Protein AF-0000000081128861 (afdb_homodimer)

Structure (mmCIF, N/CA/C/O backbone):
data_AF-0000000081128861-model_v1
#
loop_
_entity.id
_entity.type
_entity.pdbx_description
1 polymer 'RUS1 family protein'
#
loop_
_atom_site.group_PDB
_atom_site.id
_atom_site.type_symbol
_atom_site.label_atom_id
_atom_site.label_alt_id
_atom_site.label_comp_id
_atom_site.label_asym_id
_atom_site.label_entity_id
_atom_site.label_seq_id
_atom_site.pdbx_PDB_ins_code
_atom_site.Cartn_x
_atom_site.Cartn_y
_atom_site.Cartn_z
_atom_site.occupancy
_atom_site.B_iso_or_equiv
_atom_site.auth_seq_id
_atom_site.auth_comp_id
_atom_site.auth_asym_id
_atom_site.auth_atom_id
_atom_site.pdbx_PDB_model_num
ATOM 1 N N . MET A 1 1 ? -26.031 14.789 37.438 1 41.41 1 MET A N 1
ATOM 2 C CA . MET A 1 1 ? -25.828 14.461 36.031 1 41.41 1 MET A CA 1
ATOM 3 C C . MET A 1 1 ? -24.5 13.742 35.844 1 41.41 1 MET A C 1
ATOM 5 O O . MET A 1 1 ? -23.484 14.133 36.406 1 41.41 1 MET A O 1
ATOM 9 N N . LYS A 1 2 ? -24.594 12.539 35.469 1 48.59 2 LYS A N 1
ATOM 10 C CA . LYS A 1 2 ? -23.438 11.688 35.188 1 48.59 2 LYS A CA 1
ATOM 11 C C . LYS A 1 2 ? -22.938 11.867 33.75 1 48.59 2 LYS A C 1
ATOM 13 O O . LYS A 1 2 ? -23.734 11.93 32.812 1 48.59 2 LYS A O 1
ATOM 18 N N . PHE A 1 3 ? -21.562 12.312 33.688 1 57.75 3 PHE A N 1
ATOM 19 C CA . PHE A 1 3 ? -20.953 12.477 32.375 1 57.75 3 PHE A CA 1
ATOM 20 C C . PHE A 1 3 ? -20.031 11.32 32.062 1 57.75 3 PHE A C 1
ATOM 22 O O . PHE A 1 3 ? -19.344 10.805 32.938 1 57.75 3 PHE A O 1
ATOM 29 N N . ARG A 1 4 ? -20.172 10.609 30.922 1 57.88 4 ARG A N 1
ATOM 30 C CA . ARG A 1 4 ? -19.266 9.594 30.406 1 57.88 4 ARG A CA 1
ATOM 31 C C . ARG A 1 4 ? -18.625 10.039 29.094 1 57.88 4 ARG A C 1
ATOM 33 O O . ARG A 1 4 ? -19.281 10.656 28.25 1 57.88 4 ARG A O 1
ATOM 40 N N . GLU A 1 5 ? -17.234 10.047 29.031 1 60.97 5 GLU A N 1
ATOM 41 C CA . GLU A 1 5 ? -16.484 10.461 27.844 1 60.97 5 GLU A CA 1
ATOM 42 C C . GLU A 1 5 ? -16 9.258 27.047 1 60.97 5 GLU A C 1
ATOM 44 O O . GLU A 1 5 ? -15.609 8.234 27.625 1 60.97 5 GLU A O 1
ATOM 49 N N . TYR A 1 6 ? -16.281 9.344 25.688 1 55.31 6 TYR A N 1
ATOM 50 C CA . TYR A 1 6 ? -15.867 8.281 24.781 1 55.31 6 TYR A CA 1
ATOM 51 C C . TYR A 1 6 ? -14.898 8.805 23.734 1 55.31 6 TYR A C 1
ATOM 53 O O . TYR A 1 6 ? -14.953 9.984 23.359 1 55.31 6 TYR A O 1
ATOM 61 N N . ASN A 1 7 ? -13.797 8.117 23.484 1 49.34 7 ASN A N 1
ATOM 62 C CA . ASN A 1 7 ? -12.93 8.375 22.344 1 49.34 7 ASN A CA 1
ATOM 63 C C . ASN A 1 7 ? -13.398 7.609 21.109 1 49.34 7 ASN A C 1
ATOM 65 O O . ASN A 1 7 ? -13.32 6.379 21.062 1 49.34 7 ASN A O 1
ATOM 69 N N . ILE A 1 8 ? -14.203 8.352 20.172 1 46.44 8 ILE A N 1
ATOM 70 C CA . ILE A 1 8 ? -14.766 7.668 19.016 1 46.44 8 ILE A CA 1
ATOM 71 C C . ILE A 1 8 ? -13.719 7.594 17.906 1 46.44 8 ILE A C 1
ATOM 73 O O . ILE A 1 8 ? -14.062 7.414 16.734 1 46.44 8 ILE A O 1
ATOM 77 N N . THR A 1 9 ? -12.578 7.531 18.062 1 46.5 9 THR A N 1
ATOM 78 C CA . THR A 1 9 ? -11.68 7.418 16.922 1 46.5 9 THR A CA 1
ATOM 79 C C . THR A 1 9 ? -12.32 6.59 15.805 1 46.5 9 THR A C 1
ATOM 81 O O . THR A 1 9 ? -12.805 5.484 16.047 1 46.5 9 THR A O 1
ATOM 84 N N . VAL A 1 10 ? -12.938 7.355 14.859 1 39.41 10 VAL A N 1
ATOM 85 C CA . VAL A 1 10 ? -13.688 6.941 13.672 1 39.41 10 VAL A CA 1
ATOM 86 C C . VAL A 1 10 ? -13.047 5.691 13.07 1 39.41 10 VAL A C 1
ATOM 88 O O . VAL A 1 10 ? -11.984 5.762 12.461 1 39.41 10 VAL A O 1
ATOM 91 N N . SER A 1 11 ? -12.883 4.59 13.648 1 34.28 11 SER A N 1
ATOM 92 C CA . SER A 1 11 ? -12.781 3.512 12.664 1 34.28 11 SER A CA 1
ATOM 93 C C . SER A 1 11 ? -14.023 3.453 11.781 1 34.28 11 SER A C 1
ATOM 95 O O . SER A 1 11 ? -15.141 3.631 12.266 1 34.28 11 SER A O 1
ATOM 97 N N . SER A 1 12 ? -14.109 3.768 10.484 1 32.41 12 SER A N 1
ATOM 98 C CA . SER A 1 12 ? -15.25 3.709 9.578 1 32.41 12 SER A CA 1
ATOM 99 C C . SER A 1 12 ? -16.281 2.682 10.047 1 32.41 12 SER A C 1
ATOM 101 O O . SER A 1 12 ? -17.469 2.83 9.789 1 32.41 12 SER A O 1
ATOM 103 N N . SER A 1 13 ? -16.141 1.311 9.609 1 28.58 13 SER A N 1
ATOM 104 C CA . SER A 1 13 ? -17.312 0.485 9.391 1 28.58 13 SER A CA 1
ATOM 105 C C . SER A 1 13 ? -18.188 0.428 10.641 1 28.58 13 SER A C 1
ATOM 107 O O . SER A 1 13 ? -17.75 0.805 11.727 1 28.58 13 SER A O 1
ATOM 109 N N . SER A 1 14 ? -19.141 -0.728 10.695 1 28.06 14 SER A N 1
ATOM 110 C CA . SER A 1 14 ? -20.422 -1.14 11.273 1 28.06 14 SER A CA 1
ATOM 111 C C . SER A 1 14 ? -20.359 -1.114 12.797 1 28.06 14 SER A C 1
ATOM 113 O O . SER A 1 14 ? -21.234 -0.527 13.445 1 28.06 14 SER A O 1
ATOM 115 N N . SER A 1 15 ? -20.125 -2.402 13.352 1 26.11 15 SER A N 1
ATOM 116 C CA . SER A 1 15 ? -20.828 -3.031 14.469 1 26.11 15 SER A CA 1
ATOM 117 C C . SER A 1 15 ? -20.5 -2.332 15.781 1 26.11 15 SER A C 1
ATOM 119 O O . SER A 1 15 ? -19.562 -1.53 15.852 1 26.11 15 SER A O 1
ATOM 121 N N . ASN A 1 16 ? -20.938 -3.059 16.891 1 26.78 16 ASN A N 1
ATOM 122 C CA . ASN A 1 16 ? -21.141 -3.111 18.344 1 26.78 16 ASN A CA 1
ATOM 123 C C . ASN A 1 16 ? -19.812 -2.955 19.094 1 26.78 16 ASN A C 1
ATOM 125 O O . ASN A 1 16 ? -19.672 -3.459 20.203 1 26.78 16 ASN A O 1
ATOM 129 N N . SER A 1 17 ? -18.688 -2.688 18.422 1 26.78 17 SER A N 1
ATOM 130 C CA . SER A 1 17 ? -17.562 -3.076 19.281 1 26.78 17 SER A CA 1
ATOM 131 C C . SER A 1 17 ? -17.516 -2.225 20.547 1 26.78 17 SER A C 1
ATOM 133 O O . SER A 1 17 ? -17.625 -0.999 20.484 1 26.78 17 SER A O 1
ATOM 135 N N . SER A 1 18 ? -17.766 -2.887 21.672 1 28.39 18 SER A N 1
ATOM 136 C CA . SER A 1 18 ? -17.469 -2.623 23.078 1 28.39 18 SER A CA 1
ATOM 137 C C . SER A 1 18 ? -16.031 -2.139 23.25 1 28.39 18 SER A C 1
ATOM 139 O O . SER A 1 18 ? -15.188 -2.861 23.781 1 28.39 18 SER A O 1
ATOM 141 N N . ALA A 1 19 ? -15.305 -1.671 22.328 1 30.09 19 ALA A N 1
ATOM 142 C CA . ALA A 1 19 ? -13.984 -1.222 22.75 1 30.09 19 ALA A CA 1
ATOM 143 C C . ALA A 1 19 ? -14.07 -0.459 24.078 1 30.09 19 ALA A C 1
ATOM 145 O O . ALA A 1 19 ? -15.078 0.205 24.344 1 30.09 19 ALA A O 1
ATOM 146 N N . GLY A 1 20 ? -13.148 -0.918 25.047 1 30.45 20 GLY A N 1
ATOM 147 C CA . GLY A 1 20 ? -12.961 -0.372 26.375 1 30.45 20 GLY A CA 1
ATOM 148 C C . GLY A 1 20 ? -13.055 1.142 26.422 1 30.45 20 GLY A C 1
ATOM 149 O O . GLY A 1 20 ? -12.164 1.839 25.938 1 30.45 20 GLY A O 1
ATOM 150 N N . LYS A 1 21 ? -14.266 1.654 26.297 1 35.28 21 LYS A N 1
ATOM 151 C CA . LYS A 1 21 ? -14.727 2.988 26.672 1 35.28 21 LYS A CA 1
ATOM 152 C C . LYS A 1 21 ? -14.031 3.473 27.938 1 35.28 21 LYS A C 1
ATOM 154 O O . LYS A 1 21 ? -14.219 2.893 29.016 1 35.28 21 LYS A O 1
ATOM 159 N N . GLU A 1 22 ? -12.789 3.75 27.859 1 34.66 22 GLU A N 1
ATOM 160 C CA . GLU A 1 22 ? -12.453 4.496 29.062 1 34.66 22 GLU A CA 1
ATOM 161 C C . GLU A 1 22 ? -13.57 5.465 29.438 1 34.66 22 GLU A C 1
ATOM 163 O O . GLU A 1 22 ? -13.844 6.426 28.719 1 34.66 22 GLU A O 1
ATOM 168 N N . SER A 1 23 ? -14.648 4.809 29.797 1 37.84 23 SER A N 1
ATOM 169 C CA . SER A 1 23 ? -15.766 5.59 30.312 1 37.84 23 SER A CA 1
ATOM 170 C C . SER A 1 23 ? -15.391 6.277 31.625 1 37.84 23 SER A C 1
ATOM 172 O O . SER A 1 23 ? -15.047 5.613 32.594 1 37.84 23 SER A O 1
ATOM 174 N N . ASP A 1 24 ? -14.695 7.285 31.562 1 38.84 24 ASP A N 1
ATOM 175 C CA . ASP A 1 24 ? -14.672 8.023 32.812 1 38.84 24 ASP A CA 1
ATOM 176 C C . ASP A 1 24 ? -16.047 8.609 33.125 1 38.84 24 ASP A C 1
ATOM 178 O O . ASP A 1 24 ? -16.672 9.227 32.281 1 38.84 24 ASP A O 1
ATOM 182 N N . SER A 1 25 ? -16.75 7.762 33.969 1 39.69 25 SER A N 1
ATOM 183 C CA . SER A 1 25 ? -18.031 8.266 34.438 1 39.69 25 SER A CA 1
ATOM 184 C C . SER A 1 25 ? -17.844 9.414 35.438 1 39.69 25 SER A C 1
ATOM 186 O O . SER A 1 25 ? -16.906 9.406 36.219 1 39.69 25 SER A O 1
ATOM 188 N N . PHE A 1 26 ? -18.266 10.461 35.031 1 38.09 26 PHE A N 1
ATOM 189 C CA . PHE A 1 26 ? -18.266 11.625 35.906 1 38.09 26 PHE A CA 1
ATOM 190 C C . PHE A 1 26 ? -19.625 11.812 36.562 1 38.09 26 PHE A C 1
ATOM 192 O O . PHE A 1 26 ? -20.656 11.672 35.875 1 38.09 26 PHE A O 1
ATOM 199 N N . VAL A 1 27 ? -19.734 11.398 37.938 1 36.12 27 VAL A N 1
ATOM 200 C CA . VAL A 1 27 ? -20.984 11.664 38.625 1 36.12 27 VAL A CA 1
ATOM 201 C C . VAL A 1 27 ? -21 13.086 39.188 1 36.12 27 VAL A C 1
ATOM 203 O O . VAL A 1 27 ? -20.047 13.508 39.844 1 36.12 27 VAL A O 1
ATOM 206 N N . LEU A 1 28 ? -21.844 13.844 38.656 1 35.19 28 LEU A N 1
ATOM 207 C CA . LEU A 1 28 ? -22.125 15.141 39.281 1 35.19 28 LEU A CA 1
ATOM 208 C C . LEU A 1 28 ? -23.047 14.984 40.5 1 35.19 28 LEU A C 1
ATOM 210 O O . LEU A 1 28 ? -24.188 14.547 40.344 1 35.19 28 LEU A O 1
ATOM 214 N N . GLY A 1 29 ? -22.562 14.422 41.688 1 30.89 29 GLY A N 1
ATOM 215 C CA . GLY A 1 29 ? -23.391 14.219 42.875 1 30.89 29 GLY A CA 1
ATOM 216 C C . GLY A 1 29 ? -23.719 15.516 43.594 1 30.89 29 GLY A C 1
ATOM 217 O O . GLY A 1 29 ? -22.891 16.422 43.656 1 30.89 29 GLY A O 1
ATOM 218 N N . ALA A 1 30 ? -25.031 15.922 43.656 1 31.95 30 ALA A N 1
ATOM 219 C CA . ALA A 1 30 ? -25.562 16.906 44.594 1 31.95 30 ALA A CA 1
ATOM 220 C C . ALA A 1 30 ? -25.266 16.484 46.031 1 31.95 30 ALA A C 1
ATOM 222 O O . ALA A 1 30 ? -25.625 15.375 46.438 1 31.95 30 ALA A O 1
ATOM 223 N N . SER A 1 31 ? -24.156 16.828 46.75 1 29.86 31 SER A N 1
ATOM 224 C CA . SER A 1 31 ? -24.281 16.625 48.188 1 29.86 31 SER A CA 1
ATOM 225 C C . SER A 1 31 ? -25.5 17.359 48.75 1 29.86 31 SER A C 1
ATOM 227 O O . SER A 1 31 ? -25.922 18.359 48.188 1 29.86 31 SER A O 1
ATOM 229 N N . ALA A 1 32 ? -26.234 16.891 49.844 1 30.19 32 ALA A N 1
ATOM 230 C CA . ALA A 1 32 ? -27.312 17.453 50.656 1 30.19 32 ALA A CA 1
ATOM 231 C C . ALA A 1 32 ? -27.078 18.938 50.938 1 30.19 32 ALA A C 1
ATOM 233 O O . ALA A 1 32 ? -28.031 19.703 51.094 1 30.19 32 ALA A O 1
ATOM 234 N N . GLY A 1 33 ? -26.031 19.297 51.812 1 29.05 33 GLY A N 1
ATOM 235 C CA . GLY A 1 33 ? -26.047 20.688 52.281 1 29.05 33 GLY A CA 1
ATOM 236 C C . GLY A 1 33 ? -25.969 21.688 51.156 1 29.05 33 GLY A C 1
ATOM 237 O O . GLY A 1 33 ? -25.828 21.312 50 1 29.05 33 GLY A O 1
ATOM 238 N N . ALA A 1 34 ? -25.906 23.109 51.531 1 30.38 34 ALA A N 1
ATOM 239 C CA . ALA A 1 34 ? -26.078 24.312 50.719 1 30.38 34 ALA A CA 1
ATOM 240 C C . ALA A 1 34 ? -25.266 24.234 49.438 1 30.38 34 ALA A C 1
ATOM 242 O O . ALA A 1 34 ? -25.703 24.75 48.375 1 30.38 34 ALA A O 1
ATOM 243 N N . ASP A 1 35 ? -23.938 23.969 49.594 1 29.34 35 ASP A N 1
ATOM 244 C CA . ASP A 1 35 ? -22.922 24.328 48.594 1 29.34 35 ASP A CA 1
ATOM 245 C C . ASP A 1 35 ? -22.797 23.25 47.531 1 29.34 35 ASP A C 1
ATOM 247 O O . ASP A 1 35 ? -22.344 22.141 47.812 1 29.34 35 ASP A O 1
ATOM 251 N N . LYS A 1 36 ? -23.797 23.078 46.719 1 31.23 36 LYS A N 1
ATOM 252 C CA . LYS A 1 36 ? -23.922 22.125 45.625 1 31.23 36 LYS A CA 1
ATOM 253 C C . LYS A 1 36 ? -22.688 22.125 44.75 1 31.23 36 LYS A C 1
ATOM 255 O O . LYS A 1 36 ? -22.531 23 43.875 1 31.23 36 LYS A O 1
ATOM 260 N N . THR A 1 37 ? -21.438 21.922 45.406 1 28.97 37 THR A N 1
ATOM 261 C CA . THR A 1 37 ? -20.141 21.906 44.75 1 28.97 37 THR A CA 1
ATOM 262 C C . THR A 1 37 ? -20.078 20.797 43.719 1 28.97 37 THR A C 1
ATOM 264 O O . THR A 1 37 ? -20.594 19.703 43.938 1 28.97 37 THR A O 1
ATOM 267 N N . LEU A 1 38 ? -20.156 21.188 42.562 1 30.75 38 LEU A N 1
ATOM 268 C CA . LEU A 1 38 ? -19.812 20.266 41.469 1 30.75 38 LEU A CA 1
ATOM 269 C C . LEU A 1 38 ? -18.594 19.422 41.844 1 30.75 38 LEU A C 1
ATOM 271 O O . LEU A 1 38 ? -17.516 19.953 42.094 1 30.75 38 LEU A O 1
ATOM 275 N N . VAL A 1 39 ? -18.734 18.547 42.844 1 29.02 39 VAL A N 1
ATOM 276 C CA . VAL A 1 39 ? -17.594 17.703 43.219 1 29.02 39 VAL A CA 1
ATOM 277 C C . VAL A 1 39 ? -17.281 16.75 42.062 1 29.02 39 VAL A C 1
ATOM 279 O O . VAL A 1 39 ? -18.156 16.031 41.562 1 29.02 39 VAL A O 1
ATOM 282 N N . TRP A 1 40 ? -16.391 17.188 41.312 1 30.34 40 TRP A N 1
ATOM 283 C CA . TRP A 1 40 ? -15.719 16.344 40.312 1 30.34 40 TRP A CA 1
ATOM 284 C C . TRP A 1 40 ? -15.273 15.023 40.938 1 30.34 40 TRP A C 1
ATOM 286 O O . TRP A 1 40 ? -14.523 15.016 41.906 1 30.34 40 TRP A O 1
ATOM 296 N N . ARG A 1 41 ? -16.172 14.195 41.312 1 27.61 41 ARG A N 1
ATOM 297 C CA . ARG A 1 41 ? -15.602 12.969 41.844 1 27.61 41 ARG A CA 1
ATOM 298 C C . ARG A 1 41 ? -15.078 12.07 40.75 1 27.61 41 ARG A C 1
ATOM 300 O O . ARG A 1 41 ? -15.781 11.797 39.75 1 27.61 41 ARG A O 1
ATOM 307 N N . ARG A 1 42 ? -13.875 12.195 40.375 1 28.17 42 ARG A N 1
ATOM 308 C CA . ARG A 1 42 ? -13.211 11.125 39.656 1 28.17 42 ARG A CA 1
ATOM 309 C C . ARG A 1 42 ? -13.75 9.758 40.062 1 28.17 42 ARG A C 1
ATOM 311 O O . ARG A 1 42 ? -13.734 9.414 41.25 1 28.17 42 ARG A O 1
ATOM 318 N N . CYS A 1 43 ? -14.93 9.422 39.625 1 26.39 43 CYS A N 1
ATOM 319 C CA . CYS A 1 43 ? -15.109 8.023 40 1 26.39 43 CYS A CA 1
ATOM 320 C C . CYS A 1 43 ? -13.781 7.277 39.969 1 26.39 43 CYS A C 1
ATOM 322 O O . CYS A 1 43 ? -13 7.422 39.031 1 26.39 43 CYS A O 1
ATOM 324 N N . ASN A 1 44 ? -13.266 7.051 41.094 1 25.67 44 ASN A N 1
ATOM 325 C CA . ASN A 1 44 ? -12.18 6.098 41.312 1 25.67 44 ASN A CA 1
ATOM 326 C C . ASN A 1 44 ? -12.258 4.922 40.344 1 25.67 44 ASN A C 1
ATOM 328 O O . ASN A 1 44 ? -13.234 4.172 40.344 1 25.67 44 ASN A O 1
ATOM 332 N N . ALA A 1 45 ? -12.109 5.094 38.969 1 27.08 45 ALA A N 1
ATOM 333 C CA . ALA A 1 45 ? -11.742 3.779 38.438 1 27.08 45 ALA A CA 1
ATOM 334 C C . ALA A 1 45 ? -11.352 2.826 39.562 1 27.08 45 ALA A C 1
ATOM 336 O O . ALA A 1 45 ? -10.672 3.227 40.5 1 27.08 45 ALA A O 1
ATOM 337 N N . VAL A 1 46 ? -12.312 2.07 39.969 1 27.95 46 VAL A N 1
ATOM 338 C CA . VAL A 1 46 ? -11.773 0.948 40.719 1 27.95 46 VAL A CA 1
ATOM 339 C C . VAL A 1 46 ? -10.289 0.775 40.406 1 27.95 46 VAL A C 1
ATOM 341 O O . VAL A 1 46 ? -9.922 0.534 39.25 1 27.95 46 VAL A O 1
ATOM 344 N N . THR A 1 47 ? -9.516 1.698 40.938 1 28.45 47 THR A N 1
ATOM 345 C CA . THR A 1 47 ? -8.141 1.249 41.125 1 28.45 47 THR A CA 1
ATOM 346 C C . THR A 1 47 ? -8.078 -0.27 41.281 1 28.45 47 THR A C 1
ATOM 348 O O . THR A 1 47 ? -8.359 -0.807 42.344 1 28.45 47 THR A O 1
ATOM 351 N N . VAL A 1 48 ? -8.859 -0.966 40.438 1 29.72 48 VAL A N 1
ATOM 352 C CA . VAL A 1 48 ? -8.25 -2.281 40.625 1 29.72 48 VAL A CA 1
ATOM 353 C C . VAL A 1 48 ? -6.82 -2.125 41.156 1 29.72 48 VAL A C 1
ATOM 355 O O . VAL A 1 48 ? -6.148 -1.139 40.844 1 29.72 48 VAL A O 1
ATOM 358 N N . ASP A 1 49 ? -6.66 -2.533 42.312 1 32.5 49 ASP A N 1
ATOM 359 C CA . ASP A 1 49 ? -5.324 -2.748 42.844 1 32.5 49 ASP A CA 1
ATOM 360 C C . ASP A 1 49 ? -4.277 -2.768 41.719 1 32.5 49 ASP A C 1
ATOM 362 O O . ASP A 1 49 ? -4.16 -3.752 41 1 32.5 49 ASP A O 1
ATOM 366 N N . ALA A 1 50 ? -4.254 -1.753 40.969 1 38.22 50 ALA A N 1
ATOM 367 C CA . ALA A 1 50 ? -2.938 -1.533 40.375 1 38.22 50 ALA A CA 1
ATOM 368 C C . ALA A 1 50 ? -1.828 -2.016 41.312 1 38.22 50 ALA A C 1
ATOM 370 O O . ALA A 1 50 ? -0.94 -1.245 41.688 1 38.22 50 ALA A O 1
ATOM 371 N N . LYS A 1 51 ? -2.291 -2.445 42.469 1 33.94 51 LYS A N 1
ATOM 372 C CA . LYS A 1 51 ? -1.181 -3.074 43.188 1 33.94 51 LYS A CA 1
ATOM 373 C C . LYS A 1 51 ? -0.137 -3.609 42.219 1 33.94 51 LYS A C 1
ATOM 375 O O . LYS A 1 51 ? -0.437 -3.836 41.031 1 33.94 51 LYS A O 1
ATOM 380 N N . ALA A 1 52 ? 0.694 -4.488 42.719 1 39.03 52 ALA A N 1
ATOM 381 C CA . ALA A 1 52 ? 1.985 -5.004 42.281 1 39.03 52 ALA A CA 1
ATOM 382 C C . ALA A 1 52 ? 1.863 -5.688 40.938 1 39.03 52 ALA A C 1
ATOM 384 O O . ALA A 1 52 ? 1.765 -6.914 40.844 1 39.03 52 ALA A O 1
ATOM 385 N N . ARG A 1 53 ? 0.716 -5.414 40.219 1 47.5 53 ARG A N 1
ATOM 386 C CA . ARG A 1 53 ? 0.996 -6.168 39 1 47.5 53 ARG A CA 1
ATOM 387 C C . ARG A 1 53 ? 2.432 -5.945 38.531 1 47.5 53 ARG A C 1
ATOM 389 O O . ARG A 1 53 ? 2.93 -4.82 38.562 1 47.5 53 ARG A O 1
ATOM 396 N N . SER A 1 54 ? 3.154 -6.855 38.656 1 62.62 54 SER A N 1
ATOM 397 C CA . SER A 1 54 ? 4.57 -6.906 38.281 1 62.62 54 SER A CA 1
ATOM 398 C C . SER A 1 54 ? 4.836 -6.172 36.969 1 62.62 54 SER A C 1
ATOM 400 O O . SER A 1 54 ? 3.945 -6.047 36.125 1 62.62 54 SER A O 1
ATOM 402 N N . LEU A 1 55 ? 5.633 -5.102 37.094 1 69.25 55 LEU A N 1
ATOM 403 C CA . LEU A 1 55 ? 6.207 -4.492 35.906 1 69.25 55 LEU A CA 1
ATOM 404 C C . LEU A 1 55 ? 6.078 -5.422 34.688 1 69.25 55 LEU A C 1
ATOM 406 O O . LEU A 1 55 ? 5.82 -4.969 33.562 1 69.25 55 LEU A O 1
ATOM 410 N N . LEU A 1 56 ? 5.941 -6.605 35.031 1 78.25 56 LEU A N 1
ATOM 411 C CA . LEU A 1 56 ? 5.883 -7.609 34 1 78.25 56 LEU A CA 1
ATOM 412 C C . LEU A 1 56 ? 4.48 -7.691 33.406 1 78.25 56 LEU A C 1
ATOM 414 O O . LEU A 1 56 ? 4.324 -7.848 32.188 1 78.25 56 LEU A O 1
ATOM 418 N N . ASN A 1 57 ? 3.479 -7.547 34.188 1 79.56 57 ASN A N 1
ATOM 419 C CA . ASN A 1 57 ? 2.109 -7.633 33.688 1 79.56 57 ASN A CA 1
ATOM 420 C C . ASN A 1 57 ? 1.728 -6.402 32.875 1 79.56 57 ASN A C 1
ATOM 422 O O . ASN A 1 57 ? 1.011 -6.508 31.891 1 79.56 57 ASN A O 1
ATOM 426 N N . ARG A 1 58 ? 2.252 -5.348 33.344 1 74.62 58 ARG A N 1
ATOM 427 C CA . ARG A 1 58 ? 2.012 -4.121 32.562 1 74.62 58 ARG A CA 1
ATOM 428 C C . ARG A 1 58 ? 2.664 -4.195 31.203 1 74.62 58 ARG A C 1
ATOM 430 O O . ARG A 1 58 ? 2.062 -3.797 30.203 1 74.62 58 ARG A O 1
ATOM 437 N N . LEU A 1 59 ? 3.812 -4.742 31.203 1 80.94 59 LEU A N 1
ATOM 438 C CA . LEU A 1 59 ? 4.535 -4.879 29.953 1 80.94 59 LEU A CA 1
ATOM 439 C C . LEU A 1 59 ? 3.842 -5.879 29.031 1 80.94 59 LEU A C 1
ATOM 441 O O . LEU A 1 59 ? 3.777 -5.672 27.812 1 80.94 59 LEU A O 1
ATOM 445 N N . ARG A 1 60 ? 3.328 -6.793 29.656 1 81.75 60 ARG A N 1
ATOM 446 C CA . ARG A 1 60 ? 2.604 -7.789 28.875 1 81.75 60 ARG A CA 1
ATOM 447 C C . ARG A 1 60 ? 1.337 -7.195 28.266 1 81.75 60 ARG A C 1
ATOM 449 O O . ARG A 1 60 ? 0.999 -7.484 27.125 1 81.75 60 ARG A O 1
ATOM 456 N N . GLN A 1 61 ? 0.721 -6.402 28.984 1 80.88 61 GLN A N 1
ATOM 457 C CA . GLN A 1 61 ? -0.507 -5.789 28.484 1 80.88 61 GLN A CA 1
ATOM 458 C C . GLN A 1 61 ? -0.213 -4.797 27.375 1 80.88 61 GLN A C 1
ATOM 460 O O . GLN A 1 61 ? -0.919 -4.762 26.359 1 80.88 61 GLN A O 1
ATOM 465 N N . VAL A 1 62 ? 0.781 -4.117 27.609 1 77.31 62 VAL A N 1
ATOM 466 C CA . VAL A 1 62 ? 1.19 -3.17 26.578 1 77.31 62 VAL A CA 1
ATOM 467 C C . VAL A 1 62 ? 1.592 -3.926 25.312 1 77.31 62 VAL A C 1
ATOM 469 O O . VAL A 1 62 ? 1.225 -3.531 24.203 1 77.31 62 VAL A O 1
ATOM 472 N N . GLY A 1 63 ? 2.252 -4.977 25.469 1 83.62 63 GLY A N 1
ATOM 473 C CA . GLY A 1 63 ? 2.627 -5.812 24.344 1 83.62 63 GLY A CA 1
ATOM 474 C C . GLY A 1 63 ? 1.433 -6.387 23.594 1 83.62 63 GLY A C 1
ATOM 475 O O . GLY A 1 63 ? 1.398 -6.379 22.359 1 83.62 63 GLY A O 1
ATOM 476 N N . ARG A 1 64 ? 0.539 -6.738 24.359 1 84.75 64 ARG A N 1
ATOM 477 C CA . ARG A 1 64 ? -0.664 -7.297 23.75 1 84.75 64 ARG A CA 1
ATOM 478 C C . ARG A 1 64 ? -1.444 -6.223 23 1 84.75 64 ARG A C 1
ATOM 480 O O . ARG A 1 64 ? -1.934 -6.461 21.891 1 84.75 64 ARG A O 1
ATOM 487 N N . ASP A 1 65 ? -1.444 -5.137 23.547 1 79.69 65 ASP A N 1
ATOM 488 C CA . ASP A 1 65 ? -2.189 -4.039 22.938 1 79.69 65 ASP A CA 1
ATOM 489 C C . ASP A 1 65 ? -1.493 -3.533 21.688 1 79.69 65 ASP A C 1
ATOM 491 O O . ASP A 1 65 ? -2.152 -3.102 20.734 1 79.69 65 ASP A O 1
ATOM 495 N N . LEU A 1 66 ? -0.298 -3.74 21.719 1 79.25 66 LEU A N 1
ATOM 496 C CA . LEU A 1 66 ? 0.479 -3.191 20.609 1 79.25 66 LEU A CA 1
ATOM 497 C C . LEU A 1 66 ? 0.573 -4.191 19.453 1 79.25 66 LEU A C 1
ATOM 499 O O . LEU A 1 66 ? 0.577 -3.805 18.281 1 79.25 66 LEU A O 1
ATOM 503 N N . PHE A 1 67 ? 0.514 -5.457 19.859 1 87.81 67 PHE A N 1
ATOM 504 C CA . PHE A 1 67 ? 0.929 -6.398 18.828 1 87.81 67 PHE A CA 1
ATOM 505 C C . PHE A 1 67 ? -0.214 -7.332 18.453 1 87.81 67 PHE A C 1
ATOM 507 O O . PHE A 1 67 ? -0.146 -8.031 17.438 1 87.81 67 PHE A O 1
ATOM 514 N N . LEU A 1 68 ? -1.257 -7.312 19.266 1 90.12 68 LEU A N 1
ATOM 515 C CA . LEU A 1 68 ? -2.361 -8.219 18.969 1 90.12 68 LEU A CA 1
ATOM 516 C C . LEU A 1 68 ? -3.635 -7.438 18.656 1 90.12 68 LEU A C 1
ATOM 518 O O . LEU A 1 68 ? -3.865 -6.367 19.219 1 90.12 68 LEU A O 1
ATOM 522 N N . PRO A 1 69 ? -4.402 -7.992 17.766 1 89.31 69 PRO A N 1
ATOM 523 C CA . PRO A 1 69 ? -5.656 -7.316 17.422 1 89.31 69 PRO A CA 1
ATOM 524 C C . PRO A 1 69 ? -6.617 -7.234 18.609 1 89.31 69 PRO A C 1
ATOM 526 O O . PRO A 1 69 ? -6.574 -8.078 19.5 1 89.31 69 PRO A O 1
ATOM 529 N N . VAL A 1 70 ? -7.449 -6.258 18.531 1 82.81 70 VAL A N 1
ATOM 530 C CA . VAL A 1 70 ? -8.453 -6.062 19.578 1 82.81 70 VAL A CA 1
ATOM 531 C C . VAL A 1 70 ? -9.398 -7.262 19.609 1 82.81 70 VAL A C 1
ATOM 533 O O . VAL A 1 70 ? -9.875 -7.715 18.578 1 82.81 70 VAL A O 1
ATOM 536 N N . GLY A 1 71 ? -9.531 -7.785 20.828 1 86.44 71 GLY A N 1
ATOM 537 C CA . GLY A 1 71 ? -10.438 -8.914 20.969 1 86.44 71 GLY A CA 1
ATOM 538 C C . GLY A 1 71 ? -9.75 -10.25 20.766 1 86.44 71 GLY A C 1
ATOM 539 O O . GLY A 1 71 ? -10.398 -11.297 20.797 1 86.44 71 GLY A O 1
ATOM 540 N N . TYR A 1 72 ? -8.508 -10.258 20.484 1 89.38 72 TYR A N 1
ATOM 541 C CA . TYR A 1 72 ? -7.781 -11.516 20.375 1 89.38 72 TYR A CA 1
ATOM 542 C C . TYR A 1 72 ? -8.031 -12.398 21.578 1 89.38 72 TYR A C 1
ATOM 544 O O . TYR A 1 72 ? -8.07 -11.914 22.719 1 89.38 72 TYR A O 1
ATOM 552 N N . PRO A 1 73 ? -8.227 -13.648 21.297 1 90.44 73 PRO A N 1
ATOM 553 C CA . PRO A 1 73 ? -8 -14.445 20.094 1 90.44 73 PRO A CA 1
ATOM 554 C C . PRO A 1 73 ? -9.273 -14.648 19.266 1 90.44 73 PRO A C 1
ATOM 556 O O . PRO A 1 73 ? -9.203 -15.102 18.125 1 90.44 73 PRO A O 1
ATOM 559 N N . ASP A 1 74 ? -10.391 -14.133 19.75 1 90.81 74 ASP A N 1
ATOM 560 C CA . ASP A 1 74 ? -11.664 -14.453 19.109 1 90.81 74 ASP A CA 1
ATOM 561 C C . ASP A 1 74 ? -11.898 -13.57 17.891 1 90.81 74 ASP A C 1
ATOM 563 O O . ASP A 1 74 ? -12.742 -13.883 17.047 1 90.81 74 ASP A O 1
ATOM 567 N N . SER A 1 75 ? -11.141 -12.547 17.875 1 90.94 75 SER A N 1
ATOM 568 C CA . SER A 1 75 ? -11.344 -11.578 16.797 1 90.94 75 SER A CA 1
ATOM 569 C C . SER A 1 75 ? -10.617 -11.992 15.531 1 90.94 75 SER A C 1
ATOM 571 O O . SER A 1 75 ? -10.797 -11.375 14.477 1 90.94 75 SER A O 1
ATOM 573 N N . VAL A 1 76 ? -9.773 -13.094 15.625 1 94.12 76 VAL A N 1
ATOM 574 C CA . VAL A 1 76 ? -9 -13.516 14.461 1 94.12 76 VAL A CA 1
ATOM 575 C C . VAL A 1 76 ? -9.156 -15.016 14.25 1 94.12 76 VAL A C 1
ATOM 577 O O . VAL A 1 76 ? -9.578 -15.734 15.156 1 94.12 76 VAL A O 1
ATOM 580 N N . ALA A 1 77 ? -8.891 -15.391 13.031 1 92.5 77 ALA A N 1
ATOM 581 C CA . ALA A 1 77 ? -8.953 -16.812 12.703 1 92.5 77 ALA A CA 1
ATOM 582 C C . ALA A 1 77 ? -7.895 -17.594 13.477 1 92.5 77 ALA A C 1
ATOM 584 O O . ALA A 1 77 ? -6.895 -17.031 13.922 1 92.5 77 ALA A O 1
ATOM 585 N N . GLU A 1 78 ? -8.18 -18.859 13.602 1 90.62 78 GLU A N 1
ATOM 586 C CA . GLU A 1 78 ? -7.238 -19.734 14.297 1 90.62 78 GLU A CA 1
ATOM 587 C C . GLU A 1 78 ? -5.898 -19.781 13.57 1 90.62 78 GLU A C 1
ATOM 589 O O . GLU A 1 78 ? -5.848 -19.719 12.344 1 90.62 78 GLU A O 1
ATOM 594 N N . GLY A 1 79 ? -4.809 -19.828 14.359 1 92.12 79 GLY A N 1
ATOM 595 C CA . GLY A 1 79 ? -3.475 -19.938 13.789 1 92.12 79 GLY A CA 1
ATOM 596 C C . GLY A 1 79 ? -2.789 -18.594 13.594 1 92.12 79 GLY A C 1
ATOM 597 O O . GLY A 1 79 ? -1.651 -18.531 13.133 1 92.12 79 GLY A O 1
ATOM 598 N N . TYR A 1 80 ? -3.426 -17.594 14.008 1 94.75 80 TYR A N 1
ATOM 599 C CA . TYR A 1 80 ? -2.91 -16.234 13.812 1 94.75 80 TYR A CA 1
ATOM 600 C C . TYR A 1 80 ? -1.542 -16.078 14.461 1 94.75 80 TYR A C 1
ATOM 602 O O . TYR A 1 80 ? -0.578 -15.68 13.805 1 94.75 80 TYR A O 1
ATOM 610 N N . LEU A 1 81 ? -1.457 -16.438 15.688 1 94.38 81 LEU A N 1
ATOM 611 C CA . LEU A 1 81 ? -0.214 -16.219 16.422 1 94.38 81 LEU A CA 1
ATOM 612 C C . LEU A 1 81 ? 0.893 -17.125 15.883 1 94.38 81 LEU A C 1
ATOM 614 O O . LEU A 1 81 ? 2.055 -16.719 15.812 1 94.38 81 LEU A O 1
ATOM 618 N N . GLU A 1 82 ? 0.584 -18.297 15.594 1 94.69 82 GLU A N 1
ATOM 619 C CA . GLU A 1 82 ? 1.569 -19.219 15.031 1 94.69 82 GLU A CA 1
ATOM 620 C C . GLU A 1 82 ? 2.125 -18.688 13.711 1 94.69 82 GLU A C 1
ATOM 622 O O . GLU A 1 82 ? 3.34 -18.688 13.5 1 94.69 82 GLU A O 1
ATOM 627 N N . TYR A 1 83 ? 1.19 -18.297 12.906 1 94.94 83 TYR A N 1
ATOM 628 C CA . TYR A 1 83 ? 1.632 -17.766 11.625 1 94.94 83 TYR A CA 1
ATOM 629 C C . TYR A 1 83 ? 2.529 -16.547 11.828 1 94.94 83 TYR A C 1
ATOM 631 O O . TYR A 1 83 ? 3.584 -16.438 11.195 1 94.94 83 TYR A O 1
ATOM 639 N N . GLN A 1 84 ? 2.115 -15.656 12.711 1 94.94 84 GLN A N 1
ATOM 640 C CA . GLN A 1 84 ? 2.877 -14.438 12.961 1 94.94 84 GLN A CA 1
ATOM 641 C C . GLN A 1 84 ? 4.254 -14.758 13.539 1 94.94 84 GLN A C 1
ATOM 643 O O . GLN A 1 84 ? 5.227 -14.055 13.258 1 94.94 84 GLN A O 1
ATOM 648 N N . PHE A 1 85 ? 4.316 -15.781 14.328 1 96.06 85 PHE A N 1
ATOM 649 C CA . PHE A 1 85 ? 5.594 -16.172 14.906 1 96.06 85 PHE A CA 1
ATOM 650 C C . PHE A 1 85 ? 6.578 -16.594 13.82 1 96.06 85 PHE A C 1
ATOM 652 O O . PHE A 1 85 ? 7.711 -16.109 13.781 1 96.06 85 PHE A O 1
ATOM 659 N N . TYR A 1 86 ? 6.172 -17.438 12.977 1 96.5 86 TYR A N 1
ATOM 660 C CA . TYR A 1 86 ? 7.055 -17.922 11.922 1 96.5 86 TYR A CA 1
ATOM 661 C C . TYR A 1 86 ? 7.352 -16.812 10.914 1 96.5 86 TYR A C 1
ATOM 663 O O . TYR A 1 86 ? 8.453 -16.75 10.359 1 96.5 86 TYR A O 1
ATOM 671 N N . ASP A 1 87 ? 6.34 -16 10.672 1 95.31 87 ASP A N 1
ATOM 672 C CA . ASP A 1 87 ? 6.555 -14.844 9.805 1 95.31 87 ASP A CA 1
ATOM 673 C C . ASP A 1 87 ? 7.613 -13.914 10.398 1 95.31 87 ASP A C 1
ATOM 675 O O . ASP A 1 87 ? 8.477 -13.414 9.672 1 95.31 87 ASP A O 1
ATOM 679 N N . SER A 1 88 ? 7.586 -13.734 11.688 1 95.88 88 SER A N 1
ATOM 680 C CA . SER A 1 88 ? 8.57 -12.898 12.367 1 95.88 88 SER A CA 1
ATOM 681 C C . SER A 1 88 ? 9.961 -13.523 12.312 1 95.88 88 SER A C 1
ATOM 683 O O . SER A 1 88 ? 10.953 -12.82 12.094 1 95.88 88 SER A O 1
ATOM 685 N N . LEU A 1 89 ? 9.977 -14.766 12.492 1 96.62 89 LEU A N 1
ATOM 686 C CA . LEU A 1 89 ? 11.25 -15.477 12.461 1 96.62 89 LEU A CA 1
ATOM 687 C C . LEU A 1 89 ? 11.898 -15.367 11.086 1 96.62 89 LEU A C 1
ATOM 689 O O . LEU A 1 89 ? 13.102 -15.102 10.984 1 96.62 89 LEU A O 1
ATOM 693 N N . GLN A 1 90 ? 11.125 -15.633 10.117 1 95.81 90 GLN A N 1
ATOM 694 C CA . GLN A 1 90 ? 11.688 -15.523 8.773 1 95.81 90 GLN A CA 1
ATOM 695 C C . GLN A 1 90 ? 12.102 -14.086 8.461 1 95.81 90 GLN A C 1
ATOM 697 O O . GLN A 1 90 ? 13.117 -13.852 7.805 1 95.81 90 GLN A O 1
ATOM 702 N N . GLY A 1 91 ? 11.32 -13.109 8.922 1 94.75 91 GLY A N 1
ATOM 703 C CA . GLY A 1 91 ? 11.688 -11.719 8.758 1 94.75 91 GLY A CA 1
ATOM 704 C C . GLY A 1 91 ? 13.016 -11.367 9.398 1 94.75 91 GLY A C 1
ATOM 705 O O . GLY A 1 91 ? 13.836 -10.672 8.805 1 94.75 91 GLY A O 1
ATOM 706 N N . LEU A 1 92 ? 13.227 -11.859 10.562 1 95.88 92 LEU A N 1
ATOM 707 C CA . LEU A 1 92 ? 14.484 -11.641 11.273 1 95.88 92 LEU A CA 1
ATOM 708 C C . LEU A 1 92 ? 15.664 -12.195 10.484 1 95.88 92 LEU A C 1
ATOM 710 O O . LEU A 1 92 ? 16.688 -11.531 10.352 1 95.88 92 LEU A O 1
ATOM 714 N N . CYS A 1 93 ? 15.461 -13.328 9.953 1 96.62 93 CYS A N 1
ATOM 715 C CA . CYS A 1 93 ? 16.5 -13.953 9.148 1 96.62 93 CYS A CA 1
ATOM 716 C C . CYS A 1 93 ? 16.812 -13.125 7.914 1 96.62 93 CYS A C 1
ATOM 718 O O . CYS A 1 93 ? 17.984 -13 7.52 1 96.62 93 CYS A O 1
ATOM 720 N N . THR A 1 94 ? 15.781 -12.562 7.309 1 95.12 94 THR A N 1
ATOM 721 C CA . THR A 1 94 ? 15.969 -11.742 6.117 1 95.12 94 THR A CA 1
ATOM 722 C C . THR A 1 94 ? 16.797 -10.5 6.438 1 95.12 94 THR A C 1
ATOM 724 O O . THR A 1 94 ? 17.719 -10.164 5.703 1 95.12 94 THR A O 1
ATOM 727 N N . TYR A 1 95 ? 16.562 -9.906 7.52 1 90.94 95 TYR A N 1
ATOM 728 C CA . TYR A 1 95 ? 17.266 -8.672 7.863 1 90.94 95 TYR A CA 1
ATOM 729 C C . TYR A 1 95 ? 18.719 -8.945 8.211 1 90.94 95 TYR A C 1
ATOM 731 O O . TYR A 1 95 ? 19.609 -8.195 7.793 1 90.94 95 TYR A O 1
ATOM 739 N N . LEU A 1 96 ? 18.969 -9.984 8.953 1 93.19 96 LEU A N 1
ATOM 740 C CA . LEU A 1 96 ? 20.328 -10.352 9.289 1 93.19 96 LEU A CA 1
ATOM 741 C C . LEU A 1 96 ? 21.141 -10.672 8.039 1 93.19 96 LEU A C 1
ATOM 743 O O . LEU A 1 96 ? 22.25 -10.172 7.863 1 93.19 96 LEU A O 1
ATOM 747 N N . ARG A 1 97 ? 20.531 -11.469 7.227 1 95.38 97 ARG A N 1
ATOM 748 C CA . ARG A 1 97 ? 21.188 -11.797 5.961 1 95.38 97 ARG A CA 1
ATOM 749 C C . ARG A 1 97 ? 21.375 -10.555 5.102 1 95.38 97 ARG A C 1
ATOM 751 O O . ARG A 1 97 ? 22.375 -10.422 4.395 1 95.38 97 ARG A O 1
ATOM 758 N N . GLY A 1 98 ? 20.391 -9.641 5.184 1 93.56 98 GLY A N 1
ATOM 759 C CA . GLY A 1 98 ? 20.453 -8.406 4.422 1 93.56 98 GLY A CA 1
ATOM 760 C C . GLY A 1 98 ? 21.641 -7.535 4.773 1 93.56 98 GLY A C 1
ATOM 761 O O . GLY A 1 98 ? 22.281 -6.961 3.889 1 93.56 98 GLY A O 1
ATOM 762 N N . VAL A 1 99 ? 21.984 -7.469 5.98 1 89.38 99 VAL A N 1
ATOM 763 C CA . VAL A 1 99 ? 23.094 -6.641 6.414 1 89.38 99 VAL A CA 1
ATOM 764 C C . VAL A 1 99 ? 24.406 -7.227 5.898 1 89.38 99 VAL A C 1
ATOM 766 O O . VAL A 1 99 ? 25.266 -6.5 5.383 1 89.38 99 VAL A O 1
ATOM 769 N N . VAL A 1 100 ? 24.578 -8.492 5.984 1 89.19 100 VAL A N 1
ATOM 770 C CA . VAL A 1 100 ? 25.781 -9.164 5.523 1 89.19 100 VAL A CA 1
ATOM 771 C C . VAL A 1 100 ? 25.891 -9.039 4.004 1 89.19 100 VAL A C 1
ATOM 773 O O . VAL A 1 100 ? 26.984 -8.797 3.477 1 89.19 100 VAL A O 1
ATOM 776 N N . SER A 1 101 ? 24.812 -9.164 3.367 1 94.12 101 SER A N 1
ATOM 777 C CA . SER A 1 101 ? 24.797 -9.07 1.91 1 94.12 101 SER A CA 1
ATOM 778 C C . SER A 1 101 ? 25.062 -7.645 1.443 1 94.12 101 SER A C 1
ATOM 780 O O . SER A 1 101 ? 25.688 -7.434 0.398 1 94.12 101 SER A O 1
ATOM 782 N N . THR A 1 102 ? 24.562 -6.699 2.203 1 90.88 102 THR A N 1
ATOM 783 C CA . THR A 1 102 ? 24.781 -5.297 1.86 1 90.88 102 THR A CA 1
ATOM 784 C C . THR A 1 102 ? 26.281 -4.973 1.84 1 90.88 102 THR A C 1
ATOM 786 O O . THR A 1 102 ? 26.75 -4.223 0.98 1 90.88 102 THR A O 1
ATOM 789 N N . SER A 1 103 ? 27.094 -5.492 2.73 1 89.5 103 SER A N 1
ATOM 790 C CA . SER A 1 103 ? 28.531 -5.293 2.744 1 89.5 103 SER A CA 1
ATOM 791 C C . SER A 1 103 ? 29.172 -5.777 1.447 1 89.5 103 SER A C 1
ATOM 793 O O . SER A 1 103 ? 30.031 -5.102 0.884 1 89.5 103 SER A O 1
ATOM 795 N N . ALA A 1 104 ? 28.688 -6.891 1.005 1 90.06 104 ALA A N 1
ATOM 796 C CA . ALA A 1 104 ? 29.203 -7.449 -0.237 1 90.06 104 ALA A CA 1
ATOM 797 C C . ALA A 1 104 ? 28.844 -6.574 -1.433 1 90.06 104 ALA A C 1
ATOM 799 O O . ALA A 1 104 ? 29.641 -6.391 -2.35 1 90.06 104 ALA A O 1
ATOM 800 N N . VAL A 1 105 ? 27.656 -6.039 -1.415 1 90.81 105 VAL A N 1
ATOM 801 C CA . VAL A 1 105 ? 27.188 -5.176 -2.49 1 90.81 105 VAL A CA 1
ATOM 802 C C . VAL A 1 105 ? 28.016 -3.893 -2.527 1 90.81 105 VAL A C 1
ATOM 804 O O . VAL A 1 105 ? 28.359 -3.4 -3.604 1 90.81 105 VAL A O 1
ATOM 807 N N . LEU A 1 106 ? 28.391 -3.359 -1.382 1 88.06 106 LEU A N 1
ATOM 808 C CA . LEU A 1 106 ? 29.172 -2.131 -1.294 1 88.06 106 LEU A CA 1
ATOM 809 C C . LEU A 1 106 ? 30.594 -2.365 -1.754 1 88.06 106 LEU A C 1
ATOM 811 O O . LEU A 1 106 ? 31.203 -1.503 -2.402 1 88.06 106 LEU A O 1
ATOM 815 N N . VAL A 1 107 ? 31.125 -3.549 -1.438 1 86.31 107 VAL A N 1
ATOM 816 C CA . VAL A 1 107 ? 32.438 -3.92 -1.947 1 86.31 107 VAL A CA 1
ATOM 817 C C . VAL A 1 107 ? 32.406 -3.955 -3.475 1 86.31 107 VAL A C 1
ATOM 819 O O . VAL A 1 107 ? 33.312 -3.391 -4.129 1 86.31 107 VAL A O 1
ATOM 822 N N . ALA A 1 108 ? 31.375 -4.531 -3.936 1 85.94 108 ALA A N 1
ATOM 823 C CA . ALA A 1 108 ? 31.25 -4.672 -5.383 1 85.94 108 ALA A CA 1
ATOM 824 C C . ALA A 1 108 ? 31.031 -3.312 -6.047 1 85.94 108 ALA A C 1
ATOM 826 O O . ALA A 1 108 ? 31.422 -3.115 -7.207 1 85.94 108 ALA A O 1
ATOM 827 N N . ALA A 1 109 ? 30.5 -2.389 -5.352 1 85.94 109 ALA A N 1
ATOM 828 C CA . ALA A 1 109 ? 30.234 -1.053 -5.879 1 85.94 109 ALA A CA 1
ATOM 829 C C . ALA A 1 109 ? 31.5 -0.193 -5.855 1 85.94 109 ALA A C 1
ATOM 831 O O . ALA A 1 109 ? 31.531 0.891 -6.445 1 85.94 109 ALA A O 1
ATOM 832 N N . GLY A 1 110 ? 32.531 -0.633 -5.105 1 86.06 110 GLY A N 1
ATOM 833 C CA . GLY A 1 110 ? 33.812 0.057 -5.164 1 86.06 110 GLY A CA 1
ATOM 834 C C . GLY A 1 110 ? 34.219 0.652 -3.836 1 86.06 110 GLY A C 1
ATOM 835 O O . GLY A 1 110 ? 35.188 1.434 -3.773 1 86.06 110 GLY A O 1
ATOM 836 N N . VAL A 1 111 ? 33.469 0.316 -2.818 1 85.38 111 VAL A N 1
ATOM 837 C CA . VAL A 1 111 ? 33.906 0.774 -1.504 1 85.38 111 VAL A CA 1
ATOM 838 C C . VAL A 1 111 ? 35.281 0.164 -1.171 1 85.38 111 VAL A C 1
ATOM 840 O O . VAL A 1 111 ? 35.469 -1.051 -1.273 1 85.38 111 VAL A O 1
ATOM 843 N N . GLY A 1 112 ? 36.188 0.953 -0.81 1 83.5 112 GLY A N 1
ATOM 844 C CA . GLY A 1 112 ? 37.531 0.491 -0.507 1 83.5 112 GLY A CA 1
ATOM 845 C C . GLY A 1 112 ? 38.406 0.354 -1.739 1 83.5 112 GLY A C 1
ATOM 846 O O . GLY A 1 112 ? 39.562 -0.063 -1.643 1 83.5 112 GLY A O 1
ATOM 847 N N . ASP A 1 113 ? 37.781 0.604 -2.906 1 85.5 113 ASP A N 1
ATOM 848 C CA . ASP A 1 113 ? 38.5 0.532 -4.176 1 85.5 113 ASP A CA 1
ATOM 849 C C . ASP A 1 113 ? 38.844 1.927 -4.691 1 85.5 113 ASP A C 1
ATOM 851 O O . ASP A 1 113 ? 37.969 2.648 -5.172 1 85.5 113 ASP A O 1
ATOM 855 N N . ALA A 1 114 ? 40.094 2.264 -4.758 1 85.62 114 ALA A N 1
ATOM 856 C CA . ALA A 1 114 ? 40.531 3.6 -5.137 1 85.62 114 ALA A CA 1
ATOM 857 C C . ALA A 1 114 ? 40.25 3.875 -6.613 1 85.62 114 ALA A C 1
ATOM 859 O O . ALA A 1 114 ? 40.156 5.031 -7.027 1 85.62 114 ALA A O 1
ATOM 860 N N . GLU A 1 115 ? 40.094 2.855 -7.406 1 83.56 115 GLU A N 1
ATOM 861 C CA . GLU A 1 115 ? 39.875 3.023 -8.844 1 83.56 115 GLU A CA 1
ATOM 862 C C . GLU A 1 115 ? 38.406 3.203 -9.18 1 83.56 115 GLU A C 1
ATOM 864 O O . GLU A 1 115 ? 38.062 3.611 -10.289 1 83.56 115 GLU A O 1
ATOM 869 N N . ALA A 1 116 ? 37.625 2.91 -8.188 1 83.62 116 ALA A N 1
ATOM 870 C CA . ALA A 1 116 ? 36.188 3.006 -8.43 1 83.62 116 ALA A CA 1
ATOM 871 C C . ALA A 1 116 ? 35.719 4.461 -8.414 1 83.62 116 ALA A C 1
ATOM 873 O O . ALA A 1 116 ? 36.281 5.281 -7.668 1 83.62 116 ALA A O 1
ATOM 874 N N . THR A 1 117 ? 34.75 4.828 -9.281 1 83.12 117 THR A N 1
ATOM 875 C CA . THR A 1 117 ? 34.188 6.168 -9.305 1 83.12 117 THR A CA 1
ATOM 876 C C . THR A 1 117 ? 32.719 6.141 -8.828 1 83.12 117 THR A C 1
ATOM 878 O O . THR A 1 117 ? 31.969 5.223 -9.172 1 83.12 117 THR A O 1
ATOM 881 N N . ALA A 1 118 ? 32.375 7.074 -8.062 1 83.38 118 ALA A N 1
ATOM 882 C CA . ALA A 1 118 ? 31.031 7.172 -7.496 1 83.38 118 ALA A CA 1
ATOM 883 C C . ALA A 1 118 ? 29.984 7.367 -8.594 1 83.38 118 ALA A C 1
ATOM 885 O O . ALA A 1 118 ? 28.875 6.836 -8.5 1 83.38 118 ALA A O 1
ATOM 886 N N . MET A 1 119 ? 30.312 8.047 -9.594 1 82.19 119 MET A N 1
ATOM 887 C CA . MET A 1 119 ? 29.375 8.312 -10.68 1 82.19 119 MET A CA 1
ATOM 888 C C . MET A 1 119 ? 29.047 7.039 -11.453 1 82.19 119 MET A C 1
ATOM 890 O O . MET A 1 119 ? 27.891 6.793 -11.797 1 82.19 119 MET A O 1
ATOM 894 N N . SER A 1 120 ? 30.062 6.266 -11.711 1 81.81 120 SER A N 1
ATOM 895 C CA . SER A 1 120 ? 29.828 4.992 -12.383 1 81.81 120 SER A CA 1
ATOM 896 C C . SER A 1 120 ? 28.953 4.074 -11.539 1 81.81 120 SER A C 1
ATOM 898 O O . SER A 1 120 ? 28.062 3.402 -12.07 1 81.81 120 SER A O 1
ATOM 900 N N . ALA A 1 121 ? 29.219 4.09 -10.273 1 84 121 ALA A N 1
ATOM 901 C CA . ALA A 1 121 ? 28.406 3.289 -9.367 1 84 121 ALA A CA 1
ATOM 902 C C . ALA A 1 121 ? 26.953 3.777 -9.367 1 84 121 ALA A C 1
ATOM 904 O O . ALA A 1 121 ? 26.016 2.973 -9.383 1 84 121 ALA A O 1
ATOM 905 N N . ALA A 1 122 ? 26.766 5.031 -9.367 1 85.06 122 ALA A N 1
ATOM 906 C CA . ALA A 1 122 ? 25.422 5.621 -9.367 1 85.06 122 ALA A CA 1
ATOM 907 C C . ALA A 1 122 ? 24.672 5.258 -10.648 1 85.06 122 ALA A C 1
ATOM 909 O O . ALA A 1 122 ? 23.484 4.969 -10.609 1 85.06 122 ALA A O 1
ATOM 910 N N . MET A 1 123 ? 25.375 5.312 -11.727 1 84.94 123 MET A N 1
ATOM 911 C CA . MET A 1 123 ? 24.766 4.953 -13 1 84.94 123 MET A CA 1
ATOM 912 C C . MET A 1 123 ? 24.312 3.494 -13 1 84.94 123 MET A C 1
ATOM 914 O O . MET A 1 123 ? 23.203 3.182 -13.438 1 84.94 123 MET A O 1
ATOM 918 N N . THR A 1 124 ? 25.172 2.662 -12.516 1 83.75 124 THR A N 1
ATOM 919 C CA . THR A 1 124 ? 24.828 1.244 -12.445 1 83.75 124 THR A CA 1
ATOM 920 C C . THR A 1 124 ? 23.625 1.018 -11.539 1 83.75 124 THR A C 1
ATOM 922 O O . THR A 1 124 ? 22.766 0.194 -11.844 1 83.75 124 THR A O 1
ATOM 925 N N . TRP A 1 125 ? 23.594 1.723 -10.461 1 86.25 125 TRP A N 1
ATOM 926 C CA . TRP A 1 125 ? 22.469 1.637 -9.539 1 86.25 125 TRP A CA 1
ATOM 927 C C . TRP A 1 125 ? 21.172 2.062 -10.219 1 86.25 125 TRP A C 1
ATOM 929 O O . TRP A 1 125 ? 20.141 1.411 -10.055 1 86.25 125 TRP A O 1
ATOM 939 N N . ALA A 1 126 ? 21.281 3.068 -10.977 1 86.44 126 ALA A N 1
ATOM 940 C CA . ALA A 1 126 ? 20.094 3.568 -11.664 1 86.44 126 ALA A CA 1
ATOM 941 C C . ALA A 1 126 ? 19.594 2.572 -12.711 1 86.44 126 ALA A C 1
ATOM 943 O O . ALA A 1 126 ? 18.391 2.326 -12.828 1 86.44 126 ALA A O 1
ATOM 944 N N . ILE A 1 127 ? 20.5 2.041 -13.414 1 86.94 127 ILE A N 1
ATOM 945 C CA . ILE A 1 127 ? 20.141 1.099 -14.477 1 86.94 127 ILE A CA 1
ATOM 946 C C . ILE A 1 127 ? 19.531 -0.156 -13.859 1 86.94 127 ILE A C 1
ATOM 948 O O . ILE A 1 127 ? 18.5 -0.652 -14.344 1 86.94 127 ILE A O 1
ATOM 952 N N . ARG A 1 128 ? 20.156 -0.631 -12.867 1 89.81 128 ARG A N 1
ATOM 953 C CA . ARG A 1 128 ? 19.609 -1.828 -12.242 1 89.81 128 ARG A CA 1
ATOM 954 C C . ARG A 1 128 ? 18.219 -1.562 -11.672 1 89.81 128 ARG A C 1
ATOM 956 O O . ARG A 1 128 ? 17.344 -2.428 -11.734 1 89.81 128 ARG A O 1
ATOM 963 N N . ASP A 1 129 ? 18.016 -0.401 -11.102 1 87.94 129 ASP A N 1
ATOM 964 C CA . ASP A 1 129 ? 16.688 -0.029 -10.625 1 87.94 129 ASP A CA 1
ATOM 965 C C . ASP A 1 129 ? 15.688 0.01 -11.766 1 87.94 129 ASP A C 1
ATOM 967 O O . ASP A 1 129 ? 14.531 -0.393 -11.602 1 87.94 129 ASP A O 1
ATOM 971 N N . GLY A 1 130 ? 16.109 0.534 -12.844 1 86.81 130 GLY A N 1
ATOM 972 C CA . GLY A 1 130 ? 15.258 0.534 -14.023 1 86.81 130 GLY A CA 1
ATOM 973 C C . GLY A 1 130 ? 14.836 -0.858 -14.453 1 86.81 130 GLY A C 1
ATOM 974 O O . GLY A 1 130 ? 13.664 -1.098 -14.742 1 86.81 130 GLY A O 1
ATOM 975 N N . PHE A 1 131 ? 15.812 -1.74 -14.43 1 88.44 131 PHE A N 1
ATOM 976 C CA . PHE A 1 131 ? 15.508 -3.129 -14.758 1 88.44 131 PHE A CA 1
ATOM 977 C C . PHE A 1 131 ? 14.516 -3.713 -13.75 1 88.44 131 PHE A C 1
ATOM 979 O O . PHE A 1 131 ? 13.625 -4.48 -14.125 1 88.44 131 PHE A O 1
ATOM 986 N N . GLY A 1 132 ? 14.734 -3.4 -12.562 1 91.25 132 GLY A N 1
ATOM 987 C CA . GLY A 1 132 ? 13.789 -3.84 -11.547 1 91.25 132 GLY A CA 1
ATOM 988 C C . GLY A 1 132 ? 12.375 -3.34 -11.789 1 91.25 132 GLY A C 1
ATOM 989 O O . GLY A 1 132 ? 11.414 -4.098 -11.656 1 91.25 132 GLY A O 1
ATOM 990 N N . MET A 1 133 ? 12.305 -2.141 -12.188 1 87.75 133 MET A N 1
ATOM 991 C CA . MET A 1 133 ? 10.992 -1.537 -12.43 1 87.75 133 MET A CA 1
ATOM 992 C C . MET A 1 133 ? 10.312 -2.176 -13.633 1 87.75 133 MET A C 1
ATOM 994 O O . MET A 1 133 ? 9.141 -2.557 -13.555 1 87.75 133 MET A O 1
ATOM 998 N N . ILE A 1 134 ? 11.008 -2.271 -14.68 1 88.69 134 ILE A N 1
ATOM 999 C CA . ILE A 1 134 ? 10.453 -2.857 -15.898 1 88.69 134 ILE A CA 1
ATOM 1000 C C . ILE A 1 134 ? 10.102 -4.32 -15.648 1 88.69 134 ILE A C 1
ATOM 1002 O O . ILE A 1 134 ? 9 -4.762 -15.992 1 88.69 134 ILE A O 1
ATOM 1006 N N . GLY A 1 135 ? 11.031 -5 -15.086 1 91.31 135 GLY A N 1
ATOM 1007 C CA . GLY A 1 135 ? 10.766 -6.395 -14.766 1 91.31 135 GLY A CA 1
ATOM 1008 C C . GLY A 1 135 ? 9.602 -6.578 -13.82 1 91.31 135 GLY A C 1
ATOM 1009 O O . GLY A 1 135 ? 8.812 -7.516 -13.969 1 91.31 135 GLY A O 1
ATOM 1010 N N . GLY A 1 136 ? 9.523 -5.734 -12.836 1 91.56 136 GLY A N 1
ATOM 1011 C CA . GLY A 1 136 ? 8.406 -5.797 -11.914 1 91.56 136 GLY A CA 1
ATOM 1012 C C . GLY A 1 136 ? 7.062 -5.59 -12.586 1 91.56 136 GLY A C 1
ATOM 1013 O O . GLY A 1 136 ? 6.098 -6.297 -12.289 1 91.56 136 GLY A O 1
ATOM 1014 N N . LEU A 1 137 ? 7.004 -4.633 -13.508 1 84.88 137 LEU A N 1
ATOM 1015 C CA . LEU A 1 137 ? 5.773 -4.371 -14.25 1 84.88 137 LEU A CA 1
ATOM 1016 C C . LEU A 1 137 ? 5.371 -5.586 -15.078 1 84.88 137 LEU A C 1
ATOM 1018 O O . LEU A 1 137 ? 4.203 -5.984 -15.078 1 84.88 137 LEU A O 1
ATOM 1022 N N . PHE A 1 138 ? 6.289 -6.09 -15.727 1 89.38 138 PHE A N 1
ATOM 1023 C CA . PHE A 1 138 ? 6.027 -7.262 -16.547 1 89.38 138 PHE A CA 1
ATOM 1024 C C . PHE A 1 138 ? 5.57 -8.438 -15.695 1 89.38 138 PHE A C 1
ATOM 1026 O O . PHE A 1 138 ? 4.602 -9.125 -16.031 1 89.38 138 PHE A O 1
ATOM 1033 N N . PHE A 1 139 ? 6.207 -8.625 -14.625 1 92.06 139 PHE A N 1
ATOM 1034 C CA . PHE A 1 139 ? 5.859 -9.719 -13.727 1 92.06 139 PHE A CA 1
ATOM 1035 C C . PHE A 1 139 ? 4.461 -9.531 -13.156 1 92.06 139 PHE A C 1
ATOM 1037 O O . PHE A 1 139 ? 3.668 -10.477 -13.102 1 92.06 139 PHE A O 1
ATOM 1044 N N . SER A 1 140 ? 4.27 -8.391 -12.695 1 87.31 140 SER A N 1
ATOM 1045 C CA . SER A 1 140 ? 2.947 -8.094 -12.148 1 87.31 140 SER A CA 1
ATOM 1046 C C . SER A 1 140 ? 1.855 -8.32 -13.195 1 87.31 140 SER A C 1
ATOM 1048 O O . SER A 1 140 ? 0.798 -8.875 -12.883 1 87.31 140 SER A O 1
ATOM 1050 N N . TYR A 1 141 ? 2.078 -7.879 -14.352 1 81.81 141 TYR A N 1
ATOM 1051 C CA . TYR A 1 141 ? 1.111 -8.031 -15.438 1 81.81 141 TYR A CA 1
ATOM 1052 C C . TYR A 1 141 ? 0.778 -9.5 -15.664 1 81.81 141 TYR A C 1
ATOM 1054 O O . TYR A 1 141 ? -0.391 -9.867 -15.812 1 81.81 141 TYR A O 1
ATOM 1062 N N . LYS A 1 142 ? 1.692 -10.344 -15.602 1 84.62 142 LYS A N 1
ATOM 1063 C CA . LYS A 1 142 ? 1.501 -11.766 -15.875 1 84.62 142 LYS A CA 1
ATOM 1064 C C . LYS A 1 142 ? 0.956 -12.492 -14.648 1 84.62 142 LYS A C 1
ATOM 1066 O O . LYS A 1 142 ? 0.136 -13.406 -14.773 1 84.62 142 LYS A O 1
ATOM 1071 N N . ALA A 1 143 ? 1.399 -12.062 -13.5 1 88.06 143 ALA A N 1
ATOM 1072 C CA . ALA A 1 143 ? 1.118 -12.836 -12.289 1 88.06 143 ALA A CA 1
ATOM 1073 C C . ALA A 1 143 ? -0.147 -12.336 -11.602 1 88.06 143 ALA A C 1
ATOM 1075 O O . ALA A 1 143 ? -0.763 -13.062 -10.812 1 88.06 143 ALA A O 1
ATOM 1076 N N . SER A 1 144 ? -0.555 -11.156 -11.852 1 85.81 144 SER A N 1
ATOM 1077 C CA . SER A 1 144 ? -1.61 -10.5 -11.094 1 85.81 144 SER A CA 1
ATOM 1078 C C . SER A 1 144 ? -2.906 -11.305 -11.133 1 85.81 144 SER A C 1
ATOM 1080 O O . SER A 1 144 ? -3.594 -11.438 -10.117 1 85.81 144 SER A O 1
ATOM 1082 N N . PRO A 1 145 ? -3.281 -11.93 -12.25 1 77.12 145 PRO A N 1
ATOM 1083 C CA . PRO A 1 145 ? -4.535 -12.688 -12.273 1 77.12 145 PRO A CA 1
ATOM 1084 C C . PRO A 1 145 ? -4.496 -13.922 -11.375 1 77.12 145 PRO A C 1
ATOM 1086 O O . PRO A 1 145 ? -5.539 -14.5 -11.062 1 77.12 145 PRO A O 1
ATOM 1089 N N . HIS A 1 146 ? -3.379 -14.25 -10.93 1 85.94 146 HIS A N 1
ATOM 1090 C CA . HIS A 1 146 ? -3.232 -15.5 -10.195 1 85.94 146 HIS A CA 1
ATOM 1091 C C . HIS A 1 146 ? -3.02 -15.242 -8.703 1 85.94 146 HIS A C 1
ATOM 1093 O O . HIS A 1 146 ? -3.064 -16.172 -7.898 1 85.94 146 HIS A O 1
ATOM 1099 N N . PHE A 1 147 ? -2.883 -14.07 -8.25 1 87.56 147 PHE A N 1
ATOM 1100 C CA . PHE A 1 147 ? -2.5 -13.742 -6.879 1 87.56 147 PHE A CA 1
ATOM 1101 C C . PHE A 1 147 ? -3.574 -14.195 -5.898 1 87.56 147 PHE A C 1
ATOM 1103 O O . PHE A 1 147 ? -3.262 -14.734 -4.832 1 87.56 147 PHE A O 1
ATOM 1110 N N . ASP A 1 148 ? -4.805 -14.039 -6.27 1 86.25 148 ASP A N 1
ATOM 1111 C CA . ASP A 1 148 ? -5.895 -14.344 -5.352 1 86.25 148 ASP A CA 1
ATOM 1112 C C . ASP A 1 148 ? -6.113 -15.852 -5.238 1 86.25 148 ASP A C 1
ATOM 1114 O O . ASP A 1 148 ? -6.5 -16.359 -4.18 1 86.25 148 ASP A O 1
ATOM 1118 N N . ALA A 1 149 ? -5.836 -16.484 -6.352 1 87.25 149 ALA A N 1
ATOM 1119 C CA . ALA A 1 149 ? -6.117 -17.922 -6.398 1 87.25 149 ALA A CA 1
ATOM 1120 C C . ALA A 1 149 ? -4.977 -18.719 -5.781 1 87.25 149 ALA A C 1
ATOM 1122 O O . ALA A 1 149 ? -5.195 -19.812 -5.25 1 87.25 149 ALA A O 1
ATOM 1123 N N . HIS A 1 150 ? -3.811 -18.188 -5.863 1 91.12 150 HIS A N 1
ATOM 1124 C CA . HIS A 1 150 ? -2.641 -18.938 -5.418 1 91.12 150 HIS A CA 1
ATOM 1125 C C . HIS A 1 150 ? -1.869 -18.172 -4.352 1 91.12 150 HIS A C 1
ATOM 1127 O O . HIS A 1 150 ? -0.664 -17.953 -4.488 1 91.12 150 HIS A O 1
ATOM 1133 N N . VAL A 1 151 ? -2.471 -17.922 -3.252 1 92.19 151 VAL A N 1
ATOM 1134 C CA . VAL A 1 151 ? -1.93 -17.094 -2.186 1 92.19 151 VAL A CA 1
ATOM 1135 C C . VAL A 1 151 ? -0.733 -17.797 -1.541 1 92.19 151 VAL A C 1
ATOM 1137 O O . VAL A 1 151 ? 0.336 -17.188 -1.396 1 92.19 151 VAL A O 1
ATOM 1140 N N . LYS A 1 152 ? -0.842 -19.062 -1.187 1 92.38 152 LYS A N 1
ATOM 1141 C CA . LYS A 1 152 ? 0.233 -19.797 -0.531 1 92.38 152 LYS A CA 1
ATOM 1142 C C . LYS A 1 152 ? 1.45 -19.922 -1.443 1 92.38 152 LYS A C 1
ATOM 1144 O O . LYS A 1 152 ? 2.586 -19.75 -1 1 92.38 152 LYS A O 1
ATOM 1149 N N . GLU A 1 153 ? 1.176 -20.188 -2.666 1 91.69 153 GLU A N 1
ATOM 1150 C CA . GLU A 1 153 ? 2.248 -20.359 -3.641 1 91.69 153 GLU A CA 1
ATOM 1151 C C . GLU A 1 153 ? 3.045 -19.078 -3.83 1 91.69 153 GLU A C 1
ATOM 1153 O O . GLU A 1 153 ? 4.277 -19.094 -3.82 1 91.69 153 GLU A O 1
ATOM 1158 N N . PHE A 1 154 ? 2.359 -18.047 -3.98 1 92.44 154 PHE A N 1
ATOM 1159 C CA . PHE A 1 154 ? 3.047 -16.781 -4.238 1 92.44 154 PHE A CA 1
ATOM 1160 C C . PHE A 1 154 ? 3.738 -16.281 -2.98 1 92.44 154 PHE A C 1
ATOM 1162 O O . PHE A 1 154 ? 4.77 -15.602 -3.061 1 92.44 154 PHE A O 1
ATOM 1169 N N . ARG A 1 155 ? 3.195 -16.609 -1.854 1 93.75 155 ARG A N 1
ATOM 1170 C CA . ARG A 1 155 ? 3.889 -16.25 -0.619 1 93.75 155 ARG A CA 1
ATOM 1171 C C . ARG A 1 155 ? 5.203 -17.016 -0.494 1 93.75 155 ARG A C 1
ATOM 1173 O O . ARG A 1 155 ? 6.215 -16.453 -0.073 1 93.75 155 ARG A O 1
ATOM 1180 N N . LEU A 1 156 ? 5.156 -18.203 -0.833 1 91.5 156 LEU A N 1
ATOM 1181 C CA . LEU A 1 156 ? 6.375 -19 -0.827 1 91.5 156 LEU A CA 1
ATOM 1182 C C . LEU A 1 156 ? 7.355 -18.516 -1.886 1 91.5 156 LEU A C 1
ATOM 1184 O O . LEU A 1 156 ? 8.562 -18.438 -1.636 1 91.5 156 LEU A O 1
ATOM 1188 N N . LEU A 1 157 ? 6.805 -18.219 -3.031 1 91.81 157 LEU A N 1
ATOM 1189 C CA . LEU A 1 157 ? 7.645 -17.719 -4.109 1 91.81 157 LEU A CA 1
ATOM 1190 C C . LEU A 1 157 ? 8.312 -16.406 -3.705 1 91.81 157 LEU A C 1
ATOM 1192 O O . LEU A 1 157 ? 9.453 -16.141 -4.09 1 91.81 157 LEU A O 1
ATOM 1196 N N . ALA A 1 158 ? 7.598 -15.516 -2.996 1 95.31 158 ALA A N 1
ATOM 1197 C CA . ALA A 1 158 ? 8.195 -14.289 -2.484 1 95.31 158 ALA A CA 1
ATOM 1198 C C . ALA A 1 158 ? 9.477 -14.578 -1.711 1 95.31 158 ALA A C 1
ATOM 1200 O O . ALA A 1 158 ? 10.508 -13.953 -1.955 1 95.31 158 ALA A O 1
ATOM 1201 N N . ASP A 1 159 ? 9.438 -15.562 -0.895 1 94.38 159 ASP A N 1
ATOM 1202 C CA . ASP A 1 159 ? 10.578 -15.922 -0.06 1 94.38 159 ASP A CA 1
ATOM 1203 C C . ASP A 1 159 ? 11.703 -16.531 -0.896 1 94.38 159 ASP A C 1
ATOM 1205 O O . ASP A 1 159 ? 12.883 -16.312 -0.623 1 94.38 159 ASP A O 1
ATOM 1209 N N . VAL A 1 160 ? 11.344 -17.297 -1.843 1 93.38 160 VAL A N 1
ATOM 1210 C CA . VAL A 1 160 ? 12.344 -17.891 -2.725 1 93.38 160 VAL A CA 1
ATOM 1211 C C . VAL A 1 160 ? 13.078 -16.781 -3.488 1 93.38 160 VAL A C 1
ATOM 1213 O O . VAL A 1 160 ? 14.312 -16.797 -3.572 1 93.38 160 VAL A O 1
ATOM 1216 N N . PHE A 1 161 ? 12.32 -15.867 -4.027 1 96.62 161 PHE A N 1
ATOM 1217 C CA . PHE A 1 161 ? 12.922 -14.734 -4.727 1 96.62 161 PHE A CA 1
ATOM 1218 C C . PHE A 1 161 ? 13.844 -13.953 -3.795 1 96.62 161 PHE A C 1
ATOM 1220 O O . PHE A 1 161 ? 14.938 -13.547 -4.191 1 96.62 161 PHE A O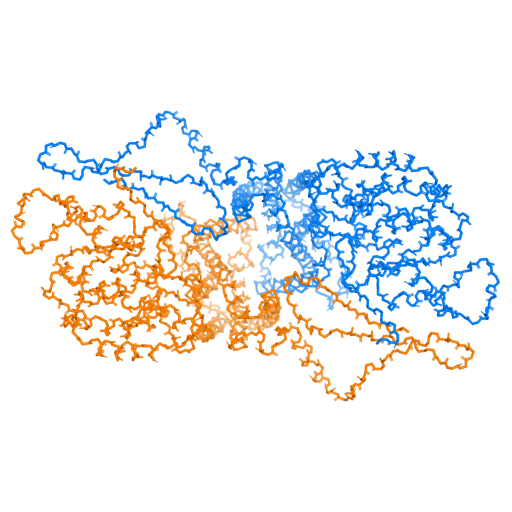 1
ATOM 1227 N N . ASN A 1 162 ? 13.391 -13.703 -2.602 1 96.88 162 ASN A N 1
ATOM 1228 C CA . ASN A 1 162 ? 14.203 -13.016 -1.606 1 96.88 162 ASN A CA 1
ATOM 1229 C C . ASN A 1 162 ? 15.523 -13.742 -1.357 1 96.88 162 ASN A C 1
ATOM 1231 O O . ASN A 1 162 ? 16.578 -13.117 -1.318 1 96.88 162 ASN A O 1
ATOM 1235 N N . ASP A 1 163 ? 15.469 -15.039 -1.196 1 97.44 163 ASP A N 1
ATOM 1236 C CA . ASP A 1 163 ? 16.641 -15.852 -0.919 1 97.44 163 ASP A CA 1
ATOM 1237 C C . ASP A 1 163 ? 17.625 -15.82 -2.092 1 97.44 163 ASP A C 1
ATOM 1239 O O . ASP A 1 163 ? 18.828 -15.703 -1.895 1 97.44 163 ASP A O 1
ATOM 1243 N N . ILE A 1 164 ? 17.094 -15.891 -3.275 1 97.25 164 ILE A N 1
ATOM 1244 C CA . ILE A 1 164 ? 17.953 -15.844 -4.453 1 97.25 164 ILE A CA 1
ATOM 1245 C C . ILE A 1 164 ? 18.609 -14.469 -4.555 1 97.25 164 ILE A C 1
ATOM 1247 O O . ILE A 1 164 ? 19.812 -14.359 -4.789 1 97.25 164 ILE A O 1
ATOM 1251 N N . GLY A 1 165 ? 17.797 -13.438 -4.359 1 97.75 165 GLY A N 1
ATOM 1252 C CA . GLY A 1 165 ? 18.328 -12.078 -4.426 1 97.75 165 GLY A CA 1
ATOM 1253 C C . GLY A 1 165 ? 19.438 -11.82 -3.426 1 97.75 165 GLY A C 1
ATOM 1254 O O . GLY A 1 165 ? 20.5 -11.32 -3.789 1 97.75 165 GLY A O 1
ATOM 1255 N N . LEU A 1 166 ? 19.25 -12.188 -2.188 1 97.44 166 LEU A N 1
ATOM 1256 C CA . LEU A 1 166 ? 20.234 -11.969 -1.138 1 97.44 166 LEU A CA 1
ATOM 1257 C C . LEU A 1 166 ? 21.484 -12.812 -1.373 1 97.44 166 LEU A C 1
ATOM 1259 O O . LEU A 1 166 ? 22.594 -12.383 -1.081 1 97.44 166 LEU A O 1
ATOM 1263 N N . THR A 1 167 ? 21.297 -14.023 -1.847 1 97.5 167 THR A N 1
ATOM 1264 C CA . THR A 1 167 ? 22.422 -14.891 -2.148 1 97.5 167 THR A CA 1
ATOM 1265 C C . THR A 1 167 ? 23.281 -14.297 -3.264 1 97.5 167 THR A C 1
ATOM 1267 O O . THR A 1 167 ? 24.516 -14.297 -3.178 1 97.5 167 THR A O 1
ATOM 1270 N N . LEU A 1 168 ? 22.625 -13.789 -4.254 1 96.5 168 LEU A N 1
ATOM 1271 C CA . LEU A 1 168 ? 23.359 -13.141 -5.344 1 96.5 168 LEU A CA 1
ATOM 1272 C C . LEU A 1 168 ? 24.141 -11.93 -4.832 1 96.5 168 LEU A C 1
ATOM 1274 O O . LEU A 1 168 ? 25.297 -11.727 -5.219 1 96.5 168 LEU A O 1
ATOM 1278 N N . ASP A 1 169 ? 23.547 -11.172 -3.998 1 95.81 169 ASP A N 1
ATOM 1279 C CA . ASP A 1 169 ? 24.219 -10.016 -3.406 1 95.81 169 ASP A CA 1
ATOM 1280 C C . ASP A 1 169 ? 25.484 -10.438 -2.658 1 95.81 169 ASP A C 1
ATOM 1282 O O . ASP A 1 169 ? 26.547 -9.828 -2.824 1 95.81 169 ASP A O 1
ATOM 1286 N N . LEU A 1 170 ? 25.344 -11.461 -1.862 1 95.25 170 LEU A N 1
ATOM 1287 C CA . LEU A 1 170 ? 26.484 -11.914 -1.073 1 95.25 170 LEU A CA 1
ATOM 1288 C C . LEU A 1 170 ? 27.578 -12.492 -1.972 1 95.25 170 LEU A C 1
ATOM 1290 O O . LEU A 1 170 ? 28.766 -12.344 -1.687 1 95.25 170 LEU A O 1
ATOM 1294 N N . ALA A 1 171 ? 27.188 -13.094 -3.035 1 94.19 171 ALA A N 1
ATOM 1295 C CA . ALA A 1 171 ? 28.125 -13.789 -3.92 1 94.19 171 ALA A CA 1
ATOM 1296 C C . ALA A 1 171 ? 28.75 -12.82 -4.926 1 94.19 171 ALA A C 1
ATOM 1298 O O . ALA A 1 171 ? 29.641 -13.203 -5.688 1 94.19 171 ALA A O 1
ATOM 1299 N N . LEU A 1 172 ? 28.328 -11.641 -4.961 1 91.56 172 LEU A N 1
ATOM 1300 C CA . LEU A 1 172 ? 28.703 -10.68 -5.992 1 91.56 172 LEU A CA 1
ATOM 1301 C C . LEU A 1 172 ? 30.219 -10.562 -6.109 1 91.56 172 LEU A C 1
ATOM 1303 O O . LEU A 1 172 ? 30.781 -10.727 -7.199 1 91.56 172 LEU A O 1
ATOM 1307 N N . PRO A 1 173 ? 31.016 -10.312 -4.992 1 85.62 173 PRO A N 1
ATOM 1308 C CA . PRO A 1 173 ? 32.469 -10.18 -5.121 1 85.62 173 PRO A CA 1
ATOM 1309 C C . PRO A 1 173 ? 33.125 -11.445 -5.664 1 85.62 173 PRO A C 1
ATOM 1311 O O . PRO A 1 173 ? 34.062 -11.359 -6.469 1 85.62 173 PRO A O 1
ATOM 1314 N N . ILE A 1 174 ? 32.625 -12.547 -5.273 1 85.5 174 ILE A N 1
ATOM 1315 C CA . ILE A 1 174 ? 33.156 -13.82 -5.699 1 85.5 174 ILE A CA 1
ATOM 1316 C C . ILE A 1 174 ? 32.844 -14.07 -7.172 1 85.5 174 ILE A C 1
ATOM 1318 O O . ILE A 1 174 ? 33.719 -14.453 -7.953 1 85.5 174 ILE A O 1
ATOM 1322 N N . LEU A 1 175 ? 31.641 -13.812 -7.539 1 87.12 175 LEU A N 1
ATOM 1323 C CA . LEU A 1 175 ? 31.188 -14.062 -8.906 1 87.12 175 LEU A CA 1
ATOM 1324 C C . LEU A 1 175 ? 31.891 -13.133 -9.883 1 87.12 175 LEU A C 1
ATOM 1326 O O . LEU A 1 175 ? 32.156 -13.516 -11.023 1 87.12 175 LEU A O 1
ATOM 1330 N N . LEU A 1 176 ? 32.156 -11.961 -9.438 1 84.81 176 LEU A N 1
ATOM 1331 C CA . LEU A 1 176 ? 32.812 -11 -10.297 1 84.81 176 LEU A CA 1
ATOM 1332 C C . LEU A 1 176 ? 34.281 -11.398 -10.516 1 84.81 176 LEU A C 1
ATOM 1334 O O . LEU A 1 176 ? 34.844 -11.141 -11.578 1 84.81 176 LEU A O 1
ATOM 1338 N N . THR A 1 177 ? 34.969 -11.977 -9.547 1 77.56 177 THR A N 1
ATOM 1339 C CA . THR A 1 177 ? 36.312 -12.461 -9.68 1 77.56 177 THR A CA 1
ATOM 1340 C C . THR A 1 177 ? 36.375 -13.672 -10.609 1 77.56 177 THR A C 1
ATOM 1342 O O . THR A 1 177 ? 37.344 -13.836 -11.359 1 77.56 177 THR A O 1
ATOM 1345 N N . LEU A 1 178 ? 35.312 -14.406 -10.516 1 74.62 178 LEU A N 1
ATOM 1346 C CA . LEU A 1 178 ? 35.25 -15.617 -11.328 1 74.62 178 LEU A CA 1
ATOM 1347 C C . LEU A 1 178 ? 34.938 -15.273 -12.789 1 74.62 178 LEU A C 1
ATOM 1349 O O . LEU A 1 178 ? 35.312 -16.016 -13.695 1 74.62 178 LEU A O 1
ATOM 1353 N N . THR A 1 179 ? 34.062 -14.32 -13.055 1 62.97 179 THR A N 1
ATOM 1354 C CA . THR A 1 179 ? 33.656 -13.969 -14.414 1 62.97 179 THR A CA 1
ATOM 1355 C C . THR A 1 179 ? 34.75 -13.156 -15.117 1 62.97 179 THR A C 1
ATOM 1357 O O . THR A 1 179 ? 34.562 -12.727 -16.25 1 62.97 179 THR A O 1
ATOM 1360 N N . ALA A 1 180 ? 35.906 -12.766 -14.414 1 54.59 180 ALA A N 1
ATOM 1361 C CA . ALA A 1 180 ? 37.031 -12.078 -15.039 1 54.59 180 ALA A CA 1
ATOM 1362 C C . ALA A 1 180 ? 37.562 -12.867 -16.234 1 54.59 180 ALA A C 1
ATOM 1364 O O . ALA A 1 180 ? 38.281 -12.32 -17.078 1 54.59 180 ALA A O 1
ATOM 1365 N N . PRO A 1 181 ? 37.375 -14.086 -16.328 1 45.69 181 PRO A N 1
ATOM 1366 C CA . PRO A 1 181 ? 38 -14.711 -17.5 1 45.69 181 PRO A CA 1
ATOM 1367 C C . PRO A 1 181 ? 37.375 -14.266 -18.812 1 45.69 181 PRO A C 1
ATOM 1369 O O . PRO A 1 181 ? 36.25 -13.758 -18.812 1 45.69 181 PRO A O 1
ATOM 1372 N N . SER A 1 182 ? 37.938 -14.57 -20.094 1 46.09 182 SER A N 1
ATOM 1373 C CA . SER A 1 182 ? 37.938 -14.234 -21.516 1 46.09 182 SER A CA 1
ATOM 1374 C C . SER A 1 182 ? 36.531 -14.359 -22.109 1 46.09 182 SER A C 1
ATOM 1376 O O . SER A 1 182 ? 36.188 -13.617 -23.031 1 46.09 182 SER A O 1
ATOM 1378 N N . TRP A 1 183 ? 35.875 -15.289 -21.766 1 39 183 TRP A N 1
ATOM 1379 C CA . TRP A 1 183 ? 34.719 -15.609 -22.625 1 39 183 TRP A CA 1
ATOM 1380 C C . TRP A 1 183 ? 33.562 -14.664 -22.375 1 39 183 TRP A C 1
ATOM 1382 O O . TRP A 1 183 ? 32.688 -14.531 -23.219 1 39 183 TRP A O 1
ATOM 1392 N N . ILE A 1 184 ? 33.281 -14.195 -21.188 1 44.81 184 ILE A N 1
ATOM 1393 C CA . ILE A 1 184 ? 32.25 -13.18 -21.031 1 44.81 184 ILE A CA 1
ATOM 1394 C C . ILE A 1 184 ? 32.719 -11.859 -21.625 1 44.81 184 ILE A C 1
ATOM 1396 O O . ILE A 1 184 ? 31.922 -10.938 -21.828 1 44.81 184 ILE A O 1
ATOM 1400 N N . SER A 1 185 ? 33.969 -11.664 -21.766 1 41.81 185 SER A N 1
ATOM 1401 C CA . SER A 1 185 ? 34.562 -10.547 -22.5 1 41.81 185 SER A CA 1
ATOM 1402 C C . SER A 1 185 ? 33.969 -10.445 -23.906 1 41.81 185 SER A C 1
ATOM 1404 O O . SER A 1 185 ? 33.875 -9.352 -24.469 1 41.81 185 SER A O 1
ATOM 1406 N N . VAL A 1 186 ? 33.906 -11.602 -24.5 1 36 186 VAL A N 1
ATOM 1407 C CA . VAL A 1 186 ? 33.438 -11.562 -25.891 1 36 186 VAL A CA 1
ATOM 1408 C C . VAL A 1 186 ? 32 -11.039 -25.938 1 36 186 VAL A C 1
ATOM 1410 O O . VAL A 1 186 ? 31.641 -10.258 -26.828 1 36 186 VAL A O 1
ATOM 1413 N N . LEU A 1 187 ? 31.156 -11.547 -25.156 1 39.53 187 LEU A N 1
ATOM 1414 C CA . LEU A 1 187 ? 29.781 -11.07 -25.203 1 39.53 187 LEU A CA 1
ATOM 1415 C C . LEU A 1 187 ? 29.672 -9.664 -24.625 1 39.53 187 LEU A C 1
ATOM 1417 O O . LEU A 1 187 ? 28.594 -9.055 -24.672 1 39.53 187 LEU A O 1
ATOM 1421 N N . SER A 1 188 ? 30.75 -9.117 -24.062 1 44.09 188 SER A N 1
ATOM 1422 C CA . SER A 1 188 ? 30.922 -7.902 -23.266 1 44.09 188 SER A CA 1
ATOM 1423 C C . SER A 1 188 ? 30.781 -6.656 -24.141 1 44.09 188 SER A C 1
ATOM 1425 O O . SER A 1 188 ? 30.656 -5.543 -23.625 1 44.09 188 SER A O 1
ATOM 1427 N N . THR A 1 189 ? 31.141 -6.797 -25.406 1 44.5 189 THR A N 1
ATOM 1428 C CA . THR A 1 189 ? 31.109 -5.535 -26.125 1 44.5 189 THR A CA 1
ATOM 1429 C C . THR A 1 189 ? 29.719 -4.895 -26.047 1 44.5 189 THR A C 1
ATOM 1431 O O . THR A 1 189 ? 29.594 -3.672 -25.984 1 44.5 189 THR A O 1
ATOM 1434 N N . TYR A 1 190 ? 28.703 -5.742 -26.156 1 44.16 190 TYR A N 1
ATOM 1435 C CA . TYR A 1 190 ? 27.359 -5.172 -26.219 1 44.16 190 TYR A CA 1
ATOM 1436 C C . TYR A 1 190 ? 26.578 -5.48 -24.953 1 44.16 190 TYR A C 1
ATOM 1438 O O . TYR A 1 190 ? 25.453 -4.988 -24.781 1 44.16 190 TYR A O 1
ATOM 1446 N N . LEU A 1 191 ? 27.234 -6.34 -24.141 1 51.06 191 LEU A N 1
ATOM 1447 C CA . LEU A 1 191 ? 26.484 -6.773 -22.953 1 51.06 191 LEU A CA 1
ATOM 1448 C C . LEU A 1 191 ? 26.906 -5.988 -21.719 1 51.06 191 LEU A C 1
ATOM 1450 O O . LEU A 1 191 ? 28.062 -5.578 -21.609 1 51.06 191 LEU A O 1
ATOM 1454 N N . PRO A 1 192 ? 25.938 -5.645 -20.922 1 62 192 PRO A N 1
ATOM 1455 C CA . PRO A 1 192 ? 26.25 -4.969 -19.656 1 62 192 PRO A CA 1
ATOM 1456 C C . PRO A 1 192 ? 27.297 -5.703 -18.844 1 62 192 PRO A C 1
ATOM 1458 O O . PRO A 1 192 ? 27.484 -6.91 -19 1 62 192 PRO A O 1
ATOM 1461 N N . SER A 1 193 ? 28.172 -5.016 -18.172 1 78 193 SER A N 1
ATOM 1462 C CA . SER A 1 193 ? 29.188 -5.562 -17.266 1 78 193 SER A CA 1
ATOM 1463 C C . SER A 1 193 ? 28.578 -6.633 -16.359 1 78 193 SER A C 1
ATOM 1465 O O . SER A 1 193 ? 27.391 -6.598 -16.047 1 78 193 SER A O 1
ATOM 1467 N N . PRO A 1 194 ? 29.312 -7.781 -16.188 1 83.88 194 PRO A N 1
ATOM 1468 C CA . PRO A 1 194 ? 28.828 -8.805 -15.258 1 83.88 194 PRO A CA 1
ATOM 1469 C C . PRO A 1 194 ? 28.297 -8.219 -13.953 1 83.88 194 PRO A C 1
ATOM 1471 O O . PRO A 1 194 ? 27.344 -8.742 -13.383 1 83.88 194 PRO A O 1
ATOM 1474 N N . TYR A 1 195 ? 28.922 -7.168 -13.555 1 87.31 195 TYR A N 1
ATOM 1475 C CA . TYR A 1 195 ? 28.438 -6.496 -12.352 1 87.31 195 TYR A CA 1
ATOM 1476 C C . TYR A 1 195 ? 27 -6.023 -12.523 1 87.31 195 TYR A C 1
ATOM 1478 O O . TYR A 1 195 ? 26.156 -6.258 -11.656 1 87.31 195 TYR A O 1
ATOM 1486 N N . LEU A 1 196 ? 26.75 -5.402 -13.609 1 88.06 196 LEU A N 1
ATOM 1487 C CA . LEU A 1 196 ? 25.422 -4.883 -13.875 1 88.06 196 LEU A CA 1
ATOM 1488 C C . LEU A 1 196 ? 24.406 -6.02 -14.008 1 88.06 196 LEU A C 1
ATOM 1490 O O . LEU A 1 196 ? 23.297 -5.926 -13.492 1 88.06 196 LEU A O 1
ATOM 1494 N N . LEU A 1 197 ? 24.781 -7.051 -14.688 1 89.38 197 LEU A N 1
ATOM 1495 C CA . LEU A 1 197 ? 23.875 -8.172 -14.898 1 89.38 197 LEU A CA 1
ATOM 1496 C C . LEU A 1 197 ? 23.516 -8.844 -13.57 1 89.38 197 LEU A C 1
ATOM 1498 O O . LEU A 1 197 ? 22.328 -9.078 -13.297 1 89.38 197 LEU A O 1
ATOM 1502 N N . LEU A 1 198 ? 24.516 -9.117 -12.773 1 91.75 198 LEU A N 1
ATOM 1503 C CA . LEU A 1 198 ? 24.297 -9.812 -11.516 1 91.75 198 LEU A CA 1
ATOM 1504 C C . LEU A 1 198 ? 23.5 -8.945 -10.547 1 91.75 198 LEU A C 1
ATOM 1506 O O . LEU A 1 198 ? 22.594 -9.43 -9.867 1 91.75 198 LEU A O 1
ATOM 1510 N N . THR A 1 199 ? 23.828 -7.707 -10.508 1 92 199 THR A N 1
ATOM 1511 C CA . THR A 1 199 ? 23.109 -6.809 -9.609 1 92 199 THR A CA 1
ATOM 1512 C C . THR A 1 199 ? 21.672 -6.594 -10.102 1 92 199 THR A C 1
ATOM 1514 O O . THR A 1 199 ? 20.75 -6.453 -9.289 1 92 199 THR A O 1
ATOM 1517 N N . SER A 1 200 ? 21.5 -6.5 -11.391 1 93.56 200 SER A N 1
ATOM 1518 C CA . SER A 1 200 ? 20.141 -6.363 -11.938 1 93.56 200 SER A CA 1
ATOM 1519 C C . SER A 1 200 ? 19.297 -7.59 -11.617 1 93.56 200 SER A C 1
ATOM 1521 O O . SER A 1 200 ? 18.125 -7.461 -11.273 1 93.56 200 SER A O 1
ATOM 1523 N N . LEU A 1 201 ? 19.906 -8.727 -11.734 1 95.06 201 LEU A N 1
ATOM 1524 C CA . LEU A 1 201 ? 19.188 -9.953 -11.406 1 95.06 201 LEU A CA 1
ATOM 1525 C C . LEU A 1 201 ? 18.781 -9.984 -9.938 1 95.06 201 LEU A C 1
ATOM 1527 O O . LEU A 1 201 ? 17.672 -10.375 -9.602 1 95.06 201 LEU A O 1
ATOM 1531 N N . SER A 1 202 ? 19.688 -9.609 -9.102 1 96.38 202 SER A N 1
ATOM 1532 C CA . SER A 1 202 ? 19.391 -9.523 -7.672 1 96.38 202 SER A CA 1
ATOM 1533 C C . SER A 1 202 ? 18.234 -8.562 -7.406 1 96.38 202 SER A C 1
ATOM 1535 O O . SER A 1 202 ? 17.312 -8.891 -6.66 1 96.38 202 SER A O 1
ATOM 1537 N N . THR A 1 203 ? 18.297 -7.461 -8.047 1 95.06 203 THR A N 1
ATOM 1538 C CA . THR A 1 203 ? 17.25 -6.453 -7.883 1 95.06 203 THR A CA 1
ATOM 1539 C C . THR A 1 203 ? 15.914 -6.977 -8.391 1 95.06 203 THR A C 1
ATOM 1541 O O . THR A 1 203 ? 14.875 -6.754 -7.758 1 95.06 203 THR A O 1
ATOM 1544 N N . LEU A 1 204 ? 15.953 -7.621 -9.477 1 95.88 204 LEU A N 1
ATOM 1545 C CA . LEU A 1 204 ? 14.734 -8.211 -10.023 1 95.88 204 LEU A CA 1
ATOM 1546 C C . LEU A 1 204 ? 14.109 -9.18 -9.031 1 95.88 204 LEU A C 1
ATOM 1548 O O . LEU A 1 204 ? 12.898 -9.148 -8.805 1 95.88 204 LEU A O 1
ATOM 1552 N N . CYS A 1 205 ? 14.906 -9.977 -8.477 1 97.19 205 CYS A N 1
ATOM 1553 C CA . CYS A 1 205 ? 14.414 -10.945 -7.5 1 97.19 205 CYS A CA 1
ATOM 1554 C C . CYS A 1 205 ? 13.781 -10.242 -6.305 1 97.19 205 CYS A C 1
ATOM 1556 O O . CYS A 1 205 ? 12.711 -10.641 -5.836 1 97.19 205 CYS A O 1
ATOM 1558 N N . LYS A 1 206 ? 14.391 -9.227 -5.891 1 96.19 206 LYS A N 1
ATOM 1559 C CA . LYS A 1 206 ? 13.867 -8.492 -4.746 1 96.19 206 LYS A CA 1
ATOM 1560 C C . LYS A 1 206 ? 12.555 -7.797 -5.098 1 96.19 206 LYS A C 1
ATOM 1562 O O . LYS A 1 206 ? 11.633 -7.738 -4.273 1 96.19 206 LYS A O 1
ATOM 1567 N N . VAL A 1 207 ? 12.5 -7.285 -6.266 1 95.19 207 VAL A N 1
ATOM 1568 C CA . VAL A 1 207 ? 11.266 -6.656 -6.734 1 95.19 207 VAL A CA 1
ATOM 1569 C C . VAL A 1 207 ? 10.156 -7.699 -6.832 1 95.19 207 VAL A C 1
ATOM 1571 O O . VAL A 1 207 ? 9.031 -7.453 -6.402 1 95.19 207 VAL A O 1
ATOM 1574 N N . PHE A 1 208 ? 10.492 -8.828 -7.359 1 96.38 208 PHE A N 1
ATOM 1575 C CA . PHE A 1 208 ? 9.516 -9.906 -7.457 1 96.38 208 PHE A CA 1
ATOM 1576 C C . PHE A 1 208 ? 9.039 -10.32 -6.074 1 96.38 208 PHE A C 1
ATOM 1578 O O . PHE A 1 208 ? 7.848 -10.578 -5.871 1 96.38 208 PHE A O 1
ATOM 1585 N N . CYS A 1 209 ? 9.953 -10.391 -5.199 1 96.44 209 CYS A N 1
ATOM 1586 C CA . CYS A 1 209 ? 9.602 -10.719 -3.822 1 96.44 209 CYS A CA 1
ATOM 1587 C C . CYS A 1 209 ? 8.602 -9.719 -3.26 1 96.44 209 CYS A C 1
ATOM 1589 O O . CYS A 1 209 ? 7.566 -10.109 -2.717 1 96.44 209 CYS A O 1
ATOM 1591 N N . GLY A 1 210 ? 8.891 -8.508 -3.461 1 94 210 GLY A N 1
ATOM 1592 C CA . GLY A 1 210 ? 7.992 -7.469 -2.973 1 94 210 GLY A CA 1
ATOM 1593 C C . GLY A 1 210 ? 6.598 -7.555 -3.564 1 94 210 GLY A C 1
ATOM 1594 O O . GLY A 1 210 ? 5.605 -7.387 -2.854 1 94 210 GLY A O 1
ATOM 1595 N N . ILE A 1 211 ? 6.535 -7.805 -4.805 1 92 211 ILE A N 1
ATOM 1596 C CA . ILE A 1 211 ? 5.258 -7.895 -5.508 1 92 211 ILE A CA 1
ATOM 1597 C C . ILE A 1 211 ? 4.461 -9.086 -4.984 1 92 211 ILE A C 1
ATOM 1599 O O . ILE A 1 211 ? 3.287 -8.945 -4.633 1 92 211 ILE A O 1
ATOM 1603 N N . CYS A 1 212 ? 5.098 -10.195 -4.91 1 94.69 212 CYS A N 1
ATOM 1604 C CA . CYS A 1 212 ? 4.426 -11.398 -4.43 1 94.69 212 CYS A CA 1
ATOM 1605 C C . CYS A 1 212 ? 3.965 -11.227 -2.986 1 94.69 212 CYS A C 1
ATOM 1607 O O . CYS A 1 212 ? 2.82 -11.539 -2.654 1 94.69 212 CYS A O 1
ATOM 1609 N N . ALA A 1 213 ? 4.832 -10.734 -2.219 1 94.31 213 ALA A N 1
ATOM 1610 C CA . ALA A 1 213 ? 4.52 -10.539 -0.805 1 94.31 213 ALA A CA 1
ATOM 1611 C C . ALA A 1 213 ? 3.391 -9.531 -0.628 1 94.31 213 ALA A C 1
ATOM 1613 O O . ALA A 1 213 ? 2.477 -9.742 0.171 1 94.31 213 ALA A O 1
ATOM 1614 N N . GLY A 1 214 ? 3.467 -8.5 -1.326 1 89.75 214 GLY A N 1
ATOM 1615 C CA . GLY A 1 214 ? 2.434 -7.477 -1.249 1 89.75 214 GLY A CA 1
ATOM 1616 C C . GLY A 1 214 ? 1.074 -7.969 -1.708 1 89.75 214 GLY A C 1
ATOM 1617 O O . GLY A 1 214 ? 0.056 -7.664 -1.084 1 89.75 214 GLY A O 1
ATOM 1618 N N . ALA A 1 215 ? 1.063 -8.672 -2.756 1 88.06 215 ALA A N 1
ATOM 1619 C CA . ALA A 1 215 ? -0.185 -9.172 -3.326 1 88.06 215 ALA A CA 1
ATOM 1620 C C . ALA A 1 215 ? -0.856 -10.172 -2.389 1 88.06 215 ALA A C 1
ATOM 1622 O O . ALA A 1 215 ? -2.086 -10.227 -2.307 1 88.06 215 ALA A O 1
ATOM 1623 N N . THR A 1 216 ? -0.081 -10.938 -1.696 1 92.31 216 THR A N 1
ATOM 1624 C CA . THR A 1 216 ? -0.641 -12 -0.872 1 92.31 216 THR A CA 1
ATOM 1625 C C . THR A 1 216 ? -0.96 -11.492 0.529 1 92.31 216 THR A C 1
ATOM 1627 O O . THR A 1 216 ? -1.757 -12.094 1.25 1 92.31 216 THR A O 1
ATOM 1630 N N . LYS A 1 217 ? -0.26 -10.445 0.918 1 92.25 217 LYS A N 1
ATOM 1631 C CA . LYS A 1 217 ? -0.484 -9.906 2.258 1 92.25 217 LYS A CA 1
ATOM 1632 C C . LYS A 1 217 ? -1.955 -9.562 2.473 1 92.25 217 LYS A C 1
ATOM 1634 O O . LYS A 1 217 ? -2.52 -9.852 3.529 1 92.25 217 LYS A O 1
ATOM 1639 N N . GLY A 1 218 ? -2.623 -8.938 1.573 1 88 218 GLY A N 1
ATOM 1640 C CA . GLY A 1 218 ? -4.031 -8.602 1.681 1 88 218 GLY A CA 1
ATOM 1641 C C . GLY A 1 218 ? -4.922 -9.812 1.885 1 88 218 GLY A C 1
ATOM 1642 O O . GLY A 1 218 ? -5.816 -9.797 2.734 1 88 218 GLY A O 1
ATOM 1643 N N . ASN A 1 219 ? -4.664 -10.836 1.141 1 90.12 219 ASN A N 1
ATOM 1644 C CA . ASN A 1 219 ? -5.445 -12.07 1.253 1 90.12 219 ASN A CA 1
ATOM 1645 C C . ASN A 1 219 ? -5.262 -12.727 2.617 1 90.12 219 ASN A C 1
ATOM 1647 O O . ASN A 1 219 ? -6.219 -13.242 3.195 1 90.12 219 ASN A O 1
ATOM 1651 N N . ILE A 1 220 ? -4.102 -12.695 3.072 1 94.06 220 ILE A N 1
ATOM 1652 C CA . ILE A 1 220 ? -3.799 -13.305 4.363 1 94.06 220 ILE A CA 1
ATOM 1653 C C . ILE A 1 220 ? -4.457 -12.5 5.48 1 94.06 220 ILE A C 1
ATOM 1655 O O . ILE A 1 220 ? -5.047 -13.07 6.402 1 94.06 220 ILE A O 1
ATOM 1659 N N . THR A 1 221 ? -4.375 -11.203 5.379 1 93.19 221 THR A N 1
ATOM 1660 C CA . THR A 1 221 ? -5.039 -10.336 6.344 1 93.19 221 THR A CA 1
ATOM 1661 C C . THR A 1 221 ? -6.543 -10.594 6.352 1 93.19 221 THR A C 1
ATOM 1663 O O . THR A 1 221 ? -7.156 -10.695 7.418 1 93.19 221 THR A O 1
ATOM 1666 N N . ASP A 1 222 ? -7.117 -10.758 5.203 1 90.19 222 ASP A N 1
ATOM 1667 C CA . ASP A 1 222 ? -8.539 -11.047 5.078 1 90.19 222 ASP A CA 1
ATOM 1668 C C . ASP A 1 222 ? -8.883 -12.391 5.723 1 90.19 222 ASP A C 1
ATOM 1670 O O . ASP A 1 222 ? -9.945 -12.531 6.34 1 90.19 222 ASP A O 1
ATOM 1674 N N . HIS A 1 223 ? -8.07 -13.281 5.539 1 91.75 223 HIS A N 1
ATOM 1675 C CA . HIS A 1 223 ? -8.281 -14.609 6.117 1 91.75 223 HIS A CA 1
ATOM 1676 C C . HIS A 1 223 ? -8.367 -14.531 7.637 1 91.75 223 HIS A C 1
ATOM 1678 O O . HIS A 1 223 ? -9.211 -15.195 8.25 1 91.75 223 HIS A O 1
ATOM 1684 N N . PHE A 1 224 ? -7.559 -13.742 8.211 1 94.62 224 PHE A N 1
ATOM 1685 C CA . PHE A 1 224 ? -7.488 -13.703 9.664 1 94.62 224 PHE A CA 1
ATOM 1686 C C . PHE A 1 224 ? -8.539 -12.75 10.227 1 94.62 224 PHE A C 1
ATOM 1688 O O . PHE A 1 224 ? -8.961 -12.891 11.375 1 94.62 224 PHE A O 1
ATOM 1695 N N . ALA A 1 225 ? -8.914 -11.75 9.461 1 93 225 ALA A N 1
ATOM 1696 C CA . ALA A 1 225 ? -9.898 -10.773 9.914 1 93 225 ALA A CA 1
ATOM 1697 C C . ALA A 1 225 ? -11.312 -11.344 9.844 1 93 225 ALA A C 1
ATOM 1699 O O . ALA A 1 225 ? -12.062 -11.055 8.906 1 93 225 ALA A O 1
ATOM 1700 N N . ILE A 1 226 ? -11.758 -12.055 10.852 1 90.06 226 ILE A N 1
ATOM 1701 C CA . ILE A 1 226 ? -13.031 -12.773 10.766 1 90.06 226 ILE A CA 1
ATOM 1702 C C . ILE A 1 226 ? -14.125 -11.961 11.438 1 90.06 226 ILE A C 1
ATOM 1704 O O . ILE A 1 226 ? -15.305 -12.328 11.391 1 90.06 226 ILE A O 1
ATOM 1708 N N . SER A 1 227 ? -13.773 -10.82 12.055 1 85.31 227 SER A N 1
ATOM 1709 C CA . SER A 1 227 ? -14.758 -10.008 12.758 1 85.31 227 SER A CA 1
ATOM 1710 C C . SER A 1 227 ? -14.883 -8.625 12.133 1 85.31 227 SER A C 1
ATOM 1712 O O . SER A 1 227 ? -15.039 -7.625 12.836 1 85.31 227 SER A O 1
ATOM 1714 N N . GLY A 1 228 ? -14.672 -8.594 10.93 1 81.75 228 GLY A N 1
ATOM 1715 C CA . GLY A 1 228 ? -14.75 -7.293 10.273 1 81.75 228 GLY A CA 1
ATOM 1716 C C . GLY A 1 228 ? -13.695 -6.316 10.758 1 81.75 228 GLY A C 1
ATOM 1717 O O . GLY A 1 228 ? -13.922 -5.105 10.766 1 81.75 228 GLY A O 1
ATOM 1718 N N . ASN A 1 229 ? -12.617 -6.773 11.273 1 86.25 229 ASN A N 1
ATOM 1719 C CA . ASN A 1 229 ? -11.539 -5.984 11.859 1 86.25 229 ASN A CA 1
ATOM 1720 C C . ASN A 1 229 ? -10.297 -5.996 10.977 1 86.25 229 ASN A C 1
ATOM 1722 O O . ASN A 1 229 ? -9.172 -6.105 11.484 1 86.25 229 ASN A O 1
ATOM 1726 N N . ARG A 1 230 ? -10.508 -5.93 9.68 1 87.31 230 ARG A N 1
ATOM 1727 C CA . ARG A 1 230 ? -9.406 -5.996 8.719 1 87.31 230 ARG A CA 1
ATOM 1728 C C . ARG A 1 230 ? -8.375 -4.906 8.992 1 87.31 230 ARG A C 1
ATOM 1730 O O . ARG A 1 230 ? -7.172 -5.168 8.977 1 87.31 230 ARG A O 1
ATOM 1737 N N . ALA A 1 231 ? -8.852 -3.717 9.289 1 79.38 231 ALA A N 1
ATOM 1738 C CA . ALA A 1 231 ? -7.945 -2.592 9.516 1 79.38 231 ALA A CA 1
ATOM 1739 C C . ALA A 1 231 ? -7.094 -2.818 10.766 1 79.38 231 ALA A C 1
ATOM 1741 O O . ALA A 1 231 ? -5.895 -2.537 10.766 1 79.38 231 ALA A O 1
ATOM 1742 N N . ASP A 1 232 ? -7.711 -3.326 11.75 1 84.56 232 ASP A N 1
ATOM 1743 C CA . ASP A 1 232 ? -7 -3.594 13 1 84.56 232 ASP A CA 1
ATOM 1744 C C . ASP A 1 232 ? -5.953 -4.691 12.812 1 84.56 232 ASP A C 1
ATOM 1746 O O . ASP A 1 232 ? -4.809 -4.547 13.242 1 84.56 232 ASP A O 1
ATOM 1750 N N . VAL A 1 233 ? -6.336 -5.711 12.141 1 92.12 233 VAL A N 1
ATOM 1751 C CA . VAL A 1 233 ? -5.418 -6.82 11.898 1 92.12 233 VAL A CA 1
ATOM 1752 C C . VAL A 1 233 ? -4.238 -6.34 11.055 1 92.12 233 VAL A C 1
ATOM 1754 O O . VAL A 1 233 ? -3.084 -6.645 11.359 1 92.12 233 VAL A O 1
ATOM 1757 N N . ASN A 1 234 ? -4.555 -5.586 10.086 1 89.5 234 ASN A N 1
ATOM 1758 C CA . ASN A 1 234 ? -3.514 -5.039 9.219 1 89.5 234 ASN A CA 1
ATOM 1759 C C . ASN A 1 234 ? -2.555 -4.141 10 1 89.5 234 ASN A C 1
ATOM 1761 O O . ASN A 1 234 ? -1.339 -4.215 9.812 1 89.5 234 ASN A O 1
ATOM 1765 N N . ALA A 1 235 ? -3.088 -3.344 10.836 1 82.38 235 ALA A N 1
ATOM 1766 C CA . ALA A 1 235 ? -2.268 -2.438 11.641 1 82.38 235 ALA A CA 1
ATOM 1767 C C . ALA A 1 235 ? -1.336 -3.215 12.57 1 82.38 235 ALA A C 1
ATOM 1769 O O . ALA A 1 235 ? -0.158 -2.875 12.703 1 82.38 235 ALA A O 1
ATOM 1770 N N . LYS A 1 236 ? -1.843 -4.172 13.18 1 88.62 236 LYS A N 1
ATOM 1771 C CA . LYS A 1 236 ? -1.043 -4.969 14.102 1 88.62 236 LYS A CA 1
ATOM 1772 C C . LYS A 1 236 ? 0.034 -5.758 13.367 1 88.62 236 LYS A C 1
ATOM 1774 O O . LYS A 1 236 ? 1.17 -5.855 13.828 1 88.62 236 LYS A O 1
ATOM 1779 N N . GLU A 1 237 ? -0.331 -6.258 12.211 1 91.44 237 GLU A N 1
ATOM 1780 C CA . GLU A 1 237 ? 0.662 -6.949 11.391 1 91.44 237 GLU A CA 1
ATOM 1781 C C . GLU A 1 237 ? 1.794 -6.012 10.984 1 91.44 237 GLU A C 1
ATOM 1783 O O . GLU A 1 237 ? 2.965 -6.395 11.016 1 91.44 237 GLU A O 1
ATOM 1788 N N . ASN A 1 238 ? 1.494 -4.816 10.648 1 85.94 238 ASN A N 1
ATOM 1789 C CA . ASN A 1 238 ? 2.498 -3.82 10.289 1 85.94 238 ASN A CA 1
ATOM 1790 C C . ASN A 1 238 ? 3.404 -3.484 11.469 1 85.94 238 ASN A C 1
ATOM 1792 O O . ASN A 1 238 ? 4.613 -3.326 11.305 1 85.94 238 ASN A O 1
ATOM 1796 N N . THR A 1 239 ? 2.76 -3.355 12.578 1 84.12 239 THR A N 1
ATOM 1797 C CA . THR A 1 239 ? 3.533 -3.08 13.781 1 84.12 239 THR A CA 1
ATOM 1798 C C . THR A 1 239 ? 4.477 -4.238 14.102 1 84.12 239 THR A C 1
ATOM 1800 O O . THR A 1 239 ? 5.629 -4.023 14.477 1 84.12 239 THR A O 1
ATOM 1803 N N . GLN A 1 240 ? 3.973 -5.398 13.953 1 90.94 240 GLN A N 1
ATOM 1804 C CA . GLN A 1 240 ? 4.801 -6.582 14.164 1 90.94 240 GLN A CA 1
ATOM 1805 C C . GLN A 1 240 ? 5.961 -6.625 13.172 1 90.94 240 GLN A C 1
ATOM 1807 O O . GLN A 1 240 ? 7.102 -6.898 13.555 1 90.94 240 GLN A O 1
ATOM 1812 N N . GLU A 1 241 ? 5.691 -6.344 11.93 1 89.06 241 GLU A N 1
ATOM 1813 C CA . GLU A 1 241 ? 6.73 -6.32 10.906 1 89.06 241 GLU A CA 1
ATOM 1814 C C . GLU A 1 241 ? 7.789 -5.27 11.219 1 89.06 241 GLU A C 1
ATOM 1816 O O . GLU A 1 241 ? 8.984 -5.516 11.047 1 89.06 241 GLU A O 1
ATOM 1821 N N . THR A 1 242 ? 7.379 -4.188 11.68 1 85.75 242 THR A N 1
ATOM 1822 C CA . THR A 1 242 ? 8.297 -3.111 12.039 1 85.75 242 THR A CA 1
ATOM 1823 C C . THR A 1 242 ? 9.188 -3.521 13.203 1 85.75 242 THR A C 1
ATOM 1825 O O . THR A 1 242 ? 10.391 -3.268 13.195 1 85.75 242 THR A O 1
ATOM 1828 N N . LEU A 1 243 ? 8.586 -4.062 14.156 1 87.56 243 LEU A N 1
ATOM 1829 C CA . LEU A 1 243 ? 9.359 -4.523 15.305 1 87.56 243 LEU A CA 1
ATOM 1830 C C . LEU A 1 243 ? 10.422 -5.535 14.867 1 87.56 243 LEU A C 1
ATOM 1832 O O . LEU A 1 243 ? 11.57 -5.465 15.312 1 87.56 243 LEU A O 1
ATOM 1836 N N . VAL A 1 244 ? 10 -6.418 14.07 1 93.12 244 VAL A N 1
ATOM 1837 C CA . VAL A 1 244 ? 10.914 -7.445 13.578 1 93.12 244 VAL A CA 1
ATOM 1838 C C . VAL A 1 244 ? 12.039 -6.797 12.781 1 93.12 244 VAL A C 1
ATOM 1840 O O . VAL A 1 244 ? 13.203 -7.184 12.922 1 93.12 244 VAL A O 1
ATOM 1843 N N . SER A 1 245 ? 11.703 -5.871 11.945 1 89.38 245 SER A N 1
ATOM 1844 C CA . SER A 1 245 ? 12.703 -5.152 11.156 1 89.38 245 SER A CA 1
ATOM 1845 C C . SER A 1 245 ? 13.688 -4.422 12.062 1 89.38 245 SER A C 1
ATOM 1847 O O . SER A 1 245 ? 14.898 -4.438 11.812 1 89.38 245 SER A O 1
ATOM 1849 N N . LEU A 1 246 ? 13.188 -3.824 13.078 1 87.94 246 LEU A N 1
ATOM 1850 C CA . LEU A 1 246 ? 14.039 -3.094 14.016 1 87.94 246 LEU A CA 1
ATOM 1851 C C . LEU A 1 246 ? 14.961 -4.047 14.766 1 87.94 246 LEU A C 1
ATOM 1853 O O . LEU A 1 246 ? 16.156 -3.787 14.898 1 87.94 246 LEU A O 1
ATOM 1857 N N . MET A 1 247 ? 14.414 -5.078 15.227 1 92.12 247 MET A N 1
ATOM 1858 C CA . MET A 1 247 ? 15.219 -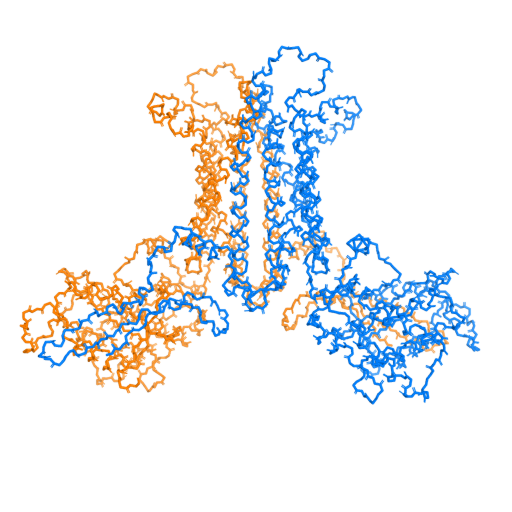6.094 15.898 1 92.12 247 MET A CA 1
ATOM 1859 C C . MET A 1 247 ? 16.266 -6.676 14.953 1 92.12 247 MET A C 1
ATOM 1861 O O . MET A 1 247 ? 17.406 -6.895 15.344 1 92.12 247 MET A O 1
ATOM 1865 N N . GLY A 1 248 ? 15.766 -6.949 13.766 1 91.25 248 GLY A N 1
ATOM 1866 C CA . GLY A 1 248 ? 16.703 -7.445 12.766 1 91.25 248 GLY A CA 1
ATOM 1867 C C . GLY A 1 248 ? 17.828 -6.484 12.477 1 91.25 248 GLY A C 1
ATOM 1868 O O . GLY A 1 248 ? 18.984 -6.906 12.328 1 91.25 248 GLY A O 1
ATOM 1869 N N . MET A 1 249 ? 17.531 -5.289 12.406 1 87.12 249 MET A N 1
ATOM 1870 C CA . MET A 1 249 ? 18.547 -4.266 12.164 1 87.12 249 MET A CA 1
ATOM 1871 C C . MET A 1 249 ? 19.562 -4.219 13.305 1 87.12 249 MET A C 1
ATOM 1873 O O . MET A 1 249 ? 20.766 -4.156 13.078 1 87.12 249 MET A O 1
ATOM 1877 N N . ILE A 1 250 ? 19.094 -4.25 14.539 1 89.81 250 ILE A N 1
ATOM 1878 C CA . ILE A 1 250 ? 19.969 -4.215 15.711 1 89.81 250 ILE A CA 1
ATOM 1879 C C . ILE A 1 250 ? 20.875 -5.441 15.719 1 89.81 250 ILE A C 1
ATOM 1881 O O . ILE A 1 250 ? 22.094 -5.316 15.867 1 89.81 250 ILE A O 1
ATOM 1885 N N . MET A 1 251 ? 20.266 -6.496 15.523 1 93.19 251 MET A N 1
ATOM 1886 C CA . MET A 1 251 ? 21.047 -7.734 15.492 1 93.19 251 MET A CA 1
ATOM 1887 C C . MET A 1 251 ? 21.984 -7.766 14.297 1 93.19 251 MET A C 1
ATOM 1889 O O . MET A 1 251 ? 23.094 -8.281 14.391 1 93.19 251 MET A O 1
ATOM 1893 N N . GLY A 1 252 ? 21.453 -7.266 13.203 1 89.44 252 GLY A N 1
ATOM 1894 C CA . GLY A 1 252 ? 22.297 -7.191 12.016 1 89.44 252 GLY A CA 1
ATOM 1895 C C . GLY A 1 252 ? 23.516 -6.312 12.203 1 89.44 252 GLY A C 1
ATOM 1896 O O . GLY A 1 252 ? 24.625 -6.676 11.781 1 89.44 252 GLY A O 1
ATOM 1897 N N . VAL A 1 253 ? 23.375 -5.18 12.797 1 87.44 253 VAL A N 1
ATOM 1898 C CA . VAL A 1 253 ? 24.484 -4.285 13.094 1 87.44 253 VAL A CA 1
ATOM 1899 C C . VAL A 1 253 ? 25.453 -4.973 14.055 1 87.44 253 VAL A C 1
ATOM 1901 O O . VAL A 1 253 ? 26.672 -4.887 13.875 1 87.44 253 VAL A O 1
ATOM 1904 N N . GLY A 1 254 ? 24.922 -5.617 15.086 1 90.88 254 GLY A N 1
ATOM 1905 C CA . GLY A 1 254 ? 25.766 -6.395 15.984 1 90.88 254 GLY A CA 1
ATOM 1906 C C . GLY A 1 254 ? 26.578 -7.457 15.266 1 90.88 254 GLY A C 1
ATOM 1907 O O . GLY A 1 254 ? 27.766 -7.613 15.516 1 90.88 254 GLY A O 1
ATOM 1908 N N . LEU A 1 255 ? 25.938 -8.141 14.406 1 91.62 255 LEU A N 1
ATOM 1909 C CA . LEU A 1 255 ? 26.609 -9.172 13.617 1 91.62 255 LEU A CA 1
ATOM 1910 C C . LEU A 1 255 ? 27.688 -8.555 12.734 1 91.62 255 LEU A C 1
ATOM 1912 O O . LEU A 1 255 ? 28.797 -9.078 12.656 1 91.62 255 LEU A O 1
ATOM 1916 N N . ALA A 1 256 ? 27.375 -7.531 12.102 1 87.56 256 ALA A N 1
ATOM 1917 C CA . ALA A 1 256 ? 28.328 -6.852 11.227 1 87.56 256 ALA A CA 1
ATOM 1918 C C . ALA A 1 256 ? 29.547 -6.371 12.023 1 87.56 256 ALA A C 1
ATOM 1920 O O . ALA A 1 256 ? 30.688 -6.488 11.555 1 87.56 256 ALA A O 1
ATOM 1921 N N . LYS A 1 257 ? 29.328 -5.797 13.148 1 88.38 257 LYS A N 1
ATOM 1922 C CA . LYS A 1 257 ? 30.422 -5.348 14.008 1 88.38 257 LYS A CA 1
ATOM 1923 C C . LYS A 1 257 ? 31.312 -6.516 14.422 1 88.38 257 LYS A C 1
ATOM 1925 O O . LYS A 1 257 ? 32.531 -6.395 14.43 1 88.38 257 LYS A O 1
ATOM 1930 N N . TRP A 1 258 ? 30.703 -7.543 14.789 1 91.25 258 TRP A N 1
ATOM 1931 C CA . TRP A 1 258 ? 31.438 -8.734 15.18 1 91.25 258 TRP A CA 1
ATOM 1932 C C . TRP A 1 258 ? 32.281 -9.258 14.031 1 91.25 258 TRP A C 1
ATOM 1934 O O . TRP A 1 258 ? 33.469 -9.594 14.219 1 91.25 258 TRP A O 1
ATOM 1944 N N . LEU A 1 259 ? 31.75 -9.344 12.867 1 87.62 259 LEU A N 1
ATOM 1945 C CA . LEU A 1 259 ? 32.469 -9.805 11.68 1 87.62 259 LEU A CA 1
ATOM 1946 C C . LEU A 1 259 ? 33.625 -8.859 11.344 1 87.62 259 LEU A C 1
ATOM 1948 O O . LEU A 1 259 ? 34.688 -9.305 10.914 1 87.62 259 LEU A O 1
ATOM 1952 N N . HIS A 1 260 ? 33.344 -7.574 11.477 1 85.12 260 HIS A N 1
ATOM 1953 C CA . HIS A 1 260 ? 34.375 -6.57 11.227 1 85.12 260 HIS A CA 1
ATOM 1954 C C . HIS A 1 260 ? 35.562 -6.758 12.172 1 85.12 260 HIS A C 1
ATOM 1956 O O . HIS A 1 260 ? 36.719 -6.605 11.766 1 85.12 260 HIS A O 1
ATOM 1962 N N . CYS A 1 261 ? 35.312 -7 13.367 1 85.62 261 CYS A N 1
ATOM 1963 C CA . CYS A 1 261 ? 36.375 -7.234 14.359 1 85.62 261 CYS A CA 1
ATOM 1964 C C . CYS A 1 261 ? 37.156 -8.484 14.008 1 85.62 261 CYS A C 1
ATOM 1966 O O . CYS A 1 261 ? 38.375 -8.5 14.18 1 85.62 261 CYS A O 1
ATOM 1968 N N . LEU A 1 262 ? 36.469 -9.453 13.57 1 83.5 262 LEU A N 1
ATOM 1969 C CA . LEU A 1 262 ? 37.156 -10.672 13.156 1 83.5 262 LEU A CA 1
ATOM 1970 C C . LEU A 1 262 ? 38.094 -10.398 11.969 1 83.5 262 LEU A C 1
ATOM 1972 O O . LEU A 1 262 ? 39.188 -10.977 11.883 1 83.5 262 LEU A O 1
ATOM 1976 N N . GLU A 1 263 ? 37.625 -9.594 11.094 1 79.25 263 GLU A N 1
ATOM 1977 C CA . GLU A 1 263 ? 38.438 -9.242 9.922 1 79.25 263 GLU A CA 1
ATOM 1978 C C . GLU A 1 263 ? 39.688 -8.5 10.32 1 79.25 263 GLU A C 1
ATOM 1980 O O . GLU A 1 263 ? 40.75 -8.711 9.727 1 79.25 263 GLU A O 1
ATOM 1985 N N . LYS A 1 264 ? 39.594 -7.59 11.211 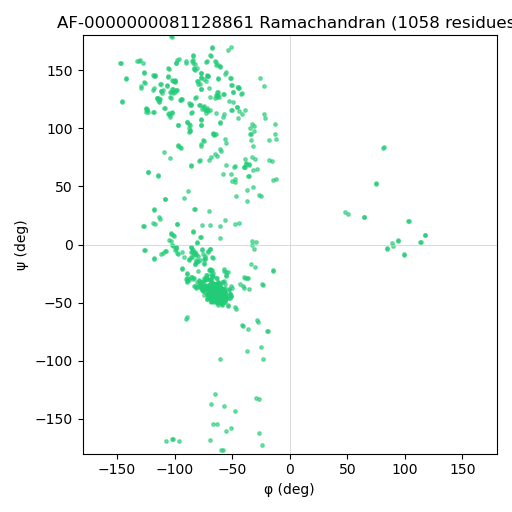1 74.5 264 LYS A N 1
ATOM 1986 C CA . LYS A 1 264 ? 40.75 -6.824 11.68 1 74.5 264 LYS A CA 1
ATOM 1987 C C . LYS A 1 264 ? 41.781 -7.73 12.352 1 74.5 264 LYS A C 1
ATOM 1989 O O . LYS A 1 264 ? 43 -7.496 12.258 1 74.5 264 LYS A O 1
ATOM 1994 N N . LYS A 1 265 ? 41.406 -8.703 12.984 1 64.75 265 LYS A N 1
ATOM 1995 C CA . LYS A 1 265 ? 42.312 -9.633 13.68 1 64.75 265 LYS A CA 1
ATOM 1996 C C . LYS A 1 265 ? 43 -10.578 12.695 1 64.75 265 LYS A C 1
ATOM 1998 O O . LYS A 1 265 ? 44.094 -11.047 12.945 1 64.75 265 LYS A O 1
ATOM 2003 N N . ASP A 1 266 ? 42.125 -10.844 11.805 1 61.94 266 ASP A N 1
ATOM 2004 C CA . ASP A 1 266 ? 42.656 -11.742 10.789 1 61.94 266 ASP A CA 1
ATOM 2005 C C . ASP A 1 266 ? 43.688 -11.047 9.922 1 61.94 266 ASP A C 1
ATOM 2007 O O . ASP A 1 266 ? 43.469 -9.953 9.406 1 61.94 266 ASP A O 1
ATOM 2011 N N . ASP A 1 267 ? 45 -10.742 10.461 1 50.34 267 ASP A N 1
ATOM 2012 C CA . ASP A 1 267 ? 46.219 -10.289 9.781 1 50.34 267 ASP A CA 1
ATOM 2013 C C . ASP A 1 267 ? 46.062 -10.453 8.266 1 50.34 267 ASP A C 1
ATOM 2015 O O . ASP A 1 267 ? 45.844 -11.555 7.773 1 50.34 267 ASP A O 1
ATOM 2019 N N . THR A 1 268 ? 45.812 -9.383 7.473 1 45.41 268 THR A N 1
ATOM 2020 C CA . THR A 1 268 ? 45.844 -9.195 6.027 1 45.41 268 THR A CA 1
ATOM 2021 C C . THR A 1 268 ? 46.969 -10 5.383 1 45.41 268 THR A C 1
ATOM 2023 O O . THR A 1 268 ? 47.25 -9.82 4.199 1 45.41 268 THR A O 1
ATOM 2026 N N . SER A 1 269 ? 48.031 -10.25 6.07 1 44.06 269 SER A N 1
ATOM 2027 C CA . SER A 1 269 ? 49.219 -10.555 5.301 1 44.06 269 SER A CA 1
ATOM 2028 C C . SER A 1 269 ? 48.906 -11.383 4.059 1 44.06 269 SER A C 1
ATOM 2030 O O . SER A 1 269 ? 49.312 -11.039 2.953 1 44.06 269 SER A O 1
ATOM 2032 N N . ALA A 1 270 ? 48.969 -12.891 4.207 1 37.66 270 ALA A N 1
ATOM 2033 C CA . ALA A 1 270 ? 49.25 -13.852 3.141 1 37.66 270 ALA A CA 1
ATOM 2034 C C . ALA A 1 270 ? 47.969 -14.266 2.426 1 37.66 270 ALA A C 1
ATOM 2036 O O . ALA A 1 270 ? 47.312 -15.211 2.842 1 37.66 270 ALA A O 1
ATOM 2037 N N . LEU A 1 271 ? 47.094 -13.312 2.066 1 44.28 271 LEU A N 1
ATOM 2038 C CA . LEU A 1 271 ? 46.094 -13.828 1.155 1 44.28 271 LEU A CA 1
ATOM 2039 C C . LEU A 1 271 ? 46.688 -14.836 0.188 1 44.28 271 LEU A C 1
ATOM 2041 O O . LEU A 1 271 ? 47.312 -14.461 -0.808 1 44.28 271 LEU A O 1
ATOM 2045 N N . GLY A 1 272 ? 47.5 -15.578 0.555 1 42.12 272 GLY A N 1
ATOM 2046 C CA . GLY A 1 272 ? 47.938 -16.562 -0.428 1 42.12 272 GLY A CA 1
ATOM 2047 C C . GLY A 1 272 ? 46.906 -16.875 -1.469 1 42.12 272 GLY A C 1
ATOM 2048 O O . GLY A 1 272 ? 46.188 -15.977 -1.949 1 42.12 272 GLY A O 1
ATOM 2049 N N . ASP A 1 273 ? 46.625 -18.328 -1.813 1 45.72 273 ASP A N 1
ATOM 2050 C CA . ASP A 1 273 ? 45.906 -19.031 -2.875 1 45.72 273 ASP A CA 1
ATOM 2051 C C . ASP A 1 273 ? 44.406 -19.125 -2.564 1 45.72 273 ASP A C 1
ATOM 2053 O O . ASP A 1 273 ? 43.656 -19.781 -3.283 1 45.72 273 ASP A O 1
ATOM 2057 N N . LYS A 1 274 ? 43.875 -18.422 -1.556 1 53.91 274 LYS A N 1
ATOM 2058 C CA . LYS A 1 274 ? 42.5 -18.812 -1.212 1 53.91 274 LYS A CA 1
ATOM 2059 C C . LYS A 1 274 ? 41.469 -17.844 -1.823 1 53.91 274 LYS A C 1
ATOM 2061 O O . LYS A 1 274 ? 41.719 -16.641 -1.859 1 53.91 274 LYS A O 1
ATOM 2066 N N . LEU A 1 275 ? 40.281 -18.266 -2.332 1 57.78 275 LEU A N 1
ATOM 2067 C CA . LEU A 1 275 ? 39.156 -17.562 -2.971 1 57.78 275 LEU A CA 1
ATOM 2068 C C . LEU A 1 275 ? 38.438 -16.656 -1.974 1 57.78 275 LEU A C 1
ATOM 2070 O O . LEU A 1 275 ? 37.969 -15.586 -2.336 1 57.78 275 LEU A O 1
ATOM 2074 N N . MET A 1 276 ? 38.531 -17.078 -0.62 1 69.94 276 MET A N 1
ATOM 2075 C CA . MET A 1 276 ? 37.812 -16.344 0.412 1 69.94 276 MET A CA 1
ATOM 2076 C C . MET A 1 276 ? 38.625 -16.25 1.691 1 69.94 276 MET A C 1
ATOM 2078 O O . MET A 1 276 ? 39.375 -17.156 2.021 1 69.94 276 MET A O 1
ATOM 2082 N N . THR A 1 277 ? 38.562 -15.195 2.373 1 77.44 277 THR A N 1
ATOM 2083 C CA . THR A 1 277 ? 39.156 -15.016 3.689 1 77.44 277 THR A CA 1
ATOM 2084 C C . THR A 1 277 ? 38.375 -15.789 4.75 1 77.44 277 THR A C 1
ATOM 2086 O O . THR A 1 277 ? 37.281 -16.281 4.488 1 77.44 277 THR A O 1
ATOM 2089 N N . ASP A 1 278 ? 38.938 -16.109 5.801 1 81.38 278 ASP A N 1
ATOM 2090 C CA . ASP A 1 278 ? 38.281 -16.812 6.891 1 81.38 278 ASP A CA 1
ATOM 2091 C C . ASP A 1 278 ? 37 -16.078 7.309 1 81.38 278 ASP A C 1
ATOM 2093 O O . ASP A 1 278 ? 36 -16.719 7.605 1 81.38 278 ASP A O 1
ATOM 2097 N N . THR A 1 279 ? 37.031 -14.805 7.305 1 83.56 279 THR A N 1
ATOM 2098 C CA . THR A 1 279 ? 35.844 -14.023 7.672 1 83.56 279 THR A CA 1
ATOM 2099 C C . THR A 1 279 ? 34.75 -14.203 6.648 1 83.56 279 THR A C 1
ATOM 2101 O O . THR A 1 279 ? 33.562 -14.266 7.008 1 83.56 279 THR A O 1
ATOM 2104 N N . GLN A 1 280 ? 35.156 -14.305 5.414 1 84.81 280 GLN A N 1
ATOM 2105 C CA . GLN A 1 280 ? 34.156 -14.516 4.371 1 84.81 280 GLN A CA 1
ATOM 2106 C C . GLN A 1 280 ? 33.5 -15.891 4.512 1 84.81 280 GLN A C 1
ATOM 2108 O O . GLN A 1 280 ? 32.312 -16.031 4.281 1 84.81 280 GLN A O 1
ATOM 2113 N N . TYR A 1 281 ? 34.312 -16.844 4.859 1 89.69 281 TYR A N 1
ATOM 2114 C CA . TYR A 1 281 ? 33.781 -18.188 5.09 1 89.69 281 TYR A CA 1
ATOM 2115 C C . TYR A 1 281 ? 32.75 -18.172 6.23 1 89.69 281 TYR A C 1
ATOM 2117 O O . TYR A 1 281 ? 31.719 -18.828 6.152 1 89.69 281 TYR A O 1
ATOM 2125 N N . ILE A 1 282 ? 33.094 -17.484 7.262 1 91.62 282 ILE A N 1
ATOM 2126 C CA . ILE A 1 282 ? 32.188 -17.391 8.406 1 91.62 282 ILE A CA 1
ATOM 2127 C C . ILE A 1 282 ? 30.922 -16.672 8 1 91.62 282 ILE A C 1
ATOM 2129 O O . ILE A 1 282 ? 29.812 -17.094 8.375 1 91.62 282 ILE A O 1
ATOM 2133 N N . SER A 1 283 ? 31.031 -15.609 7.246 1 91.69 283 SER A N 1
ATOM 2134 C CA . SER A 1 283 ? 29.859 -14.875 6.762 1 91.69 283 SER A CA 1
ATOM 2135 C C . SER A 1 283 ? 28.953 -15.773 5.941 1 91.69 283 SER A C 1
ATOM 2137 O O . SER A 1 283 ? 27.734 -15.773 6.137 1 91.69 283 SER A O 1
ATOM 2139 N N . TRP A 1 284 ? 29.484 -16.609 5.059 1 94.88 284 TRP A N 1
ATOM 2140 C CA . TRP A 1 284 ? 28.703 -17.5 4.219 1 94.88 284 TRP A CA 1
ATOM 2141 C C . TRP A 1 284 ? 28.031 -18.594 5.059 1 94.88 284 TRP A C 1
ATOM 2143 O O . TRP A 1 284 ? 26.891 -18.969 4.797 1 94.88 284 TRP A O 1
ATOM 2153 N N . THR A 1 285 ? 28.781 -19.062 6.016 1 95.81 285 THR A N 1
ATOM 2154 C CA . THR A 1 285 ? 28.219 -20.094 6.879 1 95.81 285 THR A CA 1
ATOM 2155 C C . THR A 1 285 ? 27.016 -19.562 7.645 1 95.81 285 THR A C 1
ATOM 2157 O O . THR A 1 285 ? 25.953 -20.203 7.672 1 95.81 285 THR A O 1
ATOM 2160 N N . ILE A 1 286 ? 27.172 -18.406 8.242 1 95.94 286 ILE A N 1
ATOM 2161 C CA . ILE A 1 286 ? 26.062 -17.781 8.969 1 95.94 286 ILE A CA 1
ATOM 2162 C C . ILE A 1 286 ? 24.906 -17.516 8.008 1 95.94 286 ILE A C 1
ATOM 2164 O O . ILE A 1 286 ? 23.75 -17.812 8.328 1 95.94 286 ILE A O 1
ATOM 2168 N N . PHE A 1 287 ? 25.203 -16.984 6.859 1 97.12 287 PHE A N 1
ATOM 2169 C CA . PHE A 1 287 ? 24.203 -16.688 5.844 1 97.12 287 PHE A CA 1
ATOM 2170 C C . PHE A 1 287 ? 23.438 -17.953 5.465 1 97.12 287 PHE A C 1
ATOM 2172 O O . PHE A 1 287 ? 22.203 -17.922 5.383 1 97.12 287 PHE A O 1
ATOM 2179 N N . MET A 1 288 ? 24.125 -19.031 5.293 1 97.38 288 MET A N 1
ATOM 2180 C CA . MET A 1 288 ? 23.484 -20.281 4.879 1 97.38 288 MET A CA 1
ATOM 2181 C C . MET A 1 288 ? 22.609 -20.844 5.996 1 97.38 288 MET A C 1
ATOM 2183 O O . MET A 1 288 ? 21.516 -21.344 5.738 1 97.38 288 MET A O 1
ATOM 2187 N N . ILE A 1 289 ? 23.062 -20.781 7.176 1 97.88 289 ILE A N 1
ATOM 2188 C CA . ILE A 1 289 ? 22.281 -21.25 8.312 1 97.88 289 ILE A CA 1
ATOM 2189 C C . ILE A 1 289 ? 21 -20.438 8.422 1 97.88 289 ILE A C 1
ATOM 2191 O O . ILE A 1 289 ? 19.906 -21 8.562 1 97.88 289 ILE A O 1
ATOM 2195 N N . LEU A 1 290 ? 21.141 -19.141 8.359 1 97.69 290 LEU A N 1
ATOM 2196 C CA . LEU A 1 290 ? 19.984 -18.266 8.445 1 97.69 290 LEU A CA 1
ATOM 2197 C C . LEU A 1 290 ? 19.031 -18.531 7.281 1 97.69 290 LEU A C 1
ATOM 2199 O O . LEU A 1 290 ? 17.812 -18.422 7.441 1 97.69 290 LEU A O 1
ATOM 2203 N N . THR A 1 291 ? 19.531 -18.859 6.094 1 97.81 291 T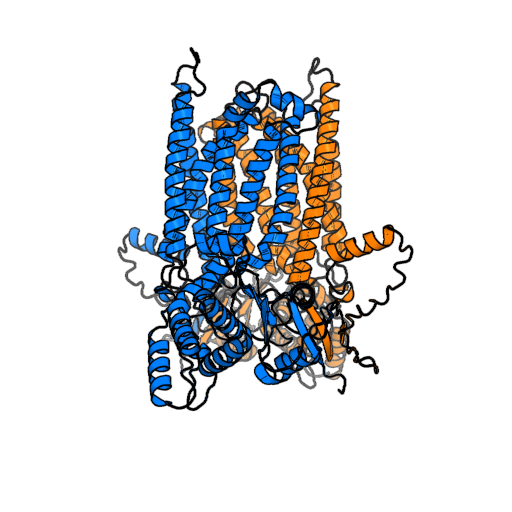HR A N 1
ATOM 2204 C CA . THR A 1 291 ? 18.703 -19.172 4.938 1 97.81 291 THR A CA 1
ATOM 2205 C C . THR A 1 291 ? 17.875 -20.422 5.184 1 97.81 291 THR A C 1
ATOM 2207 O O . THR A 1 291 ? 16.688 -20.469 4.883 1 97.81 291 THR A O 1
ATOM 2210 N N . VAL A 1 292 ? 18.516 -21.406 5.719 1 97.31 292 VAL A N 1
ATOM 2211 C CA . VAL A 1 292 ? 17.812 -22.656 6.016 1 97.31 292 VAL A CA 1
ATOM 2212 C C . VAL A 1 292 ? 16.703 -22.406 7.023 1 97.31 292 VAL A C 1
ATOM 2214 O O . VAL A 1 292 ? 15.578 -22.891 6.852 1 97.31 292 VAL A O 1
ATOM 2217 N N . ILE A 1 293 ? 16.984 -21.625 8.047 1 97.69 293 ILE A N 1
ATOM 2218 C CA . ILE A 1 293 ? 15.977 -21.297 9.039 1 97.69 293 ILE A CA 1
ATOM 2219 C C . ILE A 1 293 ? 14.859 -20.484 8.383 1 97.69 293 ILE A C 1
ATOM 2221 O O . ILE A 1 293 ? 13.68 -20.703 8.664 1 97.69 293 ILE A O 1
ATOM 2225 N N . HIS A 1 294 ? 15.203 -19.562 7.547 1 97.56 294 HIS A N 1
ATOM 2226 C CA . HIS A 1 294 ? 14.242 -18.75 6.816 1 97.56 294 HIS A CA 1
ATOM 2227 C C . HIS A 1 294 ? 13.273 -19.609 6.02 1 97.56 294 HIS A C 1
ATOM 2229 O O . HIS A 1 294 ? 12.055 -19.453 6.113 1 97.56 294 HIS A O 1
ATOM 2235 N N . ILE A 1 295 ? 13.805 -20.594 5.297 1 95.25 295 ILE A N 1
ATOM 2236 C CA . ILE A 1 295 ? 12.992 -21.453 4.445 1 95.25 295 ILE A CA 1
ATOM 2237 C C . ILE A 1 295 ? 12.109 -22.344 5.316 1 95.25 295 ILE A C 1
ATOM 2239 O O . ILE A 1 295 ? 10.922 -22.531 5.023 1 95.25 295 ILE A O 1
ATOM 2243 N N . TRP A 1 296 ? 12.695 -22.844 6.27 1 95.38 296 TRP A N 1
ATOM 2244 C CA . TRP A 1 296 ? 11.953 -23.688 7.195 1 95.38 296 TRP A CA 1
ATOM 2245 C C . TRP A 1 296 ? 10.797 -22.922 7.832 1 95.38 296 TRP A C 1
ATOM 2247 O O . TRP A 1 296 ? 9.664 -23.406 7.867 1 95.38 296 TRP A O 1
ATOM 2257 N N . ALA A 1 297 ? 11.07 -21.766 8.359 1 96.75 297 ALA A N 1
ATOM 2258 C CA . ALA A 1 297 ? 10.047 -20.953 9 1 96.75 297 ALA A CA 1
ATOM 2259 C C . ALA A 1 297 ? 8.93 -20.594 8.023 1 96.75 297 ALA A C 1
ATOM 2261 O O . ALA A 1 297 ? 7.754 -20.625 8.383 1 96.75 297 ALA A O 1
ATOM 2262 N N . ASN A 1 298 ? 9.258 -20.25 6.852 1 94.31 298 ASN A N 1
ATOM 2263 C CA . ASN A 1 298 ? 8.266 -19.922 5.828 1 94.31 298 ASN A CA 1
ATOM 2264 C C . ASN A 1 298 ? 7.391 -21.125 5.496 1 94.31 298 ASN A C 1
ATOM 2266 O O . ASN A 1 298 ? 6.172 -21 5.395 1 94.31 298 ASN A O 1
ATOM 2270 N N . TYR A 1 299 ? 8.031 -22.25 5.348 1 90.38 299 TYR A N 1
ATOM 2271 C CA . TYR A 1 299 ? 7.305 -23.469 5.023 1 90.38 299 TYR A CA 1
ATOM 2272 C C . TYR A 1 299 ? 6.301 -23.812 6.117 1 90.38 299 TYR A C 1
ATOM 2274 O O . TYR A 1 299 ? 5.129 -24.078 5.832 1 90.38 299 TYR A O 1
ATOM 2282 N N . VAL A 1 300 ? 6.727 -23.781 7.305 1 93.31 300 VAL A N 1
ATOM 2283 C CA . VAL A 1 300 ? 5.855 -24.109 8.43 1 93.31 300 VAL A CA 1
ATOM 2284 C C . VAL A 1 300 ? 4.75 -23.062 8.547 1 93.31 300 VAL A C 1
ATOM 2286 O O . VAL A 1 300 ? 3.59 -23.406 8.789 1 93.31 300 VAL A O 1
ATOM 2289 N N . GLY A 1 301 ? 5.133 -21.797 8.391 1 93.38 301 GLY A N 1
ATOM 2290 C CA . GLY A 1 301 ? 4.133 -20.734 8.438 1 93.38 301 GLY A CA 1
ATOM 2291 C C . GLY A 1 301 ? 3.037 -20.906 7.402 1 93.38 301 GLY A C 1
ATOM 2292 O O . GLY A 1 301 ? 1.852 -20.797 7.723 1 93.38 301 GLY A O 1
ATOM 2293 N N . ILE A 1 302 ? 3.369 -21.203 6.219 1 91.31 302 ILE A N 1
ATOM 2294 C CA . ILE A 1 302 ? 2.42 -21.359 5.121 1 91.31 302 ILE A CA 1
ATOM 2295 C C . ILE A 1 302 ? 1.551 -22.594 5.359 1 91.31 302 ILE A C 1
ATOM 2297 O O . ILE A 1 302 ? 0.359 -22.594 5.043 1 91.31 302 ILE A O 1
ATOM 2301 N N . GLN A 1 303 ? 2.133 -23.641 5.898 1 87.25 303 GLN A N 1
ATOM 2302 C CA . GLN A 1 303 ? 1.386 -24.844 6.211 1 87.25 303 GLN A CA 1
ATOM 2303 C C . GLN A 1 303 ? 0.313 -24.578 7.262 1 87.25 303 GLN A C 1
ATOM 2305 O O . GLN A 1 303 ? -0.746 -25.219 7.25 1 87.25 303 GLN A O 1
ATOM 2310 N N . ARG A 1 304 ? 0.604 -23.641 8.055 1 88.69 304 ARG A N 1
ATOM 2311 C CA . ARG A 1 304 ? -0.325 -23.344 9.141 1 88.69 304 ARG A CA 1
ATOM 2312 C C . ARG A 1 304 ? -1.422 -22.391 8.68 1 88.69 304 ARG A C 1
ATOM 2314 O O . ARG A 1 304 ? -2.406 -22.172 9.383 1 88.69 304 ARG A O 1
ATOM 2321 N N . LEU A 1 305 ? -1.268 -21.875 7.59 1 91 305 LEU A N 1
ATOM 2322 C CA . LEU A 1 305 ? -2.283 -21.016 6.996 1 91 305 LEU A CA 1
ATOM 2323 C C . LEU A 1 305 ? -3.428 -21.844 6.418 1 91 305 LEU A C 1
ATOM 2325 O O . LEU A 1 305 ? -3.299 -22.406 5.332 1 91 305 LEU A O 1
ATOM 2329 N N . GLN A 1 306 ? -4.527 -21.891 7.121 1 90.88 306 GLN A N 1
ATOM 2330 C CA . GLN A 1 306 ? -5.691 -22.656 6.699 1 90.88 306 GLN A CA 1
ATOM 2331 C C . GLN A 1 306 ? -6.715 -21.766 5.992 1 90.88 306 GLN A C 1
ATOM 2333 O O . GLN A 1 306 ? -7.727 -21.391 6.586 1 90.88 306 GLN A O 1
ATOM 2338 N N . LEU A 1 307 ? -6.562 -21.562 4.754 1 91.75 307 LEU A N 1
ATOM 2339 C CA . LEU A 1 307 ? -7.422 -20.688 3.979 1 91.75 307 LEU A CA 1
ATOM 2340 C C . LEU A 1 307 ? -8.797 -21.312 3.768 1 91.75 307 LEU A C 1
ATOM 2342 O O . LEU A 1 307 ? -8.906 -22.516 3.551 1 91.75 307 LEU A O 1
ATOM 2346 N N . ARG A 1 308 ? -9.75 -20.484 3.756 1 93.31 308 ARG A N 1
ATOM 2347 C CA . ARG A 1 308 ? -11.125 -20.922 3.598 1 93.31 308 ARG A CA 1
ATOM 2348 C C . ARG A 1 308 ? -11.578 -20.812 2.145 1 93.31 308 ARG A C 1
ATOM 2350 O O . ARG A 1 308 ? -12.641 -21.312 1.777 1 93.31 308 ARG A O 1
ATOM 2357 N N . THR A 1 309 ? -10.758 -20.219 1.398 1 91.56 309 THR A N 1
ATOM 2358 C CA . THR A 1 309 ? -11.102 -20.062 -0.012 1 91.56 309 THR A CA 1
ATOM 2359 C C . THR A 1 309 ? -10.734 -21.328 -0.794 1 91.56 309 THR A C 1
ATOM 2361 O O . THR A 1 309 ? -9.797 -22.031 -0.425 1 91.56 309 THR A O 1
ATOM 2364 N N . LEU A 1 310 ? -11.484 -21.547 -1.854 1 92.12 310 LEU A N 1
ATOM 2365 C CA . LEU A 1 310 ? -11.234 -22.734 -2.682 1 92.12 310 LEU A CA 1
ATOM 2366 C C . LEU A 1 310 ? -10.555 -22.344 -3.99 1 92.12 310 LEU A C 1
ATOM 2368 O O . LEU A 1 310 ? -11.117 -21.594 -4.785 1 92.12 310 LEU A O 1
ATOM 2372 N N . ASN A 1 311 ? -9.328 -22.781 -4.086 1 90.81 311 ASN A N 1
ATOM 2373 C CA . ASN A 1 311 ? -8.688 -22.703 -5.395 1 90.81 311 ASN A CA 1
ATOM 2374 C C . ASN A 1 311 ? -8.664 -24.062 -6.086 1 90.81 311 ASN A C 1
ATOM 2376 O O . ASN A 1 311 ? -9.211 -25.031 -5.574 1 90.81 311 ASN A O 1
ATOM 2380 N N . GLY A 1 312 ? -8.125 -24.109 -7.316 1 89.88 312 GLY A N 1
ATOM 2381 C CA . GLY A 1 312 ? -8.125 -25.359 -8.062 1 89.88 312 GLY A CA 1
ATOM 2382 C C . GLY A 1 312 ? -7.457 -26.5 -7.324 1 89.88 312 GLY A C 1
ATOM 2383 O O . GLY A 1 312 ? -8.008 -27.609 -7.246 1 89.88 312 GLY A O 1
ATOM 2384 N N . ALA A 1 313 ? -6.398 -26.25 -6.684 1 89.62 313 ALA A N 1
ATOM 2385 C CA . ALA A 1 313 ? -5.629 -27.281 -6 1 89.62 313 ALA A CA 1
ATOM 2386 C C . ALA A 1 313 ? -6.352 -27.766 -4.746 1 89.62 313 ALA A C 1
ATOM 2388 O O . ALA A 1 313 ? -6.445 -28.969 -4.5 1 89.62 313 ALA A O 1
ATOM 2389 N N . ARG A 1 314 ? -6.824 -26.891 -3.955 1 91.38 314 ARG A N 1
ATOM 2390 C CA . ARG A 1 314 ? -7.551 -27.25 -2.744 1 91.38 314 ARG A CA 1
ATOM 2391 C C . ARG A 1 314 ? -8.852 -27.984 -3.082 1 91.38 314 ARG A C 1
ATOM 2393 O O . ARG A 1 314 ? -9.234 -28.922 -2.395 1 91.38 314 ARG A O 1
ATOM 2400 N N . ALA A 1 315 ? -9.492 -27.484 -4.082 1 93.19 315 ALA A N 1
ATOM 2401 C CA . ALA A 1 315 ? -10.742 -28.109 -4.5 1 93.19 315 ALA A CA 1
ATOM 2402 C C . ALA A 1 315 ? -10.508 -29.547 -4.961 1 93.19 315 ALA A C 1
ATOM 2404 O O . ALA A 1 315 ? -11.312 -30.438 -4.676 1 93.19 315 ALA A O 1
ATOM 2405 N N . LYS A 1 316 ? -9.461 -29.766 -5.691 1 91.75 316 LYS A N 1
ATOM 2406 C CA . LYS A 1 316 ? -9.125 -31.109 -6.16 1 91.75 316 LYS A CA 1
ATOM 2407 C C . LYS A 1 316 ? -8.922 -32.062 -4.984 1 91.75 316 LYS A C 1
ATOM 2409 O O . LYS A 1 316 ? -9.383 -33.188 -5.02 1 91.75 316 LYS A O 1
ATOM 2414 N N . VAL A 1 317 ? -8.25 -31.578 -3.975 1 92.06 317 VAL A N 1
ATOM 2415 C CA . VAL A 1 317 ? -8 -32.406 -2.799 1 92.06 317 VAL A CA 1
ATOM 2416 C C . VAL A 1 317 ? -9.297 -32.594 -2.018 1 92.06 317 VAL A C 1
ATOM 2418 O O . VAL A 1 317 ? -9.609 -33.719 -1.594 1 92.06 317 VAL A O 1
ATOM 2421 N N . LEU A 1 318 ? -10.055 -31.578 -1.863 1 93.5 318 LEU A N 1
ATOM 2422 C CA . LEU A 1 318 ? -11.297 -31.594 -1.098 1 93.5 318 LEU A CA 1
ATOM 2423 C C . LEU A 1 318 ? -12.32 -32.531 -1.736 1 93.5 318 LEU A C 1
ATOM 2425 O O . LEU A 1 318 ? -12.992 -33.281 -1.037 1 93.5 318 LEU A O 1
ATOM 2429 N N . LEU A 1 319 ? -12.367 -32.469 -3.068 1 93.62 319 LEU A N 1
ATOM 2430 C CA . LEU A 1 319 ? -13.453 -33.156 -3.768 1 93.62 319 LEU A CA 1
ATOM 2431 C C . LEU A 1 319 ? -12.953 -34.469 -4.391 1 93.62 319 LEU A C 1
ATOM 2433 O O . LEU A 1 319 ? -13.672 -35.094 -5.176 1 93.62 319 LEU A O 1
ATOM 2437 N N . GLN A 1 320 ? -11.812 -34.844 -4.074 1 92.06 320 GLN A N 1
ATOM 2438 C CA . GLN A 1 320 ? -11.203 -36.031 -4.695 1 92.06 320 GLN A CA 1
ATOM 2439 C C . GLN A 1 320 ? -12.078 -37.25 -4.508 1 92.06 320 GLN A C 1
ATOM 2441 O O . GLN A 1 320 ? -12.375 -37.969 -5.473 1 92.06 320 GLN A O 1
ATOM 2446 N N . GLN A 1 321 ? -12.5 -37.469 -3.303 1 89.94 321 GLN A N 1
ATOM 2447 C CA . GLN A 1 321 ? -13.312 -38.656 -3.012 1 89.94 321 GLN A CA 1
ATOM 2448 C C . GLN A 1 321 ? -14.68 -38.562 -3.68 1 89.94 321 GLN A C 1
ATOM 2450 O O . GLN A 1 321 ? -15.219 -39.562 -4.156 1 89.94 321 GLN A O 1
ATOM 2455 N N . LEU A 1 322 ? -15.219 -37.406 -3.609 1 90.5 322 LEU A N 1
ATOM 2456 C CA . LEU A 1 322 ? -16.5 -37.188 -4.262 1 90.5 322 LEU A CA 1
ATOM 2457 C C . LEU A 1 322 ? -16.406 -37.469 -5.762 1 90.5 322 LEU A C 1
ATOM 2459 O O . LEU A 1 322 ? -17.266 -38.125 -6.332 1 90.5 322 LEU A O 1
ATOM 2463 N N . ILE A 1 323 ? -15.406 -36.969 -6.402 1 92.44 323 ILE A N 1
ATOM 2464 C CA . ILE A 1 323 ? -15.195 -37.156 -7.836 1 92.44 323 ILE A CA 1
ATOM 2465 C C . ILE A 1 323 ? -14.969 -38.625 -8.156 1 92.44 323 ILE A C 1
ATOM 2467 O O . ILE A 1 323 ? -15.5 -39.156 -9.141 1 92.44 323 ILE A O 1
ATOM 2471 N N . GLU A 1 324 ? -14.25 -39.25 -7.293 1 90.94 324 GLU A N 1
ATOM 2472 C CA . GLU A 1 324 ? -14 -40.688 -7.48 1 90.94 324 GLU A CA 1
ATOM 2473 C C . GLU A 1 324 ? -15.297 -41.469 -7.398 1 90.94 324 GLU A C 1
ATOM 2475 O O . GLU A 1 324 ? -15.547 -42.344 -8.234 1 90.94 324 GLU A O 1
ATOM 2480 N N . ASN A 1 325 ? -16.062 -41.125 -6.434 1 87.12 325 ASN A N 1
ATOM 2481 C CA . ASN A 1 325 ? -17.344 -41.812 -6.266 1 87.12 325 ASN A CA 1
ATOM 2482 C C . ASN A 1 325 ? -18.281 -41.562 -7.43 1 87.12 325 ASN A C 1
ATOM 2484 O O . ASN A 1 325 ? -18.953 -42.469 -7.926 1 87.12 325 ASN A O 1
ATOM 2488 N N . CYS A 1 326 ? -18.312 -40.344 -7.816 1 88.44 326 CYS A N 1
ATOM 2489 C CA . CYS A 1 326 ? -19.172 -39.969 -8.93 1 88.44 326 CYS A CA 1
ATOM 2490 C C . CYS A 1 326 ? -18.703 -40.625 -10.227 1 88.44 326 CYS A C 1
ATOM 2492 O O . CYS A 1 326 ? -19.516 -41.031 -11.047 1 88.44 326 CYS A O 1
ATOM 2494 N N . SER A 1 327 ? -17.438 -40.656 -10.414 1 90.19 327 SER A N 1
ATOM 2495 C CA . SER A 1 327 ? -16.891 -41.312 -11.617 1 90.19 327 SER A CA 1
ATOM 2496 C C . SER A 1 327 ? -17.234 -42.781 -11.648 1 90.19 327 SER A C 1
ATOM 2498 O O . SER A 1 327 ? -17.5 -43.344 -12.711 1 90.19 327 SER A O 1
ATOM 2500 N N . ASP A 1 328 ? -17.219 -43.406 -10.484 1 87.44 328 ASP A N 1
ATOM 2501 C CA . ASP A 1 328 ? -17.625 -44.812 -10.383 1 87.44 328 ASP A CA 1
ATOM 2502 C C . ASP A 1 328 ? -19.094 -45 -10.781 1 87.44 328 ASP A C 1
ATOM 2504 O O . ASP A 1 328 ? -19.438 -45.969 -11.461 1 87.44 328 ASP A O 1
ATOM 2508 N N . TRP A 1 329 ? -19.844 -44.031 -10.375 1 83.81 329 TRP A N 1
ATOM 2509 C CA . TRP A 1 329 ? -21.266 -44.062 -10.703 1 83.81 329 TRP A CA 1
ATOM 2510 C C . TRP A 1 329 ? -21.484 -43.906 -12.203 1 83.81 329 TRP A C 1
ATOM 2512 O O . TRP A 1 329 ? -22.328 -44.594 -12.789 1 83.81 329 TRP A O 1
ATOM 2522 N N . VAL A 1 330 ? -20.766 -43.062 -12.734 1 87.12 330 VAL A N 1
ATOM 2523 C CA . VAL A 1 330 ? -20.875 -42.812 -14.164 1 87.12 330 VAL A CA 1
ATOM 2524 C C . VAL A 1 330 ? -20.484 -44.062 -14.945 1 87.12 330 VAL A C 1
ATOM 2526 O O . VAL A 1 330 ? -21.156 -44.438 -15.898 1 87.12 330 VAL A O 1
ATOM 2529 N N . MET A 1 331 ? -19.453 -44.688 -14.516 1 86.69 331 MET A N 1
ATOM 2530 C CA . MET A 1 331 ? -18.906 -45.844 -15.227 1 86.69 331 MET A CA 1
ATOM 2531 C C . MET A 1 331 ? -19.812 -47.062 -15.07 1 86.69 331 MET A C 1
ATOM 2533 O O . MET A 1 331 ? -19.938 -47.875 -15.992 1 86.69 331 MET A O 1
ATOM 2537 N N . ARG A 1 332 ? -20.391 -47.219 -13.938 1 78.06 332 ARG A N 1
ATOM 2538 C CA . ARG A 1 332 ? -21.266 -48.344 -13.688 1 78.06 332 ARG A CA 1
ATOM 2539 C C . ARG A 1 332 ? -22.656 -48.125 -14.25 1 78.06 332 ARG A C 1
ATOM 2541 O O . ARG A 1 332 ? -23.484 -49.031 -14.266 1 78.06 332 ARG A O 1
ATOM 2548 N N . ASP A 1 333 ? -22.875 -46.938 -14.914 1 70.19 333 ASP A N 1
ATOM 2549 C CA . ASP A 1 333 ? -24.172 -46.562 -15.469 1 70.19 333 ASP A CA 1
ATOM 2550 C C . ASP A 1 333 ? -25.281 -46.719 -14.43 1 70.19 333 ASP A C 1
ATOM 2552 O O . ASP A 1 333 ? -26.328 -47.344 -14.703 1 70.19 333 ASP A O 1
ATOM 2556 N N . ILE A 1 334 ? -24.922 -46.625 -13.18 1 57.88 334 ILE A N 1
ATOM 2557 C CA . ILE A 1 334 ? -25.906 -46.719 -12.109 1 57.88 334 ILE A CA 1
ATOM 2558 C C . ILE A 1 334 ? -27 -45.688 -12.32 1 57.88 334 ILE A C 1
ATOM 2560 O O . ILE A 1 334 ? -26.75 -44.469 -12.234 1 57.88 334 ILE A O 1
ATOM 2564 N N . THR A 1 335 ? -27.828 -45.812 -13.32 1 52.22 335 THR A N 1
ATOM 2565 C CA . THR A 1 335 ? -28.984 -44.969 -13.594 1 52.22 335 THR A CA 1
ATOM 2566 C C . THR A 1 335 ? -29.859 -44.844 -12.344 1 52.22 335 THR A C 1
ATOM 2568 O O . THR A 1 335 ? -29.625 -45.5 -11.336 1 52.22 335 THR A O 1
ATOM 2571 N N . ASP A 1 336 ? -31.344 -44.438 -12.648 1 48.97 336 ASP A N 1
ATOM 2572 C CA . ASP A 1 336 ? -32.531 -43.875 -12 1 48.97 336 ASP A CA 1
ATOM 2573 C C . ASP A 1 336 ? -32.875 -44.625 -10.727 1 48.97 336 ASP A C 1
ATOM 2575 O O . ASP A 1 336 ? -33.625 -44.125 -9.891 1 48.97 336 ASP A O 1
ATOM 2579 N N . ASP A 1 337 ? -32.781 -45.969 -10.789 1 50.75 337 ASP A N 1
ATOM 2580 C CA . ASP A 1 337 ? -33.906 -46.656 -10.117 1 50.75 337 ASP A CA 1
ATOM 2581 C C . ASP A 1 337 ? -33.688 -46.688 -8.609 1 50.75 337 ASP A C 1
ATOM 2583 O O . ASP A 1 337 ? -34.594 -47.062 -7.859 1 50.75 337 ASP A O 1
ATOM 2587 N N . ASP A 1 338 ? -32.406 -46.562 -8.133 1 55.91 338 ASP A N 1
ATOM 2588 C CA . ASP A 1 338 ? -32.469 -46.812 -6.695 1 55.91 338 ASP A CA 1
ATOM 2589 C C . ASP A 1 338 ? -32.25 -45.531 -5.895 1 55.91 338 ASP A C 1
ATOM 2591 O O . ASP A 1 338 ? -31.094 -45.188 -5.559 1 55.91 338 ASP A O 1
ATOM 2595 N N . ASP A 1 339 ? -33.281 -44.75 -5.797 1 59.25 339 ASP A N 1
ATOM 2596 C CA . ASP A 1 339 ? -33.344 -43.531 -4.98 1 59.25 339 ASP A CA 1
ATOM 2597 C C . ASP A 1 339 ? -32.625 -43.75 -3.646 1 59.25 339 ASP A C 1
ATOM 2599 O O . ASP A 1 339 ? -31.938 -42.844 -3.172 1 59.25 339 ASP A O 1
ATOM 2603 N N . ALA A 1 340 ? -32.844 -45 -3.189 1 60.53 340 ALA A N 1
ATOM 2604 C CA . ALA A 1 340 ? -32.25 -45.25 -1.877 1 60.53 340 ALA A CA 1
ATOM 2605 C C . ALA A 1 340 ? -30.734 -45.281 -1.946 1 60.53 340 ALA A C 1
ATOM 2607 O O . ALA A 1 340 ? -30.062 -44.75 -1.057 1 60.53 340 ALA A O 1
ATOM 2608 N N . ALA A 1 341 ? -30.156 -45.844 -2.975 1 61.91 341 ALA A N 1
ATOM 2609 C CA . ALA A 1 341 ? -28.703 -45.938 -3.131 1 61.91 341 ALA A CA 1
ATOM 2610 C C . ALA A 1 341 ? -28.109 -44.562 -3.379 1 61.91 341 ALA A C 1
ATOM 2612 O O . ALA A 1 341 ? -27.047 -44.219 -2.836 1 61.91 341 ALA A O 1
ATOM 2613 N N . ARG A 1 342 ? -28.797 -43.75 -4.078 1 63.41 342 ARG A N 1
ATOM 2614 C CA . ARG A 1 342 ? -28.359 -42.375 -4.344 1 63.41 342 ARG A CA 1
ATOM 2615 C C . ARG A 1 342 ? -28.328 -41.531 -3.059 1 63.41 342 ARG A C 1
ATOM 2617 O O . ARG A 1 342 ? -27.375 -40.812 -2.816 1 63.41 342 ARG A O 1
ATOM 2624 N N . ARG A 1 343 ? -29.406 -41.781 -2.271 1 64.88 343 ARG A N 1
ATOM 2625 C CA . ARG A 1 343 ? -29.484 -41.031 -1.013 1 64.88 343 ARG A CA 1
ATOM 2626 C C . ARG A 1 343 ? -28.344 -41.438 -0.083 1 64.88 343 ARG A C 1
ATOM 2628 O O . ARG A 1 343 ? -27.75 -40.562 0.568 1 64.88 343 ARG A O 1
ATOM 2635 N N . ARG A 1 344 ? -28.031 -42.688 -0.063 1 66.62 344 ARG A N 1
ATOM 2636 C CA . ARG A 1 344 ? -26.953 -43.188 0.808 1 66.62 344 ARG A CA 1
ATOM 2637 C C . ARG A 1 344 ? -25.609 -42.625 0.361 1 66.62 344 ARG A C 1
ATOM 2639 O O . ARG A 1 344 ? -24.781 -42.25 1.191 1 66.62 344 ARG A O 1
ATOM 2646 N N . THR A 1 345 ? -25.469 -42.531 -0.883 1 65 345 THR A N 1
ATOM 2647 C CA . THR A 1 345 ? -24.203 -42.062 -1.423 1 65 345 THR A CA 1
ATOM 2648 C C . THR A 1 345 ? -24.047 -40.562 -1.187 1 65 345 THR A C 1
ATOM 2650 O O . THR A 1 345 ? -22.953 -40.094 -0.833 1 65 345 THR A O 1
ATOM 2653 N N . ILE A 1 346 ? -25.125 -39.938 -1.312 1 64.81 346 ILE A N 1
ATOM 2654 C CA . ILE A 1 346 ? -25.125 -38.5 -1.102 1 64.81 346 ILE A CA 1
ATOM 2655 C C . ILE A 1 346 ? -24.812 -38.188 0.362 1 64.81 346 ILE A C 1
ATOM 2657 O O . ILE A 1 346 ? -24.016 -37.281 0.66 1 64.81 346 ILE A O 1
ATOM 2661 N N . GLU A 1 347 ? -25.5 -38.906 1.19 1 68.94 347 GLU A N 1
ATOM 2662 C CA . GLU A 1 347 ? -25.25 -38.75 2.619 1 68.94 347 GLU A CA 1
ATOM 2663 C C . GLU A 1 347 ? -23.797 -39 2.965 1 68.94 347 GLU A C 1
ATOM 2665 O O . GLU A 1 347 ? -23.203 -38.312 3.801 1 68.94 347 GLU A O 1
ATOM 2670 N N . ARG A 1 348 ? -23.297 -39.969 2.242 1 73.25 348 ARG A N 1
ATOM 2671 C CA . ARG A 1 348 ? -21.891 -40.312 2.459 1 73.25 348 ARG A CA 1
ATOM 2672 C C . ARG A 1 348 ? -20.984 -39.156 1.975 1 73.25 348 ARG A C 1
ATOM 2674 O O . ARG A 1 348 ? -20 -38.844 2.619 1 73.25 348 ARG A O 1
ATOM 2681 N N . CYS A 1 349 ? -21.391 -38.562 0.903 1 70.94 349 CYS A N 1
ATOM 2682 C CA . CYS A 1 349 ? -20.625 -37.438 0.336 1 70.94 349 CYS A CA 1
ATOM 2683 C C . CYS A 1 349 ? -20.609 -36.25 1.272 1 70.94 349 CYS A C 1
ATOM 2685 O O . CYS A 1 349 ? -19.578 -35.594 1.436 1 70.94 349 CYS A O 1
ATOM 2687 N N . GLU A 1 350 ? -21.719 -36.031 1.88 1 73.69 350 GLU A N 1
ATOM 2688 C CA . GLU A 1 350 ? -21.828 -34.906 2.812 1 73.69 350 GLU A CA 1
ATOM 2689 C C . GLU A 1 350 ? -20.875 -35.094 3.99 1 73.69 350 GLU A C 1
ATOM 2691 O O . GLU A 1 350 ? -20.25 -34.125 4.438 1 73.69 350 GLU A O 1
ATOM 2696 N N . LYS A 1 351 ? -20.812 -36.312 4.359 1 77.94 351 LYS A N 1
ATOM 2697 C CA . LYS A 1 351 ? -20 -36.594 5.535 1 77.94 351 LYS A CA 1
ATOM 2698 C C . LYS A 1 351 ? -18.516 -36.594 5.184 1 77.94 351 LYS A C 1
ATOM 2700 O O . LYS A 1 351 ? -17.656 -36.438 6.066 1 77.94 351 LYS A O 1
ATOM 2705 N N . MET A 1 352 ? -18.281 -36.625 3.941 1 83.44 352 MET A N 1
ATOM 2706 C CA . MET A 1 352 ? -16.891 -36.75 3.5 1 83.44 352 MET A CA 1
ATOM 2707 C C . MET A 1 352 ? -16.266 -35.375 3.277 1 83.44 352 MET A C 1
ATOM 2709 O O . MET A 1 352 ? -15.047 -35.25 3.168 1 83.44 352 MET A O 1
ATOM 2713 N N . ILE A 1 353 ? -17.078 -34.375 3.291 1 89.38 353 ILE A N 1
ATOM 2714 C CA . ILE A 1 353 ? -16.531 -33.031 3.025 1 89.38 353 ILE A CA 1
ATOM 2715 C C . ILE A 1 353 ? -15.789 -32.531 4.258 1 89.38 353 ILE A C 1
ATOM 2717 O O . ILE A 1 353 ? -16.375 -32.406 5.336 1 89.38 353 ILE A O 1
ATOM 2721 N N . LYS A 1 354 ? -14.555 -32.344 4.074 1 91.5 354 LYS A N 1
ATOM 2722 C CA . LYS A 1 354 ? -13.68 -31.906 5.148 1 91.5 354 LYS A CA 1
ATOM 2723 C C . LYS A 1 354 ? -13.727 -30.391 5.309 1 91.5 354 LYS A C 1
ATOM 2725 O O . LYS A 1 354 ? -14.102 -29.672 4.379 1 91.5 354 LYS A O 1
ATOM 2730 N N . ASN A 1 355 ? -13.391 -29.969 6.484 1 91.75 355 ASN A N 1
ATOM 2731 C CA . ASN A 1 355 ? -13.281 -28.531 6.758 1 91.75 355 ASN A CA 1
ATOM 2732 C C . ASN A 1 355 ? -11.922 -27.984 6.34 1 91.75 355 ASN A C 1
ATOM 2734 O O . ASN A 1 355 ? -10.992 -28.75 6.07 1 91.75 355 ASN A O 1
ATOM 2738 N N . PRO A 1 356 ? -11.82 -26.688 6.199 1 90.31 356 PRO A N 1
ATOM 2739 C CA . PRO A 1 356 ? -10.562 -26.078 5.746 1 90.31 356 PRO A CA 1
ATOM 2740 C C . PRO A 1 356 ? -9.375 -26.469 6.621 1 90.31 356 PRO A C 1
ATOM 2742 O O . PRO A 1 356 ? -8.25 -26.562 6.129 1 90.31 356 PRO A O 1
ATOM 2745 N N . ARG A 1 357 ? -9.586 -26.781 7.855 1 87.5 357 ARG A N 1
ATOM 2746 C CA . ARG A 1 357 ? -8.508 -27.109 8.773 1 87.5 357 ARG A CA 1
ATOM 2747 C C . ARG A 1 357 ? -7.941 -28.5 8.492 1 87.5 357 ARG A C 1
ATOM 2749 O O . ARG A 1 357 ? -6.805 -28.812 8.859 1 87.5 357 ARG A O 1
ATOM 2756 N N . GLN A 1 358 ? -8.703 -29.219 7.754 1 88.12 358 GLN A N 1
ATOM 2757 C CA . GLN A 1 358 ? -8.328 -30.609 7.531 1 88.12 358 GLN A CA 1
ATOM 2758 C C . GLN A 1 358 ? -7.703 -30.797 6.152 1 88.12 358 GLN A C 1
ATOM 2760 O O . GLN A 1 358 ? -7.301 -31.906 5.793 1 88.12 358 GLN A O 1
ATOM 2765 N N . ILE A 1 359 ? -7.613 -29.797 5.434 1 87.56 359 ILE A N 1
ATOM 2766 C CA . ILE A 1 359 ? -7.133 -29.906 4.062 1 87.56 359 ILE A CA 1
ATOM 2767 C C . ILE A 1 359 ? -5.809 -29.172 3.912 1 87.56 359 ILE A C 1
ATOM 2769 O O . ILE A 1 359 ? -5.66 -28.047 4.402 1 87.56 359 ILE A O 1
ATOM 2773 N N . ASN A 1 360 ? -4.816 -29.875 3.416 1 83.5 360 ASN A N 1
ATOM 2774 C CA . ASN A 1 360 ? -3.551 -29.266 3.014 1 83.5 360 ASN A CA 1
ATOM 2775 C C . ASN A 1 360 ? -3.205 -29.594 1.565 1 83.5 360 ASN A C 1
ATOM 2777 O O . ASN A 1 360 ? -3.076 -30.766 1.206 1 83.5 360 ASN A O 1
ATOM 2781 N N . GLU A 1 361 ? -3.148 -28.625 0.807 1 83.56 361 GLU A N 1
ATOM 2782 C CA . GLU A 1 361 ? -2.801 -28.812 -0.597 1 83.56 361 GLU A CA 1
ATOM 2783 C C . GLU A 1 361 ? -1.29 -28.906 -0.787 1 83.56 361 GLU A C 1
ATOM 2785 O O . GLU A 1 361 ? -0.527 -28.406 0.04 1 83.56 361 GLU A O 1
ATOM 2790 N N . SER A 1 362 ? -0.951 -29.641 -1.806 1 84 362 SER A N 1
ATOM 2791 C CA . SER A 1 362 ? 0.455 -29.641 -2.193 1 84 362 SER A CA 1
ATOM 2792 C C . SER A 1 362 ? 0.834 -28.344 -2.906 1 84 362 SER A C 1
ATOM 2794 O O . SER A 1 362 ? 0.305 -28.047 -3.977 1 84 362 SER A O 1
ATOM 2796 N N . LEU A 1 363 ? 1.784 -27.656 -2.287 1 83.19 363 LEU A N 1
ATOM 2797 C CA . LEU A 1 363 ? 2.195 -26.375 -2.865 1 83.19 363 LEU A CA 1
ATOM 2798 C C . LEU A 1 363 ? 2.941 -26.594 -4.176 1 83.19 363 LEU A C 1
ATOM 2800 O O . LEU A 1 363 ? 2.807 -25.797 -5.109 1 83.19 363 LEU A O 1
ATOM 2804 N N . TRP A 1 364 ? 3.59 -27.672 -4.238 1 81.31 364 TRP A N 1
ATOM 2805 C CA . TRP A 1 364 ? 4.332 -28 -5.449 1 81.31 364 TRP A CA 1
ATOM 2806 C C . TRP A 1 364 ? 3.381 -28.297 -6.605 1 81.31 364 TRP A C 1
ATOM 2808 O O . TRP A 1 364 ? 3.555 -27.766 -7.711 1 81.31 364 TRP A O 1
ATOM 2818 N N . SER A 1 365 ? 2.42 -29.062 -6.328 1 79.88 365 SER A N 1
ATOM 2819 C CA . SER A 1 365 ? 1.442 -29.391 -7.359 1 79.88 365 SER A CA 1
ATOM 2820 C C . SER A 1 365 ? 0.675 -28.156 -7.809 1 79.88 365 SER A C 1
ATOM 2822 O O . SER A 1 365 ? 0.406 -27.984 -9 1 79.88 365 SER A O 1
ATOM 2824 N N . SER A 1 366 ? 0.417 -27.328 -6.855 1 83.38 366 SER A N 1
ATOM 2825 C CA . SER A 1 366 ? -0.322 -26.109 -7.16 1 83.38 366 SER A CA 1
ATOM 2826 C C . SER A 1 366 ? 0.5 -25.172 -8.039 1 83.38 366 SER A C 1
ATOM 2828 O O . SER A 1 366 ? -0.025 -24.578 -8.984 1 83.38 366 SER A O 1
ATOM 2830 N N . LEU A 1 367 ? 1.742 -25.109 -7.742 1 81.62 367 LEU A N 1
ATOM 2831 C CA . LEU A 1 367 ? 2.631 -24.266 -8.531 1 81.62 367 LEU A CA 1
ATOM 2832 C C . LEU A 1 367 ? 2.76 -24.797 -9.953 1 81.62 367 LEU A C 1
ATOM 2834 O O . LEU A 1 367 ? 2.746 -24.031 -10.914 1 81.62 367 LEU A O 1
ATOM 2838 N N . LEU A 1 368 ? 2.873 -26.078 -10.109 1 80 368 LEU A N 1
ATOM 2839 C CA . LEU A 1 368 ? 2.984 -26.703 -11.422 1 80 368 LEU A CA 1
ATOM 2840 C C . LEU A 1 368 ? 1.721 -26.484 -12.25 1 80 368 LEU A C 1
ATOM 2842 O O . LEU A 1 368 ? 1.795 -26.234 -13.453 1 80 368 LEU A O 1
ATOM 2846 N N . GLU A 1 369 ? 0.636 -26.547 -11.594 1 77.5 369 GLU A N 1
ATOM 2847 C CA . GLU A 1 369 ? -0.641 -26.344 -12.273 1 77.5 369 GLU A CA 1
ATOM 2848 C C . GLU A 1 369 ? -0.775 -24.906 -12.758 1 77.5 369 GLU A C 1
ATOM 2850 O O . GLU A 1 369 ? -1.431 -24.641 -13.766 1 77.5 369 GLU A O 1
ATOM 2855 N N . MET A 1 370 ? -0.202 -24.047 -11.945 1 78.19 370 MET A N 1
ATOM 2856 C CA . MET A 1 370 ? -0.235 -22.641 -12.328 1 78.19 370 MET A CA 1
ATOM 2857 C C . MET A 1 370 ? 0.576 -22.391 -13.594 1 78.19 370 MET A C 1
ATOM 2859 O O . MET A 1 370 ? 0.177 -21.609 -14.453 1 78.19 370 MET A O 1
ATOM 2863 N N . LEU A 1 371 ? 1.608 -23.125 -13.734 1 77.56 371 LEU A N 1
ATOM 2864 C CA . LEU A 1 371 ? 2.527 -22.906 -14.852 1 77.56 371 LEU A CA 1
ATOM 2865 C C . LEU A 1 371 ? 2.113 -23.719 -16.062 1 77.56 371 LEU A C 1
ATOM 2867 O O . LEU A 1 371 ? 2.352 -23.312 -17.203 1 77.56 371 LEU A O 1
ATOM 2871 N N . TRP A 1 372 ? 1.538 -24.859 -15.781 1 77.94 372 TRP A N 1
ATOM 2872 C CA . TRP A 1 372 ? 1.146 -25.781 -16.844 1 77.94 372 TRP A CA 1
ATOM 2873 C C . TRP A 1 372 ? -0.338 -26.109 -16.766 1 77.94 372 TRP A C 1
ATOM 2875 O O . TRP A 1 372 ? -0.795 -26.688 -15.766 1 77.94 372 TRP A O 1
ATOM 2885 N N . LYS A 1 373 ? -0.986 -25.656 -17.922 1 75.19 373 LYS A N 1
ATOM 2886 C CA . LYS A 1 373 ? -2.408 -25.984 -17.938 1 75.19 373 LYS A CA 1
ATOM 2887 C C . LYS A 1 373 ? -2.629 -27.469 -18.172 1 75.19 373 LYS A C 1
ATOM 2889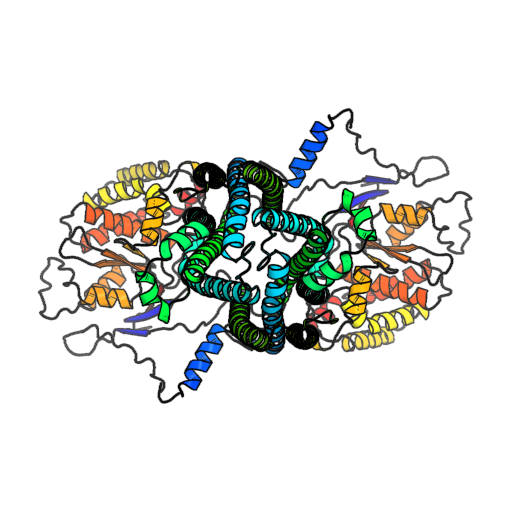 O O . LYS A 1 373 ? -1.961 -28.078 -19.016 1 75.19 373 LYS A O 1
ATOM 2894 N N . GLY A 1 374 ? -3.111 -28.172 -17.391 1 78.81 374 GLY A N 1
ATOM 2895 C CA . GLY A 1 374 ? -3.391 -29.594 -17.484 1 78.81 374 GLY A CA 1
ATOM 2896 C C . GLY A 1 374 ? -4.395 -29.938 -18.578 1 78.81 374 GLY A C 1
ATOM 2897 O O . GLY A 1 374 ? -4.453 -29.25 -19.609 1 78.81 374 GLY A O 1
ATOM 2898 N N . ASP A 1 375 ? -5.027 -31.031 -18.359 1 86.88 375 ASP A N 1
ATOM 2899 C CA . ASP A 1 375 ? -5.945 -31.594 -19.344 1 86.88 375 ASP A CA 1
ATOM 2900 C C . ASP A 1 375 ? -7.34 -30.984 -19.203 1 86.88 375 ASP A C 1
ATOM 2902 O O . ASP A 1 375 ? -8.242 -31.312 -19.984 1 86.88 375 ASP A O 1
ATOM 2906 N N . ILE A 1 376 ? -7.543 -30.188 -18.344 1 91.62 376 ILE A N 1
ATOM 2907 C CA . ILE A 1 376 ? -8.836 -29.531 -18.172 1 91.62 376 ILE A CA 1
ATOM 2908 C C . ILE A 1 376 ? -8.688 -28.031 -18.344 1 91.62 376 ILE A C 1
ATOM 2910 O O . ILE A 1 376 ? -7.98 -27.375 -17.562 1 91.62 376 ILE A O 1
ATOM 2914 N N . HIS A 1 377 ? -9.273 -27.516 -19.344 1 90.75 377 HIS A N 1
ATOM 2915 C CA . HIS A 1 377 ? -9.242 -26.094 -19.609 1 90.75 377 HIS A CA 1
ATOM 2916 C C . HIS A 1 377 ? -10.562 -25.422 -19.234 1 90.75 377 HIS A C 1
ATOM 2918 O O . HIS A 1 377 ? -11.578 -25.641 -19.891 1 90.75 377 HIS A O 1
ATOM 2924 N N . LEU A 1 378 ? -10.492 -24.641 -18.172 1 91.69 378 LEU A N 1
ATOM 2925 C CA . LEU A 1 378 ? -11.695 -24.016 -17.641 1 91.69 378 LEU A CA 1
ATOM 2926 C C . LEU A 1 378 ? -11.859 -22.609 -18.203 1 91.69 378 LEU A C 1
ATOM 2928 O O . LEU A 1 378 ? -10.969 -21.766 -18.062 1 91.69 378 LEU A O 1
ATOM 2932 N N . GLY A 1 379 ? -12.922 -22.312 -18.797 1 88.31 379 GLY A N 1
ATOM 2933 C CA . GLY A 1 379 ? -13.227 -21 -19.328 1 88.31 379 GLY A CA 1
ATOM 2934 C C . GLY A 1 379 ? -12.469 -20.688 -20.609 1 88.31 379 GLY A C 1
ATOM 2935 O O . GLY A 1 379 ? -11.844 -19.625 -20.719 1 88.31 379 GLY A O 1
ATOM 2936 N N . ILE A 1 380 ? -12.578 -21.562 -21.5 1 85 380 ILE A N 1
ATOM 2937 C CA . ILE A 1 380 ? -11.82 -21.406 -22.75 1 85 380 ILE A CA 1
ATOM 2938 C C . ILE A 1 380 ? -12.602 -20.5 -23.703 1 85 380 ILE A C 1
ATOM 2940 O O . ILE A 1 380 ? -13.812 -20.312 -23.547 1 85 380 ILE A O 1
ATOM 2944 N N . ARG A 1 381 ? -11.789 -20 -24.578 1 82.25 381 ARG A N 1
ATOM 2945 C CA . ARG A 1 381 ? -12.398 -19.141 -25.594 1 82.25 381 ARG A CA 1
ATOM 2946 C C . ARG A 1 381 ? -13.102 -19.984 -26.656 1 82.25 381 ARG A C 1
ATOM 2948 O O . ARG A 1 381 ? -12.664 -21.094 -26.969 1 82.25 381 ARG A O 1
ATOM 2955 N N . LEU A 1 382 ? -14.18 -19.328 -27.141 1 74.31 382 LEU A N 1
ATOM 2956 C CA . LEU A 1 382 ? -14.93 -20.016 -28.188 1 74.31 382 LEU A CA 1
ATOM 2957 C C . LEU A 1 382 ? -14.055 -20.234 -29.422 1 74.31 382 LEU A C 1
ATOM 2959 O O . LEU A 1 382 ? -14.148 -21.281 -30.078 1 74.31 382 LEU A O 1
ATOM 2963 N N . ARG A 1 383 ? -13.156 -19.281 -29.609 1 69.75 383 ARG A N 1
ATOM 2964 C CA . ARG A 1 383 ? -12.258 -19.375 -30.766 1 69.75 383 ARG A CA 1
ATOM 2965 C C . ARG A 1 383 ? -11.328 -20.578 -30.625 1 69.75 383 ARG A C 1
ATOM 2967 O O . ARG A 1 383 ? -11.031 -21.25 -31.609 1 69.75 383 ARG A O 1
ATOM 2974 N N . ASP A 1 384 ? -10.961 -20.797 -29.484 1 75.19 384 ASP A N 1
ATOM 2975 C CA . ASP A 1 384 ? -10.023 -21.891 -29.234 1 75.19 384 ASP A CA 1
ATOM 2976 C C . ASP A 1 384 ? -10.727 -23.25 -29.344 1 75.19 384 ASP A C 1
ATOM 2978 O O . ASP A 1 384 ? -10.133 -24.234 -29.781 1 75.19 384 ASP A O 1
ATOM 2982 N N . VAL A 1 385 ? -11.953 -23.266 -28.906 1 71.88 385 VAL A N 1
ATOM 2983 C CA . VAL A 1 385 ? -12.734 -24.484 -29 1 71.88 385 VAL A CA 1
ATOM 2984 C C . VAL A 1 385 ? -12.953 -24.844 -30.469 1 71.88 385 VAL A C 1
ATOM 2986 O O . VAL A 1 385 ? -12.852 -26.016 -30.859 1 71.88 385 VAL A O 1
ATOM 2989 N N . ALA A 1 386 ? -13.203 -23.797 -31.203 1 63.09 386 ALA A N 1
ATOM 2990 C CA . ALA A 1 386 ? -13.461 -23.984 -32.625 1 63.09 386 ALA A CA 1
ATOM 2991 C C . ALA A 1 386 ? -12.227 -24.516 -33.344 1 63.09 386 ALA A C 1
ATOM 2993 O O . ALA A 1 386 ? -12.328 -25.391 -34.219 1 63.09 386 ALA A O 1
ATOM 2994 N N . LYS A 1 387 ? -11.133 -24 -33 1 63.97 387 LYS A N 1
ATOM 2995 C CA . LYS A 1 387 ? -9.883 -24.438 -33.625 1 63.97 387 LYS A CA 1
ATOM 2996 C C . LYS A 1 387 ? -9.57 -25.891 -33.312 1 63.97 387 LYS A C 1
ATOM 2998 O O . LYS A 1 387 ? -9.133 -26.656 -34.156 1 63.97 387 LYS A O 1
ATOM 3003 N N . ILE A 1 388 ? -9.797 -26.172 -32.062 1 61.53 388 ILE A N 1
ATOM 3004 C CA . ILE A 1 388 ? -9.469 -27.5 -31.562 1 61.53 388 ILE A CA 1
ATOM 3005 C C . ILE A 1 388 ? -10.43 -28.531 -32.156 1 61.53 388 ILE A C 1
ATOM 3007 O O . ILE A 1 388 ? -10.023 -29.609 -32.562 1 61.53 388 ILE A O 1
ATOM 3011 N N . THR A 1 389 ? -11.727 -28.156 -32.156 1 54.5 389 THR A N 1
ATOM 3012 C CA . THR A 1 389 ? -12.734 -29.094 -32.625 1 54.5 389 THR A CA 1
ATOM 3013 C C . THR A 1 389 ? -12.688 -29.219 -34.156 1 54.5 389 THR A C 1
ATOM 3015 O O . THR A 1 389 ? -13.102 -30.234 -34.719 1 54.5 389 THR A O 1
ATOM 3018 N N . SER A 1 390 ? -12.273 -28.141 -34.75 1 51.34 390 SER A N 1
ATOM 3019 C CA . SER A 1 390 ? -12.133 -28.25 -36.219 1 51.34 390 SER A CA 1
ATOM 3020 C C . SER A 1 390 ? -11.031 -29.234 -36.594 1 51.34 390 SER A C 1
ATOM 3022 O O . SER A 1 390 ? -11.117 -29.906 -37.625 1 51.34 390 SER A O 1
ATOM 3024 N N . ASN A 1 391 ? -9.961 -29.281 -35.812 1 47.12 391 ASN A N 1
ATOM 3025 C CA . ASN A 1 391 ? -8.859 -30.172 -36.156 1 47.12 391 ASN A CA 1
ATOM 3026 C C . ASN A 1 391 ? -9.164 -31.609 -35.719 1 47.12 391 ASN A C 1
ATOM 3028 O O . ASN A 1 391 ? -8.453 -32.531 -36.125 1 47.12 391 ASN A O 1
ATOM 3032 N N . SER A 1 392 ? -9.914 -31.891 -34.594 1 43.09 392 SER A N 1
ATOM 3033 C CA . SER A 1 392 ? -10.211 -33.219 -34.094 1 43.09 392 SER A CA 1
ATOM 3034 C C . SER A 1 392 ? -11.328 -33.875 -34.906 1 43.09 392 SER A C 1
ATOM 3036 O O . SER A 1 392 ? -12.164 -33.188 -35.5 1 43.09 392 SER A O 1
ATOM 3038 N N . SER A 1 393 ? -11.195 -35.344 -35.281 1 36.84 393 SER A N 1
ATOM 3039 C CA . SER A 1 393 ? -12.188 -36.188 -35.906 1 36.84 393 SER A CA 1
ATOM 3040 C C . SER A 1 393 ? -13.562 -36.031 -35.281 1 36.84 393 SER A C 1
ATOM 3042 O O . SER A 1 393 ? -13.664 -35.844 -34.062 1 36.84 393 SER A O 1
ATOM 3044 N N . PRO A 1 394 ? -14.672 -35.906 -35.969 1 34.69 394 PRO A N 1
ATOM 3045 C CA . PRO A 1 394 ? -16.047 -35.781 -35.469 1 34.69 394 PRO A CA 1
ATOM 3046 C C . PRO A 1 394 ? -16.359 -36.812 -34.344 1 34.69 394 PRO A C 1
ATOM 3048 O O . PRO A 1 394 ? -15.75 -37.875 -34.312 1 34.69 394 PRO A O 1
ATOM 3051 N N . ILE A 1 395 ? -16.672 -36.438 -33.156 1 34.81 395 ILE A N 1
ATOM 3052 C CA . ILE A 1 395 ? -17.234 -37.375 -32.188 1 34.81 395 ILE A CA 1
ATOM 3053 C C . ILE A 1 395 ? -18.078 -38.438 -32.906 1 34.81 395 ILE A C 1
ATOM 3055 O O . ILE A 1 395 ? -19.094 -38.094 -33.531 1 34.81 395 ILE A O 1
ATOM 3059 N N . TYR A 1 396 ? -17.531 -39.5 -33.406 1 29.95 396 TYR A N 1
ATOM 3060 C CA . TYR A 1 396 ? -18.156 -40.688 -33.969 1 29.95 396 TYR A CA 1
ATOM 3061 C C . TYR A 1 396 ? -19.25 -41.219 -33.062 1 29.95 396 TYR A C 1
ATOM 3063 O O . TYR A 1 396 ? -18.969 -41.812 -32.031 1 29.95 396 TYR A O 1
ATOM 3071 N N . GLY A 1 397 ? -20.359 -40.531 -32.594 1 30.62 397 GLY A N 1
ATOM 3072 C CA . GLY A 1 397 ? -21.375 -41.438 -32.094 1 30.62 397 GLY A CA 1
ATOM 3073 C C . GLY A 1 397 ? -21.688 -42.562 -33.062 1 30.62 397 GLY A C 1
ATOM 3074 O O . GLY A 1 397 ? -21.406 -42.469 -34.25 1 30.62 397 GLY A O 1
ATOM 3075 N N . GLY A 1 398 ? -21.578 -43.906 -32.75 1 29.83 398 GLY A N 1
ATOM 3076 C CA . GLY A 1 398 ? -21.953 -45.094 -33.5 1 29.83 398 GLY A CA 1
ATOM 3077 C C . GLY A 1 398 ? -23.094 -44.875 -34.438 1 29.83 398 GLY A C 1
ATOM 3078 O O . GLY A 1 398 ? -23.281 -45.656 -35.406 1 29.83 398 GLY A O 1
ATOM 3079 N N . ASP A 1 399 ? -24.375 -44.562 -34.031 1 29.11 399 ASP A N 1
ATOM 3080 C CA . ASP A 1 399 ? -25.359 -44.75 -35.094 1 29.11 399 ASP A CA 1
ATOM 3081 C C . ASP A 1 399 ? -24.953 -44 -36.344 1 29.11 399 ASP A C 1
ATOM 3083 O O . ASP A 1 399 ? -24.109 -43.094 -36.312 1 29.11 399 ASP A O 1
ATOM 3087 N N . GLY A 1 400 ? -25.625 -44.25 -37.594 1 29.17 400 GLY A N 1
ATOM 3088 C CA . GLY A 1 400 ? -25.656 -43.906 -39.031 1 29.17 400 GLY A CA 1
ATOM 3089 C C . GLY A 1 400 ? -25.188 -42.5 -39.312 1 29.17 400 GLY A C 1
ATOM 3090 O O . GLY A 1 400 ? -25.453 -41.969 -40.406 1 29.17 400 GLY A O 1
ATOM 3091 N N . VAL A 1 401 ? -25.188 -41.719 -38.375 1 30.39 401 VAL A N 1
ATOM 3092 C CA . VAL A 1 401 ? -24.797 -40.5 -39.031 1 30.39 401 VAL A CA 1
ATOM 3093 C C . VAL A 1 401 ? -23.422 -40.656 -39.688 1 30.39 401 VAL A C 1
ATOM 3095 O O . VAL A 1 401 ? -22.422 -40.875 -38.969 1 30.39 401 VAL A O 1
ATOM 3098 N N . LYS A 1 402 ? -23.375 -41.281 -40.875 1 31.34 402 LYS A N 1
ATOM 3099 C CA . LYS A 1 402 ? -22.328 -41.375 -41.906 1 31.34 402 LYS A CA 1
ATOM 3100 C C . LYS A 1 402 ? -21.344 -40.219 -41.812 1 31.34 402 LYS A C 1
ATOM 3102 O O . LYS A 1 402 ? -21.719 -39.125 -41.406 1 31.34 402 LYS A O 1
ATOM 3107 N N . ARG A 1 403 ? -20.125 -40.562 -41.938 1 34.06 403 ARG A N 1
ATOM 3108 C CA . ARG A 1 403 ? -18.984 -39.781 -42.375 1 34.06 403 ARG A CA 1
ATOM 3109 C C . ARG A 1 403 ? -19.391 -38.719 -43.406 1 34.06 403 ARG A C 1
ATOM 3111 O O . ARG A 1 403 ? -19.609 -39.062 -44.562 1 34.06 403 ARG A O 1
ATOM 3118 N N . LEU A 1 404 ? -20.375 -37.875 -43.281 1 30.94 404 LEU A N 1
ATOM 3119 C CA . LEU A 1 404 ? -20.141 -37.156 -44.5 1 30.94 404 LEU A CA 1
ATOM 3120 C C . LEU A 1 404 ? -18.672 -36.75 -44.625 1 30.94 404 LEU A C 1
ATOM 3122 O O . LEU A 1 404 ? -18 -36.562 -43.625 1 30.94 404 LEU A O 1
ATOM 3126 N N . GLY A 1 405 ? -17.906 -36.938 -45.688 1 30.41 405 GLY A N 1
ATOM 3127 C CA . GLY A 1 405 ? -16.531 -36.656 -46.094 1 30.41 405 GLY A CA 1
ATOM 3128 C C . GLY A 1 405 ? -15.891 -35.562 -45.25 1 30.41 405 GLY A C 1
ATOM 3129 O O . GLY A 1 405 ? -14.742 -35.719 -44.812 1 30.41 405 GLY A O 1
ATOM 3130 N N . ASN A 1 406 ? -16.281 -34.312 -45.469 1 30.47 406 ASN A N 1
ATOM 3131 C CA . ASN A 1 406 ? -15.586 -33.062 -45.094 1 30.47 406 ASN A CA 1
ATOM 3132 C C . ASN A 1 406 ? -15.617 -32.875 -43.562 1 30.47 406 ASN A C 1
ATOM 3134 O O . ASN A 1 406 ? -16.531 -33.312 -42.875 1 30.47 406 ASN A O 1
ATOM 3138 N N . ASN A 1 407 ? -14.469 -32.5 -42.875 1 34.47 407 ASN A N 1
ATOM 3139 C CA . ASN A 1 407 ? -13.961 -32.156 -41.562 1 34.47 407 ASN A CA 1
ATOM 3140 C C . ASN A 1 407 ? -15.023 -31.438 -40.719 1 34.47 407 ASN A C 1
ATOM 3142 O O . ASN A 1 407 ? -14.695 -30.688 -39.812 1 34.47 407 ASN A O 1
ATOM 3146 N N . LYS A 1 408 ? -16.25 -31.266 -41.219 1 33.84 408 LYS A N 1
ATOM 3147 C CA . LYS A 1 408 ? -17.172 -30.266 -40.688 1 33.84 408 LYS A CA 1
ATOM 3148 C C . LYS A 1 408 ? -18 -30.812 -39.531 1 33.84 408 LYS A C 1
ATOM 3150 O O . LYS A 1 408 ? -18.578 -31.891 -39.625 1 33.84 408 LYS A O 1
ATOM 3155 N N . TRP A 1 409 ? -17.703 -30.562 -38.25 1 37.69 409 TRP A N 1
ATOM 3156 C CA . TRP A 1 409 ? -18.656 -30.766 -37.156 1 37.69 409 TRP A CA 1
ATOM 3157 C C . TRP A 1 409 ? -20.078 -30.438 -37.625 1 37.69 409 TRP A C 1
ATOM 3159 O O . TRP A 1 409 ? -20.312 -29.375 -38.188 1 37.69 409 TRP A O 1
ATOM 3169 N N . SER A 1 410 ? -20.938 -31.312 -37.969 1 37.38 410 SER A N 1
ATOM 3170 C CA . SER A 1 410 ? -22.297 -30.953 -38.375 1 37.38 410 SER A CA 1
ATOM 3171 C C . SER A 1 410 ? -22.938 -30.031 -37.344 1 37.38 410 SER A C 1
ATOM 3173 O O . SER A 1 410 ? -22.734 -30.203 -36.125 1 37.38 410 SER A O 1
ATOM 3175 N N . SER A 1 411 ? -23.297 -28.703 -37.656 1 41.88 411 SER A N 1
ATOM 3176 C CA . SER A 1 411 ? -24.141 -27.766 -36.906 1 41.88 411 SER A CA 1
ATOM 3177 C C . SER A 1 411 ? -25.109 -28.5 -36 1 41.88 411 SER A C 1
ATOM 3179 O O . SER A 1 411 ? -25.484 -27.984 -34.938 1 41.88 411 SER A O 1
ATOM 3181 N N . SER A 1 412 ? -25.562 -29.609 -36.406 1 40.16 412 SER A N 1
ATOM 3182 C CA . SER A 1 412 ? -26.609 -30.312 -35.656 1 40.16 412 SER A CA 1
ATOM 3183 C C . SER A 1 412 ? -26.094 -30.906 -34.375 1 40.16 412 SER A C 1
ATOM 3185 O O . SER A 1 412 ? -26.797 -30.922 -33.344 1 40.16 412 SER A O 1
ATOM 3187 N N . ALA A 1 413 ? -24.922 -31.422 -34.438 1 42.91 413 ALA A N 1
ATOM 3188 C CA . ALA A 1 413 ? -24.438 -32.094 -33.219 1 42.91 413 ALA A CA 1
ATOM 3189 C C . ALA A 1 413 ? -24.156 -31.078 -32.125 1 42.91 413 ALA A C 1
ATOM 3191 O O . ALA A 1 413 ? -24.453 -31.328 -30.953 1 42.91 413 ALA A O 1
ATOM 3192 N N . TRP A 1 414 ? -23.594 -29.922 -32.531 1 49.84 414 TRP A N 1
ATOM 3193 C CA . TRP A 1 414 ? -23.391 -28.859 -31.547 1 49.84 414 TRP A CA 1
ATOM 3194 C C . TRP A 1 414 ? -24.719 -28.391 -30.953 1 49.84 414 TRP A C 1
ATOM 3196 O O . TRP A 1 414 ? -24.812 -28.156 -29.75 1 49.84 414 TRP A O 1
ATOM 3206 N N . GLN A 1 415 ? -25.656 -28.219 -31.906 1 46.78 415 GLN A N 1
ATOM 3207 C CA . GLN A 1 415 ? -26.969 -27.766 -31.453 1 46.78 415 GLN A CA 1
ATOM 3208 C C . GLN A 1 415 ? -27.578 -28.75 -30.469 1 46.78 415 GLN A C 1
ATOM 3210 O O . GLN A 1 415 ? -28.188 -28.359 -29.484 1 46.78 415 GLN A O 1
ATOM 3215 N N . LEU A 1 416 ? -27.438 -29.938 -30.859 1 46.06 416 LEU A N 1
ATOM 3216 C CA . LEU A 1 416 ? -28.016 -30.953 -29.984 1 46.06 416 LEU A CA 1
ATOM 3217 C C . LEU A 1 416 ? -27.328 -30.938 -28.625 1 46.06 416 LEU A C 1
ATOM 3219 O O . LEU A 1 416 ? -27.984 -31.047 -27.578 1 46.06 416 LEU A O 1
ATOM 3223 N N . TYR A 1 417 ? -26.031 -30.828 -28.734 1 51.84 417 TYR A N 1
ATOM 3224 C CA . TYR A 1 417 ? -25.219 -30.797 -27.531 1 51.84 417 TYR A CA 1
ATOM 3225 C C . TYR A 1 417 ? -25.562 -29.578 -26.672 1 51.84 417 TYR A C 1
ATOM 3227 O O . TYR A 1 417 ? -25.75 -29.703 -25.453 1 51.84 417 TYR A O 1
ATOM 3235 N N . LEU A 1 418 ? -25.688 -28.469 -27.328 1 55.88 418 LEU A N 1
ATOM 3236 C CA . LEU A 1 418 ? -25.891 -27.188 -26.641 1 55.88 418 LEU A CA 1
ATOM 3237 C C . LEU A 1 418 ? -27.344 -27.062 -26.172 1 55.88 418 LEU A C 1
ATOM 3239 O O . LEU A 1 418 ? -27.609 -26.484 -25.109 1 55.88 418 LEU A O 1
ATOM 3243 N N . ASN A 1 419 ? -28.266 -27.562 -26.984 1 52.44 419 ASN A N 1
ATOM 3244 C CA . ASN A 1 419 ? -29.672 -27.328 -26.688 1 52.44 419 ASN A CA 1
ATOM 3245 C C . ASN A 1 419 ? -30.234 -28.406 -25.766 1 52.44 419 ASN A C 1
ATOM 3247 O O . ASN A 1 419 ? -31.125 -28.141 -24.953 1 52.44 419 ASN A O 1
ATOM 3251 N N . ASP A 1 420 ? -29.688 -29.625 -25.859 1 58.28 420 ASP A N 1
ATOM 3252 C CA . ASP A 1 420 ? -30.312 -30.672 -25.062 1 58.28 420 ASP A CA 1
ATOM 3253 C C . ASP A 1 420 ? -29.672 -30.766 -23.688 1 58.28 420 ASP A C 1
ATOM 3255 O O . ASP A 1 420 ? -30.312 -30.438 -22.672 1 58.28 420 ASP A O 1
ATOM 3259 N N . GLU A 1 421 ? -28.406 -31.125 -23.625 1 59.38 421 GLU A N 1
ATOM 3260 C CA . GLU A 1 421 ? -27.812 -31.469 -22.344 1 59.38 421 GLU A CA 1
ATOM 3261 C C . GLU A 1 421 ? -27.469 -30.219 -21.547 1 59.38 421 GLU A C 1
ATOM 3263 O O . GLU A 1 421 ? -27.641 -30.203 -20.312 1 59.38 421 GLU A O 1
ATOM 3268 N N . PHE A 1 422 ? -27.156 -29.141 -22.266 1 70.12 422 PHE A N 1
ATOM 3269 C CA . PHE A 1 422 ? -26.672 -27.984 -21.531 1 70.12 422 PHE A CA 1
ATOM 3270 C C . PHE A 1 422 ? -27.594 -26.781 -21.719 1 70.12 422 PHE A C 1
ATOM 3272 O O . PHE A 1 422 ? -27.203 -25.641 -21.5 1 70.12 422 PHE A O 1
ATOM 3279 N N . GLY A 1 423 ? -28.828 -27.094 -22.172 1 72.62 423 GLY A N 1
ATOM 3280 C CA . GLY A 1 423 ? -29.781 -26.031 -22.422 1 72.62 423 GLY A CA 1
ATOM 3281 C C . GLY A 1 423 ? -30.078 -25.203 -21.188 1 72.62 423 GLY A C 1
ATOM 3282 O O . GLY A 1 423 ? -30.297 -24 -21.281 1 72.62 423 GLY A O 1
ATOM 3283 N N . HIS A 1 424 ? -30.031 -25.844 -20.047 1 78.25 424 HIS A N 1
ATOM 3284 C CA . HIS A 1 424 ? -30.375 -25.141 -18.828 1 78.25 424 HIS A CA 1
ATOM 3285 C C . HIS A 1 424 ? -29.141 -24.766 -18.016 1 78.25 424 HIS A C 1
ATOM 3287 O O . HIS A 1 424 ? -29.234 -24.219 -16.922 1 78.25 424 HIS A O 1
ATOM 3293 N N . GLU A 1 425 ? -28.062 -25.125 -18.672 1 86.81 425 GLU A N 1
ATOM 3294 C CA . GLU A 1 425 ? -26.812 -24.844 -17.953 1 86.81 425 GLU A CA 1
ATOM 3295 C C . GLU A 1 425 ? -26.172 -23.562 -18.453 1 86.81 425 GLU A C 1
ATOM 3297 O O . GLU A 1 425 ? -26.422 -23.125 -19.578 1 86.81 425 GLU A O 1
ATOM 3302 N N . ASN A 1 426 ? -25.391 -23.016 -17.609 1 89.81 426 ASN A N 1
ATOM 3303 C CA . ASN A 1 426 ? -24.641 -21.812 -17.984 1 89.81 426 ASN A CA 1
ATOM 3304 C C . ASN A 1 426 ? -23.219 -22.141 -18.406 1 89.81 426 ASN A C 1
ATOM 3306 O O . ASN A 1 426 ? -22.328 -21.297 -18.297 1 89.81 426 ASN A O 1
ATOM 3310 N N . PHE A 1 427 ? -22.984 -23.422 -18.719 1 90.88 427 PHE A N 1
ATOM 3311 C CA . PHE A 1 427 ? -21.688 -23.859 -19.234 1 90.88 427 PHE A CA 1
ATOM 3312 C C . PHE A 1 427 ? -21.859 -25 -20.234 1 90.88 427 PHE A C 1
ATOM 3314 O O . PHE A 1 427 ? -22.906 -25.641 -20.297 1 90.88 427 PHE A O 1
ATOM 3321 N N . VAL A 1 428 ? -20.875 -25.125 -21.094 1 86.62 428 VAL A N 1
ATOM 3322 C CA . VAL A 1 428 ? -20.812 -26.25 -22.031 1 86.62 428 VAL A CA 1
ATOM 3323 C C . VAL A 1 428 ? -19.438 -26.922 -21.953 1 86.62 428 VAL A C 1
ATOM 3325 O O . VAL A 1 428 ? -18.422 -26.234 -21.812 1 86.62 428 VAL A O 1
ATOM 3328 N N . ILE A 1 429 ? -19.453 -28.266 -21.938 1 89.81 429 ILE A N 1
ATOM 3329 C CA . ILE A 1 429 ? -18.203 -29 -21.859 1 89.81 429 ILE A CA 1
ATOM 3330 C C . ILE A 1 429 ? -17.953 -29.734 -23.172 1 89.81 429 ILE A C 1
ATOM 3332 O O . ILE A 1 429 ? -18.875 -30.297 -23.766 1 89.81 429 ILE A O 1
ATOM 3336 N N . PHE A 1 430 ? -16.734 -29.578 -23.656 1 82.5 430 PHE A N 1
ATOM 3337 C CA . PHE A 1 430 ? -16.297 -30.297 -24.844 1 82.5 430 PHE A CA 1
ATOM 3338 C C . PHE A 1 430 ? -15.117 -31.219 -24.531 1 82.5 430 PHE A C 1
ATOM 3340 O O . PHE A 1 430 ? -14.344 -30.953 -23.609 1 82.5 430 PHE A O 1
ATOM 3347 N N . ILE A 1 431 ? -15.117 -32.344 -25.203 1 83.56 431 ILE A N 1
ATOM 3348 C CA . ILE A 1 431 ? -13.992 -33.25 -25.078 1 83.56 431 ILE A CA 1
ATOM 3349 C C . ILE A 1 431 ? -13.156 -33.25 -26.359 1 83.56 431 ILE A C 1
ATOM 3351 O O . ILE A 1 431 ? -13.68 -33.469 -27.453 1 83.56 431 ILE A O 1
ATOM 3355 N N . ASP A 1 432 ? -11.922 -32.812 -26.156 1 79.69 432 ASP A N 1
ATOM 3356 C CA . ASP A 1 432 ? -10.977 -32.875 -27.266 1 79.69 432 ASP A CA 1
ATOM 3357 C C . ASP A 1 432 ? -10.25 -34.219 -27.281 1 79.69 432 ASP A C 1
ATOM 3359 O O . ASP A 1 432 ? -9.344 -34.469 -26.484 1 79.69 432 ASP A O 1
ATOM 3363 N N . GLU A 1 433 ? -10.688 -35 -28.219 1 74 433 GLU A N 1
ATOM 3364 C CA . GLU A 1 433 ? -10.164 -36.375 -28.281 1 74 433 GLU A CA 1
ATOM 3365 C C . GLU A 1 433 ? -8.781 -36.406 -28.922 1 74 433 GLU A C 1
ATOM 3367 O O . GLU A 1 433 ? -8.578 -35.812 -30 1 74 433 GLU A O 1
ATOM 3372 N N . LYS A 1 434 ? -7.898 -36.875 -28.156 1 72.38 434 LYS A N 1
ATOM 3373 C CA . LYS A 1 434 ? -6.562 -37.156 -28.703 1 72.38 434 LYS A CA 1
ATOM 3374 C C . LYS A 1 434 ? -6.406 -38.594 -29.109 1 72.38 434 LYS A C 1
ATOM 3376 O O . LYS A 1 434 ? -7.215 -39.438 -28.719 1 72.38 434 LYS A O 1
ATOM 3381 N N . PRO A 1 435 ? -5.402 -38.906 -30.016 1 64.69 435 PRO A N 1
ATOM 3382 C CA . PRO A 1 435 ? -5.199 -40.281 -30.438 1 64.69 435 PRO A CA 1
ATOM 3383 C C . PRO A 1 435 ? -5.055 -41.25 -29.266 1 64.69 435 PRO A C 1
ATOM 3385 O O . PRO A 1 435 ? -5.559 -42.375 -29.312 1 64.69 435 PRO A O 1
ATOM 3388 N N . ILE A 1 436 ? -4.336 -40.812 -28.328 1 65.12 436 ILE A N 1
ATOM 3389 C CA . ILE A 1 436 ? -4.316 -41.562 -27.078 1 65.12 436 ILE A CA 1
ATOM 3390 C C . ILE A 1 436 ? -5.453 -41.094 -26.172 1 65.12 436 ILE A C 1
ATOM 3392 O O . ILE A 1 436 ? -5.43 -39.969 -25.672 1 65.12 436 ILE A O 1
ATOM 3396 N N . LYS A 1 437 ? -6.52 -41.906 -26.094 1 60.62 437 LYS A N 1
ATOM 3397 C CA . LYS A 1 437 ? -7.773 -41.531 -25.438 1 60.62 437 LYS A CA 1
ATOM 3398 C C . LYS A 1 437 ? -7.527 -41 -24.031 1 60.62 437 LYS A C 1
ATOM 3400 O O . LYS A 1 437 ? -8.18 -40.031 -23.609 1 60.62 437 LYS A O 1
ATOM 3405 N N . SER A 1 438 ? -6.527 -41.625 -23.406 1 67.38 438 SER A N 1
ATOM 3406 C CA . SER A 1 438 ? -6.297 -41.281 -22.016 1 67.38 438 SER A CA 1
ATOM 3407 C C . SER A 1 438 ? -5.742 -39.844 -21.891 1 67.38 438 SER A C 1
ATOM 3409 O O . SER A 1 438 ? -5.738 -39.281 -20.812 1 67.38 438 SER A O 1
ATOM 3411 N N . GLN A 1 439 ? -5.508 -39.25 -23.156 1 73.75 439 GLN A N 1
ATOM 3412 C CA . GLN A 1 439 ? -4.887 -37.938 -23.109 1 73.75 439 GLN A CA 1
ATOM 3413 C C . GLN A 1 439 ? -5.844 -36.844 -23.625 1 73.75 439 GLN A C 1
ATOM 3415 O O . GLN A 1 439 ? -5.414 -35.75 -24 1 73.75 439 GLN A O 1
ATOM 3420 N N . SER A 1 440 ? -7.082 -37.219 -23.516 1 79.56 440 SER A N 1
ATOM 3421 C CA . SER A 1 440 ? -8.062 -36.25 -24.016 1 79.56 440 SER A CA 1
ATOM 3422 C C . SER A 1 440 ? -8.164 -35.031 -23.109 1 79.56 440 SER A C 1
ATOM 3424 O O . SER A 1 440 ? -7.93 -35.125 -21.906 1 79.56 440 SER A O 1
ATOM 3426 N N . THR A 1 441 ? -8.383 -33.906 -23.766 1 87.56 441 THR A N 1
ATOM 3427 C CA . THR A 1 441 ? -8.5 -32.656 -23.047 1 87.56 441 THR A CA 1
ATOM 3428 C C . THR A 1 441 ? -9.961 -32.25 -22.891 1 87.56 441 THR A C 1
ATOM 3430 O O . THR A 1 441 ? -10.75 -32.406 -23.828 1 87.56 441 THR A O 1
ATOM 3433 N N . ILE A 1 442 ? -10.344 -31.859 -21.719 1 90.62 442 ILE A N 1
ATOM 3434 C CA . ILE A 1 442 ? -11.695 -31.375 -21.453 1 90.62 442 ILE A CA 1
ATOM 3435 C C . ILE A 1 442 ? -11.734 -29.859 -21.562 1 90.62 442 ILE A C 1
ATOM 3437 O O . ILE A 1 442 ? -10.914 -29.172 -20.938 1 90.62 442 ILE A O 1
ATOM 3441 N N . LEU A 1 443 ? -12.594 -29.359 -22.359 1 89 443 LEU A N 1
ATOM 3442 C CA . LEU A 1 443 ? -12.75 -27.922 -22.594 1 89 443 LEU A CA 1
ATOM 3443 C C . LEU A 1 443 ? -14.086 -27.422 -22.047 1 89 443 LEU A C 1
ATOM 3445 O O . LEU A 1 443 ? -15.141 -27.953 -22.406 1 89 443 LEU A O 1
ATOM 3449 N N . VAL A 1 444 ? -14.023 -26.453 -21.219 1 92 444 VAL A N 1
ATOM 3450 C CA . VAL A 1 444 ? -15.242 -25.922 -20.625 1 92 444 VAL A CA 1
ATOM 3451 C C . VAL A 1 444 ? -15.477 -24.484 -21.109 1 92 444 VAL A C 1
ATOM 3453 O O . VAL A 1 444 ? -14.602 -23.625 -20.969 1 92 444 VAL A O 1
ATOM 3456 N N . LEU A 1 445 ? -16.594 -24.281 -21.672 1 88.31 445 LEU A N 1
ATOM 3457 C CA . LEU A 1 445 ? -17.047 -22.953 -22.078 1 88.31 445 LEU A CA 1
ATOM 3458 C C . LEU A 1 445 ? -18.094 -22.406 -21.109 1 88.31 445 LEU A C 1
ATOM 3460 O O . LEU A 1 445 ? -19.031 -23.125 -20.75 1 88.31 445 LEU A O 1
ATOM 3464 N N . MET A 1 446 ? -17.875 -21.203 -20.703 1 90.06 446 MET A N 1
ATOM 3465 C CA . MET A 1 446 ? -18.828 -20.594 -19.781 1 90.06 446 MET A CA 1
ATOM 3466 C C . MET A 1 446 ? -19.688 -19.562 -20.484 1 90.06 446 MET A C 1
ATOM 3468 O O . MET A 1 446 ? -19.203 -18.812 -21.344 1 90.06 446 MET A O 1
ATOM 3472 N N . LYS A 1 447 ? -20.969 -19.484 -20.047 1 85.31 447 LYS A N 1
ATOM 3473 C CA . LYS A 1 447 ? -21.906 -18.516 -20.594 1 85.31 447 LYS A CA 1
ATOM 3474 C C . LYS A 1 447 ? -21.875 -17.203 -19.812 1 85.31 447 LYS A C 1
ATOM 3476 O O . LYS A 1 447 ? -21.469 -17.172 -18.656 1 85.31 447 LYS A O 1
ATOM 3481 N N . VAL A 1 448 ? -22.312 -16.188 -20.562 1 83.25 448 VAL A N 1
ATOM 3482 C CA . VAL A 1 448 ? -22.469 -14.906 -19.891 1 83.25 448 VAL A CA 1
ATOM 3483 C C . VAL A 1 448 ? -23.516 -15.023 -18.781 1 83.25 448 VAL A C 1
ATOM 3485 O O . VAL A 1 448 ? -24.578 -15.625 -18.984 1 83.25 448 VAL A O 1
ATOM 3488 N N . GLY A 1 449 ? -23.219 -14.555 -17.578 1 81.25 449 GLY A N 1
ATOM 3489 C CA . GLY A 1 449 ? -24.141 -14.625 -16.453 1 81.25 449 GLY A CA 1
ATOM 3490 C C . GLY A 1 449 ? -23.844 -15.781 -15.523 1 81.25 449 GLY A C 1
ATOM 3491 O O . GLY A 1 449 ? -24.469 -15.906 -14.461 1 81.25 449 GLY A O 1
ATOM 3492 N N . ALA A 1 450 ? -22.922 -16.641 -15.984 1 87.75 450 ALA A N 1
ATOM 3493 C CA . ALA A 1 450 ? -22.531 -17.75 -15.125 1 87.75 450 ALA A CA 1
ATOM 3494 C C . ALA A 1 450 ? -22 -17.25 -13.781 1 87.75 450 ALA A C 1
ATOM 3496 O O . ALA A 1 450 ? -21.172 -16.344 -13.742 1 87.75 450 ALA A O 1
ATOM 3497 N N . GLY A 1 451 ? -22.5 -17.766 -12.672 1 86.44 451 GLY A N 1
ATOM 3498 C CA . GLY A 1 451 ? -22.078 -17.391 -11.328 1 86.44 451 GLY A CA 1
ATOM 3499 C C . GLY A 1 451 ? -21.141 -18.406 -10.695 1 86.44 451 GLY A C 1
ATOM 3500 O O . GLY A 1 451 ? -20.641 -19.297 -11.375 1 86.44 451 GLY A O 1
ATOM 3501 N N . ASP A 1 452 ? -20.938 -18.281 -9.461 1 88.44 452 ASP A N 1
ATOM 3502 C CA . ASP A 1 452 ? -20.016 -19.125 -8.711 1 88.44 452 ASP A CA 1
ATOM 3503 C C . ASP A 1 452 ? -20.516 -20.562 -8.641 1 88.44 452 ASP A C 1
ATOM 3505 O O . ASP A 1 452 ? -19.734 -21.5 -8.695 1 88.44 452 ASP A O 1
ATOM 3509 N N . VAL A 1 453 ? -21.812 -20.672 -8.594 1 91.12 453 VAL A N 1
ATOM 3510 C CA . VAL A 1 453 ? -22.375 -22 -8.516 1 91.12 453 VAL A CA 1
ATOM 3511 C C . VAL A 1 453 ? -22.188 -22.734 -9.844 1 91.12 453 VAL A C 1
ATOM 3513 O O . VAL A 1 453 ? -21.891 -23.922 -9.859 1 91.12 453 VAL A O 1
ATOM 3516 N N . ASP A 1 454 ? -22.328 -21.984 -10.875 1 92.19 454 ASP A N 1
ATOM 3517 C CA . ASP A 1 454 ? -22.109 -22.547 -12.203 1 92.19 454 ASP A CA 1
ATOM 3518 C C . ASP A 1 454 ? -20.656 -22.984 -12.391 1 92.19 454 ASP A C 1
ATOM 3520 O O . ASP A 1 454 ? -20.391 -24.047 -12.969 1 92.19 454 ASP A O 1
ATOM 3524 N N . GLU A 1 455 ? -19.781 -22.203 -11.906 1 93.81 455 GLU A N 1
ATOM 3525 C CA . GLU A 1 455 ? -18.359 -22.531 -12.008 1 93.81 455 GLU A CA 1
ATOM 3526 C C . GLU A 1 455 ? -18.031 -23.781 -11.211 1 93.81 455 GLU A C 1
ATOM 3528 O O . GLU A 1 455 ? -17.266 -24.641 -11.68 1 93.81 455 GLU A O 1
ATOM 3533 N N . LEU A 1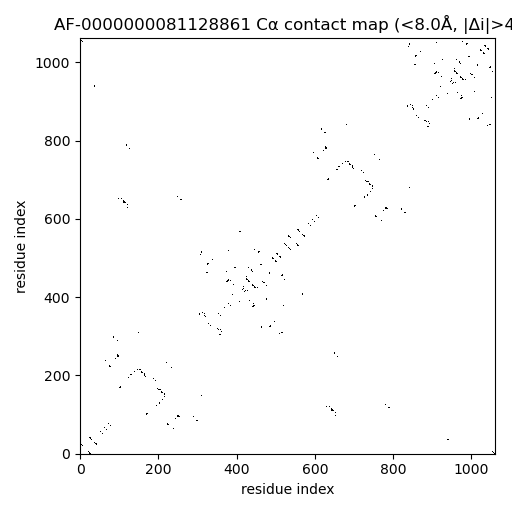 456 ? -18.562 -23.875 -10.062 1 95.12 456 LEU A N 1
ATOM 3534 C CA . LEU A 1 456 ? -18.344 -25.062 -9.25 1 95.12 456 LEU A CA 1
ATOM 3535 C C . LEU A 1 456 ? -18.891 -26.312 -9.938 1 95.12 456 LEU A C 1
ATOM 3537 O O . LEU A 1 456 ? -18.234 -27.344 -9.969 1 95.12 456 LEU A O 1
ATOM 3541 N N . LYS A 1 457 ? -20.109 -26.156 -10.438 1 93.88 457 LYS A N 1
ATOM 3542 C CA . LYS A 1 457 ? -20.75 -27.266 -11.148 1 93.88 457 LYS A CA 1
ATOM 3543 C C . LYS A 1 457 ? -19.906 -27.688 -12.352 1 93.88 457 LYS A C 1
ATOM 3545 O O . LYS A 1 457 ? -19.672 -28.875 -12.555 1 93.88 457 LYS A O 1
ATOM 3550 N N . ALA A 1 458 ? -19.5 -26.75 -13.109 1 95.12 458 ALA A N 1
ATOM 3551 C CA . ALA A 1 458 ? -18.688 -27.031 -14.297 1 95.12 458 ALA A CA 1
ATOM 3552 C C . ALA A 1 458 ? -17.359 -27.672 -13.914 1 95.12 458 ALA A C 1
ATOM 3554 O O . ALA A 1 458 ? -16.891 -28.594 -14.594 1 95.12 458 ALA A O 1
ATOM 3555 N N . PHE A 1 459 ? -16.766 -27.25 -12.852 1 96.12 459 PHE A N 1
ATOM 3556 C CA . PHE A 1 459 ? -15.5 -27.766 -12.359 1 96.12 459 PHE A CA 1
ATOM 3557 C C . PHE A 1 459 ? -15.625 -29.25 -12 1 96.12 459 PHE A C 1
ATOM 3559 O O . PHE A 1 459 ? -14.805 -30.062 -12.414 1 96.12 459 PHE A O 1
ATOM 3566 N N . ILE A 1 460 ? -16.609 -29.5 -11.266 1 94.75 460 ILE A N 1
ATOM 3567 C CA . ILE A 1 460 ? -16.828 -30.875 -10.805 1 94.75 460 ILE A CA 1
ATOM 3568 C C . ILE A 1 460 ? -17.141 -31.781 -11.992 1 94.75 460 ILE A C 1
ATOM 3570 O O . ILE A 1 460 ? -16.594 -32.875 -12.117 1 94.75 460 ILE A O 1
ATOM 3574 N N . HIS A 1 461 ? -18.031 -31.266 -12.797 1 94.5 461 HIS A N 1
ATOM 3575 C CA . HIS A 1 461 ? -18.406 -32.031 -13.984 1 94.5 461 HIS A CA 1
ATOM 3576 C C . HIS A 1 461 ? -17.188 -32.344 -14.836 1 94.5 461 HIS A C 1
ATOM 3578 O O . HIS A 1 461 ? -17.016 -33.5 -15.273 1 94.5 461 HIS A O 1
ATOM 3584 N N . ALA A 1 462 ? -16.375 -31.375 -15.062 1 95.25 462 ALA A N 1
ATOM 3585 C CA . ALA A 1 462 ? -15.18 -31.547 -15.875 1 95.25 462 ALA A CA 1
ATOM 3586 C C . ALA A 1 462 ? -14.242 -32.562 -15.242 1 95.25 462 ALA A C 1
ATOM 3588 O O . ALA A 1 462 ? -13.68 -33.406 -15.945 1 95.25 462 ALA A O 1
ATOM 3589 N N . HIS A 1 463 ? -14.094 -32.562 -13.992 1 95.19 463 HIS A N 1
ATOM 3590 C CA . HIS A 1 463 ? -13.172 -33.469 -13.32 1 95.19 463 HIS A CA 1
ATOM 3591 C C . HIS A 1 463 ? -13.727 -34.906 -13.281 1 95.19 463 HIS A C 1
ATOM 3593 O O . HIS A 1 463 ? -12.969 -35.875 -13.344 1 95.19 463 HIS A O 1
ATOM 3599 N N . ILE A 1 464 ? -15.039 -35 -13.125 1 93.56 464 ILE A N 1
ATOM 3600 C CA . ILE A 1 464 ? -15.656 -36.312 -13.195 1 93.56 464 ILE A CA 1
ATOM 3601 C C . ILE A 1 464 ? -15.398 -36.938 -14.57 1 93.56 464 ILE A C 1
ATOM 3603 O O . ILE A 1 464 ? -14.977 -38.094 -14.664 1 93.56 464 ILE A O 1
ATOM 3607 N N . LEU A 1 465 ? -15.648 -36.125 -15.547 1 92.06 465 LEU A N 1
ATOM 3608 C CA . LEU A 1 465 ? -15.461 -36.594 -16.922 1 92.06 465 LEU A CA 1
ATOM 3609 C C . LEU A 1 465 ? -14.008 -36.969 -17.156 1 92.06 465 LEU A C 1
ATOM 3611 O O . LEU A 1 465 ? -13.734 -38 -17.766 1 92.06 465 LEU A O 1
ATOM 3615 N N . HIS A 1 466 ? -13.133 -36.125 -16.734 1 93.06 466 HIS A N 1
ATOM 3616 C CA . HIS A 1 466 ? -11.711 -36.375 -16.906 1 93.06 466 HIS A CA 1
ATOM 3617 C C . HIS A 1 466 ? -11.297 -37.688 -16.234 1 93.06 466 HIS A C 1
ATOM 3619 O O . HIS A 1 466 ? -10.531 -38.469 -16.797 1 93.06 466 HIS A O 1
ATOM 3625 N N . ARG A 1 467 ? -11.758 -37.906 -15.062 1 92.5 467 ARG A N 1
ATOM 3626 C CA . ARG A 1 467 ? -11.438 -39.125 -14.32 1 92.5 467 ARG A CA 1
ATOM 3627 C C . ARG A 1 467 ? -11.969 -40.344 -15.039 1 92.5 467 ARG A C 1
ATOM 3629 O O . ARG A 1 467 ? -11.312 -41.406 -15.062 1 92.5 467 ARG A O 1
ATOM 3636 N N . CYS A 1 468 ? -13.125 -40.281 -15.586 1 90.88 468 CYS A N 1
ATOM 3637 C CA . CYS A 1 468 ? -13.711 -41.375 -16.328 1 90.88 468 CYS A CA 1
ATOM 3638 C C . CYS A 1 468 ? -12.867 -41.719 -17.547 1 90.88 468 CYS A C 1
ATOM 3640 O O . CYS A 1 468 ? -12.641 -42.906 -17.844 1 90.88 468 CYS A O 1
ATOM 3642 N N . ILE A 1 469 ? -12.461 -40.688 -18.188 1 88.69 469 ILE A N 1
ATOM 3643 C CA . ILE A 1 469 ? -11.656 -40.875 -19.391 1 88.69 469 ILE A CA 1
ATOM 3644 C C . ILE A 1 469 ? -10.312 -41.5 -19.016 1 88.69 469 ILE A C 1
ATOM 3646 O O . ILE A 1 469 ? -9.828 -42.406 -19.703 1 88.69 469 ILE A O 1
ATOM 3650 N N . GLU A 1 470 ? -9.773 -41.031 -17.984 1 88.62 470 GLU A N 1
ATOM 3651 C CA . GLU A 1 470 ? -8.484 -41.531 -17.516 1 88.62 470 GLU A CA 1
ATOM 3652 C C . GLU A 1 470 ? -8.562 -43.031 -17.156 1 88.62 470 GLU A C 1
ATOM 3654 O O . GLU A 1 470 ? -7.598 -43.75 -17.344 1 88.62 470 GLU A O 1
ATOM 3659 N N . ARG A 1 471 ? -9.672 -43.406 -16.609 1 87.31 471 ARG A N 1
ATOM 3660 C CA . ARG A 1 471 ? -9.875 -44.812 -16.188 1 87.31 471 ARG A CA 1
ATOM 3661 C C . ARG A 1 471 ? -10.125 -45.688 -17.391 1 87.31 471 ARG A C 1
ATOM 3663 O O . ARG A 1 471 ? -10.055 -46.938 -17.281 1 87.31 471 ARG A O 1
ATOM 3670 N N . GLY A 1 472 ? -10.289 -45.219 -18.5 1 80.06 472 GLY A N 1
ATOM 3671 C CA . GLY A 1 472 ? -10.477 -46 -19.703 1 80.06 472 GLY A CA 1
ATOM 3672 C C . GLY A 1 472 ? -11.898 -46.5 -19.875 1 80.06 472 GLY A C 1
ATOM 3673 O O . GLY A 1 472 ? -12.367 -47.344 -19.094 1 80.06 472 GLY A O 1
ATOM 3674 N N . THR A 1 473 ? -12.766 -45.719 -20.391 1 72.44 473 THR A N 1
ATOM 3675 C CA . THR A 1 473 ? -14.141 -46.156 -20.609 1 72.44 473 THR A CA 1
ATOM 3676 C C . THR A 1 473 ? -14.367 -46.531 -22.078 1 72.44 473 THR A C 1
ATOM 3678 O O . THR A 1 473 ? -13.719 -45.969 -22.969 1 72.44 473 THR A O 1
ATOM 3681 N N . ASP A 1 474 ? -15.164 -47.625 -22.203 1 73.44 474 ASP A N 1
ATOM 3682 C CA . ASP A 1 474 ? -15.578 -48.031 -23.531 1 73.44 474 ASP A CA 1
ATOM 3683 C C . ASP A 1 474 ? -16.766 -47.219 -24.031 1 73.44 474 ASP A C 1
ATOM 3685 O O . ASP A 1 474 ? -17.156 -47.312 -25.188 1 73.44 474 ASP A O 1
ATOM 3689 N N . ALA A 1 475 ? -17.281 -46.438 -23.109 1 76.44 475 ALA A N 1
ATOM 3690 C CA . ALA A 1 475 ? -18.453 -45.625 -23.469 1 76.44 475 ALA A CA 1
ATOM 3691 C C . ALA A 1 475 ? -18.078 -44.469 -24.391 1 76.44 475 ALA A C 1
ATOM 3693 O O . ALA A 1 475 ? -16.953 -43.969 -24.312 1 76.44 475 ALA A O 1
ATOM 3694 N N . SER A 1 476 ? -18.969 -44.281 -25.297 1 76.38 476 SER A N 1
ATOM 3695 C CA . SER A 1 476 ? -18.75 -43.125 -26.156 1 76.38 476 SER A CA 1
ATOM 3696 C C . SER A 1 476 ? -18.719 -41.812 -25.359 1 76.38 476 SER A C 1
ATOM 3698 O O . SER A 1 476 ? -19.281 -41.75 -24.266 1 76.38 476 SER A O 1
ATOM 3700 N N . HIS A 1 477 ? -18.062 -40.844 -25.828 1 78.19 477 HIS A N 1
ATOM 3701 C CA . HIS A 1 477 ? -17.953 -39.562 -25.172 1 78.19 477 HIS A CA 1
ATOM 3702 C C . HIS A 1 477 ? -19.328 -38.969 -24.906 1 78.19 477 HIS A C 1
ATOM 3704 O O . HIS A 1 477 ? -19.531 -38.281 -23.891 1 78.19 477 HIS A O 1
ATOM 3710 N N . ARG A 1 478 ? -20.281 -39.188 -25.75 1 76.94 478 ARG A N 1
ATOM 3711 C CA . ARG A 1 478 ? -21.641 -38.656 -25.594 1 76.94 478 ARG A CA 1
ATOM 3712 C C . ARG A 1 478 ? -22.328 -39.281 -24.375 1 76.94 478 ARG A C 1
ATOM 3714 O O . ARG A 1 478 ? -22.984 -38.594 -23.609 1 76.94 478 ARG A O 1
ATOM 3721 N N . ILE A 1 479 ? -22.172 -40.562 -24.344 1 80.69 479 ILE A N 1
ATOM 3722 C CA . ILE A 1 479 ? -22.797 -41.281 -23.234 1 80.69 479 ILE A CA 1
ATOM 3723 C C . ILE A 1 479 ? -22.141 -40.844 -21.922 1 80.69 479 ILE A C 1
ATOM 3725 O O . ILE A 1 479 ? -22.844 -40.625 -20.922 1 80.69 479 ILE A O 1
ATOM 3729 N N . LEU A 1 480 ? -20.859 -40.75 -22 1 84.19 480 LEU A N 1
ATOM 3730 C CA . LEU A 1 480 ? -20.125 -40.312 -20.797 1 84.19 480 LEU A CA 1
ATOM 3731 C C . LEU A 1 480 ? -20.578 -38.906 -20.359 1 84.19 480 LEU A C 1
ATOM 3733 O O . LEU A 1 480 ? -20.734 -38.656 -19.172 1 84.19 480 LEU A O 1
ATOM 3737 N N . LEU A 1 481 ? -20.734 -38.031 -21.281 1 86.56 481 LEU A N 1
ATOM 3738 C CA . LEU A 1 481 ? -21.172 -36.656 -21 1 86.56 481 LEU A CA 1
ATOM 3739 C C . LEU A 1 481 ? -22.562 -36.625 -20.406 1 86.56 481 LEU A C 1
ATOM 3741 O O . LEU A 1 481 ? -22.844 -35.906 -19.453 1 86.56 481 LEU A O 1
ATOM 3745 N N . HIS A 1 482 ? -23.453 -37.406 -20.969 1 83.44 482 HIS A N 1
ATOM 3746 C CA . HIS A 1 482 ? -24.828 -37.469 -20.484 1 83.44 482 HIS A CA 1
ATOM 3747 C C . HIS A 1 482 ? -24.875 -38.031 -19.062 1 83.44 482 HIS A C 1
ATOM 3749 O O . HIS A 1 482 ? -25.547 -37.469 -18.203 1 83.44 482 HIS A O 1
ATOM 3755 N N . ARG A 1 483 ? -24.188 -39.125 -18.906 1 84.56 483 ARG A N 1
ATOM 3756 C CA . ARG A 1 483 ? -24.203 -39.781 -17.594 1 84.56 483 ARG A CA 1
ATOM 3757 C C . ARG A 1 483 ? -23.562 -38.875 -16.531 1 84.56 483 ARG A C 1
ATOM 3759 O O . ARG A 1 483 ? -24.094 -38.781 -15.422 1 84.56 483 ARG A O 1
ATOM 3766 N N . SER A 1 484 ? -22.391 -38.312 -16.875 1 90.12 484 SER A N 1
ATOM 3767 C CA . SER A 1 484 ? -21.703 -37.469 -15.93 1 90.12 484 SER A CA 1
ATOM 3768 C C . SER A 1 484 ? -22.531 -36.219 -15.625 1 90.12 484 SER A C 1
ATOM 3770 O O . SER A 1 484 ? -22.516 -35.719 -14.492 1 90.12 484 SER A O 1
ATOM 3772 N N . HIS A 1 485 ? -23.219 -35.656 -16.562 1 88.62 485 HIS A N 1
ATOM 3773 C CA . HIS A 1 485 ? -24.062 -34.469 -16.359 1 88.62 485 HIS A CA 1
ATOM 3774 C C . HIS A 1 485 ? -25.188 -34.781 -15.383 1 88.62 485 HIS A C 1
ATOM 3776 O O . HIS A 1 485 ? -25.484 -33.969 -14.508 1 88.62 485 HIS A O 1
ATOM 3782 N N . LYS A 1 486 ? -25.797 -35.875 -15.555 1 82.94 486 LYS A N 1
ATOM 3783 C CA . LYS A 1 486 ? -26.891 -36.281 -14.672 1 82.94 486 LYS A CA 1
ATOM 3784 C C . LYS A 1 486 ? -26.422 -36.406 -13.227 1 82.94 486 LYS A C 1
ATOM 3786 O O . LYS A 1 486 ? -27.109 -35.969 -12.305 1 82.94 486 LYS A O 1
ATOM 3791 N N . ILE A 1 487 ? -25.312 -37 -13.141 1 84.62 487 ILE A N 1
ATOM 3792 C CA . ILE A 1 487 ? -24.766 -37.188 -11.797 1 84.62 487 ILE A CA 1
ATOM 3793 C C . ILE A 1 487 ? -24.406 -35.844 -11.195 1 84.62 487 ILE A C 1
ATOM 3795 O O . ILE A 1 487 ? -24.656 -35.594 -10.016 1 84.62 487 ILE A O 1
ATOM 3799 N N . THR A 1 488 ? -23.766 -34.938 -11.969 1 89.69 488 THR A N 1
ATOM 3800 C CA . THR A 1 488 ? -23.406 -33.625 -11.492 1 89.69 488 THR A CA 1
ATOM 3801 C C . THR A 1 488 ? -24.641 -32.844 -11.094 1 89.69 488 THR A C 1
ATOM 3803 O O . THR A 1 488 ? -24.625 -32.094 -10.109 1 89.69 488 THR A O 1
ATOM 3806 N N . GLU A 1 489 ? -25.688 -33 -11.805 1 85.81 489 GLU A N 1
ATOM 3807 C CA . GLU A 1 489 ? -26.938 -32.312 -11.492 1 85.81 489 GLU A CA 1
ATOM 3808 C C . GLU A 1 489 ? -27.484 -32.719 -10.133 1 85.81 489 GLU A C 1
ATOM 3810 O O . GLU A 1 489 ? -28.078 -31.922 -9.414 1 85.81 489 GLU A O 1
ATOM 3815 N N . CYS A 1 490 ? -27.266 -33.906 -9.82 1 82.69 490 CYS A N 1
ATOM 3816 C CA . CYS A 1 490 ? -27.734 -34.438 -8.547 1 82.69 490 CYS A CA 1
ATOM 3817 C C . CYS A 1 490 ? -27 -33.781 -7.383 1 82.69 490 CYS A C 1
ATOM 3819 O O . CYS A 1 490 ? -27.531 -33.719 -6.27 1 82.69 490 CYS A O 1
ATOM 3821 N N . LEU A 1 491 ? -25.875 -33.312 -7.648 1 87.25 491 LEU A N 1
ATOM 3822 C CA . LEU A 1 491 ? -25.078 -32.688 -6.594 1 87.25 491 LEU A CA 1
ATOM 3823 C C . LEU A 1 491 ? -25.547 -31.266 -6.316 1 87.25 491 LEU A C 1
ATOM 3825 O O . LEU A 1 491 ? -25.203 -30.672 -5.285 1 87.25 491 LEU A O 1
ATOM 3829 N N . PHE A 1 492 ? -26.391 -30.641 -7.203 1 87.44 492 PHE A N 1
ATOM 3830 C CA . PHE A 1 492 ? -26.766 -29.234 -7.051 1 87.44 492 PHE A CA 1
ATOM 3831 C C . PHE A 1 492 ? -28.281 -29.078 -7.051 1 87.44 492 PHE A C 1
ATOM 3833 O O . PHE A 1 492 ? -28.797 -27.969 -6.957 1 87.44 492 PHE A O 1
ATOM 3840 N N . GLU A 1 493 ? -29.094 -29.953 -7.242 1 75.62 493 GLU A N 1
ATOM 3841 C CA . GLU A 1 493 ? -30.562 -29.891 -7.293 1 75.62 493 GLU A CA 1
ATOM 3842 C C . GLU A 1 493 ? -31.156 -30.016 -5.898 1 75.62 493 GLU A C 1
ATOM 3844 O O . GLU A 1 493 ? -30.688 -30.812 -5.082 1 75.62 493 GLU A O 1
ATOM 3849 N N . LYS A 1 494 ? -31.938 -28.875 -5.531 1 60.72 494 LYS A N 1
ATOM 3850 C CA . LYS A 1 494 ? -32.625 -28.859 -4.242 1 60.72 494 LYS A CA 1
ATOM 3851 C C . LYS A 1 494 ? -33.781 -29.875 -4.219 1 60.72 494 LYS A C 1
ATOM 3853 O O . LYS A 1 494 ? -34.312 -30.188 -3.152 1 60.72 494 LYS A O 1
ATOM 3858 N N . GLY A 1 495 ? -33.875 -30.812 -5.062 1 54.72 495 GLY A N 1
ATOM 3859 C CA . GLY A 1 495 ? -35.062 -31.641 -5.043 1 54.72 495 GLY A CA 1
ATOM 3860 C C . GLY A 1 495 ? -34.875 -32.938 -4.25 1 54.72 495 GLY A C 1
ATOM 3861 O O . GLY A 1 495 ? -33.969 -33.031 -3.453 1 54.72 495 GLY A O 1
ATOM 3862 N N . LYS A 1 496 ? -35.875 -33.938 -4.34 1 55.78 496 LYS A N 1
ATOM 3863 C CA . LYS A 1 496 ? -36.062 -35.156 -3.572 1 55.78 496 LYS A CA 1
ATOM 3864 C C . LYS A 1 496 ? -34.812 -36.031 -3.666 1 55.78 496 LYS A C 1
ATOM 3866 O O . LYS A 1 496 ? -34.5 -36.781 -2.732 1 55.78 496 LYS A O 1
ATOM 3871 N N . ILE A 1 497 ? -33.938 -35.875 -4.742 1 59.03 497 ILE A N 1
ATOM 3872 C CA . ILE A 1 497 ? -32.875 -36.875 -4.91 1 59.03 497 ILE A CA 1
ATOM 3873 C C . ILE A 1 497 ? -31.531 -36.156 -5.012 1 59.03 497 ILE A C 1
ATOM 3875 O O . ILE A 1 497 ? -30.484 -36.781 -5.191 1 59.03 497 ILE A O 1
ATOM 3879 N N . GLY A 1 498 ? -31.406 -34.812 -4.621 1 68.19 498 GLY A N 1
ATOM 3880 C CA . GLY A 1 498 ? -30.141 -34.125 -4.812 1 68.19 498 GLY A CA 1
ATOM 3881 C C . GLY A 1 498 ? -29.625 -33.469 -3.555 1 68.19 498 GLY A C 1
ATOM 3882 O O . GLY A 1 498 ? -30.281 -33.5 -2.51 1 68.19 498 GLY A O 1
ATOM 3883 N N . ILE A 1 499 ? -28.312 -33.281 -3.553 1 77.06 499 ILE A N 1
ATOM 3884 C CA . ILE A 1 499 ? -27.719 -32.562 -2.449 1 77.06 499 ILE A CA 1
ATOM 3885 C C . ILE A 1 499 ? -27.359 -31.141 -2.92 1 77.06 499 ILE A C 1
ATOM 3887 O O . ILE A 1 499 ? -27.234 -30.891 -4.121 1 77.06 499 ILE A O 1
ATOM 3891 N N . ASP A 1 500 ? -27.391 -30.25 -1.979 1 84.69 500 ASP A N 1
ATOM 3892 C CA . ASP A 1 500 ? -26.891 -28.891 -2.232 1 84.69 500 ASP A CA 1
ATOM 3893 C C . ASP A 1 500 ? -25.438 -28.75 -1.798 1 84.69 500 ASP A C 1
ATOM 3895 O O . ASP A 1 500 ? -25.156 -28.266 -0.698 1 84.69 500 ASP A O 1
ATOM 3899 N N . LEU A 1 501 ? -24.641 -29.188 -2.75 1 89.56 501 LEU A N 1
ATOM 3900 C CA . LEU A 1 501 ? -23.219 -29.219 -2.439 1 89.56 501 LEU A CA 1
ATOM 3901 C C . LEU A 1 501 ? -22.719 -27.828 -2.033 1 89.56 501 LEU A C 1
ATOM 3903 O O . LEU A 1 501 ? -21.844 -27.703 -1.171 1 89.56 501 LEU A O 1
ATOM 3907 N N . HIS A 1 502 ? -23.203 -26.812 -2.658 1 90.75 502 HIS A N 1
ATOM 3908 C CA . HIS A 1 502 ? -22.812 -25.453 -2.328 1 90.75 502 HIS A CA 1
ATOM 3909 C C . HIS A 1 502 ? -23.078 -25.141 -0.856 1 90.75 502 HIS A C 1
ATOM 3911 O O . HIS A 1 502 ? -22.203 -24.594 -0.172 1 90.75 502 HIS A O 1
ATOM 3917 N N . SER A 1 503 ? -24.234 -25.516 -0.369 1 88.06 503 SER A N 1
ATOM 3918 C CA . SER A 1 503 ? -24.594 -25.281 1.026 1 88.06 503 SER A CA 1
ATOM 3919 C C . SER A 1 503 ? -23.781 -26.172 1.961 1 88.06 503 SER A C 1
ATOM 3921 O O . SER A 1 503 ? -23.406 -25.734 3.055 1 88.06 503 SER A O 1
ATOM 3923 N N . ILE A 1 504 ? -23.562 -27.359 1.506 1 89.12 504 ILE A N 1
ATOM 3924 C CA . ILE A 1 504 ? -22.781 -28.297 2.316 1 89.12 504 ILE A CA 1
ATOM 3925 C C . ILE A 1 504 ? -21.375 -27.75 2.512 1 89.12 504 ILE A C 1
ATOM 3927 O O . ILE A 1 504 ? -20.828 -27.781 3.621 1 89.12 504 ILE A O 1
ATOM 3931 N N . LEU A 1 505 ? -20.781 -27.266 1.462 1 93.19 505 LEU A N 1
ATOM 3932 C CA . LEU A 1 505 ? -19.453 -26.688 1.536 1 93.19 505 LEU A CA 1
ATOM 3933 C C . LEU A 1 505 ? -19.438 -25.453 2.418 1 93.19 505 LEU A C 1
ATOM 3935 O O . LEU A 1 505 ? -18.516 -25.25 3.209 1 93.19 505 LEU A O 1
ATOM 3939 N N . SER A 1 506 ? -20.453 -24.641 2.291 1 91.81 506 SER A N 1
ATOM 3940 C CA . SER A 1 506 ? -20.578 -23.453 3.129 1 91.81 506 SER A CA 1
ATOM 3941 C C . SER A 1 506 ? -20.688 -23.828 4.602 1 91.81 506 SER A C 1
ATOM 3943 O O . SER A 1 506 ? -20.047 -23.203 5.457 1 91.81 506 SER A O 1
ATOM 3945 N N . HIS A 1 507 ? -21.453 -24.844 4.871 1 89.44 507 HIS A N 1
ATOM 3946 C CA . HIS A 1 507 ? -21.656 -25.297 6.242 1 89.44 507 HIS A CA 1
ATOM 3947 C C . HIS A 1 507 ? -20.375 -25.906 6.812 1 89.44 507 HIS A C 1
ATOM 3949 O O . HIS A 1 507 ? -20.156 -25.875 8.023 1 89.44 507 HIS A O 1
ATOM 3955 N N . ALA A 1 508 ? -19.641 -26.469 5.922 1 92.25 508 ALA A N 1
ATOM 3956 C CA . ALA A 1 508 ? -18.391 -27.078 6.344 1 92.25 508 ALA A CA 1
ATOM 3957 C C . ALA A 1 508 ? -17.344 -26.016 6.664 1 92.25 508 ALA A C 1
ATOM 3959 O O . ALA A 1 508 ? -16.281 -26.328 7.207 1 92.25 508 ALA A O 1
ATOM 3960 N N . GLY A 1 509 ? -17.562 -24.734 6.309 1 91.12 509 GLY A N 1
ATOM 3961 C CA . GLY A 1 509 ? -16.672 -23.656 6.703 1 91.12 509 GLY A CA 1
ATOM 3962 C C . GLY A 1 509 ? -15.945 -23.031 5.531 1 91.12 509 GLY A C 1
ATOM 3963 O O . GLY A 1 509 ? -15.141 -22.109 5.719 1 91.12 509 GLY A O 1
ATOM 3964 N N . TRP A 1 510 ? -16.234 -23.484 4.344 1 93.81 510 TRP A N 1
ATOM 3965 C CA . TRP A 1 510 ? -15.578 -22.938 3.162 1 93.81 510 TRP A CA 1
ATOM 3966 C C . TRP A 1 510 ? -16.234 -21.625 2.746 1 93.81 510 TRP A C 1
ATOM 3968 O O . TRP A 1 510 ? -17.453 -21.453 2.895 1 93.81 510 TRP A O 1
ATOM 3978 N N . ASP A 1 511 ? -15.414 -20.688 2.326 1 91.81 511 ASP A N 1
ATOM 3979 C CA . ASP A 1 511 ? -15.93 -19.438 1.799 1 91.81 511 ASP A CA 1
ATOM 3980 C C . ASP A 1 511 ? -16.453 -19.609 0.379 1 91.81 511 ASP A C 1
ATOM 3982 O O . ASP A 1 511 ? -15.688 -19.641 -0.581 1 91.81 511 ASP A O 1
ATOM 3986 N N . MET A 1 512 ? -17.75 -19.578 0.292 1 91.12 512 MET A N 1
ATOM 3987 C CA . MET A 1 512 ? -18.375 -19.859 -0.998 1 91.12 512 MET A CA 1
ATOM 3988 C C . MET A 1 512 ? -18.797 -18.578 -1.702 1 91.12 512 MET A C 1
ATOM 3990 O O . MET A 1 512 ? -19.438 -18.625 -2.758 1 91.12 512 MET A O 1
ATOM 3994 N N . SER A 1 513 ? -18.406 -17.453 -1.115 1 84.38 513 SER A N 1
ATOM 3995 C CA . SER A 1 513 ? -18.766 -16.172 -1.713 1 84.38 513 SER A CA 1
ATOM 3996 C C . SER A 1 513 ? -17.938 -15.891 -2.963 1 84.38 513 SER A C 1
ATOM 3998 O O . SER A 1 513 ? -18.406 -15.195 -3.873 1 84.38 513 SER A O 1
ATOM 4000 N N . ARG A 1 514 ? -16.781 -16.391 -2.953 1 81.31 514 ARG A N 1
ATOM 4001 C CA . ARG A 1 514 ? -15.922 -16.219 -4.117 1 81.31 514 ARG A CA 1
ATOM 4002 C C . ARG A 1 514 ? -15.039 -17.453 -4.328 1 81.31 514 ARG A C 1
ATOM 4004 O O . ARG A 1 514 ? -14.273 -17.828 -3.439 1 81.31 514 ARG A O 1
ATOM 4011 N N . LEU A 1 515 ? -15.18 -18.016 -5.516 1 90.5 515 LEU A N 1
ATOM 4012 C CA . LEU A 1 515 ? -14.43 -19.219 -5.836 1 90.5 515 LEU A CA 1
ATOM 4013 C C . LEU A 1 515 ? -13.289 -18.906 -6.805 1 90.5 515 LEU A C 1
ATOM 4015 O O . LEU A 1 515 ? -13.453 -18.094 -7.711 1 90.5 515 LEU A O 1
ATOM 4019 N N . TYR A 1 516 ? -12.125 -19.484 -6.539 1 89.81 516 TYR A N 1
ATOM 4020 C CA . TYR A 1 516 ? -10.953 -19.297 -7.387 1 89.81 516 TYR A CA 1
ATOM 4021 C C . TYR A 1 516 ? -10.539 -20.594 -8.055 1 89.81 516 TYR A C 1
ATOM 4023 O O . TYR A 1 516 ? -9.383 -21.016 -7.961 1 89.81 516 TYR A O 1
ATOM 4031 N N . LEU A 1 517 ? -11.406 -21.141 -8.797 1 91.12 517 LEU A N 1
ATOM 4032 C CA . LEU A 1 517 ? -11.219 -22.5 -9.289 1 91.12 517 LEU A CA 1
ATOM 4033 C C . LEU A 1 517 ? -10.359 -22.5 -10.547 1 91.12 517 LEU A C 1
ATOM 4035 O O . LEU A 1 517 ? -10.039 -23.578 -11.086 1 91.12 517 LEU A O 1
ATOM 4039 N N . GLY A 1 518 ? -9.984 -21.391 -11.07 1 85.94 518 GLY A N 1
ATOM 4040 C CA . GLY A 1 518 ? -9.055 -21.328 -12.188 1 85.94 518 GLY A CA 1
ATOM 4041 C C . GLY A 1 518 ? -9.727 -21.031 -13.508 1 85.94 518 GLY A C 1
ATOM 4042 O O . GLY A 1 518 ? -9.172 -21.312 -14.57 1 85.94 518 GLY A O 1
ATOM 4043 N N . PHE A 1 519 ? -10.852 -20.5 -13.477 1 87.81 519 PHE A N 1
ATOM 4044 C CA . PHE A 1 519 ? -11.555 -20.172 -14.711 1 87.81 519 PHE A CA 1
ATOM 4045 C C . PHE A 1 519 ? -10.969 -18.906 -15.336 1 87.81 519 PHE A C 1
ATOM 4047 O O . PHE A 1 519 ? -10.68 -17.938 -14.625 1 87.81 519 PHE A O 1
ATOM 4054 N N . SER A 1 520 ? -10.75 -19.016 -16.656 1 83.38 520 SER A N 1
ATOM 4055 C CA . SER A 1 520 ? -10.391 -17.797 -17.375 1 83.38 520 SER A CA 1
ATOM 4056 C C . SER A 1 520 ? -11.555 -16.812 -17.438 1 83.38 520 SER A C 1
ATOM 4058 O O . SER A 1 520 ? -12.703 -17.203 -17.203 1 83.38 520 SER A O 1
ATOM 4060 N N . PRO A 1 521 ? -11.273 -15.57 -17.734 1 78.69 521 PRO A N 1
ATOM 4061 C CA . PRO A 1 521 ? -12.344 -14.562 -17.719 1 78.69 521 PRO A CA 1
ATOM 4062 C C . PRO A 1 521 ? -13.227 -14.625 -18.969 1 78.69 521 PRO A C 1
ATOM 4064 O O . PRO A 1 521 ? -14.211 -13.891 -19.062 1 78.69 521 PRO A O 1
ATOM 4067 N N . TRP A 1 522 ? -13.07 -15.57 -19.828 1 80.75 522 TRP A N 1
ATOM 4068 C CA . TRP A 1 522 ? -13.812 -15.609 -21.078 1 80.75 522 TRP A CA 1
ATOM 4069 C C . TRP A 1 522 ? -15.203 -16.188 -20.875 1 80.75 522 TRP A C 1
ATOM 4071 O O . TRP A 1 522 ? -15.367 -17.188 -20.156 1 80.75 522 TRP A O 1
ATOM 4081 N N . ARG A 1 523 ? -16.234 -15.43 -21.328 1 83.31 523 ARG A N 1
ATOM 4082 C CA . ARG A 1 523 ? -17.625 -15.859 -21.312 1 83.31 523 ARG A CA 1
ATOM 4083 C C . ARG A 1 523 ? -18.25 -15.727 -22.688 1 83.31 523 ARG A C 1
ATOM 4085 O O . ARG A 1 523 ? -17.875 -14.844 -23.469 1 83.31 523 ARG A O 1
ATOM 4092 N N . CYS A 1 524 ? -19.188 -16.609 -23 1 80 524 CYS A N 1
ATOM 4093 C CA . CYS A 1 524 ? -19.797 -16.609 -24.328 1 80 524 CYS A CA 1
ATOM 4094 C C . CYS A 1 524 ? -21.328 -16.531 -24.234 1 80 524 CYS A C 1
ATOM 4096 O O . CYS A 1 524 ? -21.906 -16.922 -23.219 1 80 524 CYS A O 1
ATOM 4098 N N . GLU A 1 525 ? -21.938 -15.75 -25.125 1 77.44 525 GLU A N 1
ATOM 4099 C CA . GLU A 1 525 ? -23.391 -15.719 -25.297 1 77.44 525 GLU A CA 1
ATOM 4100 C C . GLU A 1 525 ? -23.797 -16.312 -26.641 1 77.44 525 GLU A C 1
ATOM 4102 O O . GLU A 1 525 ? -23.125 -16.094 -27.641 1 77.44 525 GLU A O 1
ATOM 4107 N N . TRP A 1 526 ? -24.812 -17.219 -26.594 1 67.12 526 TRP A N 1
ATOM 4108 C CA . TRP A 1 526 ? -25.297 -17.719 -27.859 1 67.12 526 TRP A CA 1
ATOM 4109 C C . TRP A 1 526 ? -26.812 -17.5 -27.984 1 67.12 526 TRP A C 1
ATOM 4111 O O . TRP A 1 526 ? -27.531 -17.609 -27 1 67.12 526 TRP A O 1
ATOM 4121 N N . THR A 1 527 ? -27.281 -16.656 -28.906 1 61.34 527 THR A N 1
ATOM 4122 C CA . THR A 1 527 ? -28.688 -16.391 -29.203 1 61.34 527 THR A CA 1
ATOM 4123 C C . THR A 1 527 ? -29.141 -17.188 -30.406 1 61.34 527 THR A C 1
ATOM 4125 O O . THR A 1 527 ? -28.375 -17.422 -31.344 1 61.34 527 THR A O 1
ATOM 4128 N N . ASN A 1 528 ? -30.406 -17.859 -30.188 1 51.41 528 ASN A N 1
ATOM 4129 C CA . ASN A 1 528 ? -31.016 -18.5 -31.344 1 51.41 528 ASN A CA 1
ATOM 4130 C C . ASN A 1 528 ? -31.406 -17.484 -32.406 1 51.41 528 ASN A C 1
ATOM 4132 O O . ASN A 1 528 ? -31.766 -16.359 -32.094 1 51.41 528 ASN A O 1
ATOM 4136 N N . LYS A 1 529 ? -30.984 -17.641 -33.594 1 45.22 529 LYS A N 1
ATOM 4137 C CA . LYS A 1 529 ? -31.328 -16.766 -34.719 1 45.22 529 LYS A CA 1
ATOM 4138 C C . LYS A 1 529 ? -32.781 -16.328 -34.656 1 45.22 529 LYS A C 1
ATOM 4140 O O . LYS A 1 529 ? -33.156 -15.273 -35.156 1 45.22 529 LYS A O 1
ATOM 4145 N N . ASP A 1 530 ? -33.719 -16.953 -34.156 1 44.16 530 ASP A N 1
ATOM 4146 C CA . ASP A 1 530 ? -35.094 -16.453 -34.25 1 44.16 530 ASP A CA 1
ATOM 4147 C C . ASP A 1 530 ? -35.375 -15.367 -33.219 1 44.16 530 ASP A C 1
ATOM 4149 O O . ASP A 1 530 ? -36.469 -14.781 -33.188 1 44.16 530 ASP A O 1
ATOM 4153 N N . ASP A 1 531 ? -34.656 -15.125 -32.375 1 36.88 531 ASP A N 1
ATOM 4154 C CA . ASP A 1 531 ? -34.969 -14.086 -31.391 1 36.88 531 ASP A CA 1
ATOM 4155 C C . ASP A 1 531 ? -34.25 -12.781 -31.703 1 36.88 531 ASP A C 1
ATOM 4157 O O . ASP A 1 531 ? -33.094 -12.797 -32.094 1 36.88 531 ASP A O 1
ATOM 4161 N N . MET B 1 1 ? -27.156 -19.844 -35.094 1 41.34 1 MET B N 1
ATOM 4162 C CA . MET B 1 1 ? -26.844 -19.453 -33.719 1 41.34 1 MET B CA 1
ATOM 4163 C C . MET B 1 1 ? -25.641 -18.516 -33.688 1 41.34 1 MET B C 1
ATOM 4165 O O . MET B 1 1 ? -24.641 -18.734 -34.375 1 41.34 1 MET B O 1
ATOM 4169 N N . LYS B 1 2 ? -25.891 -17.344 -33.281 1 48.38 2 LYS B N 1
ATOM 4170 C CA . LYS B 1 2 ? -24.859 -16.312 -33.156 1 48.38 2 LYS B CA 1
ATOM 4171 C C . LYS B 1 2 ? -24.188 -16.375 -31.797 1 48.38 2 LYS B C 1
ATOM 4173 O O . LYS B 1 2 ? -24.859 -16.562 -30.781 1 48.38 2 LYS B O 1
ATOM 4178 N N . PHE B 1 3 ? -22.75 -16.578 -31.906 1 57.84 3 PHE B N 1
ATOM 4179 C CA . PHE B 1 3 ? -21.984 -16.609 -30.656 1 57.84 3 PHE B CA 1
ATOM 4180 C C . PHE B 1 3 ? -21.219 -15.305 -30.453 1 57.84 3 PHE B C 1
ATOM 4182 O O . PHE B 1 3 ? -20.734 -14.703 -31.406 1 57.84 3 PHE B O 1
ATOM 4189 N N . ARG B 1 4 ? -21.359 -14.633 -29.297 1 57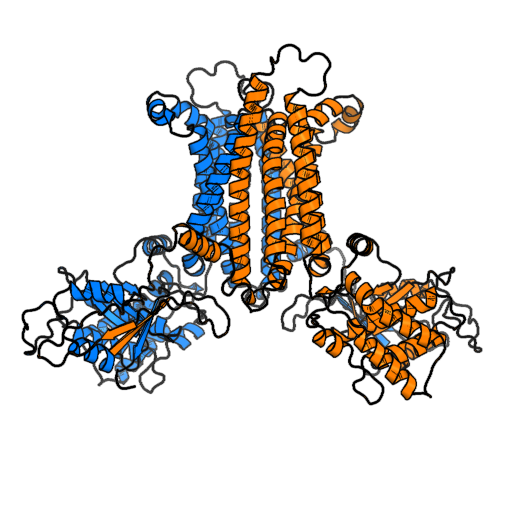.97 4 ARG B N 1
ATOM 4190 C CA . ARG B 1 4 ? -20.562 -13.477 -28.891 1 57.97 4 ARG B CA 1
ATOM 4191 C C . ARG B 1 4 ? -19.719 -13.789 -27.656 1 57.97 4 ARG B C 1
ATOM 4193 O O . ARG B 1 4 ? -20.172 -14.492 -26.75 1 57.97 4 ARG B O 1
ATOM 4200 N N . GLU B 1 5 ? -18.375 -13.555 -27.75 1 61.03 5 GLU B N 1
ATOM 4201 C CA . GLU B 1 5 ? -17.438 -13.82 -26.656 1 61.03 5 GLU B CA 1
ATOM 4202 C C . GLU B 1 5 ? -17.062 -12.539 -25.922 1 61.03 5 GLU B C 1
ATOM 4204 O O . GLU B 1 5 ? -16.906 -11.484 -26.547 1 61.03 5 GLU B O 1
ATOM 4209 N N . TYR B 1 6 ? -17.188 -12.648 -24.531 1 54.91 6 TYR B N 1
ATOM 4210 C CA . TYR B 1 6 ? -16.844 -11.516 -23.688 1 54.91 6 TYR B CA 1
ATOM 4211 C C . TYR B 1 6 ? -15.695 -11.852 -22.75 1 54.91 6 TYR B C 1
ATOM 4213 O O . TYR B 1 6 ? -15.516 -13.016 -22.375 1 54.91 6 TYR B O 1
ATOM 4221 N N . ASN B 1 7 ? -14.711 -10.977 -22.609 1 49.16 7 ASN B N 1
ATOM 4222 C CA . ASN B 1 7 ? -13.695 -11.07 -21.562 1 49.16 7 ASN B CA 1
ATOM 4223 C C . ASN B 1 7 ? -14.141 -10.375 -20.281 1 49.16 7 ASN B C 1
ATOM 4225 O O . ASN B 1 7 ? -14.266 -9.148 -20.234 1 49.16 7 ASN B O 1
ATOM 4229 N N . ILE B 1 8 ? -14.711 -11.227 -19.266 1 46.16 8 ILE B N 1
ATOM 4230 C CA . ILE B 1 8 ? -15.242 -10.633 -18.047 1 46.16 8 ILE B CA 1
ATOM 4231 C C . ILE B 1 8 ? -14.109 -10.367 -17.062 1 46.16 8 ILE B C 1
ATOM 4233 O O . ILE B 1 8 ? -14.344 -10.242 -15.852 1 46.16 8 ILE B O 1
ATOM 4237 N N . THR B 1 9 ? -13.023 -10.117 -17.344 1 46.41 9 THR B N 1
ATOM 4238 C CA . THR B 1 9 ? -12.023 -9.836 -16.312 1 46.41 9 THR B CA 1
ATOM 4239 C C . THR B 1 9 ? -12.664 -9.133 -15.125 1 46.41 9 THR B C 1
ATOM 4241 O O . THR B 1 9 ? -13.359 -8.125 -15.289 1 46.41 9 THR B O 1
ATOM 4244 N N . VAL B 1 10 ? -13.031 -9.977 -14.109 1 39.59 10 VAL B N 1
ATOM 4245 C CA . VAL B 1 10 ? -13.695 -9.688 -12.844 1 39.59 10 VAL B CA 1
ATOM 4246 C C . VAL B 1 10 ? -13.234 -8.336 -12.305 1 39.59 10 VAL B C 1
ATOM 4248 O O . VAL B 1 10 ? -12.109 -8.211 -11.82 1 39.59 10 VAL B O 1
ATOM 4251 N N . SER B 1 11 ? -13.352 -7.234 -12.891 1 33.75 11 SER B N 1
ATOM 4252 C CA . SER B 1 11 ? -13.32 -6.129 -11.938 1 33.75 11 SER B CA 1
ATOM 4253 C C . SER B 1 11 ? -14.414 -6.277 -10.883 1 33.75 11 SER B C 1
ATOM 4255 O O . SER B 1 11 ? -15.523 -6.711 -11.195 1 33.75 11 SER B O 1
ATOM 4257 N N . SER B 1 12 ? -14.266 -6.516 -9.57 1 32.34 12 SER B N 1
ATOM 4258 C CA . SER B 1 12 ? -15.266 -6.617 -8.508 1 32.34 12 SER B CA 1
ATOM 4259 C C . SER B 1 12 ? -16.547 -5.867 -8.883 1 32.34 12 SER B C 1
ATOM 4261 O O . SER B 1 12 ? -17.656 -6.375 -8.68 1 32.34 12 SER B O 1
ATOM 4263 N N . SER B 1 13 ? -16.719 -4.516 -8.344 1 28.88 13 SER B N 1
ATOM 4264 C CA . SER B 1 13 ? -18.031 -3.986 -7.988 1 28.88 13 SER B CA 1
ATOM 4265 C C . SER B 1 13 ? -18.984 -4.023 -9.18 1 28.88 13 SER B C 1
ATOM 4267 O O . SER B 1 13 ? -20.078 -4.598 -9.094 1 28.88 13 SER B O 1
ATOM 4269 N N . SER B 1 14 ? -19.859 -2.795 -9.312 1 27.11 14 SER B N 1
ATOM 4270 C CA . SER B 1 14 ? -21.219 -2.471 -9.734 1 27.11 14 SER B CA 1
ATOM 4271 C C . SER B 1 14 ? -21.422 -2.77 -11.219 1 27.11 14 SER B C 1
ATOM 4273 O O . SER B 1 14 ? -22.344 -3.508 -11.586 1 27.11 14 SER B O 1
ATOM 4275 N N . SER B 1 15 ? -21.984 -1.624 -11.906 1 26.78 15 SER B N 1
ATOM 4276 C CA . SER B 1 15 ? -23 -1.383 -12.93 1 26.78 15 SER B CA 1
ATOM 4277 C C . SER B 1 15 ? -22.547 -1.912 -14.289 1 26.78 15 SER B C 1
ATOM 4279 O O . SER B 1 15 ? -21.516 -2.562 -14.391 1 26.78 15 SER B O 1
ATOM 4281 N N . ASN B 1 16 ? -22.859 -0.985 -15.312 1 26.55 16 ASN B N 1
ATOM 4282 C CA . ASN B 1 16 ? -23.156 -0.867 -16.734 1 26.55 16 ASN B CA 1
ATOM 4283 C C . ASN B 1 16 ? -21.906 -0.998 -17.594 1 26.55 16 ASN B C 1
ATOM 4285 O O . ASN B 1 16 ? -21.469 -0.029 -18.203 1 26.55 16 ASN B O 1
ATOM 4289 N N . SER B 1 17 ? -20.828 -1.503 -17.094 1 27.28 17 SER B N 1
ATOM 4290 C CA . SER B 1 17 ? -19.672 -1.188 -17.922 1 27.28 17 SER B CA 1
ATOM 4291 C C . SER B 1 17 ? -19.781 -1.818 -19.297 1 27.28 17 SER B C 1
ATOM 4293 O O . SER B 1 17 ? -19.891 -3.039 -19.422 1 27.28 17 SER B O 1
ATOM 4295 N N . SER B 1 18 ? -20.281 -1.026 -20.234 1 28.53 18 SER B N 1
ATOM 4296 C CA . SER B 1 18 ? -20.125 -1.148 -21.672 1 28.53 18 SER B CA 1
ATOM 4297 C C . SER B 1 18 ? -18.656 -1.385 -22.047 1 28.53 18 SER B C 1
ATOM 4299 O O . SER B 1 18 ? -18 -0.495 -22.578 1 28.53 18 SER B O 1
ATOM 4301 N N . ALA B 1 19 ? -17.75 -1.782 -21.25 1 29.75 19 ALA B N 1
ATOM 4302 C CA . ALA B 1 19 ? -16.438 -2.008 -21.828 1 29.75 19 ALA B CA 1
ATOM 4303 C C . ALA B 1 19 ? -16.531 -2.703 -23.188 1 29.75 19 ALA B C 1
ATOM 4305 O O . ALA B 1 19 ? -17.453 -3.49 -23.406 1 29.75 19 ALA B O 1
ATOM 4306 N N . GLY B 1 20 ? -15.781 -2.064 -24.188 1 30.31 20 GLY B N 1
ATOM 4307 C CA . GLY B 1 20 ? -15.609 -2.533 -25.562 1 30.31 20 GLY B CA 1
ATOM 4308 C C . GLY B 1 20 ? -15.469 -4.039 -25.656 1 30.31 20 GLY B C 1
ATOM 4309 O O . GLY B 1 20 ? -14.43 -4.598 -25.297 1 30.31 20 GLY B O 1
ATOM 4310 N N . LYS B 1 21 ? -16.547 -4.754 -25.406 1 35.06 21 LYS B N 1
ATOM 4311 C CA . LYS B 1 21 ? -16.844 -6.145 -25.734 1 35.06 21 LYS B CA 1
ATOM 4312 C C . LYS B 1 21 ? -16.234 -6.523 -27.094 1 35.06 21 LYS B C 1
ATOM 4314 O O . LYS B 1 21 ? -16.656 -6 -28.125 1 35.06 21 LYS B O 1
ATOM 4319 N N . GLU B 1 22 ? -14.969 -6.578 -27.156 1 34.44 22 GLU B N 1
ATOM 4320 C CA . GLU B 1 22 ? -14.648 -7.273 -28.406 1 34.44 22 GLU B CA 1
ATOM 4321 C C . GLU B 1 22 ? -15.617 -8.43 -28.656 1 34.44 22 GLU B C 1
ATOM 4323 O O . GLU B 1 22 ? -15.656 -9.391 -27.875 1 34.44 22 GLU B O 1
ATOM 4328 N N . SER B 1 23 ? -16.812 -7.984 -28.875 1 37.75 23 SER B N 1
ATOM 4329 C CA . SER B 1 23 ? -17.828 -8.961 -29.266 1 37.75 23 SER B CA 1
ATOM 4330 C C . SER B 1 23 ? -17.484 -9.625 -30.594 1 37.75 23 SER B C 1
ATOM 4332 O O . SER B 1 23 ? -17.359 -8.945 -31.625 1 37.75 23 SER B O 1
ATOM 4334 N N . ASP B 1 24 ? -16.625 -10.477 -30.578 1 38.38 24 ASP B N 1
ATOM 4335 C CA . ASP B 1 24 ? -16.625 -11.242 -31.828 1 38.38 24 ASP B CA 1
ATOM 4336 C C . ASP B 1 24 ? -17.906 -12.055 -31.984 1 38.38 24 ASP B C 1
ATOM 4338 O O . ASP B 1 24 ? -18.312 -12.758 -31.047 1 38.38 24 ASP B O 1
ATOM 4342 N N . SER B 1 25 ? -18.828 -11.359 -32.719 1 39.38 25 SER B N 1
ATOM 4343 C CA . SER B 1 25 ? -20.062 -12.078 -33.031 1 39.38 25 SER B CA 1
ATOM 4344 C C . SER B 1 25 ? -19.797 -13.211 -34.031 1 39.38 25 SER B C 1
ATOM 4346 O O . SER B 1 25 ? -18.969 -13.078 -34.906 1 39.38 25 SER B O 1
ATOM 4348 N N . PHE B 1 26 ? -20.016 -14.297 -33.562 1 38.59 26 PHE B N 1
ATOM 4349 C CA . PHE B 1 26 ? -19.938 -15.469 -34.406 1 38.59 26 PHE B CA 1
ATOM 4350 C C . PHE B 1 26 ? -21.328 -15.867 -34.906 1 38.59 26 PHE B C 1
ATOM 4352 O O . PHE B 1 26 ? -22.281 -15.883 -34.125 1 38.59 26 PHE B O 1
ATOM 4359 N N . VAL B 1 27 ? -21.625 -15.508 -36.281 1 35.75 27 VAL B N 1
ATOM 4360 C CA . VAL B 1 27 ? -22.906 -15.969 -36.844 1 35.75 27 VAL B CA 1
ATOM 4361 C C . VAL B 1 27 ? -22.75 -17.375 -37.406 1 35.75 27 VAL B C 1
ATOM 4363 O O . VAL B 1 27 ? -21.844 -17.641 -38.188 1 35.75 27 VAL B O 1
ATOM 4366 N N . LEU B 1 28 ? -23.391 -18.266 -36.781 1 35.28 28 LEU B N 1
ATOM 4367 C CA . LEU B 1 28 ? -23.531 -19.594 -37.375 1 35.28 28 LEU B CA 1
ATOM 4368 C C . LEU B 1 28 ? -24.625 -19.578 -38.438 1 35.28 28 LEU B C 1
ATOM 4370 O O . LEU B 1 28 ? -25.797 -19.344 -38.156 1 35.28 28 LEU B O 1
ATOM 4374 N N . GLY B 1 29 ? -24.422 -18.938 -39.656 1 30.84 29 GLY B N 1
ATOM 4375 C CA . GLY B 1 29 ? -25.406 -18.875 -40.719 1 30.84 29 GLY B CA 1
ATOM 4376 C C . GLY B 1 29 ? -25.594 -20.188 -41.438 1 30.84 29 GLY B C 1
ATOM 4377 O O . GLY B 1 29 ? -24.641 -20.922 -41.688 1 30.84 29 GLY B O 1
ATOM 4378 N N . ALA B 1 30 ? -26.797 -20.844 -41.312 1 31.8 30 ALA B N 1
ATOM 4379 C CA . ALA B 1 30 ? -27.266 -21.906 -42.219 1 31.8 30 ALA B CA 1
ATOM 4380 C C . ALA B 1 30 ? -27.266 -21.422 -43.688 1 31.8 30 ALA B C 1
ATOM 4382 O O . ALA B 1 30 ? -27.891 -20.406 -44 1 31.8 30 ALA B O 1
ATOM 4383 N N . SER B 1 31 ? -26.219 -21.484 -44.531 1 29.73 31 SER B N 1
ATOM 4384 C CA . SER B 1 31 ? -26.594 -21.312 -45.938 1 29.73 31 SER B CA 1
ATOM 4385 C C . SER B 1 31 ? -27.641 -22.312 -46.375 1 29.73 31 SER B C 1
ATOM 4387 O O . SER B 1 31 ? -27.75 -23.406 -45.781 1 29.73 31 SER B O 1
ATOM 4389 N N . ALA B 1 32 ? -28.625 -22.031 -47.312 1 30.03 32 ALA B N 1
ATOM 4390 C CA . ALA B 1 32 ? -29.625 -22.828 -48.031 1 30.03 32 ALA B CA 1
ATOM 4391 C C . ALA B 1 32 ? -29.078 -24.203 -48.375 1 30.03 32 ALA B C 1
ATOM 4393 O O . ALA B 1 32 ? -29.844 -25.172 -48.438 1 30.03 32 ALA B O 1
ATOM 4394 N N . GLY B 1 33 ? -28.109 -24.281 -49.406 1 28.88 33 GLY B N 1
ATOM 4395 C CA . GLY B 1 33 ? -27.844 -25.625 -49.938 1 28.88 33 GLY B CA 1
ATOM 4396 C C . GLY B 1 33 ? -27.391 -26.594 -48.844 1 28.88 33 GLY B C 1
ATOM 4397 O O . GLY B 1 33 ? -27.172 -26.188 -47.688 1 28.88 33 GLY B O 1
ATOM 4398 N N . ALA B 1 34 ? -27.031 -27.938 -49.25 1 30.3 34 ALA B N 1
ATOM 4399 C CA . ALA B 1 34 ? -26.797 -29.156 -48.469 1 30.3 34 ALA B CA 1
ATOM 4400 C C . ALA B 1 34 ? -25.891 -28.891 -47.281 1 30.3 34 ALA B C 1
ATOM 4402 O O . ALA B 1 34 ? -26.078 -29.484 -46.219 1 30.3 34 ALA B O 1
ATOM 4403 N N . ASP B 1 35 ? -24.688 -28.328 -47.594 1 29.38 35 ASP B N 1
ATOM 4404 C CA . ASP B 1 35 ? -23.5 -28.453 -46.781 1 29.38 35 ASP B CA 1
ATOM 4405 C C . ASP B 1 35 ? -23.469 -27.375 -45.688 1 29.38 35 ASP B C 1
ATOM 4407 O O . ASP B 1 35 ? -23.328 -26.188 -45.969 1 29.38 35 ASP B O 1
ATOM 4411 N N . LYS B 1 36 ? -24.359 -27.453 -44.75 1 31.55 36 LYS B N 1
ATOM 4412 C CA . LYS B 1 36 ? -24.547 -26.547 -43.625 1 31.55 36 LYS B CA 1
ATOM 4413 C C . LYS B 1 36 ? -23.234 -26.312 -42.906 1 31.55 36 LYS B C 1
ATOM 4415 O O . LYS B 1 36 ? -22.828 -27.125 -42.062 1 31.55 36 LYS B O 1
ATOM 4420 N N . THR B 1 37 ? -22.125 -25.844 -43.688 1 29.19 37 THR B N 1
ATOM 4421 C CA . THR B 1 37 ? -20.797 -25.562 -43.188 1 29.19 37 THR B CA 1
ATOM 4422 C C . THR B 1 37 ? -20.828 -24.469 -42.125 1 29.19 37 THR B C 1
ATOM 4424 O O . THR B 1 37 ? -21.578 -23.5 -42.25 1 29.19 37 THR B O 1
ATOM 4427 N N . LEU B 1 38 ? -20.688 -24.859 -40.969 1 30.95 38 LEU B N 1
ATOM 4428 C CA . LEU B 1 38 ? -20.406 -23.891 -39.906 1 30.95 38 LEU B CA 1
ATOM 4429 C C . LEU B 1 38 ? -19.453 -22.812 -40.438 1 30.95 38 LEU B C 1
ATOM 4431 O O . LEU B 1 38 ? -18.312 -23.109 -40.812 1 30.95 38 LEU B O 1
ATOM 4435 N N . VAL B 1 39 ? -19.906 -21.953 -41.344 1 29.12 39 VAL B N 1
ATOM 4436 C CA . VAL B 1 39 ? -19.016 -20.891 -41.812 1 29.12 39 VAL B CA 1
ATOM 4437 C C . VAL B 1 39 ? -18.719 -19.906 -40.688 1 29.12 39 VAL B C 1
ATOM 4439 O O . VAL B 1 39 ? -19.641 -19.406 -40.031 1 29.12 39 VAL B O 1
ATOM 4442 N N . TRP B 1 40 ? -17.641 -20.156 -40.094 1 30.56 40 TRP B N 1
ATOM 4443 C CA . TRP B 1 40 ? -17.016 -19.203 -39.188 1 30.56 40 TRP B CA 1
ATOM 4444 C C . TRP B 1 40 ? -16.938 -17.812 -39.812 1 30.56 40 TRP B C 1
ATOM 4446 O O . TRP B 1 40 ? -16.359 -17.641 -40.875 1 30.56 40 TRP B O 1
ATOM 4456 N N . ARG B 1 41 ? -18.031 -17.188 -40.031 1 27.67 41 ARG B N 1
ATOM 4457 C CA . ARG B 1 41 ? -17.797 -15.852 -40.562 1 27.67 41 ARG B CA 1
ATOM 4458 C C . ARG B 1 41 ? -17.297 -14.898 -39.5 1 27.67 41 ARG B C 1
ATOM 4460 O O . ARG B 1 41 ? -17.891 -14.773 -38.438 1 27.67 41 ARG B O 1
ATOM 4467 N N . ARG B 1 42 ? -16.047 -14.82 -39.312 1 28.25 42 ARG B N 1
ATOM 4468 C CA . ARG B 1 42 ? -15.508 -13.648 -38.625 1 28.25 42 ARG B CA 1
ATOM 4469 C C . ARG B 1 42 ? -16.344 -12.406 -38.938 1 28.25 42 ARG B C 1
ATOM 4471 O O . ARG B 1 42 ? -16.531 -12.055 -40.094 1 28.25 42 ARG B O 1
ATOM 4478 N N . CYS B 1 43 ? -17.5 -12.289 -38.344 1 26.47 43 CYS B N 1
ATOM 4479 C CA . CYS B 1 43 ? -17.953 -10.938 -38.656 1 26.47 43 CYS B CA 1
ATOM 4480 C C . CYS B 1 43 ? -16.781 -9.984 -38.812 1 26.47 43 CYS B C 1
ATOM 4482 O O . CYS B 1 43 ? -15.867 -9.992 -37.969 1 26.47 43 CYS B O 1
ATOM 4484 N N . ASN B 1 44 ? -16.438 -9.688 -39.969 1 25.56 44 ASN B N 1
ATOM 4485 C CA . ASN B 1 44 ? -15.57 -8.57 -40.312 1 25.56 44 ASN B CA 1
ATOM 4486 C C . ASN B 1 44 ? -15.695 -7.434 -39.281 1 25.56 44 ASN B C 1
ATOM 4488 O O . ASN B 1 44 ? -16.766 -6.855 -39.125 1 25.56 44 ASN B O 1
ATOM 4492 N N . ALA B 1 45 ? -15.297 -7.598 -37.969 1 27.27 45 ALA B N 1
ATOM 4493 C CA . ALA B 1 45 ? -15.062 -6.25 -37.438 1 27.27 45 ALA B CA 1
ATOM 4494 C C . ALA B 1 45 ? -15.039 -5.227 -38.562 1 27.27 45 ALA B C 1
ATOM 4496 O O . ALA B 1 45 ? -14.484 -5.484 -39.656 1 27.27 45 ALA B O 1
ATOM 4497 N N . VAL B 1 46 ? -16.203 -4.68 -38.844 1 27.92 46 VAL B N 1
ATOM 4498 C CA . VAL B 1 46 ? -15.977 -3.473 -39.625 1 27.92 46 VAL B CA 1
ATOM 4499 C C . VAL B 1 46 ? -14.516 -3.059 -39.531 1 27.92 46 VAL B C 1
ATOM 4501 O O . VAL B 1 46 ? -14 -2.768 -38.469 1 27.92 46 VAL B O 1
ATOM 4504 N N . THR B 1 47 ? -13.68 -3.846 -40.188 1 28.52 47 THR B N 1
ATOM 4505 C CA . THR B 1 47 ? -12.445 -3.178 -40.594 1 28.52 47 THR B CA 1
ATOM 4506 C C . THR B 1 47 ? -12.656 -1.672 -40.719 1 28.52 47 THR B C 1
ATOM 4508 O O . THR B 1 47 ? -13.195 -1.19 -41.719 1 28.52 47 THR B O 1
ATOM 4511 N N . VAL B 1 48 ? -13.406 -1.119 -39.75 1 30.14 48 VAL B N 1
ATOM 4512 C CA . VAL B 1 48 ? -13.07 0.283 -39.969 1 30.14 48 VAL B CA 1
ATOM 4513 C C . VAL B 1 48 ? -11.734 0.383 -40.719 1 30.14 48 VAL B C 1
ATOM 4515 O O . VAL B 1 48 ? -10.852 -0.462 -40.531 1 30.14 48 VAL B O 1
ATOM 4518 N N . ASP B 1 49 ? -11.812 0.768 -41.906 1 32.5 49 ASP B N 1
ATOM 4519 C CA . ASP B 1 49 ? -10.633 1.233 -42.625 1 32.5 49 ASP B CA 1
ATOM 4520 C C . ASP B 1 49 ? -9.461 1.45 -41.688 1 32.5 49 ASP B C 1
ATOM 4522 O O . ASP B 1 49 ? -9.422 2.438 -40.938 1 32.5 49 ASP B O 1
ATOM 4526 N N . ALA B 1 50 ? -9.117 0.46 -41 1 37.78 50 ALA B N 1
ATOM 4527 C CA . ALA B 1 50 ? -7.715 0.496 -40.594 1 37.78 50 ALA B CA 1
ATOM 4528 C C . ALA B 1 50 ? -6.852 1.169 -41.656 1 37.78 50 ALA B C 1
ATOM 4530 O O . ALA B 1 50 ? -5.984 0.53 -42.25 1 37.78 50 ALA B O 1
ATOM 4531 N N . LYS B 1 51 ? -7.551 1.562 -42.719 1 34.75 51 LYS B N 1
ATOM 4532 C CA . LYS B 1 51 ? -6.648 2.385 -43.531 1 34.75 51 LYS B CA 1
ATOM 4533 C C . LYS B 1 51 ? -5.539 2.98 -42.656 1 34.75 51 LYS B C 1
ATOM 4535 O O . LYS B 1 51 ? -5.691 3.107 -41.438 1 34.75 51 LYS B O 1
ATOM 4540 N N . ALA B 1 52 ? -4.801 3.82 -43.219 1 40.78 52 ALA B N 1
ATOM 4541 C CA . ALA B 1 52 ? -3.531 4.457 -42.875 1 40.78 52 ALA B CA 1
ATOM 4542 C C . ALA B 1 52 ? -3.609 5.168 -41.531 1 40.78 52 ALA B C 1
ATOM 4544 O O . ALA B 1 52 ? -3.865 6.375 -41.469 1 40.78 52 ALA B O 1
ATOM 4545 N N . ARG B 1 53 ? -4.609 4.723 -40.719 1 47.84 53 ARG B N 1
ATOM 4546 C CA . ARG B 1 53 ? -4.352 5.52 -39.531 1 47.84 53 ARG B CA 1
ATOM 4547 C C . ARG B 1 53 ? -2.859 5.602 -39.25 1 47.84 53 ARG B C 1
ATOM 4549 O O . ARG B 1 53 ? -2.145 4.602 -39.344 1 47.84 53 ARG B O 1
ATOM 4556 N N . SER B 1 54 ? -2.371 6.641 -39.375 1 62.44 54 SER B N 1
ATOM 4557 C CA . SER B 1 54 ? -0.962 6.957 -39.188 1 62.44 54 SER B CA 1
ATOM 4558 C C . SER B 1 54 ? -0.427 6.285 -37.906 1 62.44 54 SER B C 1
ATOM 4560 O O . SER B 1 54 ? -1.187 6.008 -37 1 62.44 54 SER B O 1
ATOM 4562 N N . LEU B 1 55 ? 0.492 5.359 -38.156 1 70.25 55 LEU B N 1
ATOM 4563 C CA . LEU B 1 55 ? 1.289 4.855 -37.031 1 70.25 55 LEU B CA 1
ATOM 4564 C C . LEU B 1 55 ? 1.146 5.758 -35.812 1 70.25 55 LEU B C 1
ATOM 4566 O O . LEU B 1 55 ? 1.092 5.273 -34.688 1 70.25 55 LEU B O 1
ATOM 4570 N N . LEU B 1 56 ? 0.798 6.914 -36.156 1 78.19 56 LEU B N 1
ATOM 4571 C CA . LEU B 1 56 ? 0.69 7.898 -35.062 1 78.19 56 LEU B CA 1
ATOM 4572 C C . LEU B 1 56 ? -0.631 7.746 -34.312 1 78.19 56 LEU B C 1
ATOM 4574 O O . LEU B 1 56 ? -0.677 7.875 -33.094 1 78.19 56 LEU B O 1
ATOM 4578 N N . ASN B 1 57 ? -1.666 7.43 -35.031 1 79.5 57 ASN B N 1
ATOM 4579 C CA . ASN B 1 57 ? -2.967 7.289 -34.375 1 79.5 57 ASN B CA 1
ATOM 4580 C C . ASN B 1 57 ? -3.049 6.016 -33.531 1 79.5 57 ASN B C 1
ATOM 4582 O O . ASN B 1 57 ? -3.658 6.008 -32.469 1 79.5 57 ASN B O 1
ATOM 4586 N N . ARG B 1 58 ? -2.408 5.059 -34.062 1 74.38 58 ARG B N 1
ATOM 4587 C CA . ARG B 1 58 ? -2.355 3.814 -33.312 1 74.38 58 ARG B CA 1
ATOM 4588 C C . ARG B 1 58 ? -1.577 4 -32 1 74.38 58 ARG B C 1
ATOM 4590 O O . ARG B 1 58 ? -1.991 3.514 -30.953 1 74.38 58 ARG B O 1
ATOM 4597 N N . LEU B 1 59 ? -0.548 4.727 -32.125 1 81.12 59 LEU B N 1
ATOM 4598 C CA . LEU B 1 59 ? 0.277 4.992 -30.953 1 81.12 59 LEU B CA 1
ATOM 4599 C C . LEU B 1 59 ? -0.468 5.863 -29.953 1 81.12 59 LEU B C 1
ATOM 4601 O O . LEU B 1 59 ? -0.363 5.656 -28.734 1 81.12 59 LEU B O 1
ATOM 4605 N N . ARG B 1 60 ? -1.189 6.684 -30.5 1 82 60 ARG B N 1
ATOM 4606 C CA . ARG B 1 60 ? -1.979 7.547 -29.625 1 82 60 ARG B CA 1
ATOM 4607 C C . ARG B 1 60 ? -3.053 6.75 -28.891 1 82 60 ARG B C 1
ATOM 4609 O O . ARG B 1 60 ? -3.305 6.984 -27.719 1 82 60 ARG B O 1
ATOM 4616 N N . GLN B 1 61 ? -3.602 5.855 -29.547 1 81.06 61 GLN B N 1
ATOM 4617 C CA . GLN B 1 61 ? -4.648 5.051 -28.922 1 81.06 61 GLN B CA 1
ATOM 4618 C C . GLN B 1 61 ? -4.074 4.125 -27.859 1 81.06 61 GLN B C 1
ATOM 4620 O O . GLN B 1 61 ? -4.648 3.98 -26.781 1 81.06 61 GLN B O 1
ATOM 4625 N N . VAL B 1 62 ? -3.008 3.627 -28.203 1 77.25 62 VAL B N 1
ATOM 4626 C CA . VAL B 1 62 ? -2.336 2.766 -27.234 1 77.25 62 VAL B CA 1
ATOM 4627 C C . VAL B 1 62 ? -1.929 3.584 -26.016 1 77.25 62 VAL B C 1
ATOM 4629 O O . VAL B 1 62 ? -2.102 3.141 -24.875 1 77.25 62 VAL B O 1
ATOM 4632 N N . GLY B 1 63 ? -1.473 4.73 -26.25 1 83.88 63 GLY B N 1
ATOM 4633 C CA . GLY B 1 63 ? -1.119 5.621 -25.156 1 83.88 63 GLY B CA 1
ATOM 4634 C C . GLY B 1 63 ? -2.303 5.988 -24.281 1 83.88 63 GLY B C 1
ATOM 4635 O O . GLY B 1 63 ? -2.199 5.984 -23.047 1 83.88 63 GLY B O 1
ATOM 4636 N N . ARG B 1 64 ? -3.322 6.172 -24.922 1 85 64 ARG B N 1
ATOM 4637 C CA . ARG B 1 64 ? -4.527 6.523 -24.188 1 85 64 ARG B CA 1
ATOM 4638 C C . ARG B 1 64 ? -5.031 5.34 -23.359 1 85 64 ARG B C 1
ATOM 4640 O O . ARG B 1 64 ? -5.43 5.5 -22.203 1 85 64 ARG B O 1
ATOM 4647 N N . ASP B 1 65 ? -4.914 4.27 -23.922 1 79.81 65 ASP B N 1
ATOM 4648 C CA . ASP B 1 65 ? -5.395 3.062 -23.25 1 79.81 65 ASP B CA 1
ATOM 4649 C C . ASP B 1 65 ? -4.488 2.689 -22.078 1 79.81 65 ASP B C 1
ATOM 4651 O O . ASP B 1 65 ? -4.957 2.158 -21.062 1 79.81 65 ASP B O 1
ATOM 4655 N N . LEU B 1 66 ? -3.357 3.096 -22.234 1 79.5 66 LEU B N 1
ATOM 4656 C CA . LEU B 1 66 ? -2.383 2.691 -21.234 1 79.5 66 LEU B CA 1
ATOM 4657 C C . LEU B 1 66 ? -2.332 3.701 -20.078 1 79.5 66 LEU B C 1
ATOM 4659 O O . LEU B 1 66 ? -2.141 3.326 -18.922 1 79.5 66 LEU B O 1
ATOM 4663 N N . PHE B 1 67 ? -2.635 4.938 -20.469 1 87.94 67 PHE B N 1
ATOM 4664 C CA . PHE B 1 67 ? -2.273 5.941 -19.469 1 87.94 67 PHE B CA 1
ATOM 4665 C C . PHE B 1 67 ? -3.512 6.676 -18.969 1 87.94 67 PHE B C 1
ATOM 4667 O O . PHE B 1 67 ? -3.453 7.379 -17.953 1 87.94 67 PHE B O 1
ATOM 4674 N N . LEU B 1 68 ? -4.617 6.473 -19.656 1 90.19 68 LEU B N 1
ATOM 4675 C CA . LEU B 1 68 ? -5.82 7.18 -19.234 1 90.19 68 LEU B CA 1
ATOM 4676 C C . LEU B 1 68 ? -6.902 6.199 -18.797 1 90.19 68 LEU B C 1
ATOM 4678 O O . LEU B 1 68 ? -7.012 5.102 -19.344 1 90.19 68 LEU B O 1
ATOM 4682 N N . PRO B 1 69 ? -7.652 6.613 -17.797 1 89.5 69 PRO B N 1
ATOM 4683 C CA . PRO B 1 69 ? -8.727 5.742 -17.344 1 89.5 69 PRO B CA 1
ATOM 4684 C C . PRO B 1 69 ? -9.789 5.484 -18.406 1 89.5 69 PRO B C 1
ATOM 4686 O O . PRO B 1 69 ? -9.984 6.316 -19.297 1 89.5 69 PRO B O 1
ATOM 4689 N N . VAL B 1 70 ? -10.43 4.387 -18.25 1 83.31 70 VAL B N 1
ATOM 4690 C CA . VAL B 1 70 ? -11.484 4.012 -19.188 1 83.31 70 VAL B CA 1
ATOM 4691 C C . VAL B 1 70 ? -12.625 5.031 -19.109 1 83.31 70 VAL B C 1
ATOM 4693 O O . VAL B 1 70 ? -13.062 5.402 -18.016 1 83.31 70 VAL B O 1
ATOM 4696 N N . GLY B 1 71 ? -12.984 5.516 -20.281 1 86.69 71 GLY B N 1
ATOM 4697 C CA . GLY B 1 71 ? -14.078 6.477 -20.328 1 86.69 71 GLY B CA 1
ATOM 4698 C C . GLY B 1 71 ? -13.609 7.914 -20.172 1 86.69 71 GLY B C 1
ATOM 4699 O O . GLY B 1 71 ? -14.422 8.836 -20.141 1 86.69 71 GLY B O 1
ATOM 4700 N N . TYR B 1 72 ? -12.359 8.117 -20.047 1 89.75 72 TYR B N 1
ATOM 4701 C CA . TYR B 1 72 ? -11.844 9.484 -20 1 89.75 72 TYR B CA 1
ATOM 4702 C C . TYR B 1 72 ? -12.383 10.312 -21.172 1 89.75 72 TYR B C 1
ATOM 4704 O O . TYR B 1 72 ? -12.477 9.82 -22.297 1 89.75 72 TYR B O 1
ATOM 4712 N N . PRO B 1 73 ? -12.75 11.523 -20.844 1 90.44 73 PRO B N 1
ATOM 4713 C CA . PRO B 1 73 ? -12.531 12.352 -19.656 1 90.44 73 PRO B CA 1
ATOM 4714 C C . PRO B 1 73 ? -13.711 12.344 -18.688 1 90.44 73 PRO B C 1
ATOM 4716 O O . PRO B 1 73 ? -13.594 12.812 -17.562 1 90.44 73 PRO B O 1
ATOM 4719 N N . ASP B 1 74 ? -14.766 11.641 -19.047 1 90.94 74 ASP B N 1
ATOM 4720 C CA . ASP B 1 74 ? -16 11.742 -18.266 1 90.94 74 ASP B CA 1
ATOM 4721 C C . ASP B 1 74 ? -15.938 10.836 -17.031 1 90.94 74 ASP B C 1
ATOM 4723 O O . ASP B 1 74 ? -16.734 11.008 -16.094 1 90.94 74 ASP B O 1
ATOM 4727 N N . SER B 1 75 ? -15.023 9.961 -17.109 1 91.06 75 SER B N 1
ATOM 4728 C CA . SER B 1 75 ? -14.945 8.969 -16.047 1 91.06 75 SER B CA 1
ATOM 4729 C C . SER B 1 75 ? -14.164 9.516 -14.844 1 91.06 75 SER B C 1
ATOM 4731 O O . SER B 1 75 ? -14.117 8.883 -13.789 1 91.06 75 SER B O 1
ATOM 4733 N N . VAL B 1 76 ? -13.523 10.75 -15.031 1 94.19 76 VAL B N 1
ATOM 4734 C CA . VAL B 1 76 ? -12.711 11.305 -13.961 1 94.19 76 VAL B CA 1
ATOM 4735 C C . VAL B 1 76 ? -13.102 12.758 -13.711 1 94.19 76 VAL B C 1
ATOM 4737 O O . VAL B 1 76 ? -13.734 13.391 -14.562 1 94.19 76 VAL B O 1
ATOM 4740 N N . ALA B 1 77 ? -12.773 13.195 -12.531 1 92.56 77 ALA B N 1
ATOM 4741 C CA . ALA B 1 77 ? -13.039 14.586 -12.188 1 92.56 77 ALA B CA 1
ATOM 4742 C C . ALA B 1 77 ? -12.219 15.531 -13.062 1 92.56 77 ALA B C 1
ATOM 4744 O O . ALA B 1 77 ? -11.195 15.141 -13.625 1 92.56 77 ALA B O 1
ATOM 4745 N N . GLU B 1 78 ? -12.719 16.719 -13.133 1 90.62 78 GLU B N 1
ATOM 4746 C CA . GLU B 1 78 ? -12.023 17.734 -13.922 1 90.62 78 GLU B CA 1
ATOM 4747 C C . GLU B 1 78 ? -10.641 18.016 -13.352 1 90.62 78 GLU B C 1
ATOM 4749 O O . GLU B 1 78 ? -10.438 17.969 -12.133 1 90.62 78 GLU B O 1
ATOM 4754 N N . GLY B 1 79 ? -9.672 18.25 -14.25 1 92.19 79 GLY B N 1
ATOM 4755 C CA . GLY B 1 79 ? -8.328 18.594 -13.836 1 92.19 79 GLY B CA 1
ATOM 4756 C C . GLY B 1 79 ? -7.402 17.391 -13.742 1 92.19 79 GLY B C 1
ATOM 4757 O O . GLY B 1 79 ? -6.227 17.531 -13.398 1 92.19 79 GLY B O 1
ATOM 4758 N N . TYR B 1 80 ? -7.898 16.281 -14.094 1 94.88 80 TYR B N 1
ATOM 4759 C CA . TYR B 1 80 ? -7.141 15.039 -13.969 1 94.88 80 TYR B CA 1
ATOM 4760 C C . TYR B 1 80 ? -5.848 15.102 -14.766 1 94.88 80 TYR B C 1
ATOM 4762 O O . TYR B 1 80 ? -4.762 14.883 -14.227 1 94.88 80 TYR B O 1
ATOM 4770 N N . LEU B 1 81 ? -5.957 15.461 -15.992 1 94.44 81 LEU B N 1
ATOM 4771 C CA . LEU B 1 81 ? -4.785 15.461 -16.859 1 94.44 81 LEU B CA 1
ATOM 4772 C C . LEU B 1 81 ? -3.797 16.547 -16.438 1 94.44 81 LEU B C 1
ATOM 4774 O O . LEU B 1 81 ? -2.582 16.344 -16.5 1 94.44 81 LEU B O 1
ATOM 4778 N N . GLU B 1 82 ? -4.27 17.641 -16.094 1 94.69 82 GLU B N 1
ATOM 4779 C CA . GLU B 1 82 ? -3.398 18.719 -15.641 1 94.69 82 GLU B CA 1
ATOM 4780 C C . GLU B 1 82 ? -2.619 18.312 -14.391 1 94.69 82 GLU B C 1
ATOM 4782 O O . GLU B 1 82 ? -1.406 18.516 -14.312 1 94.69 82 GLU B O 1
ATOM 4787 N N . TYR B 1 83 ? -3.385 17.766 -13.492 1 94.88 83 TYR B N 1
ATOM 4788 C CA . TYR B 1 83 ? -2.719 17.312 -12.273 1 94.88 83 TYR B CA 1
ATOM 4789 C C . TYR B 1 83 ? -1.653 16.266 -12.586 1 94.88 83 TYR B C 1
ATOM 4791 O O . TYR B 1 83 ? -0.532 16.344 -12.078 1 94.88 83 TYR B O 1
ATOM 4799 N N . GLN B 1 84 ? -2.008 15.32 -13.43 1 95.06 84 GLN B N 1
ATOM 4800 C CA . GLN B 1 84 ? -1.082 14.25 -13.773 1 95.06 84 GLN B CA 1
ATOM 4801 C C . GLN B 1 84 ? 0.146 14.789 -14.5 1 95.06 84 GLN B C 1
ATOM 4803 O O . GLN B 1 84 ? 1.25 14.266 -14.336 1 95.06 84 GLN B O 1
ATOM 4808 N N . PHE B 1 85 ? -0.049 15.797 -15.281 1 96.06 85 PHE B N 1
ATOM 4809 C CA . PHE B 1 85 ? 1.07 16.406 -15.992 1 96.06 85 PHE B CA 1
ATOM 4810 C C . PHE B 1 85 ? 2.082 16.984 -15.016 1 96.06 85 PHE B C 1
ATOM 4812 O O . PHE B 1 85 ? 3.279 16.703 -15.109 1 96.06 85 PHE B O 1
ATOM 4819 N N . TYR B 1 86 ? 1.636 17.766 -14.125 1 96.5 86 TYR B N 1
ATOM 4820 C CA . TYR B 1 86 ? 2.535 18.391 -13.164 1 96.5 86 TYR B CA 1
ATOM 4821 C C . TYR B 1 86 ? 3.123 17.359 -12.211 1 96.5 86 TYR B C 1
ATOM 4823 O O . TYR B 1 86 ? 4.273 17.484 -11.781 1 96.5 86 TYR B O 1
ATOM 4831 N N . ASP B 1 87 ? 2.305 16.406 -11.875 1 95.44 87 ASP B N 1
ATOM 4832 C CA . ASP B 1 87 ? 2.807 15.305 -11.055 1 95.44 87 ASP B CA 1
ATOM 4833 C C . ASP B 1 87 ? 3.938 14.562 -11.766 1 95.44 87 ASP B C 1
ATOM 4835 O O . ASP B 1 87 ? 4.949 14.219 -11.148 1 95.44 87 ASP B O 1
ATOM 4839 N N . SER B 1 88 ? 3.793 14.367 -13.039 1 95.94 88 SER B N 1
ATOM 4840 C CA . SER B 1 88 ? 4.824 13.703 -13.828 1 95.94 88 SER B CA 1
ATOM 4841 C C . SER B 1 88 ? 6.086 14.555 -13.922 1 95.94 88 SER B C 1
ATOM 4843 O O . SER B 1 88 ? 7.199 14.039 -13.82 1 95.94 88 SER B O 1
ATOM 4845 N N . LEU B 1 89 ? 5.867 15.781 -14.094 1 96.69 89 LEU B N 1
ATOM 4846 C CA . LEU B 1 89 ? 6.996 16.703 -14.195 1 96.69 89 LEU B CA 1
ATOM 4847 C C . LEU B 1 89 ? 7.805 16.719 -12.906 1 96.69 89 LEU B C 1
ATOM 4849 O O . LEU B 1 89 ? 9.039 16.656 -12.938 1 96.69 89 LEU B O 1
ATOM 4853 N N . GLN B 1 90 ? 7.109 16.859 -11.836 1 95.88 90 GLN B N 1
ATOM 4854 C CA . GLN B 1 90 ? 7.828 16.859 -10.57 1 95.88 90 GLN B CA 1
ATOM 4855 C C . GLN B 1 90 ? 8.508 15.516 -10.32 1 95.88 90 GLN B C 1
ATOM 4857 O O . GLN B 1 90 ? 9.609 15.461 -9.781 1 95.88 90 GLN B O 1
ATOM 4862 N N . GLY B 1 91 ? 7.859 14.414 -10.703 1 94.81 91 GLY B N 1
ATOM 4863 C CA . GLY B 1 91 ? 8.469 13.094 -10.594 1 94.81 91 GLY B CA 1
ATOM 4864 C C . GLY B 1 91 ? 9.758 12.969 -11.383 1 94.81 91 GLY B C 1
ATOM 4865 O O . GLY B 1 91 ? 10.75 12.43 -10.883 1 94.81 91 GLY B O 1
ATOM 4866 N N . LEU B 1 92 ? 9.758 13.492 -12.555 1 95.94 92 LEU B N 1
ATOM 4867 C CA . LEU B 1 92 ? 10.953 13.477 -13.398 1 95.94 92 LEU B CA 1
ATOM 4868 C C . LEU B 1 92 ? 12.102 14.234 -12.742 1 95.94 92 LEU B C 1
ATOM 4870 O O . LEU B 1 92 ? 13.234 13.75 -12.727 1 95.94 92 LEU B O 1
ATOM 4874 N N . CYS B 1 93 ? 11.773 15.32 -12.18 1 96.69 93 CYS B N 1
ATOM 4875 C CA . CYS B 1 93 ? 12.781 16.125 -11.492 1 96.69 93 CYS B CA 1
ATOM 4876 C C . CYS B 1 93 ? 13.367 15.359 -10.305 1 96.69 93 CYS B C 1
ATOM 4878 O O . CYS B 1 93 ? 14.57 15.445 -10.047 1 96.69 93 CYS B O 1
ATOM 4880 N N . THR B 1 94 ? 12.516 14.641 -9.602 1 95.19 94 THR B N 1
ATOM 4881 C CA . THR B 1 94 ? 12.969 13.875 -8.445 1 95.19 94 THR B CA 1
ATOM 4882 C C . THR B 1 94 ? 13.953 12.789 -8.875 1 95.19 94 THR B C 1
ATOM 4884 O O . THR B 1 94 ? 15 12.617 -8.242 1 95.19 94 THR B O 1
ATOM 4887 N N . TYR B 1 95 ? 13.711 12.156 -9.914 1 91.06 95 TYR B N 1
ATOM 4888 C CA . TYR B 1 95 ? 14.562 11.055 -10.352 1 91.06 95 TYR B CA 1
ATOM 4889 C C . TYR B 1 95 ? 15.906 11.57 -10.852 1 91.06 95 TYR B C 1
ATOM 4891 O O . TYR B 1 95 ? 16.953 10.992 -10.539 1 91.06 95 TYR B O 1
ATOM 4899 N N . LEU B 1 96 ? 15.891 12.625 -11.609 1 93.25 96 LEU B N 1
ATOM 4900 C CA . LEU B 1 96 ? 17.125 13.219 -12.086 1 93.25 96 LEU B CA 1
ATOM 4901 C C . LEU B 1 96 ? 18 13.68 -10.922 1 93.25 96 LEU B C 1
ATOM 4903 O O . LEU B 1 96 ? 19.203 13.375 -10.875 1 93.25 96 LEU B O 1
ATOM 4907 N N . ARG B 1 97 ? 17.359 14.375 -10.031 1 95.44 97 ARG B N 1
ATOM 4908 C CA . ARG B 1 97 ? 18.078 14.82 -8.844 1 95.44 97 ARG B CA 1
ATOM 4909 C C . ARG B 1 97 ? 18.562 13.625 -8.023 1 95.44 97 ARG B C 1
ATOM 4911 O O . ARG B 1 97 ? 19.656 13.672 -7.43 1 95.44 97 ARG B O 1
ATOM 4918 N N . GLY B 1 98 ? 17.766 12.562 -8.008 1 93.62 98 GLY B N 1
ATOM 4919 C CA . GLY B 1 98 ? 18.094 11.359 -7.273 1 93.62 98 GLY B CA 1
ATOM 4920 C C . GLY B 1 98 ? 19.375 10.703 -7.758 1 93.62 98 GLY B C 1
ATOM 4921 O O . GLY B 1 98 ? 20.188 10.25 -6.953 1 93.62 98 GLY B O 1
ATOM 4922 N N . VAL B 1 99 ? 19.594 10.688 -8.992 1 89.5 99 VAL B N 1
ATOM 4923 C CA . VAL B 1 99 ? 20.781 10.055 -9.555 1 89.5 99 VAL B CA 1
ATOM 4924 C C . VAL B 1 99 ? 22.016 10.859 -9.18 1 89.5 99 VAL B C 1
ATOM 4926 O O . VAL B 1 99 ? 23.031 10.289 -8.766 1 89.5 99 VAL B O 1
ATOM 4929 N N . VAL B 1 100 ? 21.953 12.125 -9.273 1 89.31 100 VAL B N 1
ATOM 4930 C CA . VAL B 1 100 ? 23.078 13 -8.938 1 89.31 100 VAL B CA 1
ATOM 4931 C C . VAL B 1 100 ? 23.375 12.914 -7.445 1 89.31 100 VAL B C 1
ATOM 4933 O O . VAL B 1 100 ? 24.531 12.859 -7.039 1 89.31 100 VAL B O 1
ATOM 4936 N N . SER B 1 101 ? 22.359 12.867 -6.688 1 94.12 101 SER B N 1
ATOM 4937 C CA . SER B 1 101 ? 22.516 12.789 -5.242 1 94.12 101 SER B CA 1
ATOM 4938 C C . SER B 1 101 ? 23.078 11.43 -4.82 1 94.12 101 SER B C 1
ATOM 4940 O O . SER B 1 101 ? 23.828 11.344 -3.848 1 94.12 101 SER B O 1
ATOM 4942 N N . THR B 1 102 ? 22.656 10.406 -5.523 1 90.88 102 THR B N 1
ATOM 4943 C CA . THR B 1 102 ? 23.156 9.062 -5.219 1 90.88 102 THR B CA 1
ATOM 4944 C C . THR B 1 102 ? 24.672 9 -5.367 1 90.88 102 THR B C 1
ATOM 4946 O O . THR B 1 102 ? 25.344 8.344 -4.57 1 90.88 102 THR B O 1
ATOM 4949 N N . SER B 1 103 ? 25.281 9.633 -6.348 1 89.56 103 SER B N 1
ATOM 4950 C CA . SER B 1 103 ? 26.719 9.68 -6.523 1 89.56 103 SER B CA 1
ATOM 4951 C C . SER B 1 103 ? 27.406 10.273 -5.301 1 89.56 103 SER B C 1
ATOM 4953 O O . SER B 1 103 ? 28.438 9.758 -4.84 1 89.56 103 SER B O 1
ATOM 4955 N N . ALA B 1 104 ? 26.797 11.297 -4.785 1 90.19 104 ALA B N 1
ATOM 4956 C CA . ALA B 1 104 ? 27.359 11.953 -3.605 1 90.19 104 ALA B CA 1
ATOM 4957 C C . ALA B 1 104 ? 27.266 11.039 -2.385 1 90.19 104 ALA B C 1
ATOM 4959 O O . ALA B 1 104 ? 28.188 11 -1.564 1 90.19 104 ALA B O 1
ATOM 4960 N N . VAL B 1 105 ? 26.203 10.312 -2.275 1 90.88 105 VAL B N 1
ATOM 4961 C CA . VAL B 1 105 ? 26 9.383 -1.163 1 90.88 105 VAL B CA 1
ATOM 4962 C C . VAL B 1 105 ? 27.047 8.266 -1.232 1 90.88 105 VAL B C 1
ATOM 4964 O O . VAL B 1 105 ? 27.578 7.848 -0.207 1 90.88 105 VAL B O 1
ATOM 4967 N N . LEU B 1 106 ? 27.359 7.793 -2.42 1 88 106 LEU B N 1
ATOM 4968 C CA . LEU B 1 106 ? 28.328 6.715 -2.607 1 88 106 LEU B CA 1
ATOM 4969 C C . LEU B 1 106 ? 29.75 7.191 -2.309 1 88 106 LEU B C 1
ATOM 4971 O O . LEU B 1 106 ? 30.547 6.449 -1.737 1 88 106 LEU B O 1
ATOM 4975 N N . VAL B 1 107 ? 30.031 8.445 -2.668 1 86.38 107 VAL B N 1
ATOM 4976 C CA . VAL B 1 107 ? 31.312 9.039 -2.305 1 86.38 107 VAL B CA 1
ATOM 4977 C C . VAL B 1 107 ? 31.453 9.078 -0.784 1 86.38 107 VAL B C 1
ATOM 4979 O O . VAL B 1 107 ? 32.469 8.68 -0.237 1 86.38 107 VAL B O 1
ATOM 4982 N N . ALA B 1 108 ? 30.391 9.477 -0.2 1 86 108 ALA B N 1
ATOM 4983 C CA . ALA B 1 108 ? 30.391 9.602 1.255 1 86 108 ALA B CA 1
ATOM 4984 C C . ALA B 1 108 ? 30.5 8.234 1.923 1 86 108 ALA B C 1
ATOM 4986 O O . ALA B 1 108 ? 31.031 8.117 3.027 1 86 108 ALA B O 1
ATOM 4987 N N . ALA B 1 109 ? 30.062 7.223 1.282 1 85.88 109 ALA B N 1
ATOM 4988 C CA . ALA B 1 109 ? 30.078 5.863 1.821 1 85.88 109 ALA B CA 1
ATOM 4989 C C . ALA B 1 109 ? 31.469 5.23 1.648 1 85.88 109 ALA B C 1
ATOM 4991 O O . ALA B 1 109 ? 31.75 4.176 2.223 1 85.88 109 ALA B O 1
ATOM 4992 N N . GLY B 1 110 ? 32.312 5.84 0.794 1 86.12 110 GLY B N 1
ATOM 4993 C CA . GLY B 1 110 ? 33.688 5.383 0.704 1 86.12 110 GLY B CA 1
ATOM 4994 C C . GLY B 1 110 ? 34.062 4.852 -0.669 1 86.12 110 GLY B C 1
ATOM 4995 O O . GLY B 1 110 ? 35.094 4.238 -0.845 1 86.12 110 GLY B O 1
ATOM 4996 N N . VAL B 1 111 ? 33.156 5.035 -1.592 1 85.44 111 VAL B N 1
ATOM 4997 C CA . VAL B 1 111 ? 33.5 4.645 -2.951 1 85.44 111 VAL B CA 1
ATOM 4998 C C . VAL B 1 111 ? 34.688 5.465 -3.43 1 85.44 111 VAL B C 1
ATOM 5000 O O . VAL B 1 111 ? 34.688 6.695 -3.336 1 85.44 111 VAL B O 1
ATOM 5003 N N . GLY B 1 112 ? 35.688 4.836 -3.891 1 83.44 112 GLY B N 1
ATOM 5004 C CA . GLY B 1 112 ? 36.906 5.508 -4.34 1 83.44 112 GLY B CA 1
ATOM 5005 C C . GLY B 1 112 ? 37.875 5.805 -3.213 1 83.44 112 GLY B C 1
ATOM 5006 O O . GLY B 1 112 ? 38.938 6.406 -3.436 1 83.44 112 GLY B O 1
ATOM 5007 N N . ASP B 1 113 ? 37.438 5.469 -1.987 1 85.62 113 ASP B N 1
ATOM 5008 C CA . ASP B 1 113 ? 38.25 5.676 -0.807 1 85.62 113 ASP B CA 1
ATOM 5009 C C . ASP B 1 113 ? 38.875 4.367 -0.338 1 85.62 113 ASP B C 1
ATOM 5011 O O . ASP B 1 113 ? 38.188 3.51 0.225 1 85.62 113 ASP B O 1
ATOM 5015 N N . ALA B 1 114 ? 40.156 4.242 -0.422 1 85.75 114 ALA B N 1
ATOM 5016 C CA . ALA B 1 114 ? 40.875 3.006 -0.106 1 85.75 114 ALA B CA 1
ATOM 5017 C C . ALA B 1 114 ? 40.812 2.705 1.39 1 85.75 114 ALA B C 1
ATOM 5019 O O . ALA B 1 114 ? 40.969 1.555 1.805 1 85.75 114 ALA B O 1
ATOM 5020 N N . GLU B 1 115 ? 40.562 3.689 2.209 1 83.38 115 GLU B N 1
ATOM 5021 C CA . GLU B 1 115 ? 40.531 3.508 3.658 1 83.38 115 GLU B CA 1
ATOM 5022 C C . GLU B 1 115 ? 39.156 3.08 4.152 1 83.38 115 GLU B C 1
ATOM 5024 O O . GLU B 1 115 ? 39.031 2.629 5.293 1 83.38 115 GLU B O 1
ATOM 5029 N N . ALA B 1 116 ? 38.25 3.219 3.252 1 83.56 116 ALA B N 1
ATOM 5030 C CA . ALA B 1 116 ? 36.875 2.883 3.654 1 83.56 116 ALA B CA 1
ATOM 5031 C C . ALA B 1 116 ? 36.688 1.371 3.678 1 83.56 116 ALA B C 1
ATOM 5033 O O . ALA B 1 116 ? 37.281 0.646 2.871 1 83.56 116 ALA B O 1
ATOM 5034 N N . THR B 1 117 ? 35.875 0.865 4.656 1 83.12 117 THR B N 1
ATOM 5035 C CA . THR B 1 117 ? 35.562 -0.553 4.727 1 83.12 117 THR B CA 1
ATOM 5036 C C . THR B 1 117 ? 34.062 -0.773 4.414 1 83.12 117 THR B C 1
ATOM 5038 O O . THR B 1 117 ? 33.219 0.008 4.84 1 83.12 117 THR B O 1
ATOM 5041 N N . ALA B 1 118 ? 33.812 -1.767 3.672 1 83.25 118 ALA B N 1
ATOM 5042 C CA . ALA B 1 118 ? 32.438 -2.094 3.256 1 83.25 118 ALA B CA 1
ATOM 5043 C C . ALA B 1 118 ? 31.578 -2.453 4.457 1 83.25 118 ALA B C 1
ATOM 5045 O O . ALA B 1 118 ? 30.391 -2.121 4.496 1 83.25 118 ALA B O 1
ATOM 5046 N N . MET B 1 119 ? 32.125 -3.055 5.422 1 82.19 119 MET B N 1
ATOM 5047 C CA . MET B 1 119 ? 31.359 -3.467 6.598 1 82.19 119 MET B CA 1
ATOM 5048 C C . MET B 1 119 ? 30.922 -2.256 7.41 1 82.19 119 MET B C 1
ATOM 5050 O O . MET B 1 119 ? 29.781 -2.205 7.887 1 82.19 119 MET B O 1
ATOM 5054 N N . SER B 1 120 ? 31.797 -1.331 7.559 1 81.81 120 SER B N 1
ATOM 5055 C CA . SER B 1 120 ? 31.422 -0.107 8.266 1 81.81 120 SER B CA 1
ATOM 5056 C C . SER B 1 120 ? 30.312 0.643 7.535 1 81.81 120 SER B C 1
ATOM 5058 O O . SER B 1 120 ? 29.391 1.161 8.164 1 81.81 120 SER B O 1
ATOM 5060 N N . ALA B 1 121 ? 30.453 0.671 6.254 1 84 121 ALA B N 1
ATOM 5061 C CA . ALA B 1 121 ? 29.422 1.314 5.457 1 84 121 ALA B CA 1
ATOM 5062 C C . ALA B 1 121 ? 28.078 0.588 5.605 1 84 121 ALA B C 1
ATOM 5064 O O . ALA B 1 121 ? 27.031 1.224 5.73 1 84 121 ALA B O 1
ATOM 5065 N N . ALA B 1 122 ? 28.109 -0.681 5.613 1 85.12 122 ALA B N 1
ATOM 5066 C CA . ALA B 1 122 ? 26.906 -1.485 5.758 1 85.12 122 ALA B CA 1
ATOM 5067 C C . ALA B 1 122 ? 26.234 -1.245 7.117 1 85.12 122 ALA B C 1
ATOM 5069 O O . ALA B 1 122 ? 25.016 -1.161 7.211 1 85.12 122 ALA B O 1
ATOM 5070 N N . MET B 1 123 ? 27.047 -1.176 8.102 1 84.94 123 MET B N 1
ATOM 5071 C CA . MET B 1 123 ? 26.531 -0.915 9.445 1 84.94 123 MET B CA 1
ATOM 5072 C C . MET B 1 123 ? 25.844 0.446 9.508 1 84.94 123 MET B C 1
ATOM 5074 O O . MET B 1 123 ? 24.75 0.572 10.07 1 84.94 123 MET B O 1
ATOM 5078 N N . THR B 1 124 ? 26.484 1.415 8.938 1 83.81 124 THR B N 1
ATOM 5079 C CA . THR B 1 124 ? 25.906 2.756 8.922 1 83.81 124 THR B CA 1
ATOM 5080 C C . THR B 1 124 ? 24.594 2.766 8.156 1 83.81 124 THR B C 1
ATOM 5082 O O . THR B 1 124 ? 23.641 3.432 8.562 1 83.81 124 THR B O 1
ATOM 5085 N N . TRP B 1 125 ? 24.562 2.045 7.082 1 86.31 125 TRP B N 1
ATOM 5086 C CA . TRP B 1 125 ? 23.344 1.932 6.289 1 86.31 125 TRP B CA 1
ATOM 5087 C C . TRP B 1 125 ? 22.219 1.297 7.102 1 86.31 125 TRP B C 1
ATOM 5089 O O . TRP B 1 125 ? 21.078 1.76 7.062 1 86.31 125 TRP B O 1
ATOM 5099 N N . ALA B 1 126 ? 22.578 0.337 7.84 1 86.44 126 ALA B N 1
ATOM 5100 C CA . ALA B 1 126 ? 21.578 -0.351 8.648 1 86.44 126 ALA B CA 1
ATOM 5101 C C . ALA B 1 126 ? 21.047 0.56 9.75 1 86.44 126 ALA B C 1
ATOM 5103 O O . ALA B 1 126 ? 19.828 0.6 10 1 86.44 126 ALA B O 1
ATOM 5104 N N . ILE B 1 127 ? 21.906 1.24 10.352 1 87.06 127 ILE B N 1
ATOM 5105 C CA . ILE B 1 127 ? 21.516 2.121 11.453 1 87.06 127 ILE B CA 1
ATOM 5106 C C . ILE B 1 127 ? 20.625 3.244 10.922 1 87.06 127 ILE B C 1
ATOM 5108 O O . ILE B 1 127 ? 19.594 3.566 11.523 1 87.06 127 ILE B O 1
ATOM 5112 N N . ARG B 1 128 ? 21.062 3.811 9.859 1 89.88 128 ARG B N 1
ATOM 5113 C CA . ARG B 1 128 ? 20.25 4.891 9.305 1 89.88 128 ARG B CA 1
ATOM 5114 C C . ARG B 1 128 ? 18.875 4.387 8.891 1 89.88 128 ARG B C 1
ATOM 5116 O O . ARG B 1 128 ? 17.875 5.086 9.062 1 89.88 128 ARG B O 1
ATOM 5123 N N . ASP B 1 129 ? 18.812 3.197 8.336 1 88 129 ASP B N 1
ATOM 5124 C CA . ASP B 1 129 ? 17.516 2.6 8.008 1 88 129 ASP B CA 1
ATOM 5125 C C . ASP B 1 129 ? 16.672 2.4 9.258 1 88 129 ASP B C 1
ATOM 5127 O O . ASP B 1 129 ? 15.453 2.598 9.227 1 88 129 ASP B O 1
ATOM 5131 N N . GLY B 1 130 ? 17.297 1.966 10.273 1 86.81 130 GLY B N 1
ATOM 5132 C CA . GLY B 1 130 ? 16.578 1.831 11.539 1 86.81 130 GLY B CA 1
ATOM 5133 C C . GLY B 1 130 ? 15.984 3.137 12.023 1 86.81 130 GLY B C 1
ATOM 5134 O O . GLY B 1 130 ? 14.828 3.174 12.445 1 86.81 130 GLY B O 1
ATOM 5135 N N . PHE B 1 131 ? 16.781 4.18 11.906 1 88.75 131 PHE B N 1
ATOM 5136 C CA . PHE B 1 131 ? 16.281 5.496 12.273 1 88.75 131 PHE B CA 1
ATOM 5137 C C . PHE B 1 131 ? 15.109 5.895 11.398 1 88.75 131 PHE B C 1
ATOM 5139 O O . PHE B 1 131 ? 14.148 6.504 11.875 1 88.75 131 PHE B O 1
ATOM 5146 N N . GLY B 1 132 ? 15.242 5.609 10.18 1 91.38 132 GLY B N 1
ATOM 5147 C CA . GLY B 1 132 ? 14.133 5.871 9.281 1 91.38 132 GLY B CA 1
ATOM 5148 C C . GLY B 1 132 ? 12.859 5.141 9.672 1 91.38 132 GLY B C 1
ATOM 5149 O O . GLY B 1 132 ? 11.773 5.723 9.656 1 91.38 132 GLY B O 1
ATOM 5150 N N . MET B 1 133 ? 13.039 3.951 10.07 1 87.75 133 MET B N 1
ATOM 5151 C CA . MET B 1 133 ? 11.883 3.135 10.453 1 87.75 133 MET B CA 1
ATOM 5152 C C . MET B 1 133 ? 11.242 3.66 11.727 1 87.75 133 MET B C 1
ATOM 5154 O O . MET B 1 133 ? 10.023 3.834 11.789 1 87.75 133 MET B O 1
ATOM 5158 N N . ILE B 1 134 ? 12.023 3.896 12.695 1 88.75 134 ILE B N 1
ATOM 5159 C CA . ILE B 1 134 ? 11.516 4.391 13.969 1 88.75 134 ILE B CA 1
ATOM 5160 C C . ILE B 1 134 ? 10.883 5.77 13.781 1 88.75 134 ILE B C 1
ATOM 5162 O O . ILE B 1 134 ? 9.773 6.023 14.25 1 88.75 134 ILE B O 1
ATOM 5166 N N . GLY B 1 135 ? 11.625 6.582 13.102 1 91.31 135 GLY B N 1
ATOM 5167 C CA . GLY B 1 135 ? 11.094 7.906 12.828 1 91.31 135 GLY B CA 1
ATOM 5168 C C . GLY B 1 135 ? 9.812 7.879 12.023 1 91.31 135 GLY B C 1
ATOM 5169 O O . GLY B 1 135 ? 8.898 8.664 12.273 1 91.31 135 GLY B O 1
ATOM 5170 N N . GLY B 1 136 ? 9.773 7.031 11.055 1 91.62 136 GLY B N 1
ATOM 5171 C CA . GLY B 1 136 ? 8.562 6.891 10.266 1 91.62 136 GLY B CA 1
ATOM 5172 C C . GLY B 1 136 ? 7.359 6.465 11.078 1 91.62 136 GLY B C 1
ATOM 5173 O O . GLY B 1 136 ? 6.262 6.988 10.898 1 91.62 136 GLY B O 1
ATOM 5174 N N . LEU B 1 137 ? 7.566 5.52 12 1 85 137 LEU B N 1
ATOM 5175 C CA . LEU B 1 137 ? 6.488 5.062 12.875 1 85 137 LEU B CA 1
ATOM 5176 C C . LEU B 1 137 ? 5.98 6.199 13.75 1 85 137 LEU B C 1
ATOM 5178 O O . LEU B 1 137 ? 4.77 6.391 13.883 1 85 137 LEU B O 1
ATOM 5182 N N . PHE B 1 138 ? 6.859 6.863 14.305 1 89.5 138 PHE B N 1
ATOM 5183 C CA . PHE B 1 138 ? 6.496 7.984 15.156 1 89.5 138 PHE B CA 1
ATOM 5184 C C . PHE B 1 138 ? 5.75 9.055 14.367 1 89.5 138 PHE B C 1
ATOM 5186 O O . PHE B 1 138 ? 4.723 9.562 14.82 1 89.5 138 PHE B O 1
ATOM 5193 N N . PHE B 1 139 ? 6.223 9.336 13.227 1 92.19 139 PHE B N 1
ATOM 5194 C CA . PHE B 1 139 ? 5.594 10.344 12.375 1 92.19 139 PHE B CA 1
ATOM 5195 C C . PHE B 1 139 ? 4.195 9.906 11.961 1 92.19 139 PHE B C 1
ATOM 5197 O O . PHE B 1 139 ? 3.254 10.703 12 1 92.19 139 PHE B O 1
ATOM 5204 N N . SER B 1 140 ? 4.152 8.75 11.523 1 87.25 140 SER B N 1
ATOM 5205 C CA . SER B 1 140 ? 2.85 8.219 11.125 1 87.25 140 SER B CA 1
ATOM 5206 C C . SER B 1 140 ? 1.855 8.266 12.281 1 87.25 140 SER B C 1
ATOM 5208 O O . SER B 1 140 ? 0.691 8.625 12.086 1 87.25 140 SER B O 1
ATOM 5210 N N . TYR B 1 141 ? 2.279 7.883 13.398 1 81.88 141 TYR B N 1
ATOM 5211 C CA . TYR B 1 141 ? 1.426 7.883 14.586 1 81.88 141 TYR B CA 1
ATOM 5212 C C . TYR B 1 141 ? 0.878 9.281 14.859 1 81.88 141 TYR B C 1
ATOM 5214 O O . TYR B 1 141 ? -0.313 9.438 15.141 1 81.88 141 TYR B O 1
ATOM 5222 N N . LYS B 1 142 ? 1.626 10.258 14.703 1 84.69 142 LYS B N 1
ATOM 5223 C CA . LYS B 1 142 ? 1.231 11.633 15.016 1 84.69 142 LYS B CA 1
ATOM 5224 C C . LYS B 1 142 ? 0.439 12.242 13.859 1 84.69 142 LYS B C 1
ATOM 5226 O O . LYS B 1 142 ? -0.502 13.008 14.086 1 84.69 142 LYS B O 1
ATOM 5231 N N . ALA B 1 143 ? 0.815 11.883 12.664 1 88.19 143 ALA B N 1
ATOM 5232 C CA . ALA B 1 143 ? 0.276 12.586 11.5 1 88.19 143 ALA B CA 1
ATOM 5233 C C . ALA B 1 143 ? -0.954 11.867 10.945 1 88.19 143 ALA B C 1
ATOM 5235 O O . ALA B 1 143 ? -1.768 12.469 10.242 1 88.19 143 ALA B O 1
ATOM 5236 N N . SER B 1 144 ? -1.127 10.641 11.234 1 85.81 144 SER B N 1
ATOM 5237 C CA . SER B 1 144 ? -2.133 9.805 10.586 1 85.81 144 SER B CA 1
ATOM 5238 C C . SER B 1 144 ? -3.533 10.375 10.773 1 85.81 144 SER B C 1
ATOM 5240 O O . SER B 1 144 ? -4.34 10.383 9.844 1 85.81 144 SER B O 1
ATOM 5242 N N . PRO B 1 145 ? -3.887 10.945 11.938 1 77.38 145 PRO B N 1
ATOM 5243 C CA . PRO B 1 145 ? -5.242 11.477 12.102 1 77.38 145 PRO B CA 1
ATOM 5244 C C . PRO B 1 145 ? -5.512 12.695 11.219 1 77.38 145 PRO B C 1
ATOM 5246 O O . PRO B 1 145 ? -6.668 13.078 11.023 1 77.38 145 PRO B O 1
ATOM 5249 N N . HIS B 1 146 ? -4.523 13.195 10.656 1 86.06 146 HIS B N 1
ATOM 5250 C CA . HIS B 1 146 ? -4.676 14.445 9.922 1 86.06 146 HIS B CA 1
ATOM 5251 C C . HIS B 1 146 ? -4.59 14.219 8.414 1 86.06 146 HIS B C 1
ATOM 5253 O O . HIS B 1 146 ? -4.883 15.117 7.629 1 86.06 146 HIS B O 1
ATOM 5259 N N . PHE B 1 147 ? -4.305 13.078 7.941 1 87.56 147 PHE B N 1
ATOM 5260 C CA . PHE B 1 147 ? -4.023 12.812 6.535 1 87.56 147 PHE B CA 1
ATOM 5261 C C . PHE B 1 147 ? -5.262 13.062 5.68 1 87.56 147 PHE B C 1
ATOM 5263 O O . PHE B 1 147 ? -5.164 13.633 4.59 1 87.56 147 PHE B O 1
ATOM 5270 N N . ASP B 1 148 ? -6.395 12.703 6.184 1 86.44 148 ASP B N 1
ATOM 5271 C CA . ASP B 1 148 ? -7.617 12.805 5.395 1 86.44 148 ASP B CA 1
ATOM 5272 C C . ASP B 1 148 ? -8.102 14.25 5.32 1 86.44 148 ASP B C 1
ATOM 5274 O O . ASP B 1 148 ? -8.688 14.664 4.316 1 86.44 148 ASP B O 1
ATOM 5278 N N . ALA B 1 149 ? -7.812 14.938 6.402 1 87.38 149 ALA B N 1
ATOM 5279 C CA . ALA B 1 149 ? -8.328 16.297 6.496 1 87.38 149 ALA B CA 1
ATOM 5280 C C . ALA B 1 149 ? -7.414 17.281 5.766 1 87.38 149 ALA B C 1
ATOM 5282 O O . ALA B 1 149 ? -7.875 18.312 5.27 1 87.38 149 ALA B O 1
ATOM 5283 N N . HIS B 1 150 ? -6.176 16.969 5.719 1 91.19 150 HIS B N 1
ATOM 5284 C CA . HIS B 1 150 ? -5.207 17.906 5.156 1 91.19 150 HIS B CA 1
ATOM 5285 C C . HIS B 1 150 ? -4.438 17.266 4 1 91.19 150 HIS B C 1
ATOM 5287 O O . HIS B 1 150 ? -3.205 17.266 4.004 1 91.19 150 HIS B O 1
ATOM 5293 N N . VAL B 1 151 ? -5.113 16.906 2.971 1 92.25 151 VAL B N 1
ATOM 5294 C CA . VAL B 1 151 ? -4.559 16.172 1.842 1 92.25 151 VAL B CA 1
ATOM 5295 C C . VAL B 1 151 ? -3.574 17.062 1.078 1 92.25 151 VAL B C 1
ATOM 5297 O O . VAL B 1 151 ? -2.443 16.641 0.81 1 92.25 151 VAL B O 1
ATOM 5300 N N . LYS B 1 152 ? -3.939 18.297 0.752 1 92.44 152 LYS B N 1
ATOM 5301 C CA . LYS B 1 152 ? -3.084 19.203 -0.01 1 92.44 152 LYS B CA 1
ATOM 5302 C C . LYS B 1 152 ? -1.813 19.531 0.763 1 92.44 152 LYS B C 1
ATOM 5304 O O . LYS B 1 152 ? -0.72 19.547 0.194 1 92.44 152 LYS B O 1
ATOM 5309 N N . GLU B 1 153 ? -1.988 19.75 2.012 1 91.75 153 GLU B N 1
ATOM 5310 C CA . GLU B 1 153 ? -0.861 20.109 2.863 1 91.75 153 GLU B CA 1
ATOM 5311 C C . GLU B 1 153 ? 0.159 18.984 2.947 1 91.75 153 GLU B C 1
ATOM 5313 O O . GLU B 1 153 ? 1.361 19.203 2.799 1 91.75 153 GLU B O 1
ATOM 5318 N N . PHE B 1 154 ? -0.316 17.844 3.154 1 92.56 154 PHE B N 1
ATOM 5319 C CA . PHE B 1 154 ? 0.6 16.719 3.32 1 92.56 154 PHE B CA 1
ATOM 5320 C C . PHE B 1 154 ? 1.223 16.328 1.985 1 92.56 154 PHE B C 1
ATOM 5322 O O . PHE B 1 154 ? 2.355 15.852 1.941 1 92.56 154 PHE B O 1
ATOM 5329 N N . ARG B 1 155 ? 0.507 16.562 0.941 1 93.94 155 ARG B N 1
ATOM 5330 C CA . ARG B 1 155 ? 1.108 16.328 -0.368 1 93.94 155 ARG B CA 1
ATOM 5331 C C . ARG B 1 155 ? 2.252 17.297 -0.626 1 93.94 155 ARG B C 1
ATOM 5333 O O . ARG B 1 155 ? 3.291 16.922 -1.166 1 93.94 155 ARG B O 1
ATOM 5340 N N . LEU B 1 156 ? 2.039 18.469 -0.265 1 91.62 156 LEU B N 1
ATOM 5341 C CA . LEU B 1 156 ? 3.1 19.469 -0.397 1 91.62 156 LEU B CA 1
ATOM 5342 C C . LEU B 1 156 ? 4.258 19.156 0.543 1 91.62 156 LEU B C 1
ATOM 5344 O O . LEU B 1 156 ? 5.426 19.281 0.163 1 91.62 156 LEU B O 1
ATOM 5348 N N . LEU B 1 157 ? 3.895 18.781 1.735 1 92 157 LEU B N 1
ATOM 5349 C CA . LEU B 1 157 ? 4.926 18.422 2.707 1 92 157 LEU B CA 1
ATOM 5350 C C . LEU B 1 157 ? 5.754 17.25 2.215 1 92 157 LEU B C 1
ATOM 5352 O O . LEU B 1 157 ? 6.957 17.172 2.469 1 92 157 LEU B O 1
ATOM 5356 N N . ALA B 1 158 ? 5.133 16.25 1.579 1 95.44 158 ALA B N 1
ATOM 5357 C CA . ALA B 1 158 ? 5.867 15.133 0.988 1 95.44 158 ALA B CA 1
ATOM 5358 C C . ALA B 1 158 ? 6.988 15.633 0.084 1 95.44 158 ALA B C 1
ATOM 5360 O O . ALA B 1 158 ? 8.133 15.195 0.206 1 95.44 158 ALA B O 1
ATOM 5361 N N . ASP B 1 159 ? 6.691 16.594 -0.713 1 94.44 159 ASP B N 1
ATOM 5362 C CA . ASP B 1 159 ? 7.656 17.141 -1.662 1 94.44 159 ASP B CA 1
ATOM 5363 C C . ASP B 1 159 ? 8.742 17.938 -0.945 1 94.44 159 ASP B C 1
ATOM 5365 O O . ASP B 1 159 ? 9.906 17.922 -1.35 1 94.44 159 ASP B O 1
ATOM 5369 N N . VAL B 1 160 ? 8.367 18.641 0.049 1 93.5 160 VAL B N 1
ATOM 5370 C CA . VAL B 1 160 ? 9.344 19.391 0.823 1 93.5 160 VAL B CA 1
ATOM 5371 C C . VAL B 1 160 ? 10.328 18.438 1.49 1 93.5 160 VAL B C 1
ATOM 5373 O O . VAL B 1 160 ? 11.547 18.656 1.44 1 93.5 160 VAL B O 1
ATOM 5376 N N . PHE B 1 161 ? 9.805 17.406 2.092 1 96.69 161 PHE B N 1
ATOM 5377 C CA . PHE B 1 161 ? 10.664 16.406 2.707 1 96.69 161 PHE B CA 1
ATOM 5378 C C . PHE B 1 161 ? 11.594 15.781 1.672 1 96.69 161 PHE B C 1
ATOM 5380 O O . PHE B 1 161 ? 12.781 15.57 1.94 1 96.69 161 PHE B O 1
ATOM 5387 N N . ASN B 1 162 ? 11.062 15.453 0.538 1 96.94 162 ASN B N 1
ATOM 5388 C CA . ASN B 1 162 ? 11.867 14.898 -0.548 1 96.94 162 ASN B CA 1
ATOM 5389 C C . ASN B 1 162 ? 13.008 15.836 -0.931 1 96.94 162 ASN B C 1
ATOM 5391 O O . ASN B 1 162 ? 14.148 15.406 -1.091 1 96.94 162 ASN B O 1
ATOM 5395 N N . ASP B 1 163 ? 12.711 17.109 -1.073 1 97.5 163 ASP B N 1
ATOM 5396 C CA . ASP B 1 163 ? 13.703 18.109 -1.469 1 97.5 163 ASP B CA 1
ATOM 5397 C C . ASP B 1 163 ? 14.789 18.25 -0.41 1 97.5 163 ASP B C 1
ATOM 5399 O O . ASP B 1 163 ? 15.977 18.344 -0.739 1 97.5 163 ASP B O 1
ATOM 5403 N N . ILE B 1 164 ? 14.398 18.25 0.825 1 97.31 164 ILE B N 1
ATOM 5404 C CA . ILE B 1 164 ? 15.375 18.344 1.9 1 97.31 164 ILE B CA 1
ATOM 5405 C C . ILE B 1 164 ? 16.266 17.109 1.918 1 97.31 164 ILE B C 1
ATOM 5407 O O . ILE B 1 164 ? 17.484 17.203 2.02 1 97.31 164 ILE B O 1
ATOM 5411 N N . GLY B 1 165 ? 15.625 15.953 1.798 1 97.75 165 GLY B N 1
ATOM 5412 C CA . GLY B 1 165 ? 16.375 14.703 1.794 1 97.75 165 GLY B CA 1
ATOM 5413 C C . GLY B 1 165 ? 17.391 14.625 0.675 1 97.75 165 GLY B C 1
ATOM 5414 O O . GLY B 1 165 ? 18.562 14.328 0.916 1 97.75 165 GLY B O 1
ATOM 5415 N N . LEU B 1 166 ? 17.016 14.945 -0.525 1 97.44 166 LEU B N 1
ATOM 5416 C CA . LEU B 1 166 ? 17.906 14.883 -1.68 1 97.44 166 LEU B CA 1
ATOM 5417 C C . LEU B 1 166 ? 19 15.93 -1.576 1 97.44 166 LEU B C 1
ATOM 5419 O O . LEU B 1 166 ? 20.141 15.695 -1.995 1 97.44 166 LEU B O 1
ATOM 5423 N N . THR B 1 167 ? 18.656 17.109 -1.073 1 97.5 167 THR B N 1
ATOM 5424 C CA . THR B 1 167 ? 19.656 18.156 -0.892 1 97.5 167 THR B CA 1
ATOM 5425 C C . THR B 1 167 ? 20.719 17.719 0.116 1 97.5 167 THR B C 1
ATOM 5427 O O . THR B 1 167 ? 21.906 17.938 -0.104 1 97.5 167 THR B O 1
ATOM 5430 N N . LEU B 1 168 ? 20.297 17.109 1.167 1 96.56 168 LEU B N 1
ATOM 5431 C CA . LEU B 1 168 ? 21.234 16.609 2.162 1 96.56 168 LEU B CA 1
ATOM 5432 C C . LEU B 1 168 ? 22.141 15.547 1.555 1 96.56 168 LEU B C 1
ATOM 5434 O O . LEU B 1 168 ? 23.344 15.547 1.808 1 96.56 168 LEU B O 1
ATOM 5438 N N . ASP B 1 169 ? 21.594 14.688 0.793 1 95.81 169 ASP B N 1
ATOM 5439 C CA . ASP B 1 169 ? 22.391 13.656 0.12 1 95.81 169 ASP B CA 1
ATOM 5440 C C . ASP B 1 169 ? 23.469 14.281 -0.76 1 95.81 169 ASP B C 1
ATOM 5442 O O . ASP B 1 169 ? 24.625 13.859 -0.719 1 95.81 169 ASP B O 1
ATOM 5446 N N . LEU B 1 170 ? 23.062 15.25 -1.525 1 95.31 170 LEU B N 1
ATOM 5447 C CA . LEU B 1 170 ? 24.016 15.891 -2.432 1 95.31 170 LEU B CA 1
ATOM 5448 C C . LEU B 1 170 ? 25.078 16.656 -1.652 1 95.31 170 LEU B C 1
ATOM 5450 O O . LEU B 1 170 ? 26.25 16.703 -2.068 1 95.31 170 LEU B O 1
ATOM 5454 N N . ALA B 1 171 ? 24.734 17.188 -0.553 1 94.19 171 ALA B N 1
ATOM 5455 C CA . ALA B 1 171 ? 25.625 18.047 0.231 1 94.19 171 ALA B CA 1
ATOM 5456 C C . ALA B 1 171 ? 26.516 17.203 1.15 1 94.19 171 ALA B C 1
ATOM 5458 O O . ALA B 1 171 ? 27.406 17.734 1.815 1 94.19 171 ALA B O 1
ATOM 5459 N N . LEU B 1 172 ? 26.312 15.961 1.221 1 91.5 172 LEU B N 1
ATOM 5460 C CA . LEU B 1 172 ? 26.953 15.086 2.193 1 91.5 172 LEU B CA 1
ATOM 5461 C C . LEU B 1 172 ? 28.469 15.242 2.141 1 91.5 172 LEU B C 1
ATOM 5463 O O . LEU B 1 172 ? 29.109 15.5 3.162 1 91.5 172 LEU B O 1
ATOM 5467 N N . PRO B 1 173 ? 29.172 15.109 0.947 1 85.56 173 PRO B N 1
ATOM 5468 C CA . PRO B 1 173 ? 30.625 15.227 0.91 1 85.56 173 PRO B CA 1
ATOM 5469 C C . PRO B 1 173 ? 31.125 16.594 1.391 1 85.56 173 PRO B C 1
ATOM 5471 O O . PRO B 1 173 ? 32.125 16.672 2.088 1 85.56 173 PRO B O 1
ATOM 5474 N N . ILE B 1 174 ? 30.375 17.578 1.079 1 85.38 174 ILE B N 1
ATOM 5475 C CA . ILE B 1 174 ? 30.766 18.938 1.455 1 85.38 174 ILE B CA 1
ATOM 5476 C C . ILE B 1 174 ? 30.547 19.141 2.955 1 85.38 174 ILE B C 1
ATOM 5478 O O . ILE B 1 174 ? 31.422 19.672 3.643 1 85.38 174 ILE B O 1
ATOM 5482 N N . LEU B 1 175 ? 29.469 18.688 3.451 1 87.06 175 LEU B N 1
ATOM 5483 C CA . LEU B 1 175 ? 29.141 18.875 4.859 1 87.06 175 LEU B CA 1
ATOM 5484 C C . LEU B 1 175 ? 30.094 18.078 5.75 1 87.06 175 LEU B C 1
ATOM 5486 O O . LEU B 1 175 ? 30.422 18.516 6.855 1 87.06 175 LEU B O 1
ATOM 5490 N N . LEU B 1 176 ? 30.484 16.969 5.258 1 84.62 176 LEU B N 1
ATOM 5491 C CA . LEU B 1 176 ? 31.406 16.141 6.023 1 84.62 176 LEU B CA 1
ATOM 5492 C C . LEU B 1 176 ? 32.781 16.781 6.086 1 84.62 176 LEU B C 1
ATOM 5494 O O . LEU B 1 176 ? 33.5 16.641 7.082 1 84.62 176 LEU B O 1
ATOM 5498 N N . THR B 1 177 ? 33.25 17.453 5.055 1 77.44 177 THR B N 1
ATOM 5499 C CA . THR B 1 177 ? 34.5 18.172 5.043 1 77.44 177 THR B CA 1
ATOM 5500 C C . THR B 1 177 ? 34.469 19.375 5.969 1 77.44 177 THR B C 1
ATOM 5502 O O . THR B 1 177 ? 35.469 19.719 6.613 1 77.44 177 THR B O 1
ATOM 5505 N N . LEU B 1 178 ? 33.281 19.922 6 1 74.62 178 LEU B N 1
ATOM 5506 C CA . LEU B 1 178 ? 33.094 21.109 6.824 1 74.62 178 LEU B CA 1
ATOM 5507 C C . LEU B 1 178 ? 33.031 20.75 8.297 1 74.62 178 LEU B C 1
ATOM 5509 O O . LEU B 1 178 ? 33.375 21.547 9.164 1 74.62 178 LEU B O 1
ATOM 5513 N N . THR B 1 179 ? 32.375 19.656 8.656 1 63.03 179 THR B N 1
ATOM 5514 C CA . THR B 1 179 ? 32.188 19.25 10.047 1 63.03 179 THR B CA 1
ATOM 5515 C C . THR B 1 179 ? 33.469 18.641 10.617 1 63.03 179 THR B C 1
ATOM 5517 O O . THR B 1 179 ? 33.469 18.188 11.758 1 63.03 179 THR B O 1
ATOM 5520 N N . ALA B 1 180 ? 34.594 18.469 9.781 1 54.69 180 ALA B N 1
ATOM 5521 C CA . ALA B 1 180 ? 35.875 18.016 10.266 1 54.69 180 ALA B CA 1
ATOM 5522 C C . ALA B 1 180 ? 36.375 18.875 11.422 1 54.69 180 ALA B C 1
ATOM 5524 O O . ALA B 1 180 ? 37.25 18.453 12.18 1 54.69 180 ALA B O 1
ATOM 5525 N N . PRO B 1 181 ? 35.969 20.047 11.555 1 45.66 181 PRO B N 1
ATOM 5526 C CA . PRO B 1 181 ? 36.594 20.766 12.664 1 45.66 181 PRO B CA 1
ATOM 5527 C C . PRO B 1 181 ? 36.219 20.219 14.031 1 45.66 181 PRO B C 1
ATOM 5529 O O . PRO B 1 181 ? 35.188 19.531 14.148 1 45.66 181 PRO B O 1
ATOM 5532 N N . SER B 1 182 ? 36.875 20.609 15.242 1 46 182 SER B N 1
ATOM 5533 C CA . SER B 1 182 ? 37.094 20.266 16.641 1 46 182 SER B CA 1
ATOM 5534 C C . SER B 1 182 ? 35.75 20.156 17.391 1 46 182 SER B C 1
ATOM 5536 O O . SER B 1 182 ? 35.625 19.375 18.328 1 46 182 SER B O 1
ATOM 5538 N N . TRP B 1 183 ? 34.906 20.953 17.156 1 39.28 183 TRP B N 1
ATOM 5539 C CA . TRP B 1 183 ? 33.844 21.094 18.125 1 39.28 183 TRP B CA 1
ATOM 5540 C C . TRP B 1 183 ? 32.812 19.969 17.984 1 39.28 183 TRP B C 1
ATOM 5542 O O . TRP B 1 183 ? 32.062 19.672 18.922 1 39.28 183 TRP B O 1
ATOM 5552 N N . ILE B 1 184 ? 32.5 19.453 16.812 1 44.66 184 ILE B N 1
ATOM 5553 C CA . ILE B 1 184 ? 31.641 18.281 16.734 1 44.66 184 ILE B CA 1
ATOM 5554 C C . ILE B 1 184 ? 32.406 17.047 17.266 1 44.66 184 ILE B C 1
ATOM 5556 O O . ILE B 1 184 ? 31.781 16.016 17.547 1 44.66 184 ILE B O 1
ATOM 5560 N N . SER B 1 185 ? 33.656 17.078 17.266 1 41.84 185 SER B N 1
ATOM 5561 C CA . SER B 1 185 ? 34.5 16.078 17.922 1 41.84 185 SER B CA 1
ATOM 5562 C C . SER B 1 185 ? 34.094 15.891 19.375 1 41.84 185 SER B C 1
ATOM 5564 O O . SER B 1 185 ? 34.25 14.797 19.922 1 41.84 185 SER B O 1
ATOM 5566 N N . VAL B 1 186 ? 33.906 17.016 20 1 36.12 186 VAL B N 1
ATOM 5567 C CA . VAL B 1 186 ? 33.625 16.922 21.422 1 36.12 186 VAL B CA 1
ATOM 5568 C C . VAL B 1 186 ? 32.312 16.172 21.641 1 36.12 186 VAL B C 1
ATOM 5570 O O . VAL B 1 186 ? 32.188 15.359 22.547 1 36.12 186 VAL B O 1
ATOM 5573 N N . LEU B 1 187 ? 31.312 16.531 20.969 1 39.75 187 LEU B N 1
ATOM 5574 C CA . LEU B 1 187 ? 30.047 15.836 21.156 1 39.75 187 LEU B CA 1
ATOM 5575 C C . LEU B 1 187 ? 30.109 14.422 20.578 1 39.75 187 LEU B C 1
ATOM 5577 O O . LEU B 1 187 ? 29.172 13.641 20.75 1 39.75 187 LEU B O 1
ATOM 5581 N N . SER B 1 188 ? 31.188 14.062 19.906 1 44.28 188 SER B N 1
ATOM 5582 C CA . SER B 1 188 ? 31.484 12.891 19.078 1 44.28 188 SER B CA 1
ATOM 5583 C C . SER B 1 188 ? 31.672 11.648 19.938 1 44.28 188 SER B C 1
ATOM 5585 O O . SER B 1 188 ? 31.672 10.523 19.438 1 44.28 188 SER B O 1
ATOM 5587 N N . THR B 1 189 ? 32.125 11.859 21.156 1 44.47 189 THR B N 1
ATOM 5588 C CA . THR B 1 189 ? 32.406 10.625 21.875 1 44.47 189 THR B CA 1
ATOM 5589 C C . THR B 1 189 ? 31.141 9.758 21.953 1 44.47 189 THR B C 1
ATOM 5591 O O . THR B 1 189 ? 31.234 8.531 21.906 1 44.47 189 THR B O 1
ATOM 5594 N N . TYR B 1 190 ? 30.016 10.414 22.156 1 44.22 190 TYR B N 1
ATOM 5595 C CA . TYR B 1 190 ? 28.812 9.625 22.375 1 44.22 190 TYR B CA 1
ATOM 5596 C C . TYR B 1 190 ? 27.844 9.781 21.203 1 44.22 190 TYR B C 1
ATOM 5598 O O . TYR B 1 190 ? 26.812 9.102 21.141 1 44.22 190 TYR B O 1
ATOM 5606 N N . LEU B 1 191 ? 28.234 10.734 20.328 1 51.06 191 LEU B N 1
ATOM 5607 C CA . LEU B 1 191 ? 27.297 11.016 19.25 1 51.06 191 LEU B CA 1
ATOM 5608 C C . LEU B 1 191 ? 27.719 10.297 17.969 1 51.06 191 LEU B C 1
ATOM 5610 O O . LEU B 1 191 ? 28.906 10.102 17.719 1 51.06 191 LEU B O 1
ATOM 5614 N N . PRO B 1 192 ? 26.75 9.797 17.266 1 61.97 192 PRO B N 1
ATOM 5615 C CA . PRO B 1 192 ? 27.031 9.164 15.977 1 61.97 192 PRO B CA 1
ATOM 5616 C C . PRO B 1 192 ? 27.859 10.055 15.055 1 61.97 192 PRO B C 1
ATOM 5618 O O . PRO B 1 192 ? 27.844 11.281 15.203 1 61.97 192 PRO B O 1
ATOM 5621 N N . SER B 1 193 ? 28.766 9.523 14.281 1 77.94 193 SER B N 1
ATOM 5622 C CA . SER B 1 193 ? 29.547 10.227 13.273 1 77.94 193 SER B CA 1
ATOM 5623 C C . SER B 1 193 ? 28.688 11.172 12.453 1 77.94 193 SER B C 1
ATOM 5625 O O . SER B 1 193 ? 27.484 10.93 12.273 1 77.94 193 SER B O 1
ATOM 5627 N N . PRO B 1 194 ? 29.172 12.43 12.227 1 83.75 194 PRO B N 1
ATOM 5628 C CA . PRO B 1 194 ? 28.438 13.352 11.359 1 83.75 194 PRO B CA 1
ATOM 5629 C C . PRO B 1 194 ? 27.859 12.664 10.117 1 83.75 194 PRO B C 1
ATOM 5631 O O . PRO B 1 194 ? 26.766 13.016 9.664 1 83.75 194 PRO B O 1
ATOM 5634 N N . TYR B 1 195 ? 28.609 11.742 9.641 1 87.19 195 TYR B N 1
ATOM 5635 C CA . TYR B 1 195 ? 28.125 10.984 8.492 1 87.19 195 TYR B CA 1
ATOM 5636 C C . TYR B 1 195 ? 26.812 10.273 8.812 1 87.19 195 TYR B C 1
ATOM 5638 O O . TYR B 1 195 ? 25.844 10.359 8.055 1 87.19 195 TYR B O 1
ATOM 5646 N N . LEU B 1 196 ? 26.797 9.633 9.914 1 88 196 LEU B N 1
ATOM 5647 C CA . LEU B 1 196 ? 25.594 8.891 10.32 1 88 196 LEU B CA 1
ATOM 5648 C C . LEU B 1 196 ? 24.438 9.844 10.578 1 88 196 LEU B C 1
ATOM 5650 O O . LEU B 1 196 ? 23.297 9.555 10.188 1 88 196 LEU B O 1
ATOM 5654 N N . LEU B 1 197 ? 24.703 10.922 11.219 1 89.31 197 LEU B N 1
ATOM 5655 C CA . LEU B 1 197 ? 23.641 11.883 11.547 1 89.31 197 LEU B CA 1
ATOM 5656 C C . LEU B 1 197 ? 23.031 12.461 10.281 1 89.31 197 LEU B C 1
ATOM 5658 O O . LEU B 1 197 ? 21.812 12.484 10.133 1 89.31 197 LEU B O 1
ATOM 5662 N N . LEU B 1 198 ? 23.875 12.898 9.383 1 91.69 198 LEU B N 1
ATOM 5663 C CA . LEU B 1 198 ? 23.406 13.539 8.156 1 91.69 198 LEU B CA 1
ATOM 5664 C C . LEU B 1 198 ? 22.672 12.539 7.273 1 91.69 198 LEU B C 1
ATOM 5666 O O . LEU B 1 198 ? 21.625 12.859 6.703 1 91.69 198 LEU B O 1
ATOM 5670 N N . THR B 1 199 ? 23.188 11.375 7.184 1 91.94 199 THR B N 1
ATOM 5671 C CA . THR B 1 199 ? 22.531 10.359 6.363 1 91.94 199 THR B CA 1
ATOM 5672 C C . THR B 1 199 ? 21.219 9.914 7.004 1 91.94 199 THR B C 1
ATOM 5674 O O . THR B 1 199 ? 20.25 9.609 6.301 1 91.94 199 THR B O 1
ATOM 5677 N N . SER B 1 200 ? 21.203 9.797 8.305 1 93.56 200 SER B N 1
ATOM 5678 C CA . SER B 1 200 ? 19.969 9.445 9 1 93.56 200 SER B CA 1
ATOM 5679 C C . SER B 1 200 ? 18.891 10.5 8.789 1 93.56 200 SER B C 1
ATOM 5681 O O . SER B 1 200 ? 17.719 10.172 8.578 1 93.56 200 SER B O 1
ATOM 5683 N N . LEU B 1 201 ? 19.297 11.727 8.844 1 95.06 201 LEU B N 1
ATOM 5684 C CA . LEU B 1 201 ? 18.359 12.812 8.617 1 95.06 201 LEU B CA 1
ATOM 5685 C C . LEU B 1 201 ? 17.797 12.758 7.199 1 95.06 201 LEU B C 1
ATOM 5687 O O . LEU B 1 201 ? 16.594 12.953 6.992 1 95.06 201 LEU B O 1
ATOM 5691 N N . SER B 1 202 ? 18.656 12.539 6.262 1 96.31 202 SER B N 1
ATOM 5692 C CA . SER B 1 202 ? 18.203 12.391 4.875 1 96.31 202 SER B CA 1
ATOM 5693 C C . SER B 1 202 ? 17.219 11.25 4.727 1 96.31 202 SER B C 1
ATOM 5695 O O . SER B 1 202 ? 16.172 11.406 4.094 1 96.31 202 SER B O 1
ATOM 5697 N N . THR B 1 203 ? 17.531 10.18 5.348 1 95.12 203 THR B N 1
ATOM 5698 C CA . THR B 1 203 ? 16.672 9.008 5.289 1 95.12 203 THR B CA 1
ATOM 5699 C C . THR B 1 203 ? 15.32 9.297 5.945 1 95.12 203 THR B C 1
ATOM 5701 O O . THR B 1 203 ? 14.273 8.891 5.43 1 95.12 203 THR B O 1
ATOM 5704 N N . LEU B 1 204 ? 15.375 9.945 7.031 1 95.94 204 LEU B N 1
ATOM 5705 C CA . LEU B 1 204 ? 14.141 10.32 7.715 1 95.94 204 LEU B CA 1
ATOM 5706 C C . LEU B 1 204 ? 13.25 11.164 6.805 1 95.94 204 LEU B C 1
ATOM 5708 O O . LEU B 1 204 ? 12.047 10.922 6.715 1 95.94 204 LEU B O 1
ATOM 5712 N N . CYS B 1 205 ? 13.836 12.078 6.168 1 97.25 205 CYS B N 1
ATOM 5713 C CA . CYS B 1 205 ? 13.078 12.938 5.262 1 97.25 205 CYS B CA 1
ATOM 5714 C C . CYS B 1 205 ? 12.453 12.125 4.137 1 97.25 205 CYS B C 1
ATOM 5716 O O . CYS B 1 205 ? 11.289 12.328 3.793 1 97.25 205 CYS B O 1
ATOM 5718 N N . LYS B 1 206 ? 13.172 11.227 3.652 1 96.25 206 LYS B N 1
ATOM 5719 C CA . LYS B 1 206 ? 12.656 10.406 2.566 1 96.25 206 LYS B CA 1
ATOM 5720 C C . LYS B 1 206 ? 11.523 9.5 3.053 1 96.25 206 LYS B C 1
ATOM 5722 O O . LYS B 1 206 ? 10.547 9.281 2.338 1 96.25 206 LYS B O 1
ATOM 5727 N N . VAL B 1 207 ? 11.695 9 4.211 1 95.25 207 VAL B N 1
ATOM 5728 C CA . VAL B 1 207 ? 10.648 8.172 4.805 1 95.25 207 VAL B CA 1
ATOM 5729 C C . VAL B 1 207 ? 9.398 9.016 5.035 1 95.25 207 VAL B C 1
ATOM 5731 O O . VAL B 1 207 ? 8.281 8.57 4.727 1 95.25 207 VAL B O 1
ATOM 5734 N N . PHE B 1 208 ? 9.586 10.172 5.535 1 96.44 208 PHE B N 1
ATOM 5735 C CA . PHE B 1 208 ? 8.453 11.07 5.75 1 96.44 208 PHE B CA 1
ATOM 5736 C C . PHE B 1 208 ? 7.762 11.391 4.434 1 96.44 208 PHE B C 1
ATOM 5738 O O . PHE B 1 208 ? 6.531 11.43 4.367 1 96.44 208 PHE B O 1
ATOM 5745 N N . CYS B 1 209 ? 8.547 11.609 3.461 1 96.44 209 CYS B N 1
ATOM 5746 C CA . CYS B 1 209 ? 8 11.859 2.133 1 96.44 209 CYS B CA 1
ATOM 5747 C C . CYS B 1 209 ? 7.129 10.703 1.673 1 96.44 209 CYS B C 1
ATOM 5749 O O . CYS B 1 209 ? 5.988 10.906 1.248 1 96.44 209 CYS B O 1
ATOM 5751 N N . GLY B 1 210 ? 7.641 9.562 1.827 1 94.12 210 GLY B N 1
ATOM 5752 C CA . GLY B 1 210 ? 6.891 8.383 1.429 1 94.12 210 GLY B CA 1
ATOM 5753 C C . GLY B 1 210 ? 5.574 8.227 2.17 1 94.12 210 GLY B C 1
ATOM 5754 O O . GLY B 1 210 ? 4.551 7.895 1.568 1 94.12 210 GLY B O 1
ATOM 5755 N N . ILE B 1 211 ? 5.602 8.477 3.41 1 92 211 ILE B N 1
ATOM 5756 C CA . ILE B 1 211 ? 4.414 8.352 4.25 1 92 211 ILE B CA 1
ATOM 5757 C C . ILE B 1 211 ? 3.371 9.391 3.826 1 92 211 ILE B C 1
ATOM 5759 O O . ILE B 1 211 ? 2.207 9.047 3.604 1 92 211 ILE B O 1
ATOM 5763 N N . CYS B 1 212 ? 3.799 10.594 3.701 1 94.75 212 CYS B N 1
ATOM 5764 C CA . CYS B 1 212 ? 2.887 11.656 3.307 1 94.75 212 CYS B CA 1
ATOM 5765 C C . CYS B 1 212 ? 2.305 11.398 1.922 1 94.75 212 CYS B C 1
ATOM 5767 O O . CYS B 1 212 ? 1.095 11.508 1.721 1 94.75 212 CYS B O 1
ATOM 5769 N N . ALA B 1 213 ? 3.156 11.055 1.057 1 94.38 213 ALA B N 1
ATOM 5770 C CA . ALA B 1 213 ? 2.729 10.789 -0.315 1 94.38 213 ALA B CA 1
ATOM 5771 C C . ALA B 1 213 ? 1.775 9.602 -0.375 1 94.38 213 ALA B C 1
ATOM 5773 O O . ALA B 1 213 ? 0.755 9.648 -1.067 1 94.38 213 ALA B O 1
ATOM 5774 N N . GLY B 1 214 ? 2.1 8.602 0.303 1 89.88 214 GLY B N 1
ATOM 5775 C CA . GLY B 1 214 ? 1.252 7.422 0.333 1 89.88 214 GLY B CA 1
ATOM 5776 C C . GLY B 1 214 ? -0.114 7.68 0.941 1 89.88 214 GLY B C 1
ATOM 5777 O O . GLY B 1 214 ? -1.128 7.199 0.43 1 89.88 214 GLY B O 1
ATOM 5778 N N . ALA B 1 215 ? -0.125 8.383 1.982 1 88.19 215 ALA B N 1
ATOM 5779 C CA . ALA B 1 215 ? -1.37 8.664 2.691 1 88.19 215 ALA B CA 1
ATOM 5780 C C . ALA B 1 215 ? -2.299 9.531 1.843 1 88.19 215 ALA B C 1
ATOM 5782 O O . ALA B 1 215 ? -3.521 9.375 1.896 1 88.19 215 ALA B O 1
ATOM 5783 N N . THR B 1 216 ? -1.752 10.406 1.079 1 92.38 216 THR B N 1
ATOM 5784 C CA . THR B 1 216 ? -2.572 11.352 0.332 1 92.38 216 THR B CA 1
ATOM 5785 C C . THR B 1 216 ? -2.953 10.781 -1.03 1 92.38 216 THR B C 1
ATOM 5787 O O . THR B 1 216 ? -3.918 11.234 -1.652 1 92.38 216 THR B O 1
ATOM 5790 N N . LYS B 1 217 ? -2.133 9.867 -1.511 1 92.31 217 LYS B N 1
ATOM 5791 C CA . LYS B 1 217 ? -2.408 9.289 -2.822 1 92.31 217 LYS B CA 1
ATOM 5792 C C . LYS B 1 217 ? -3.814 8.695 -2.877 1 92.31 217 LYS B C 1
ATOM 5794 O O . LYS B 1 217 ? -4.531 8.883 -3.861 1 92.31 217 LYS B O 1
ATOM 5799 N N . GLY B 1 218 ? -4.262 7.98 -1.915 1 88.12 218 GLY B N 1
ATOM 5800 C CA . GLY B 1 218 ? -5.598 7.406 -1.87 1 88.12 218 GLY B CA 1
ATOM 5801 C C . GLY B 1 218 ? -6.695 8.445 -1.96 1 88.12 218 GLY B C 1
ATOM 5802 O O . GLY B 1 218 ? -7.664 8.273 -2.705 1 88.12 218 GLY B O 1
ATOM 5803 N N . ASN B 1 219 ? -6.531 9.516 -1.231 1 90.25 219 ASN B N 1
ATOM 5804 C CA . ASN B 1 219 ? -7.516 10.586 -1.244 1 90.25 219 ASN B CA 1
ATOM 5805 C C . ASN B 1 219 ? -7.602 11.258 -2.615 1 90.25 219 ASN B C 1
ATOM 5807 O O . ASN B 1 219 ? -8.688 11.602 -3.076 1 90.25 219 ASN B O 1
ATOM 5811 N N . ILE B 1 220 ? -6.516 11.414 -3.195 1 94.12 220 ILE B N 1
ATOM 5812 C CA . ILE B 1 220 ? -6.465 12.055 -4.504 1 94.12 220 ILE B CA 1
ATOM 5813 C C . ILE B 1 220 ? -7.102 11.141 -5.551 1 94.12 220 ILE B C 1
ATOM 5815 O O . ILE B 1 220 ? -7.875 11.602 -6.395 1 94.12 220 ILE B O 1
ATOM 5819 N N . THR B 1 221 ? -6.789 9.883 -5.473 1 93.31 221 THR B N 1
ATOM 5820 C CA . THR B 1 221 ? -7.402 8.906 -6.371 1 93.31 221 THR B CA 1
ATOM 5821 C C . THR B 1 221 ? -8.922 8.906 -6.207 1 93.31 221 THR B C 1
ATOM 5823 O O . THR B 1 221 ? -9.656 8.891 -7.199 1 93.31 221 THR B O 1
ATOM 5826 N N . ASP B 1 222 ? -9.383 8.977 -5 1 90.25 222 ASP B N 1
ATOM 5827 C CA . ASP B 1 222 ? -10.812 9.023 -4.719 1 90.25 222 ASP B CA 1
ATOM 5828 C C . ASP B 1 222 ? -11.445 10.281 -5.309 1 90.25 222 ASP B C 1
ATOM 5830 O O . ASP B 1 222 ? -12.578 10.234 -5.805 1 90.25 222 ASP B O 1
ATOM 5834 N N . HIS B 1 223 ? -10.781 11.305 -5.195 1 91.81 223 HIS B N 1
ATOM 5835 C CA . HIS B 1 223 ? -11.273 12.562 -5.734 1 91.81 223 HIS B CA 1
ATOM 5836 C C . HIS B 1 223 ? -11.516 12.469 -7.238 1 91.81 223 HIS B C 1
ATOM 5838 O O . HIS B 1 223 ? -12.516 12.969 -7.746 1 91.81 223 HIS B O 1
ATOM 5844 N N . PHE B 1 224 ? -10.648 11.828 -7.902 1 94.69 224 PHE B N 1
ATOM 5845 C CA . PHE B 1 224 ? -10.734 11.781 -9.359 1 94.69 224 PHE B CA 1
ATOM 5846 C C . PHE B 1 224 ? -11.664 10.664 -9.812 1 94.69 224 PHE B C 1
ATOM 5848 O O . PHE B 1 224 ? -12.227 10.719 -10.914 1 94.69 224 PHE B O 1
ATOM 5855 N N . ALA B 1 225 ? -11.781 9.625 -9.016 1 93.06 225 ALA B N 1
ATOM 5856 C CA . ALA B 1 225 ? -12.641 8.492 -9.367 1 93.06 225 ALA B CA 1
ATOM 5857 C C . ALA B 1 225 ? -14.109 8.82 -9.133 1 93.06 225 ALA B C 1
ATOM 5859 O O . ALA B 1 225 ? -14.68 8.438 -8.109 1 93.06 225 ALA B O 1
ATOM 5860 N N . ILE B 1 226 ? -14.781 9.422 -10.094 1 90.19 226 ILE B N 1
ATOM 5861 C CA . ILE B 1 226 ? -16.125 9.922 -9.859 1 90.19 226 ILE B CA 1
ATOM 5862 C C . ILE B 1 226 ? -17.141 8.922 -10.414 1 90.19 226 ILE B C 1
ATOM 5864 O O . ILE B 1 226 ? -18.359 9.094 -10.234 1 90.19 226 ILE B O 1
ATOM 5868 N N . SER B 1 227 ? -16.672 7.859 -11.07 1 85.56 227 SER B N 1
ATOM 5869 C CA . SER B 1 227 ? -17.578 6.887 -11.672 1 85.56 227 SER B CA 1
ATOM 5870 C C . SER B 1 227 ? -17.406 5.508 -11.055 1 85.56 227 SER B C 1
ATOM 5872 O O . SER B 1 227 ? -17.453 4.492 -11.75 1 85.56 227 SER B O 1
ATOM 5874 N N . GLY B 1 228 ? -17.047 5.523 -9.875 1 82.06 228 GLY B N 1
ATOM 5875 C CA . GLY B 1 228 ? -16.828 4.238 -9.234 1 82.06 228 GLY B CA 1
ATOM 5876 C C . GLY B 1 228 ? -15.688 3.451 -9.836 1 82.06 228 GLY B C 1
ATOM 5877 O O . GLY B 1 228 ? -15.703 2.217 -9.836 1 82.06 228 GLY B O 1
ATOM 5878 N N . ASN B 1 229 ? -14.773 4.074 -10.469 1 86.38 229 ASN B N 1
ATOM 5879 C CA . ASN B 1 229 ? -13.648 3.477 -11.18 1 86.38 229 ASN B CA 1
ATOM 5880 C C . ASN B 1 229 ? -12.328 3.705 -10.445 1 86.38 229 ASN B C 1
ATOM 5882 O O . ASN B 1 229 ? -11.305 3.994 -11.062 1 86.38 229 ASN B O 1
ATOM 5886 N N . ARG B 1 230 ? -12.391 3.609 -9.117 1 87.38 230 ARG B N 1
ATOM 5887 C CA . ARG B 1 230 ? -11.219 3.869 -8.289 1 87.38 230 ARG B CA 1
ATOM 5888 C C . ARG B 1 230 ? -10.055 2.969 -8.688 1 87.38 230 ARG B C 1
ATOM 5890 O O . ARG B 1 230 ? -8.914 3.428 -8.797 1 87.38 230 ARG B O 1
ATOM 5897 N N . ALA B 1 231 ? -10.344 1.717 -8.938 1 79.81 231 ALA B N 1
ATOM 5898 C CA . ALA B 1 231 ? -9.297 0.757 -9.281 1 79.81 231 ALA B CA 1
ATOM 5899 C C . ALA B 1 231 ? -8.641 1.115 -10.609 1 79.81 231 ALA B C 1
ATOM 5901 O O . ALA B 1 231 ? -7.414 1.042 -10.742 1 79.81 231 ALA B O 1
ATOM 5902 N N . ASP B 1 232 ? -9.445 1.511 -11.508 1 84.75 232 ASP B N 1
ATOM 5903 C CA . ASP B 1 232 ? -8.93 1.883 -12.82 1 84.75 232 ASP B CA 1
ATOM 5904 C C . ASP B 1 232 ? -8.062 3.141 -12.734 1 84.75 232 ASP B C 1
ATOM 5906 O O . ASP B 1 232 ? -6.969 3.188 -13.297 1 84.75 232 ASP B O 1
ATOM 5910 N N . VAL B 1 233 ? -8.539 4.09 -12.031 1 92.25 233 VAL B N 1
ATOM 5911 C CA . VAL B 1 233 ? -7.805 5.34 -11.875 1 92.25 233 VAL B CA 1
ATOM 5912 C C . VAL B 1 233 ? -6.473 5.07 -11.172 1 92.25 233 VAL B C 1
ATOM 5914 O O . VAL B 1 233 ? -5.43 5.566 -11.602 1 92.25 233 VAL B O 1
ATOM 5917 N N . ASN B 1 234 ? -6.547 4.273 -10.195 1 89.62 234 ASN B N 1
ATOM 5918 C CA . ASN B 1 234 ? -5.34 3.916 -9.461 1 89.62 234 ASN B CA 1
ATOM 5919 C C . ASN B 1 234 ? -4.332 3.189 -10.344 1 89.62 234 ASN B C 1
ATOM 5921 O O . ASN B 1 234 ? -3.135 3.471 -10.297 1 89.62 234 ASN B O 1
ATOM 5925 N N . ALA B 1 235 ? -4.809 2.309 -11.117 1 82.62 235 ALA B N 1
ATOM 5926 C CA . ALA B 1 235 ? -3.939 1.549 -12.016 1 82.62 235 ALA B CA 1
ATOM 5927 C C . ALA B 1 235 ? -3.262 2.465 -13.031 1 82.62 235 ALA B C 1
ATOM 5929 O O . ALA B 1 235 ? -2.066 2.33 -13.297 1 82.62 235 ALA B O 1
ATOM 5930 N N . LYS B 1 236 ? -3.992 3.32 -13.578 1 88.69 236 LYS B N 1
ATOM 5931 C CA . LYS B 1 236 ? -3.447 4.234 -14.57 1 88.69 236 LYS B CA 1
ATOM 5932 C C . LYS B 1 236 ? -2.443 5.199 -13.945 1 88.69 236 LYS B C 1
ATOM 5934 O O . LYS B 1 236 ? -1.4 5.488 -14.539 1 88.69 236 LYS B O 1
ATOM 5939 N N . GLU B 1 237 ? -2.758 5.637 -12.75 1 91.5 237 GLU B N 1
ATOM 5940 C CA . GLU B 1 237 ? -1.812 6.492 -12.047 1 91.5 237 GLU B CA 1
ATOM 5941 C C . GLU B 1 237 ? -0.5 5.762 -11.773 1 91.5 237 GLU B C 1
ATOM 5943 O O . GLU B 1 237 ? 0.58 6.336 -11.93 1 91.5 237 GLU B O 1
ATOM 5948 N N . ASN B 1 238 ? -0.557 4.543 -11.43 1 86 238 ASN B N 1
ATOM 5949 C CA . ASN B 1 238 ? 0.636 3.734 -11.188 1 86 238 ASN B CA 1
ATOM 5950 C C . ASN B 1 238 ? 1.451 3.551 -12.469 1 86 238 ASN B C 1
ATOM 5952 O O . ASN B 1 238 ? 2.682 3.605 -12.438 1 86 238 ASN B O 1
ATOM 5956 N N . THR B 1 239 ? 0.721 3.307 -13.5 1 84.25 239 THR B N 1
ATOM 5957 C CA . THR B 1 239 ? 1.393 3.158 -14.781 1 84.25 239 THR B CA 1
ATOM 5958 C C . THR B 1 239 ? 2.084 4.457 -15.188 1 84.25 239 THR B C 1
ATOM 5960 O O . THR B 1 239 ? 3.209 4.441 -15.688 1 84.25 239 THR B O 1
ATOM 5963 N N . GLN B 1 240 ? 1.413 5.512 -14.977 1 91.12 240 GLN B N 1
ATOM 5964 C CA . GLN B 1 240 ? 2 6.816 -15.266 1 91.12 240 GLN B CA 1
ATOM 5965 C C . GLN B 1 240 ? 3.236 7.062 -14.406 1 91.12 240 GLN B C 1
ATOM 5967 O O . GLN B 1 240 ? 4.266 7.523 -14.906 1 91.12 240 GLN B O 1
ATOM 5972 N N . GLU B 1 241 ? 3.158 6.75 -13.148 1 89.12 241 GLU B N 1
ATOM 5973 C CA . GLU B 1 241 ? 4.293 6.91 -12.242 1 89.12 241 GLU B CA 1
ATOM 5974 C C . GLU B 1 241 ? 5.477 6.051 -12.68 1 89.12 241 GLU B C 1
ATOM 5976 O O . GLU B 1 241 ? 6.625 6.496 -12.633 1 89.12 241 GLU B O 1
ATOM 5981 N N . THR B 1 242 ? 5.199 4.918 -13.109 1 85.81 242 THR B N 1
ATOM 5982 C CA . THR B 1 242 ? 6.246 4.012 -13.578 1 85.81 242 THR B CA 1
ATOM 5983 C C . THR B 1 242 ? 6.918 4.559 -14.836 1 85.81 242 THR B C 1
ATOM 5985 O O . THR B 1 242 ? 8.141 4.508 -14.961 1 85.81 242 THR B O 1
ATOM 5988 N N . LEU B 1 243 ? 6.125 4.977 -15.711 1 87.62 243 LEU B N 1
ATOM 5989 C CA . LEU B 1 243 ? 6.684 5.555 -16.922 1 87.62 243 LEU B CA 1
ATOM 5990 C C . LEU B 1 243 ? 7.598 6.734 -16.594 1 87.62 243 LEU B C 1
ATOM 5992 O O . LEU B 1 243 ? 8.688 6.859 -17.172 1 87.62 243 LEU B O 1
ATOM 5996 N N . VAL B 1 244 ? 7.125 7.539 -15.742 1 93.19 244 VAL B N 1
ATOM 5997 C CA . VAL B 1 244 ? 7.898 8.711 -15.344 1 93.19 244 VAL B CA 1
ATOM 5998 C C . VAL B 1 244 ? 9.203 8.266 -14.68 1 93.19 244 VAL B C 1
ATOM 6000 O O . VAL B 1 244 ? 10.258 8.844 -14.938 1 93.19 244 VAL B O 1
ATOM 6003 N N . SER B 1 245 ? 9.117 7.301 -13.828 1 89.44 245 SER B N 1
ATOM 6004 C CA . SER B 1 245 ? 10.305 6.77 -13.164 1 89.44 245 SER B CA 1
ATOM 6005 C C . SER B 1 245 ? 11.297 6.207 -14.172 1 89.44 245 SER B C 1
ATOM 6007 O O . SER B 1 245 ? 12.5 6.43 -14.055 1 89.44 245 SER B O 1
ATOM 6009 N N . LEU B 1 246 ? 10.797 5.531 -15.141 1 88.06 246 LEU B N 1
ATOM 6010 C CA . LEU B 1 246 ? 11.656 4.949 -16.172 1 88.06 246 LEU B CA 1
ATOM 6011 C C . LEU B 1 246 ? 12.312 6.039 -17 1 88.06 246 LEU B C 1
ATOM 6013 O O . LEU B 1 246 ? 13.516 5.984 -17.266 1 88.06 246 LEU B O 1
ATOM 6017 N N . MET B 1 247 ? 11.555 6.957 -17.391 1 92.25 247 MET B N 1
ATOM 6018 C CA . MET B 1 247 ? 12.102 8.086 -18.141 1 92.25 247 MET B CA 1
ATOM 6019 C C . MET B 1 247 ? 13.125 8.844 -17.312 1 92.25 247 MET B C 1
ATOM 6021 O O . MET B 1 247 ? 14.172 9.25 -17.812 1 92.25 247 MET B O 1
ATOM 6025 N N . GLY B 1 248 ? 12.727 9.039 -16.062 1 91.31 248 GLY B N 1
ATOM 6026 C CA . GLY B 1 248 ? 13.656 9.695 -15.164 1 91.31 248 GLY B CA 1
ATOM 6027 C C . GLY B 1 248 ? 14.969 8.945 -15.016 1 91.31 248 GLY B C 1
ATOM 6028 O O . GLY B 1 248 ? 16.031 9.547 -14.984 1 91.31 248 GLY B O 1
ATOM 6029 N N . MET B 1 249 ? 14.883 7.711 -14.922 1 87.25 249 MET B N 1
ATOM 6030 C CA . MET B 1 249 ? 16.078 6.879 -14.805 1 87.25 249 MET B CA 1
ATOM 6031 C C . MET B 1 249 ? 16.953 6.996 -16.047 1 87.25 249 MET B C 1
ATOM 6033 O O . MET B 1 249 ? 18.172 7.137 -15.953 1 87.25 249 MET B O 1
ATOM 6037 N N . ILE B 1 250 ? 16.359 6.938 -17.219 1 89.88 250 ILE B N 1
ATOM 6038 C CA . ILE B 1 250 ? 17.094 7.039 -18.484 1 89.88 250 ILE B CA 1
ATOM 6039 C C . ILE B 1 250 ? 17.766 8.398 -18.578 1 89.88 250 ILE B C 1
ATOM 6041 O O . ILE B 1 250 ? 18.969 8.484 -18.859 1 89.88 250 ILE B O 1
ATOM 6045 N N . MET B 1 251 ? 17.031 9.336 -18.297 1 93.31 251 MET B N 1
ATOM 6046 C CA . MET B 1 251 ? 17.578 10.695 -18.344 1 93.31 251 MET B CA 1
ATOM 6047 C C . MET B 1 251 ? 18.625 10.891 -17.266 1 93.31 251 MET B C 1
ATOM 6049 O O . MET B 1 251 ? 19.609 11.594 -17.469 1 93.31 251 MET B O 1
ATOM 6053 N N . GLY B 1 252 ? 18.297 10.312 -16.125 1 89.5 252 GLY B N 1
ATOM 6054 C CA . GLY B 1 252 ? 19.266 10.398 -15.031 1 89.5 252 GLY B CA 1
ATOM 6055 C C . GLY B 1 252 ? 20.578 9.734 -15.352 1 89.5 252 GLY B C 1
ATOM 6056 O O . GLY B 1 252 ? 21.641 10.281 -15.055 1 89.5 252 GLY B O 1
ATOM 6057 N N . VAL B 1 253 ? 20.578 8.594 -15.945 1 87.44 253 VAL B N 1
ATOM 6058 C CA . VAL B 1 253 ? 21.781 7.898 -16.375 1 87.44 253 VAL B CA 1
ATOM 6059 C C . VAL B 1 253 ? 22.516 8.727 -17.422 1 87.44 253 VAL B C 1
ATOM 6061 O O . VAL B 1 253 ? 23.734 8.852 -17.375 1 87.44 253 VAL B O 1
ATOM 6064 N N . GLY B 1 254 ? 21.766 9.273 -18.391 1 91 254 GLY B N 1
ATOM 6065 C CA . GLY B 1 254 ? 22.375 10.172 -19.359 1 91 254 GLY B CA 1
ATOM 6066 C C . GLY B 1 254 ? 23.062 11.367 -18.719 1 91 254 GLY B C 1
ATOM 6067 O O . GLY B 1 254 ? 24.172 11.719 -19.109 1 91 254 GLY B O 1
ATOM 6068 N N . LEU B 1 255 ? 22.406 11.938 -17.797 1 91.69 255 LEU B N 1
ATOM 6069 C CA . LEU B 1 255 ? 22.984 13.078 -17.078 1 91.69 255 LEU B CA 1
ATOM 6070 C C . LEU B 1 255 ? 24.234 12.664 -16.328 1 91.69 255 LEU B C 1
ATOM 6072 O O . LEU B 1 255 ? 25.25 13.375 -16.359 1 91.69 255 LEU B O 1
ATOM 6076 N N . ALA B 1 256 ? 24.172 11.602 -15.672 1 87.69 256 ALA B N 1
ATOM 6077 C CA . ALA B 1 256 ? 25.328 11.109 -14.914 1 87.69 256 ALA B CA 1
ATOM 6078 C C . ALA B 1 256 ? 26.5 10.836 -15.844 1 87.69 256 ALA B C 1
ATOM 6080 O O . ALA B 1 256 ? 27.656 11.148 -15.5 1 87.69 256 ALA B O 1
ATOM 6081 N N . LYS B 1 257 ? 26.281 10.227 -16.938 1 88.5 257 LYS B N 1
ATOM 6082 C CA . LYS B 1 257 ? 27.328 9.961 -17.922 1 88.5 257 LYS B CA 1
ATOM 6083 C C . LYS B 1 257 ? 27.953 11.258 -18.422 1 88.5 257 LYS B C 1
ATOM 6085 O O . LYS B 1 257 ? 29.188 11.344 -18.562 1 88.5 257 LYS B O 1
ATOM 6090 N N . TRP B 1 258 ? 27.141 12.156 -18.703 1 91.31 258 TRP B N 1
ATOM 6091 C CA . TRP B 1 258 ? 27.625 13.461 -19.156 1 91.31 258 TRP B CA 1
ATOM 6092 C C . TRP B 1 258 ? 28.5 14.125 -18.109 1 91.31 258 TRP B C 1
ATOM 6094 O O . TRP B 1 258 ? 29.562 14.656 -18.422 1 91.31 258 TRP B O 1
ATOM 6104 N N . LEU B 1 259 ? 28.078 14.125 -16.891 1 87.62 259 LEU B N 1
ATOM 6105 C CA . LEU B 1 259 ? 28.844 14.711 -15.789 1 87.62 259 LEU B CA 1
ATOM 6106 C C . LEU B 1 259 ? 30.156 13.984 -15.586 1 87.62 259 LEU B C 1
ATOM 6108 O O . LEU B 1 259 ? 31.188 14.602 -15.273 1 87.62 259 LEU B O 1
ATOM 6112 N N . HIS B 1 260 ? 30.094 12.664 -15.703 1 85.25 260 HIS B N 1
ATOM 6113 C CA . HIS B 1 260 ? 31.297 11.852 -15.578 1 85.25 260 HIS B CA 1
ATOM 6114 C C . HIS B 1 260 ? 32.344 12.227 -16.641 1 85.25 260 HIS B C 1
ATOM 6116 O O . HIS B 1 260 ? 33.531 12.273 -16.359 1 85.25 260 HIS B O 1
ATOM 6122 N N . CYS B 1 261 ? 31.922 12.414 -17.797 1 85.81 261 CYS B N 1
ATOM 6123 C CA . CYS B 1 261 ? 32.812 12.812 -18.891 1 85.81 261 CYS B CA 1
ATOM 6124 C C . CYS B 1 261 ? 33.406 14.18 -18.625 1 85.81 261 CYS B C 1
ATOM 6126 O O . CYS B 1 261 ? 34.594 14.406 -18.922 1 85.81 261 CYS B O 1
ATOM 6128 N N . LEU B 1 262 ? 32.625 15.031 -18.094 1 83.56 262 LEU B N 1
ATOM 6129 C CA . LEU B 1 262 ? 33.125 16.344 -17.75 1 83.56 262 LEU B CA 1
ATOM 6130 C C . LEU B 1 262 ? 34.219 16.25 -16.672 1 83.56 262 LEU B C 1
ATOM 6132 O O . LEU B 1 262 ? 35.188 17 -16.703 1 83.56 262 LEU B O 1
ATOM 6136 N N . GLU B 1 263 ? 34 15.398 -15.766 1 79.38 263 GLU B N 1
ATOM 6137 C CA . GLU B 1 263 ? 34.969 15.188 -14.68 1 79.38 263 GLU B CA 1
ATOM 6138 C C . GLU B 1 263 ? 36.312 14.68 -15.219 1 79.38 263 GLU B C 1
ATOM 6140 O O . GLU B 1 263 ? 37.375 15.078 -14.742 1 79.38 263 GLU B O 1
ATOM 6145 N N . LYS B 1 264 ? 36.281 13.766 -16.094 1 74.94 264 LYS B N 1
ATOM 6146 C CA . LYS B 1 264 ? 37.5 13.211 -16.688 1 74.94 264 LYS B CA 1
ATOM 6147 C C . LYS B 1 264 ? 38.281 14.273 -17.453 1 74.94 264 LYS B C 1
ATOM 6149 O O . LYS B 1 264 ? 39.5 14.242 -17.5 1 74.94 264 LYS B O 1
ATOM 6154 N N . LYS B 1 265 ? 37.688 15.18 -18.016 1 65.38 265 LYS B N 1
ATOM 6155 C CA . LYS B 1 265 ? 38.312 16.234 -18.781 1 65.38 265 LYS B CA 1
ATOM 6156 C C . LYS B 1 265 ? 38.938 17.297 -17.859 1 65.38 265 LYS B C 1
ATOM 6158 O O . LYS B 1 265 ? 39.938 17.938 -18.219 1 65.38 265 LYS B O 1
ATOM 6163 N N . ASP B 1 266 ? 38.156 17.438 -16.859 1 62.12 266 ASP B N 1
ATOM 6164 C CA . ASP B 1 266 ? 38.625 18.422 -15.891 1 62.12 266 ASP B CA 1
ATOM 6165 C C . ASP B 1 266 ? 39.875 17.953 -15.156 1 62.12 266 ASP B C 1
ATOM 6167 O O . ASP B 1 266 ? 39.938 16.812 -14.688 1 62.12 266 ASP B O 1
ATOM 6171 N N . ASP B 1 267 ? 41.156 17.969 -15.805 1 49.53 267 ASP B N 1
ATOM 6172 C CA . ASP B 1 267 ? 42.5 17.734 -15.234 1 49.53 267 ASP B CA 1
ATOM 6173 C C . ASP B 1 267 ? 42.469 17.875 -13.711 1 49.53 267 ASP B C 1
ATOM 6175 O O . ASP B 1 267 ? 42.156 18.938 -13.18 1 49.53 267 ASP B O 1
ATOM 6179 N N . THR B 1 268 ? 42.219 16.797 -12.922 1 47.25 268 THR B N 1
ATOM 6180 C CA . THR B 1 268 ? 42.25 16.641 -11.477 1 47.25 268 THR B CA 1
ATOM 6181 C C . THR B 1 268 ? 43.406 17.469 -10.883 1 47.25 268 THR B C 1
ATOM 6183 O O . THR B 1 268 ? 43.656 17.406 -9.68 1 47.25 268 THR B O 1
ATOM 6186 N N . SER B 1 269 ? 44.406 17.656 -11.617 1 44.41 269 SER B N 1
ATOM 6187 C CA . SER B 1 269 ? 45.656 18.141 -11.023 1 44.41 269 SER B CA 1
ATOM 6188 C C . SER B 1 269 ? 45.375 19.219 -9.992 1 44.41 269 SER B C 1
ATOM 6190 O O . SER B 1 269 ? 46.062 19.281 -8.953 1 44.41 269 SER B O 1
ATOM 6192 N N . ALA B 1 270 ? 44.906 20.469 -10.422 1 39.5 270 ALA B N 1
ATOM 6193 C CA . ALA B 1 270 ? 45.156 21.656 -9.609 1 39.5 270 ALA B CA 1
ATOM 6194 C C . ALA B 1 270 ? 44 21.891 -8.641 1 39.5 270 ALA B C 1
ATOM 6196 O O . ALA B 1 270 ? 43.062 22.656 -8.938 1 39.5 270 ALA B O 1
ATOM 6197 N N . LEU B 1 271 ? 43.469 20.844 -8.07 1 44.41 271 LEU B N 1
ATOM 6198 C CA . LEU B 1 271 ? 42.531 21.219 -7.016 1 44.41 271 LEU B CA 1
ATOM 6199 C C . LEU B 1 271 ? 43.125 22.281 -6.105 1 44.41 271 LEU B C 1
ATOM 6201 O O . LEU B 1 271 ? 43.938 21.984 -5.23 1 44.41 271 LEU B O 1
ATOM 6205 N N . GLY B 1 272 ? 43.719 23.156 -6.531 1 41.88 272 GLY B N 1
ATOM 6206 C CA . GLY B 1 272 ? 44.125 24.188 -5.59 1 41.88 272 GLY B CA 1
ATOM 6207 C C . GLY B 1 272 ? 43.188 24.344 -4.418 1 41.88 272 GLY B C 1
ATOM 6208 O O . GLY B 1 272 ? 42.719 23.344 -3.873 1 41.88 272 GLY B O 1
ATOM 6209 N N . ASP B 1 273 ? 42.719 25.688 -4.004 1 46.34 273 ASP B N 1
ATOM 6210 C CA . ASP B 1 273 ? 42.031 26.266 -2.852 1 46.34 273 ASP B CA 1
ATOM 6211 C C . ASP B 1 273 ? 40.531 26.109 -2.979 1 46.34 273 ASP B C 1
ATOM 6213 O O . ASP B 1 273 ? 39.75 26.656 -2.168 1 46.34 273 ASP B O 1
ATOM 6217 N N . LYS B 1 274 ? 39.969 25.312 -3.924 1 54.03 274 LYS B N 1
ATOM 6218 C CA . LYS B 1 274 ? 38.531 25.469 -4.098 1 54.03 274 LYS B CA 1
ATOM 6219 C C . LYS B 1 274 ? 37.781 24.344 -3.379 1 54.03 274 LYS B C 1
ATOM 6221 O O . LYS B 1 274 ? 38.188 23.188 -3.383 1 54.03 274 LYS B O 1
ATOM 6226 N N . LEU B 1 275 ? 36.594 24.547 -2.689 1 57.56 275 LEU B N 1
ATOM 6227 C CA . LEU B 1 275 ? 35.719 23.688 -1.932 1 57.56 275 LEU B CA 1
ATOM 6228 C C . LEU B 1 275 ? 35.062 22.656 -2.844 1 57.56 275 LEU B C 1
ATOM 6230 O O . LEU B 1 275 ? 34.812 21.516 -2.436 1 57.56 275 LEU B O 1
ATOM 6234 N N . MET B 1 276 ? 34.906 23.047 -4.191 1 69.69 276 MET B N 1
ATOM 6235 C CA . MET B 1 276 ? 34.219 22.188 -5.137 1 69.69 276 MET B CA 1
ATOM 6236 C C . MET B 1 276 ? 34.875 22.219 -6.508 1 69.69 276 MET B C 1
ATOM 6238 O O . MET B 1 276 ? 35.438 23.25 -6.91 1 69.69 276 MET B O 1
ATOM 6242 N N . THR B 1 277 ? 34.938 21.156 -7.18 1 77.38 277 THR B N 1
ATOM 6243 C CA . THR B 1 277 ? 35.406 21.078 -8.555 1 77.38 277 THR B CA 1
ATOM 6244 C C . THR B 1 277 ? 34.375 21.688 -9.516 1 77.38 277 THR B C 1
ATOM 6246 O O . THR B 1 277 ? 33.25 21.984 -9.133 1 77.38 277 THR B O 1
ATOM 6249 N N . ASP B 1 278 ? 34.75 22.078 -10.625 1 81.38 278 ASP B N 1
ATOM 6250 C CA . ASP B 1 278 ? 33.875 22.641 -11.633 1 81.38 278 ASP B CA 1
ATOM 6251 C C . ASP B 1 278 ? 32.688 21.719 -11.906 1 81.38 278 ASP B C 1
ATOM 6253 O O . ASP B 1 278 ? 31.547 22.172 -12.086 1 81.38 278 ASP B O 1
ATOM 6257 N N . THR B 1 279 ? 32.938 20.453 -11.914 1 83.5 279 THR B N 1
ATOM 6258 C CA . THR B 1 279 ? 31.875 19.484 -12.148 1 83.5 279 THR B CA 1
ATOM 6259 C C . THR B 1 279 ? 30.859 19.484 -11.008 1 83.5 279 THR B C 1
ATOM 6261 O O . THR B 1 279 ? 29.656 19.328 -11.227 1 83.5 279 THR B O 1
ATOM 6264 N N . GLN B 1 280 ? 31.406 19.656 -9.828 1 84.88 280 GLN B N 1
ATOM 6265 C CA . GLN B 1 280 ? 30.516 19.719 -8.672 1 84.88 280 GLN B CA 1
ATOM 6266 C C . GLN B 1 280 ? 29.625 20.953 -8.727 1 84.88 280 GLN B C 1
ATOM 6268 O O . GLN B 1 280 ? 28.438 20.891 -8.367 1 84.88 280 GLN B O 1
ATOM 6273 N N . TYR B 1 281 ? 30.203 22.031 -9.141 1 89.62 281 TYR B N 1
ATOM 6274 C CA . TYR B 1 281 ? 29.422 23.25 -9.305 1 89.62 281 TYR B CA 1
ATOM 6275 C C . TYR B 1 281 ? 28.297 23.062 -10.32 1 89.62 281 TYR B C 1
ATOM 6277 O O . TYR B 1 281 ? 27.172 23.531 -10.125 1 89.62 281 TYR B O 1
ATOM 6285 N N . ILE B 1 282 ? 28.625 22.438 -11.398 1 91.56 282 ILE B N 1
ATOM 6286 C CA . ILE B 1 282 ? 27.641 22.172 -12.438 1 91.56 282 ILE B CA 1
ATOM 6287 C C . ILE B 1 282 ? 26.547 21.25 -11.891 1 91.56 282 ILE B C 1
ATOM 6289 O O . ILE B 1 282 ? 25.359 21.469 -12.141 1 91.56 282 ILE B O 1
ATOM 6293 N N . SER B 1 283 ? 26.922 20.234 -11.164 1 91.69 283 SER B N 1
ATOM 6294 C CA . SER B 1 283 ? 25.953 19.312 -10.562 1 91.69 283 SER B CA 1
ATOM 6295 C C . SER B 1 283 ? 25 20.047 -9.641 1 91.69 283 SER B C 1
ATOM 6297 O O . SER B 1 283 ? 23.781 19.844 -9.695 1 91.69 283 SER B O 1
ATOM 6299 N N . TRP B 1 284 ? 25.484 20.969 -8.82 1 94.88 284 TRP B N 1
ATOM 6300 C CA . TRP B 1 284 ? 24.672 21.734 -7.887 1 94.88 284 TRP B CA 1
ATOM 6301 C C . TRP B 1 284 ? 23.734 22.672 -8.633 1 94.88 284 TRP B C 1
ATOM 6303 O O . TRP B 1 284 ? 22.578 22.859 -8.242 1 94.88 284 TRP B O 1
ATOM 6313 N N . THR B 1 285 ? 24.266 23.266 -9.672 1 95.75 285 THR B N 1
ATOM 6314 C CA . THR B 1 285 ? 23.453 24.188 -10.453 1 95.75 285 THR B CA 1
ATOM 6315 C C . THR B 1 285 ? 22.266 23.453 -11.086 1 95.75 285 THR B C 1
ATOM 6317 O O . THR B 1 285 ? 21.125 23.906 -10.992 1 95.75 285 THR B O 1
ATOM 6320 N N . ILE B 1 286 ? 22.547 22.328 -11.703 1 95.88 286 ILE B N 1
ATOM 6321 C CA . ILE B 1 286 ? 21.5 21.516 -12.312 1 95.88 286 ILE B CA 1
ATOM 6322 C C . ILE B 1 286 ? 20.516 21.078 -11.234 1 95.88 286 ILE B C 1
ATOM 6324 O O . ILE B 1 286 ? 19.297 21.172 -11.422 1 95.88 286 ILE B O 1
ATOM 6328 N N . PHE B 1 287 ? 21.031 20.609 -10.133 1 97.12 287 PHE B N 1
ATOM 6329 C CA . PHE B 1 287 ? 20.219 20.156 -9.016 1 97.12 287 PHE B CA 1
ATOM 6330 C C . PHE B 1 287 ? 19.281 21.266 -8.539 1 97.12 287 PHE B C 1
ATOM 6332 O O . PHE B 1 287 ? 18.094 21.031 -8.328 1 97.12 287 PHE B O 1
ATOM 6339 N N . MET B 1 288 ? 19.797 22.453 -8.43 1 97.44 288 MET B N 1
ATOM 6340 C CA . MET B 1 288 ? 19.016 23.578 -7.941 1 97.44 288 MET B CA 1
ATOM 6341 C C . MET B 1 288 ? 17.938 23.969 -8.945 1 97.44 288 MET B C 1
ATOM 6343 O O . MET B 1 288 ? 16.797 24.281 -8.57 1 97.44 288 MET B O 1
ATOM 6347 N N . ILE B 1 289 ? 18.266 23.969 -10.172 1 97.88 289 ILE B N 1
ATOM 6348 C CA . ILE B 1 289 ? 17.281 24.297 -11.211 1 97.88 289 ILE B CA 1
ATOM 6349 C C . ILE B 1 289 ? 16.156 23.266 -11.188 1 97.88 289 ILE B C 1
ATOM 6351 O O . ILE B 1 289 ? 14.977 23.641 -11.203 1 97.88 289 ILE B O 1
ATOM 6355 N N . LEU B 1 290 ? 16.516 22.016 -11.156 1 97.69 290 LEU B N 1
ATOM 6356 C CA . LEU B 1 290 ? 15.523 20.953 -11.117 1 97.69 290 LEU B CA 1
ATOM 6357 C C . LEU B 1 290 ? 14.672 21.062 -9.852 1 97.69 290 LEU B C 1
ATOM 6359 O O . LEU B 1 290 ? 13.477 20.75 -9.883 1 97.69 290 LEU B O 1
ATOM 6363 N N . THR B 1 291 ? 15.242 21.484 -8.719 1 97.81 291 THR B N 1
ATOM 6364 C CA . THR B 1 291 ? 14.5 21.672 -7.477 1 97.81 291 THR B CA 1
ATOM 6365 C C . THR B 1 291 ? 13.461 22.766 -7.621 1 97.81 291 THR B C 1
ATOM 6367 O O . THR B 1 291 ? 12.312 22.609 -7.188 1 97.81 291 THR B O 1
ATOM 6370 N N . VAL B 1 292 ? 13.852 23.828 -8.227 1 97.31 292 VAL B N 1
ATOM 6371 C CA . VAL B 1 292 ? 12.93 24.938 -8.43 1 97.31 292 VAL B CA 1
ATOM 6372 C C . VAL B 1 292 ? 11.766 24.484 -9.312 1 97.31 292 VAL B C 1
ATOM 6374 O O . VAL B 1 292 ? 10.609 24.781 -9.008 1 97.31 292 VAL B O 1
ATOM 6377 N N . ILE B 1 293 ? 12.07 23.766 -10.367 1 97.69 293 ILE B N 1
ATOM 6378 C CA . ILE B 1 293 ? 11.023 23.25 -11.242 1 97.69 293 ILE B CA 1
ATOM 6379 C C . ILE B 1 293 ? 10.141 22.266 -10.469 1 97.69 293 ILE B C 1
ATOM 6381 O O . ILE B 1 293 ? 8.914 22.281 -10.617 1 97.69 293 ILE B O 1
ATOM 6385 N N . HIS B 1 294 ? 10.727 21.438 -9.695 1 97.62 294 HIS B N 1
ATOM 6386 C CA . HIS B 1 294 ? 10 20.469 -8.875 1 97.62 294 HIS B CA 1
ATOM 6387 C C . HIS B 1 294 ? 9 21.172 -7.965 1 97.62 294 HIS B C 1
ATOM 6389 O O . HIS B 1 294 ? 7.824 20.797 -7.926 1 97.62 294 HIS B O 1
ATOM 6395 N N . ILE B 1 295 ? 9.43 22.234 -7.281 1 95.31 295 ILE B N 1
ATOM 6396 C CA . ILE B 1 295 ? 8.586 22.953 -6.34 1 95.31 295 ILE B CA 1
ATOM 6397 C C . ILE B 1 295 ? 7.469 23.672 -7.098 1 95.31 295 ILE B C 1
ATOM 6399 O O . ILE B 1 295 ? 6.312 23.656 -6.676 1 95.31 295 ILE B O 1
ATOM 6403 N N . TRP B 1 296 ? 7.852 24.266 -8.102 1 95.44 296 TRP B N 1
ATOM 6404 C CA . TRP B 1 296 ? 6.883 24.969 -8.938 1 95.44 296 TRP B CA 1
ATOM 6405 C C . TRP B 1 296 ? 5.812 24 -9.453 1 95.44 296 TRP B C 1
ATOM 6407 O O . TRP B 1 296 ? 4.617 24.281 -9.352 1 95.44 296 TRP B O 1
ATOM 6417 N N . ALA B 1 297 ? 6.223 22.906 -10.016 1 96.81 297 ALA B N 1
ATOM 6418 C CA . ALA B 1 297 ? 5.289 21.922 -10.547 1 96.81 297 ALA B CA 1
ATOM 6419 C C . ALA B 1 297 ? 4.363 21.391 -9.453 1 96.81 297 ALA B C 1
ATOM 6421 O O . ALA B 1 297 ? 3.164 21.219 -9.68 1 96.81 297 ALA B O 1
ATOM 6422 N N . ASN B 1 298 ? 4.863 21.109 -8.328 1 94.5 298 ASN B N 1
ATOM 6423 C CA . ASN B 1 298 ? 4.062 20.641 -7.211 1 94.5 298 ASN B CA 1
ATOM 6424 C C . ASN B 1 298 ? 3.035 21.672 -6.773 1 94.5 298 ASN B C 1
ATOM 6426 O O . ASN B 1 298 ? 1.872 21.344 -6.535 1 94.5 298 ASN B O 1
ATOM 6430 N N . TYR B 1 299 ? 3.488 22.891 -6.684 1 90.44 299 TYR B N 1
ATOM 6431 C CA . TYR B 1 299 ? 2.607 23.969 -6.273 1 90.44 299 TYR B CA 1
ATOM 6432 C C . TYR B 1 299 ? 1.445 24.125 -7.246 1 90.44 299 TYR B C 1
ATOM 6434 O O . TYR B 1 299 ? 0.286 24.203 -6.832 1 90.44 299 TYR B O 1
ATOM 6442 N N . VAL B 1 300 ? 1.733 24.156 -8.477 1 93.38 300 VAL B N 1
ATOM 6443 C CA . VAL B 1 300 ? 0.704 24.312 -9.5 1 93.38 300 VAL B CA 1
ATOM 6444 C C . VAL B 1 300 ? -0.216 23.094 -9.5 1 93.38 300 VAL B C 1
ATOM 6446 O O . VAL B 1 300 ? -1.437 23.234 -9.609 1 93.38 300 VAL B O 1
ATOM 6449 N N . GLY B 1 301 ? 0.393 21.906 -9.398 1 93.44 301 GLY B N 1
ATOM 6450 C CA . GLY B 1 301 ? -0.41 20.703 -9.344 1 93.44 301 GLY B CA 1
ATOM 6451 C C . GLY B 1 301 ? -1.399 20.688 -8.195 1 93.44 301 GLY B C 1
ATOM 6452 O O . GLY B 1 301 ? -2.576 20.375 -8.383 1 93.44 301 GLY B O 1
ATOM 6453 N N . ILE B 1 302 ? -0.995 21.047 -7.047 1 91.44 302 ILE B N 1
ATOM 6454 C CA . ILE B 1 302 ? -1.83 21.047 -5.852 1 91.44 302 ILE B CA 1
ATOM 6455 C C . ILE B 1 302 ? -2.918 22.109 -5.977 1 91.44 302 ILE B C 1
ATOM 6457 O O . ILE B 1 302 ? -4.051 21.906 -5.531 1 91.44 302 ILE B O 1
ATOM 6461 N N . GLN B 1 303 ? -2.59 23.234 -6.578 1 87.56 303 GLN B N 1
ATOM 6462 C CA . GLN B 1 303 ? -3.562 24.297 -6.789 1 87.56 303 GLN B CA 1
ATOM 6463 C C . GLN B 1 303 ? -4.684 23.844 -7.719 1 87.56 303 GLN B C 1
ATOM 6465 O O . GLN B 1 303 ? -5.828 24.281 -7.586 1 87.56 303 GLN B O 1
ATOM 6470 N N . ARG B 1 304 ? -4.328 22.969 -8.555 1 88.75 304 ARG B N 1
ATOM 6471 C CA . ARG B 1 304 ? -5.305 22.5 -9.531 1 88.75 304 ARG B CA 1
ATOM 6472 C C . ARG B 1 304 ? -6.168 21.375 -8.961 1 88.75 304 ARG B C 1
ATOM 6474 O O . ARG B 1 304 ? -7.172 20.984 -9.555 1 88.75 304 ARG B O 1
ATOM 6481 N N . LEU B 1 305 ? -5.797 20.891 -7.891 1 91 305 LEU B N 1
ATOM 6482 C CA . LEU B 1 305 ? -6.582 19.875 -7.199 1 91 305 LEU B CA 1
ATOM 6483 C C . LEU B 1 305 ? -7.777 20.5 -6.488 1 91 305 LEU B C 1
ATOM 6485 O O . LEU B 1 305 ? -7.629 21.094 -5.414 1 91 305 LEU B O 1
ATOM 6489 N N . GLN B 1 306 ? -8.945 20.359 -7.066 1 90.94 306 GLN B N 1
ATOM 6490 C CA . GLN B 1 306 ? -10.172 20.938 -6.516 1 90.94 306 GLN B CA 1
ATOM 6491 C C . GLN B 1 306 ? -10.945 19.891 -5.703 1 90.94 306 GLN B C 1
ATOM 6493 O O . GLN B 1 306 ? -11.938 19.344 -6.18 1 90.94 306 GLN B O 1
ATOM 6498 N N . LEU B 1 307 ? -10.602 19.734 -4.508 1 91.75 307 LEU B N 1
ATOM 6499 C CA . LEU B 1 307 ? -11.211 18.719 -3.645 1 91.75 307 LEU B CA 1
ATOM 6500 C C . LEU B 1 307 ? -12.641 19.109 -3.277 1 91.75 307 LEU B C 1
ATOM 6502 O O . LEU B 1 307 ? -12.922 20.297 -3.039 1 91.75 307 LEU B O 1
ATOM 6506 N N . ARG B 1 308 ? -13.43 18.141 -3.166 1 93.38 308 ARG B N 1
ATOM 6507 C CA . ARG B 1 308 ? -14.844 18.359 -2.852 1 93.38 308 ARG B CA 1
ATOM 6508 C C . ARG B 1 308 ? -15.102 18.172 -1.36 1 93.38 308 ARG B C 1
ATOM 6510 O O . ARG B 1 308 ? -16.203 18.484 -0.875 1 93.38 308 ARG B O 1
ATOM 6517 N N . THR B 1 309 ? -14.125 17.734 -0.704 1 91.62 309 THR B N 1
ATOM 6518 C CA . THR B 1 309 ? -14.281 17.547 0.733 1 91.62 309 THR B CA 1
ATOM 6519 C C . THR B 1 309 ? -14.047 18.844 1.486 1 91.62 309 THR B C 1
ATOM 6521 O O . THR B 1 309 ? -13.305 19.719 1.022 1 91.62 309 THR B O 1
ATOM 6524 N N . LEU B 1 310 ? -14.703 18.953 2.621 1 92.25 310 LEU B N 1
ATOM 6525 C CA . LEU B 1 310 ? -14.562 20.156 3.432 1 92.25 310 LEU B CA 1
ATOM 6526 C C . LEU B 1 310 ? -13.688 19.891 4.652 1 92.25 310 LEU B C 1
ATOM 6528 O O . LEU B 1 310 ? -14.031 19.062 5.5 1 92.25 310 LEU B O 1
ATOM 6532 N N . ASN B 1 311 ? -12.547 20.531 4.629 1 90.88 311 ASN B N 1
ATOM 6533 C CA . ASN B 1 311 ? -11.766 20.578 5.859 1 90.88 311 ASN B CA 1
ATOM 6534 C C . ASN B 1 311 ? -11.883 21.922 6.559 1 90.88 311 ASN B C 1
ATOM 6536 O O . ASN B 1 311 ? -12.648 22.797 6.113 1 90.88 311 ASN B O 1
ATOM 6540 N N . GLY B 1 312 ? -11.234 22.094 7.707 1 89.88 312 GLY B N 1
ATOM 6541 C CA . GLY B 1 312 ? -11.359 23.328 8.469 1 89.88 312 GLY B CA 1
ATOM 6542 C C . GLY B 1 312 ? -10.984 24.562 7.668 1 89.88 312 GLY B C 1
ATOM 6543 O O . GLY B 1 312 ? -11.711 25.547 7.668 1 89.88 312 GLY B O 1
ATOM 6544 N N . ALA B 1 313 ? -9.969 24.469 6.91 1 89.56 313 ALA B N 1
ATOM 6545 C CA . ALA B 1 313 ? -9.469 25.609 6.156 1 89.56 313 ALA B CA 1
ATOM 6546 C C . ALA B 1 313 ? -10.398 25.953 5 1 89.56 313 ALA B C 1
ATOM 6548 O O . ALA B 1 313 ? -10.719 27.125 4.777 1 89.56 313 ALA B O 1
ATOM 6549 N N . ARG B 1 314 ? -10.805 25.016 4.254 1 91.44 314 ARG B N 1
ATOM 6550 C CA . ARG B 1 314 ? -11.711 25.234 3.135 1 91.44 314 ARG B CA 1
ATOM 6551 C C . ARG B 1 314 ? -13.07 25.734 3.625 1 91.44 314 ARG B C 1
ATOM 6553 O O . ARG B 1 314 ? -13.688 26.594 2.992 1 91.44 314 ARG B O 1
ATOM 6560 N N . ALA B 1 315 ? -13.492 25.141 4.688 1 93.19 315 ALA B N 1
ATOM 6561 C CA . ALA B 1 315 ? -14.781 25.562 5.25 1 93.19 315 ALA B CA 1
ATOM 6562 C C . ALA B 1 315 ? -14.742 27.016 5.695 1 93.19 315 ALA B C 1
ATOM 6564 O O . ALA B 1 315 ? -15.711 27.75 5.512 1 93.19 315 ALA B O 1
ATOM 6565 N N . LYS B 1 316 ? -13.672 27.406 6.305 1 91.69 316 LYS B N 1
ATOM 6566 C CA . LYS B 1 316 ? -13.523 28.797 6.746 1 91.69 316 LYS B CA 1
ATOM 6567 C C . LYS B 1 316 ? -13.609 29.766 5.566 1 91.69 316 LYS B C 1
ATOM 6569 O O . LYS B 1 316 ? -14.242 30.812 5.664 1 91.69 316 LYS B O 1
ATOM 6574 N N . VAL B 1 317 ? -12.984 29.391 4.488 1 92 317 VAL B N 1
ATOM 6575 C CA . VAL B 1 317 ? -13.008 30.234 3.301 1 92 317 VAL B CA 1
ATOM 6576 C C . VAL B 1 317 ? -14.398 30.219 2.668 1 92 317 VAL B C 1
ATOM 6578 O O . VAL B 1 317 ? -14.938 31.25 2.287 1 92 317 VAL B O 1
ATOM 6581 N N . LEU B 1 318 ? -14.977 29.078 2.584 1 93.5 318 LEU B N 1
ATOM 6582 C CA . LEU B 1 318 ? -16.281 28.875 1.96 1 93.5 318 LEU B CA 1
ATOM 6583 C C . LEU B 1 318 ? -17.375 29.625 2.717 1 93.5 318 LEU B C 1
ATOM 6585 O O . LEU B 1 318 ? -18.234 30.25 2.105 1 93.5 318 LEU B O 1
ATOM 6589 N N . LEU B 1 319 ? -17.266 29.578 4.047 1 93.62 319 LEU B N 1
ATOM 6590 C CA . LEU B 1 319 ? -18.359 30.078 4.871 1 93.62 319 LEU B CA 1
ATOM 6591 C C . LEU B 1 319 ? -18.031 31.453 5.453 1 93.62 319 LEU B C 1
ATOM 6593 O O . LEU B 1 319 ? -18.75 31.953 6.316 1 93.62 319 LEU B O 1
ATOM 6597 N N . GLN B 1 320 ? -17 32.031 5.02 1 92 320 GLN B N 1
ATOM 6598 C CA . GLN B 1 320 ? -16.531 33.281 5.586 1 92 320 GLN B CA 1
ATOM 6599 C C . GLN B 1 320 ? -17.625 34.344 5.516 1 92 320 GLN B C 1
ATOM 6601 O O . GLN B 1 320 ? -17.922 35 6.516 1 92 320 GLN B O 1
ATOM 6606 N N . GLN B 1 321 ? -18.203 34.5 4.367 1 90.19 321 GLN B N 1
ATOM 6607 C CA . GLN B 1 321 ? -19.219 35.5 4.184 1 90.19 321 GLN B CA 1
ATOM 6608 C C . GLN B 1 321 ? -20.469 35.188 4.996 1 90.19 321 GLN B C 1
ATOM 6610 O O . GLN B 1 321 ? -21.109 36.094 5.547 1 90.19 321 GLN B O 1
ATOM 6615 N N . LEU B 1 322 ? -20.828 33.969 4.977 1 90.88 322 LEU B N 1
ATOM 6616 C CA . LEU B 1 322 ? -21.984 33.531 5.766 1 90.88 322 LEU B CA 1
ATOM 6617 C C . LEU B 1 322 ? -21.766 33.844 7.246 1 90.88 322 LEU B C 1
ATOM 6619 O O . LEU B 1 322 ? -22.656 34.375 7.914 1 90.88 322 LEU B O 1
ATOM 6623 N N . ILE B 1 323 ? -20.625 33.531 7.766 1 92.81 323 ILE B N 1
ATOM 6624 C CA . ILE B 1 323 ? -20.281 33.75 9.172 1 92.81 323 ILE B CA 1
ATOM 6625 C C . ILE B 1 323 ? -20.266 35.25 9.484 1 92.81 323 ILE B C 1
ATOM 6627 O O . ILE B 1 323 ? -20.766 35.656 10.523 1 92.81 323 ILE B O 1
ATOM 6631 N N . GLU B 1 324 ? -19.75 35.969 8.555 1 91.5 324 GLU B N 1
ATOM 6632 C CA . GLU B 1 324 ? -19.719 37.438 8.734 1 91.5 324 GLU B CA 1
ATOM 6633 C C . GLU B 1 324 ? -21.125 38 8.812 1 91.5 324 GLU B C 1
ATOM 6635 O O . GLU B 1 324 ? -21.422 38.812 9.68 1 91.5 324 GLU B O 1
ATOM 6640 N N . ASN B 1 325 ? -21.953 37.531 7.926 1 88 325 ASN B N 1
ATOM 6641 C CA . ASN B 1 325 ? -23.328 38 7.91 1 88 325 ASN B CA 1
ATOM 6642 C C . ASN B 1 325 ? -24.078 37.594 9.164 1 88 325 ASN B C 1
ATOM 6644 O O . ASN B 1 325 ? -24.828 38.375 9.75 1 88 325 ASN B O 1
ATOM 6648 N N . CYS B 1 326 ? -23.875 36.406 9.539 1 88.94 326 CYS B N 1
ATOM 6649 C CA . CYS B 1 326 ? -24.531 35.906 10.734 1 88.94 326 CYS B CA 1
ATOM 6650 C C . CYS B 1 326 ? -24.031 36.625 11.977 1 88.94 326 CYS B C 1
ATOM 6652 O O . CYS B 1 326 ? -24.812 36.906 12.891 1 88.94 326 CYS B O 1
ATOM 6654 N N . SER B 1 327 ? -22.75 36.875 12.031 1 90.56 327 SER B N 1
ATOM 6655 C CA . SER B 1 327 ? -22.203 37.594 13.172 1 90.56 327 SER B CA 1
ATOM 6656 C C . SER B 1 327 ? -22.781 39 13.266 1 90.56 327 SER B C 1
ATOM 6658 O O . SER B 1 327 ? -23.016 39.5 14.359 1 90.56 327 SER B O 1
ATOM 6660 N N . ASP B 1 328 ? -22.984 39.594 12.125 1 87.94 328 ASP B N 1
ATOM 6661 C CA . ASP B 1 328 ? -23.625 40.938 12.086 1 87.94 328 ASP B CA 1
ATOM 6662 C C . ASP B 1 328 ? -25.031 40.875 12.648 1 87.94 328 ASP B C 1
ATOM 6664 O O . ASP B 1 328 ? -25.453 41.781 13.375 1 87.94 328 ASP B O 1
ATOM 6668 N N . TRP B 1 329 ? -25.672 39.781 12.344 1 84.38 329 TRP B N 1
ATOM 6669 C CA . TRP B 1 329 ? -27.031 39.594 12.828 1 84.38 329 TRP B CA 1
ATOM 6670 C C . TRP B 1 329 ? -27.047 39.406 14.344 1 84.38 329 TRP B C 1
ATOM 6672 O O . TRP B 1 329 ? -27.922 39.938 15.031 1 84.38 329 TRP B O 1
ATOM 6682 N N . VAL B 1 330 ? -26.141 38.688 14.766 1 87.75 330 VAL B N 1
ATOM 6683 C CA . VAL B 1 330 ? -26.047 38.406 16.203 1 87.75 330 VAL B CA 1
ATOM 6684 C C . VAL B 1 330 ? -25.766 39.719 16.938 1 87.75 330 VAL B C 1
ATOM 6686 O O . VAL B 1 330 ? -26.375 40 17.969 1 87.75 330 VAL B O 1
ATOM 6689 N N . MET B 1 331 ? -24.906 40.531 16.406 1 86.94 331 MET B N 1
ATOM 6690 C CA . MET B 1 331 ? -24.484 41.75 17.062 1 86.94 331 MET B CA 1
ATOM 6691 C C . MET B 1 331 ? -25.594 42.812 17.031 1 86.94 331 MET B C 1
ATOM 6693 O O . MET B 1 331 ? -25.734 43.594 17.969 1 86.94 331 MET B O 1
ATOM 6697 N N . ARG B 1 332 ? -26.312 42.875 15.977 1 78.5 332 ARG B N 1
ATOM 6698 C CA . ARG B 1 332 ? -27.375 43.844 15.836 1 78.5 332 ARG B CA 1
ATOM 6699 C C . ARG B 1 332 ? -28.641 43.406 16.547 1 78.5 332 ARG B C 1
ATOM 6701 O O . ARG B 1 332 ? -29.609 44.156 16.656 1 78.5 332 ARG B O 1
ATOM 6708 N N . ASP B 1 333 ? -28.594 42.219 17.25 1 70.62 333 ASP B N 1
ATOM 6709 C CA . ASP B 1 333 ? -29.734 41.625 17.938 1 70.62 333 ASP B CA 1
ATOM 6710 C C . ASP B 1 333 ? -30.953 41.594 17.031 1 70.62 333 ASP B C 1
ATOM 6712 O O . ASP B 1 333 ? -32.031 42.031 17.422 1 70.62 333 ASP B O 1
ATOM 6716 N N . ILE B 1 334 ? -30.734 41.531 15.75 1 58.09 334 ILE B N 1
ATOM 6717 C CA . ILE B 1 334 ? -31.844 41.469 14.797 1 58.09 334 ILE B CA 1
ATOM 6718 C C . ILE B 1 334 ? -32.719 40.25 15.117 1 58.09 334 ILE B C 1
ATOM 6720 O O . ILE B 1 334 ? -32.281 39.125 14.977 1 58.09 334 ILE B O 1
ATOM 6724 N N . THR B 1 335 ? -33.281 40.188 16.281 1 52.88 335 THR B N 1
ATOM 6725 C CA . THR B 1 335 ? -34.219 39.125 16.672 1 52.88 335 THR B CA 1
ATOM 6726 C C . THR B 1 335 ? -35.281 38.906 15.594 1 52.88 335 THR B C 1
ATOM 6728 O O . THR B 1 335 ? -35.281 39.625 14.578 1 52.88 335 THR B O 1
ATOM 6731 N N . ASP B 1 336 ? -36.719 38.562 16.156 1 49.16 336 ASP B N 1
ATOM 6732 C CA . ASP B 1 336 ? -37.969 37.938 15.766 1 49.16 336 ASP B CA 1
ATOM 6733 C C . ASP B 1 336 ? -38.562 38.594 14.523 1 49.16 336 ASP B C 1
ATOM 6735 O O . ASP B 1 336 ? -39.406 38 13.852 1 49.16 336 ASP B O 1
ATOM 6739 N N . ASP B 1 337 ? -38.562 39.938 14.531 1 50.94 337 ASP B N 1
ATOM 6740 C CA . ASP B 1 337 ? -39.781 40.5 13.938 1 50.94 337 ASP B CA 1
ATOM 6741 C C . ASP B 1 337 ? -39.75 40.375 12.422 1 50.94 337 ASP B C 1
ATOM 6743 O O . ASP B 1 337 ? -40.781 40.531 11.758 1 50.94 337 ASP B O 1
ATOM 6747 N N . ASP B 1 338 ? -38.531 40.594 11.742 1 56.53 338 ASP B N 1
ATOM 6748 C CA . ASP B 1 338 ? -38.812 40.688 10.312 1 56.53 338 ASP B CA 1
ATOM 6749 C C . ASP B 1 338 ? -38.406 39.406 9.586 1 56.53 338 ASP B C 1
ATOM 6751 O O . ASP B 1 338 ? -37.281 39.312 9.07 1 56.53 338 ASP B O 1
ATOM 6755 N N . ASP B 1 339 ? -39.188 38.375 9.758 1 60.28 339 ASP B N 1
ATOM 6756 C CA . ASP B 1 339 ? -39.094 37.094 9.047 1 60.28 339 ASP B CA 1
ATOM 6757 C C . ASP B 1 339 ? -38.656 37.312 7.594 1 60.28 339 ASP B C 1
ATOM 6759 O O . ASP B 1 339 ? -37.844 36.562 7.055 1 60.28 339 ASP B O 1
ATOM 6763 N N . ALA B 1 340 ? -39.25 38.438 7.117 1 61.53 340 ALA B N 1
ATOM 6764 C CA . ALA B 1 340 ? -39 38.688 5.703 1 61.53 340 ALA B CA 1
ATOM 6765 C C . ALA B 1 340 ? -37.531 39.062 5.473 1 61.53 340 ALA B C 1
ATOM 6767 O O . ALA B 1 340 ? -36.938 38.594 4.508 1 61.53 340 ALA B O 1
ATOM 6768 N N . ALA B 1 341 ? -36.969 39.875 6.359 1 63.38 341 ALA B N 1
ATOM 6769 C CA . ALA B 1 341 ? -35.594 40.312 6.215 1 63.38 341 ALA B CA 1
ATOM 6770 C C . ALA B 1 341 ? -34.625 39.125 6.426 1 63.38 341 ALA B C 1
ATOM 6772 O O . ALA B 1 341 ? -33.625 39 5.707 1 63.38 341 ALA B O 1
ATOM 6773 N N . ARG B 1 342 ? -34.938 38.25 7.316 1 65.88 342 ARG B N 1
ATOM 6774 C CA . ARG B 1 342 ? -34.125 37.062 7.578 1 65.88 342 ARG B CA 1
ATOM 6775 C C . ARG B 1 342 ? -34.125 36.125 6.367 1 65.88 342 ARG B C 1
ATOM 6777 O O . ARG B 1 342 ? -33.062 35.625 5.984 1 65.88 342 ARG B O 1
ATOM 6784 N N . ARG B 1 343 ? -35.312 36.031 5.793 1 66.69 343 ARG B N 1
ATOM 6785 C CA . ARG B 1 343 ? -35.438 35.156 4.629 1 66.69 343 ARG B CA 1
ATOM 6786 C C . ARG B 1 343 ? -34.625 35.688 3.461 1 66.69 343 ARG B C 1
ATOM 6788 O O . ARG B 1 343 ? -33.938 34.906 2.77 1 66.69 343 ARG B O 1
ATOM 6795 N N . ARG B 1 344 ? -34.625 36.969 3.309 1 68.69 344 ARG B N 1
ATOM 6796 C CA . ARG B 1 344 ? -33.906 37.594 2.201 1 68.69 344 ARG B CA 1
ATOM 6797 C C . ARG B 1 344 ? -32.406 37.406 2.387 1 68.69 344 ARG B C 1
ATOM 6799 O O . ARG B 1 344 ? -31.672 37.156 1.428 1 68.69 344 ARG B O 1
ATOM 6806 N N . THR B 1 345 ? -32.031 37.5 3.57 1 67.19 345 THR B N 1
ATOM 6807 C CA . THR B 1 345 ? -30.594 37.406 3.857 1 67.19 345 THR B CA 1
ATOM 6808 C C . THR B 1 345 ? -30.109 35.969 3.713 1 67.19 345 THR B C 1
ATOM 6810 O O . THR B 1 345 ? -29.031 35.719 3.16 1 67.19 345 THR B O 1
ATOM 6813 N N . ILE B 1 346 ? -30.969 35.125 4.121 1 67.38 346 ILE B N 1
ATOM 6814 C CA . ILE B 1 346 ? -30.609 33.719 4.035 1 67.38 346 ILE B CA 1
ATOM 6815 C C . ILE B 1 346 ? -30.547 33.281 2.57 1 67.38 346 ILE B C 1
ATOM 6817 O O . ILE B 1 346 ? -29.625 32.562 2.174 1 67.38 346 ILE B O 1
ATOM 6821 N N . GLU B 1 347 ? -31.516 33.75 1.838 1 70 347 GLU B N 1
ATOM 6822 C CA . GLU B 1 347 ? -31.516 33.469 0.41 1 70 347 GLU B CA 1
ATOM 6823 C C . GLU B 1 347 ? -30.266 34 -0.278 1 70 347 GLU B C 1
ATOM 6825 O O . GLU B 1 347 ? -29.719 33.344 -1.169 1 70 347 GLU B O 1
ATOM 6830 N N . ARG B 1 348 ? -29.891 35.156 0.221 1 74.44 348 ARG B N 1
ATOM 6831 C CA . ARG B 1 348 ? -28.672 35.75 -0.333 1 74.44 348 ARG B CA 1
ATOM 6832 C C . ARG B 1 348 ? -27.453 34.906 0.021 1 74.44 348 ARG B C 1
ATOM 6834 O O . ARG B 1 348 ? -26.547 34.719 -0.805 1 74.44 348 ARG B O 1
ATOM 6841 N N . CYS B 1 349 ? -27.484 34.344 1.178 1 72.25 349 CYS B N 1
ATOM 6842 C CA . CYS B 1 349 ? -26.359 33.531 1.641 1 72.25 349 CYS B CA 1
ATOM 6843 C C . CYS B 1 349 ? -26.266 32.25 0.854 1 72.25 349 CYS B C 1
ATOM 6845 O O . CYS B 1 349 ? -25.172 31.781 0.533 1 72.25 349 CYS B O 1
ATOM 6847 N N . GLU B 1 350 ? -27.438 31.781 0.505 1 73.88 350 GLU B N 1
ATOM 6848 C CA . GLU B 1 350 ? -27.469 30.562 -0.296 1 73.88 350 GLU B CA 1
ATOM 6849 C C . GLU B 1 350 ? -26.797 30.766 -1.646 1 73.88 350 GLU B C 1
ATOM 6851 O O . GLU B 1 350 ? -26.078 29.875 -2.131 1 73.88 350 GLU B O 1
ATOM 6856 N N . LYS B 1 351 ? -27.062 31.938 -2.115 1 78.31 351 LYS B N 1
ATOM 6857 C CA . LYS B 1 351 ? -26.547 32.219 -3.447 1 78.31 351 LYS B CA 1
ATOM 6858 C C . LYS B 1 351 ? -25.031 32.469 -3.402 1 78.31 351 LYS B C 1
ATOM 6860 O O . LYS B 1 351 ? -24.359 32.406 -4.43 1 78.31 351 LYS B O 1
ATOM 6865 N N . MET B 1 352 ? -24.578 32.625 -2.219 1 83.62 352 MET B N 1
ATOM 6866 C CA . MET B 1 352 ? -23.172 33 -2.076 1 83.62 352 MET B CA 1
ATOM 6867 C C . MET B 1 352 ? -22.297 31.766 -1.896 1 83.62 352 MET B C 1
ATOM 6869 O O . MET B 1 352 ? -21.078 31.859 -1.934 1 83.62 352 MET B O 1
ATOM 6873 N N . ILE B 1 353 ? -22.906 30.641 -1.764 1 89.94 353 ILE B N 1
ATOM 6874 C CA . ILE B 1 353 ? -22.125 29.422 -1.558 1 89.94 353 ILE B CA 1
ATOM 6875 C C . ILE B 1 353 ? -21.438 29.016 -2.865 1 89.94 353 ILE B C 1
ATOM 6877 O O . ILE B 1 353 ? -22.109 28.781 -3.871 1 89.94 353 ILE B O 1
ATOM 6881 N N . LYS B 1 354 ? -20.188 29.047 -2.828 1 91.69 354 LYS B N 1
ATOM 6882 C CA . LYS B 1 354 ? -19.359 28.734 -4 1 91.69 354 LYS B CA 1
ATOM 6883 C C . LYS B 1 354 ? -19.172 27.234 -4.168 1 91.69 354 LYS B C 1
ATOM 6885 O O . LYS B 1 354 ? -19.328 26.484 -3.207 1 91.69 354 LYS B O 1
ATOM 6890 N N . ASN B 1 355 ? -18.906 26.859 -5.371 1 91.88 355 ASN B N 1
ATOM 6891 C CA . ASN B 1 355 ? -18.594 25.453 -5.664 1 91.88 355 ASN B CA 1
ATOM 6892 C C . ASN B 1 355 ? -17.125 25.156 -5.41 1 91.88 355 ASN B C 1
ATOM 6894 O O . ASN B 1 355 ? -16.312 26.062 -5.238 1 91.88 355 ASN B O 1
ATOM 6898 N N . PRO B 1 356 ? -16.781 23.891 -5.293 1 90.5 356 PRO B N 1
ATOM 6899 C CA . PRO B 1 356 ? -15.398 23.516 -4.992 1 90.5 356 PRO B CA 1
ATOM 6900 C C . PRO B 1 356 ? -14.398 24.094 -5.988 1 90.5 356 PRO B C 1
ATOM 6902 O O . PRO B 1 356 ? -13.258 24.391 -5.625 1 90.5 356 PRO B O 1
ATOM 6905 N N . ARG B 1 357 ? -14.789 24.359 -7.168 1 87.56 357 ARG B N 1
ATOM 6906 C CA . ARG B 1 357 ? -13.883 24.859 -8.203 1 87.56 357 ARG B CA 1
ATOM 6907 C C . ARG B 1 357 ? -13.539 26.328 -7.965 1 87.56 357 ARG B C 1
ATOM 6909 O O . ARG B 1 357 ? -12.516 26.812 -8.453 1 87.56 357 ARG B O 1
ATOM 6916 N N . GLN B 1 358 ? -14.328 26.906 -7.156 1 88.12 358 GLN B N 1
ATOM 6917 C CA . GLN B 1 358 ? -14.172 28.344 -6.961 1 88.12 358 GLN B CA 1
ATOM 6918 C C . GLN B 1 358 ? -13.438 28.641 -5.66 1 88.12 358 GLN B C 1
ATOM 6920 O O . GLN B 1 358 ? -13.188 29.812 -5.336 1 88.12 358 GLN B O 1
ATOM 6925 N N . ILE B 1 359 ? -13.102 27.672 -4.965 1 87.44 359 ILE B N 1
ATOM 6926 C CA . ILE B 1 359 ? -12.5 27.891 -3.654 1 87.44 359 ILE B CA 1
ATOM 6927 C C . ILE B 1 359 ? -11.062 27.375 -3.658 1 87.44 359 ILE B C 1
ATOM 6929 O O . ILE B 1 359 ? -10.781 26.281 -4.172 1 87.44 359 ILE B O 1
ATOM 6933 N N . ASN B 1 360 ? -10.148 28.234 -3.283 1 83.19 360 ASN B N 1
ATOM 6934 C CA . ASN B 1 360 ? -8.766 27.859 -3.025 1 83.19 360 ASN B CA 1
ATOM 6935 C C . ASN B 1 360 ? -8.32 28.25 -1.62 1 83.19 360 ASN B C 1
ATOM 6937 O O . ASN B 1 360 ? -8.336 29.438 -1.271 1 83.19 360 ASN B O 1
ATOM 6941 N N . GLU B 1 361 ? -8.039 27.297 -0.871 1 83.19 361 GLU B N 1
ATOM 6942 C CA . GLU B 1 361 ? -7.574 27.562 0.488 1 83.19 361 GLU B CA 1
ATOM 6943 C C . GLU B 1 361 ? -6.086 27.922 0.507 1 83.19 361 GLU B C 1
ATOM 6945 O O . GLU B 1 361 ? -5.348 27.562 -0.413 1 83.19 361 GLU B O 1
ATOM 6950 N N . SER B 1 362 ? -5.766 28.703 1.502 1 83.19 362 SER B N 1
ATOM 6951 C CA . SER B 1 362 ? -4.348 28.953 1.732 1 83.19 362 SER B CA 1
ATOM 6952 C C . SER B 1 362 ? -3.676 27.75 2.383 1 83.19 362 SER B C 1
ATOM 6954 O O . SER B 1 362 ? -4.02 27.359 3.504 1 83.19 362 SER B O 1
ATOM 6956 N N . LEU B 1 363 ? -2.695 27.203 1.654 1 83.06 363 LEU B N 1
ATOM 6957 C CA . LEU B 1 363 ? -2.014 26.016 2.17 1 83.06 363 LEU B CA 1
ATOM 6958 C C . LEU B 1 363 ? -1.167 26.375 3.389 1 83.06 363 LEU B C 1
ATOM 6960 O O . LEU B 1 363 ? -1.06 25.578 4.324 1 83.06 363 LEU B O 1
ATOM 6964 N N . TRP B 1 364 ? -0.705 27.547 3.373 1 81 364 TRP B N 1
ATOM 6965 C CA . TRP B 1 364 ? 0.106 28 4.496 1 81 364 TRP B CA 1
ATOM 6966 C C . TRP B 1 364 ? -0.742 28.141 5.758 1 81 364 TRP B C 1
ATOM 6968 O O . TRP B 1 364 ? -0.359 27.656 6.828 1 81 364 TRP B O 1
ATOM 6978 N N . SER B 1 365 ? -1.846 28.75 5.602 1 79.44 365 SER B N 1
ATOM 6979 C CA . SER B 1 365 ? -2.74 28.922 6.742 1 79.44 365 SER B CA 1
ATOM 6980 C C . SER B 1 365 ? -3.234 27.562 7.262 1 79.44 365 SER B C 1
ATOM 6982 O O . SER B 1 365 ? -3.33 27.359 8.469 1 79.44 365 SER B O 1
ATOM 6984 N N . SER B 1 366 ? -3.451 26.719 6.332 1 83.25 366 SER B N 1
ATOM 6985 C CA . SER B 1 366 ? -3.938 25.391 6.703 1 83.25 366 SER B CA 1
ATOM 6986 C C . SER B 1 366 ? -2.877 24.609 7.473 1 83.25 366 SER B C 1
ATOM 6988 O O . SER B 1 366 ? -3.186 23.938 8.461 1 83.25 366 SER B O 1
ATOM 6990 N N . LEU B 1 367 ? -1.684 24.75 7.031 1 81.62 367 LEU B N 1
ATOM 6991 C CA . LEU B 1 367 ? -0.583 24.078 7.707 1 81.62 367 LEU B CA 1
ATOM 6992 C C . LEU B 1 367 ? -0.385 24.641 9.117 1 81.62 367 LEU B C 1
ATOM 6994 O O . LEU B 1 367 ? -0.159 23.875 10.062 1 81.62 367 LEU B O 1
ATOM 6998 N N . LEU B 1 368 ? -0.464 25.906 9.273 1 79.88 368 LEU B N 1
ATOM 6999 C CA . LEU B 1 368 ? -0.306 26.562 10.578 1 79.88 368 LEU B CA 1
ATOM 7000 C C . LEU B 1 368 ? -1.413 26.125 11.531 1 79.88 368 LEU B C 1
ATOM 7002 O O . LEU B 1 368 ? -1.161 25.906 12.719 1 79.88 368 LEU B O 1
ATOM 7006 N N . GLU B 1 369 ? -2.566 26.016 11.008 1 77.56 369 GLU B N 1
ATOM 7007 C CA . GLU B 1 369 ? -3.703 25.594 11.82 1 77.56 369 GLU B CA 1
ATOM 7008 C C . GLU B 1 369 ? -3.539 24.156 12.305 1 77.56 369 GLU B C 1
ATOM 7010 O O . GLU B 1 369 ? -4.023 23.797 13.383 1 77.56 369 GLU B O 1
ATOM 7015 N N . MET B 1 370 ? -2.926 23.406 11.43 1 78.38 370 MET B N 1
ATOM 7016 C CA . MET B 1 370 ? -2.682 22.016 11.789 1 78.38 370 MET B CA 1
ATOM 7017 C C . MET B 1 370 ? -1.7 21.922 12.953 1 78.38 370 MET B C 1
ATOM 7019 O O . MET B 1 370 ? -1.859 21.078 13.844 1 78.38 370 MET B O 1
ATOM 7023 N N . LEU B 1 371 ? -0.797 22.812 12.977 1 77.56 371 LEU B N 1
ATOM 7024 C CA . LEU B 1 371 ? 0.268 22.766 13.969 1 77.56 371 LEU B CA 1
ATOM 7025 C C . LEU B 1 371 ? -0.136 23.516 15.234 1 77.56 371 LEU B C 1
ATOM 7027 O O . LEU B 1 371 ? 0.301 23.156 16.328 1 77.56 371 LEU B O 1
ATOM 7031 N N . TRP B 1 372 ? -0.933 24.516 15.047 1 77.81 372 TRP B N 1
ATOM 7032 C CA . TRP B 1 372 ? -1.345 25.359 16.156 1 77.81 372 TRP B CA 1
ATOM 7033 C C . TRP B 1 372 ? -2.865 25.438 16.25 1 77.81 372 TRP B C 1
ATOM 7035 O O . TRP B 1 372 ? -3.529 25.906 15.328 1 77.81 372 TRP B O 1
ATOM 7045 N N . LYS B 1 373 ? -3.285 24.906 17.469 1 75 373 LYS B N 1
ATOM 7046 C CA . LYS B 1 373 ? -4.73 24.984 17.672 1 75 373 LYS B CA 1
ATOM 7047 C C . LYS B 1 373 ? -5.164 26.422 17.938 1 75 373 LYS B C 1
ATOM 7049 O O . LYS B 1 373 ? -4.516 27.141 18.719 1 75 373 LYS B O 1
ATOM 7054 N N . GLY B 1 374 ? -5.891 26.984 17.219 1 78.81 374 GLY B N 1
ATOM 7055 C CA . GLY B 1 374 ? -6.391 28.344 17.375 1 78.81 374 GLY B CA 1
ATOM 7056 C C . GLY B 1 374 ? -7.305 28.516 18.578 1 78.81 374 GLY B C 1
ATOM 7057 O O . GLY B 1 374 ? -7.145 27.828 19.578 1 78.81 374 GLY B O 1
ATOM 7058 N N . ASP B 1 375 ? -8.141 29.5 18.438 1 86.81 375 ASP B N 1
ATOM 7059 C CA . ASP B 1 375 ? -9.023 29.906 19.531 1 86.81 375 ASP B CA 1
ATOM 7060 C C . ASP B 1 375 ? -10.297 29.078 19.547 1 86.81 375 ASP B C 1
ATOM 7062 O O . ASP B 1 375 ? -11.148 29.25 20.422 1 86.81 375 ASP B O 1
ATOM 7066 N N . ILE B 1 376 ? -10.461 28.25 18.688 1 91.62 376 ILE B N 1
ATOM 7067 C CA . ILE B 1 376 ? -11.641 27.391 18.641 1 91.62 376 ILE B CA 1
ATOM 7068 C C . ILE B 1 376 ? -11.219 25.922 18.781 1 91.62 376 ILE B C 1
ATOM 7070 O O . ILE B 1 376 ? -10.508 25.391 17.922 1 91.62 376 ILE B O 1
ATOM 7074 N N . HIS B 1 377 ? -11.609 25.344 19.844 1 90.69 377 HIS B N 1
ATOM 7075 C CA . HIS B 1 377 ? -11.305 23.938 20.078 1 90.69 377 HIS B CA 1
ATOM 7076 C C . HIS B 1 377 ? -12.531 23.062 19.844 1 90.69 377 HIS B C 1
ATOM 7078 O O . HIS B 1 377 ? -13.492 23.109 20.625 1 90.69 377 HIS B O 1
ATOM 7084 N N . LEU B 1 378 ? -12.43 22.281 18.781 1 91.69 378 LEU B N 1
ATOM 7085 C CA . LEU B 1 378 ? -13.562 21.453 18.375 1 91.69 378 LEU B CA 1
ATOM 7086 C C . LEU B 1 378 ? -13.43 20.047 18.938 1 91.69 378 LEU B C 1
ATOM 7088 O O . LEU B 1 378 ? -12.438 19.359 18.672 1 91.69 378 LEU B O 1
ATOM 7092 N N . GLY B 1 379 ? -14.359 19.578 19.641 1 88.25 379 GLY B N 1
ATOM 7093 C CA . GLY B 1 379 ? -14.375 18.234 20.188 1 88.25 379 GLY B CA 1
ATOM 7094 C C . GLY B 1 379 ? -13.445 18.062 21.359 1 88.25 379 GLY B C 1
ATOM 7095 O O . GLY B 1 379 ? -12.633 17.125 21.391 1 88.25 379 GLY B O 1
ATOM 7096 N N . ILE B 1 380 ? -13.602 18.906 22.281 1 84.88 380 ILE B N 1
ATOM 7097 C CA . ILE B 1 380 ? -12.703 18.891 23.438 1 84.88 380 ILE B CA 1
ATOM 7098 C C . ILE B 1 380 ? -13.203 17.875 24.469 1 84.88 380 ILE B C 1
ATOM 7100 O O . ILE B 1 380 ? -14.375 17.484 24.438 1 84.88 380 ILE B O 1
ATOM 7104 N N . ARG B 1 381 ? -12.219 17.516 25.234 1 82.12 381 ARG B N 1
ATOM 7105 C CA . ARG B 1 381 ? -12.562 16.578 26.297 1 82.12 381 ARG B CA 1
ATOM 7106 C C . ARG B 1 381 ? -13.266 17.297 27.453 1 82.12 381 ARG B C 1
ATOM 7108 O O . ARG B 1 381 ? -12.992 18.469 27.719 1 82.12 381 ARG B O 1
ATOM 7115 N N . LEU B 1 382 ? -14.156 16.484 28.047 1 74.25 382 LEU B N 1
ATOM 7116 C CA . LEU B 1 382 ? -14.883 17.031 29.188 1 74.25 382 LEU B CA 1
ATOM 7117 C C . LEU B 1 382 ? -13.922 17.422 30.312 1 74.25 382 LEU B C 1
ATOM 7119 O O . LEU B 1 382 ? -14.117 18.438 30.984 1 74.25 382 LEU B O 1
ATOM 7123 N N . ARG B 1 383 ? -12.867 16.625 30.391 1 69.5 383 ARG B N 1
ATOM 7124 C CA . ARG B 1 383 ? -11.875 16.875 31.438 1 69.5 383 ARG B CA 1
ATOM 7125 C C . ARG B 1 383 ? -11.18 18.219 31.203 1 69.5 383 ARG B C 1
ATOM 7127 O O . ARG B 1 383 ? -10.891 18.953 32.156 1 69.5 383 ARG B O 1
ATOM 7134 N N . ASP B 1 384 ? -10.977 18.484 30.016 1 74.75 384 ASP B N 1
ATOM 7135 C CA . ASP B 1 384 ? -10.273 19.719 29.688 1 74.75 384 ASP B CA 1
ATOM 7136 C C . ASP B 1 384 ? -11.172 20.938 29.875 1 74.75 384 ASP B C 1
ATOM 7138 O O . ASP B 1 384 ? -10.703 22.016 30.266 1 74.75 384 ASP B O 1
ATOM 7142 N N . VAL B 1 385 ? -12.438 20.734 29.594 1 71.38 385 VAL B N 1
ATOM 7143 C CA . VAL B 1 385 ? -13.391 21.828 29.797 1 71.38 385 VAL B CA 1
ATOM 7144 C C . VAL B 1 385 ? -13.492 22.156 31.281 1 71.38 385 VAL B C 1
ATOM 7146 O O . VAL B 1 385 ? -13.547 23.328 31.672 1 71.38 385 VAL B O 1
ATOM 7149 N N . ALA B 1 386 ? -13.477 21.094 32.031 1 62.66 386 ALA B N 1
ATOM 7150 C CA . ALA B 1 386 ? -13.602 21.25 33.469 1 62.66 386 ALA B CA 1
ATOM 7151 C C . ALA B 1 386 ? -12.398 21.984 34.031 1 62.66 386 ALA B C 1
ATOM 7153 O O . ALA B 1 386 ? -12.539 22.828 34.938 1 62.66 386 ALA B O 1
ATOM 7154 N N . LYS B 1 387 ? -11.289 21.656 33.594 1 63.38 387 LYS B N 1
ATOM 7155 C CA . LYS B 1 387 ? -10.062 22.297 34.062 1 63.38 387 LYS B CA 1
ATOM 7156 C C . LYS B 1 387 ? -10.047 23.781 33.719 1 63.38 387 LYS B C 1
ATOM 7158 O O . LYS B 1 387 ? -9.641 24.609 34.531 1 63.38 387 LYS B O 1
ATOM 7163 N N . ILE B 1 388 ? -10.453 24 32.5 1 61.09 388 ILE B N 1
ATOM 7164 C CA . ILE B 1 388 ? -10.406 25.375 32 1 61.09 388 ILE B CA 1
ATOM 7165 C C . ILE B 1 388 ? -11.461 26.219 32.719 1 61.09 388 ILE B C 1
ATOM 7167 O O . ILE B 1 388 ? -11.195 27.359 33.094 1 61.09 388 ILE B O 1
ATOM 7171 N N . THR B 1 389 ? -12.672 25.656 32.844 1 54.09 389 THR B N 1
ATOM 7172 C CA . THR B 1 389 ? -13.766 26.406 33.469 1 54.09 389 THR B CA 1
ATOM 7173 C C . THR B 1 389 ? -13.562 26.547 34.969 1 54.09 389 THR B C 1
ATOM 7175 O O . THR B 1 389 ? -14.07 27.484 35.594 1 54.09 389 THR B O 1
ATOM 7178 N N . SER B 1 390 ? -12.891 25.562 35.5 1 51.03 390 SER B N 1
ATOM 7179 C CA . SER B 1 390 ? -12.609 25.703 36.906 1 51.03 390 SER B CA 1
ATOM 7180 C C . SER B 1 390 ? -11.641 26.844 37.188 1 51.03 390 SER B C 1
ATOM 7182 O O . SER B 1 390 ? -11.719 27.5 38.219 1 51.03 390 SER B O 1
ATOM 7184 N N . ASN B 1 391 ? -10.695 27.062 36.312 1 46.75 391 ASN B N 1
ATOM 7185 C CA . ASN B 1 391 ? -9.727 28.141 36.5 1 46.75 391 ASN B CA 1
ATOM 7186 C C . ASN B 1 391 ? -10.305 29.5 36.156 1 46.75 391 ASN B C 1
ATOM 7188 O O . ASN B 1 391 ? -9.719 30.531 36.469 1 46.75 391 ASN B O 1
ATOM 7192 N N . SER B 1 392 ? -11.234 29.656 35.156 1 42.62 392 SER B N 1
ATOM 7193 C CA . SER B 1 392 ? -11.805 30.922 34.719 1 42.62 392 SER B CA 1
ATOM 7194 C C . SER B 1 392 ? -12.914 31.375 35.656 1 42.62 392 SER B C 1
ATOM 7196 O O . SER B 1 392 ? -13.562 30.562 36.312 1 42.62 392 SER B O 1
ATOM 7198 N N . SER B 1 393 ? -12.984 32.844 36.031 1 36.53 393 SER B N 1
ATOM 7199 C CA . SER B 1 393 ? -14.023 33.531 36.781 1 36.53 393 SER B CA 1
ATOM 7200 C C . SER B 1 393 ? -15.414 33.125 36.312 1 36.53 393 SER B C 1
ATOM 7202 O O . SER B 1 393 ? -15.617 32.938 35.094 1 36.53 393 SER B O 1
ATOM 7204 N N . PRO B 1 394 ? -16.406 32.844 37.094 1 34.38 394 PRO B N 1
ATOM 7205 C CA . PRO B 1 394 ? -17.797 32.5 36.75 1 34.38 394 PRO B CA 1
ATOM 7206 C C . PRO B 1 394 ? -18.375 33.438 35.688 1 34.38 394 PRO B C 1
ATOM 7208 O O . PRO B 1 394 ? -17.969 34.594 35.594 1 34.38 394 PRO B O 1
ATOM 7211 N N . ILE B 1 395 ? -18.766 33.031 34.562 1 34.5 395 ILE B N 1
ATOM 7212 C CA . ILE B 1 395 ? -19.562 33.844 33.625 1 34.5 395 ILE B CA 1
ATOM 7213 C C . ILE B 1 395 ? -20.484 34.75 34.438 1 34.5 395 ILE B C 1
ATOM 7215 O O . ILE B 1 395 ? -21.344 34.281 35.188 1 34.5 395 ILE B O 1
ATOM 7219 N N . TYR B 1 396 ? -20.078 35.969 34.812 1 29.69 396 TYR B N 1
ATOM 7220 C CA . TYR B 1 396 ? -20.797 37.062 35.469 1 29.69 396 TYR B CA 1
ATOM 7221 C C . TYR B 1 396 ? -22.094 37.344 34.719 1 29.69 396 TYR B C 1
ATOM 7223 O O . TYR B 1 396 ? -22.078 37.906 33.625 1 29.69 396 TYR B O 1
ATOM 7231 N N . GLY B 1 397 ? -23.156 36.469 34.5 1 30.45 397 GLY B N 1
ATOM 7232 C CA . GLY B 1 397 ? -24.375 37.188 34.125 1 30.45 397 GLY B CA 1
ATOM 7233 C C . GLY B 1 397 ? -24.734 38.281 35.094 1 30.45 397 GLY B C 1
ATOM 7234 O O . GLY B 1 397 ? -24.266 38.312 36.219 1 30.45 397 GLY B O 1
ATOM 7235 N N . GLY B 1 398 ? -24.906 39.594 34.719 1 29.61 398 GLY B N 1
ATOM 7236 C CA . GLY B 1 398 ? -25.344 40.781 35.438 1 29.61 398 GLY B CA 1
ATOM 7237 C C . GLY B 1 398 ? -26.281 40.438 36.594 1 29.61 398 GLY B C 1
ATOM 7238 O O . GLY B 1 398 ? -26.438 41.25 37.531 1 29.61 398 GLY B O 1
ATOM 7239 N N . ASP B 1 399 ? -27.531 39.906 36.375 1 29 399 ASP B N 1
ATOM 7240 C CA . ASP B 1 399 ? -28.375 40 37.562 1 29 399 ASP B CA 1
ATOM 7241 C C . ASP B 1 399 ? -27.656 39.438 38.781 1 29 399 ASP B C 1
ATOM 7243 O O . ASP B 1 399 ? -26.672 38.719 38.656 1 29 399 ASP B O 1
ATOM 7247 N N . GLY B 1 400 ? -28.203 39.625 40.094 1 28.97 400 GLY B N 1
ATOM 7248 C CA . GLY B 1 400 ? -27.969 39.375 41.5 1 28.97 400 GLY B CA 1
ATOM 7249 C C . GLY B 1 400 ? -27.25 38.062 41.75 1 28.97 400 GLY B C 1
ATOM 7250 O O . GLY B 1 400 ? -27.266 37.562 42.875 1 28.97 400 GLY B O 1
ATOM 7251 N N . VAL B 1 401 ? -27.25 37.25 40.812 1 29.78 401 VAL B N 1
ATOM 7252 C CA . VAL B 1 401 ? -26.562 36.125 41.438 1 29.78 401 VAL B CA 1
ATOM 7253 C C . VAL B 1 401 ? -25.156 36.531 41.875 1 29.78 401 VAL B C 1
ATOM 7255 O O . VAL B 1 401 ? -24.328 36.875 41.031 1 29.78 401 VAL B O 1
ATOM 7258 N N . LYS B 1 402 ? -25.047 37.156 43.031 1 30.77 402 LYS B N 1
ATOM 7259 C CA . LYS B 1 402 ? -23.906 37.469 43.875 1 30.77 402 LYS B CA 1
ATOM 7260 C C . LYS B 1 402 ? -22.766 36.469 43.656 1 30.77 402 LYS B C 1
ATOM 7262 O O . LYS B 1 402 ? -23 35.312 43.312 1 30.77 402 LYS B O 1
ATOM 7267 N N . ARG B 1 403 ? -21.625 37.062 43.719 1 33.28 403 ARG B N 1
ATOM 7268 C CA . ARG B 1 403 ? -20.312 36.469 43.969 1 33.28 403 ARG B CA 1
ATOM 7269 C C . ARG B 1 403 ? -20.422 35.344 45 1 33.28 403 ARG B C 1
ATOM 7271 O O . ARG B 1 403 ? -20.5 35.594 46.188 1 33.28 403 ARG B O 1
ATOM 7278 N N . LEU B 1 404 ? -21.312 34.375 45 1 30.5 404 LEU B N 1
ATOM 7279 C CA . LEU B 1 404 ? -20.828 33.688 46.156 1 30.5 404 LEU B CA 1
ATOM 7280 C C . LEU B 1 404 ? -19.312 33.469 46.062 1 30.5 404 LEU B C 1
ATOM 7282 O O . LEU B 1 404 ? -18.766 33.344 44.969 1 30.5 404 LEU B O 1
ATOM 7286 N N . GLY B 1 405 ? -18.453 33.75 47.031 1 30.14 405 GLY B N 1
ATOM 7287 C CA . GLY B 1 405 ? -17.016 33.625 47.25 1 30.14 405 GLY B CA 1
ATOM 7288 C C . GLY B 1 405 ? -16.359 32.625 46.312 1 30.14 405 GLY B C 1
ATOM 7289 O O . GLY B 1 405 ? -15.312 32.875 45.719 1 30.14 405 GLY B O 1
ATOM 7290 N N . ASN B 1 406 ? -16.578 31.328 46.562 1 30.25 406 ASN B N 1
ATOM 7291 C CA . ASN B 1 406 ? -15.82 30.188 46.062 1 30.25 406 ASN B CA 1
ATOM 7292 C C . ASN B 1 406 ? -16.016 29.984 44.562 1 30.25 406 ASN B C 1
ATOM 7294 O O . ASN B 1 406 ? -17.094 30.297 44.031 1 30.25 406 ASN B O 1
ATOM 7298 N N . ASN B 1 407 ? -14.977 29.891 43.719 1 33.97 407 ASN B N 1
ATOM 7299 C CA . ASN B 1 407 ? -14.609 29.641 42.312 1 33.97 407 ASN B CA 1
ATOM 7300 C C . ASN B 1 407 ? -15.617 28.734 41.625 1 33.97 407 ASN B C 1
ATOM 7302 O O . ASN B 1 407 ? -15.281 28.062 40.656 1 33.97 407 ASN B O 1
ATOM 7306 N N . LYS B 1 408 ? -16.719 28.297 42.281 1 33 408 LYS B N 1
ATOM 7307 C CA . LYS B 1 408 ? -17.469 27.125 41.875 1 33 408 LYS B CA 1
ATOM 7308 C C . LYS B 1 408 ? -18.516 27.484 40.812 1 33 408 LYS B C 1
ATOM 7310 O O . LYS B 1 408 ? -19.266 28.453 41 1 33 408 LYS B O 1
ATOM 7315 N N . TRP B 1 409 ? -18.344 27.297 39.469 1 37.44 409 TRP B N 1
ATOM 7316 C CA . TRP B 1 409 ? -19.453 27.266 38.531 1 37.44 409 TRP B CA 1
ATOM 7317 C C . TRP B 1 409 ? -20.719 26.719 39.188 1 37.44 409 TRP B C 1
ATOM 7319 O O . TRP B 1 409 ? -20.688 25.641 39.781 1 37.44 409 TRP B O 1
ATOM 7329 N N . SER B 1 410 ? -21.656 27.422 39.656 1 37.44 410 SER B N 1
ATOM 7330 C CA . SER B 1 410 ? -22.859 26.828 40.219 1 37.44 410 SER B CA 1
ATOM 7331 C C . SER B 1 410 ? -23.469 25.797 39.281 1 37.44 410 SER B C 1
ATOM 7333 O O . SER B 1 410 ? -23.438 25.969 38.031 1 37.44 410 SER B O 1
ATOM 7335 N N . SER B 1 411 ? -23.547 24.422 39.625 1 41.62 411 SER B N 1
ATOM 7336 C CA . SER B 1 411 ? -24.281 23.328 39 1 41.62 411 SER B CA 1
ATOM 7337 C C . SER B 1 411 ? -25.469 23.859 38.188 1 41.62 411 SER B C 1
ATOM 7339 O O . SER B 1 411 ? -25.875 23.266 37.188 1 41.62 411 SER B O 1
ATOM 7341 N N . SER B 1 412 ? -26.078 24.891 38.625 1 39.97 412 SER B N 1
ATOM 7342 C CA . SER B 1 412 ? -27.328 25.359 38.031 1 39.97 412 SER B CA 1
ATOM 7343 C C . SER B 1 412 ? -27.062 26.031 36.688 1 39.97 412 SER B C 1
ATOM 7345 O O . SER B 1 412 ? -27.875 25.906 35.75 1 39.97 412 SER B O 1
ATOM 7347 N N . ALA B 1 413 ? -26.016 26.766 36.625 1 42.41 413 ALA B N 1
ATOM 7348 C CA . ALA B 1 413 ? -25.797 27.484 35.375 1 42.41 413 ALA B CA 1
ATOM 7349 C C . ALA B 1 413 ? -25.438 26.531 34.25 1 42.41 413 ALA B C 1
ATOM 7351 O O . ALA B 1 413 ? -25.891 26.703 33.094 1 42.41 413 ALA B O 1
ATOM 7352 N N . TRP B 1 414 ? -24.641 25.516 34.562 1 49.19 414 TRP B N 1
ATOM 7353 C CA . TRP B 1 414 ? -24.344 24.484 33.594 1 49.19 414 TRP B CA 1
ATOM 7354 C C . TRP B 1 414 ? -25.609 23.781 33.125 1 49.19 414 TRP B C 1
ATOM 7356 O O . TRP B 1 414 ? -25.781 23.516 31.938 1 49.19 414 TRP B O 1
ATOM 7366 N N . GLN B 1 415 ? -26.391 23.422 34.156 1 46.03 415 GLN B N 1
ATOM 7367 C CA . GLN B 1 415 ? -27.625 22.734 33.844 1 46.03 415 GLN B CA 1
ATOM 7368 C C . GLN B 1 415 ? -28.531 23.578 32.969 1 46.03 415 GLN B C 1
ATOM 7370 O O . GLN B 1 415 ? -29.156 23.062 32.031 1 46.03 415 GLN B O 1
ATOM 7375 N N . LEU B 1 416 ? -28.578 24.766 33.344 1 45.38 416 LEU B N 1
ATOM 7376 C CA . LEU B 1 416 ? -29.438 25.625 32.531 1 45.38 416 LEU B CA 1
ATOM 7377 C C . LEU B 1 416 ? -28.922 25.75 31.125 1 45.38 416 LEU B C 1
ATOM 7379 O O . LEU B 1 416 ? -29.688 25.703 30.156 1 45.38 416 LEU B O 1
ATOM 7383 N N . TYR B 1 417 ? -27.609 25.891 31.109 1 51.22 417 TYR B N 1
ATOM 7384 C CA . TYR B 1 417 ? -26.938 26.016 29.812 1 51.22 417 TYR B CA 1
ATOM 7385 C C . TYR B 1 417 ? -27.125 24.75 28.984 1 51.22 417 TYR B C 1
ATOM 7387 O O . TYR B 1 417 ? -27.484 24.828 27.797 1 51.22 417 TYR B O 1
ATOM 7395 N N . LEU B 1 418 ? -26.938 23.625 29.609 1 55.53 418 LEU B N 1
ATOM 7396 C CA . LEU B 1 418 ? -26.984 22.344 28.938 1 55.53 418 LEU B CA 1
ATOM 7397 C C . LEU B 1 418 ? -28.422 21.938 28.609 1 55.53 418 LEU B C 1
ATOM 7399 O O . LEU B 1 418 ? -28.672 21.328 27.578 1 55.53 418 LEU B O 1
ATOM 7403 N N . ASN B 1 419 ? -29.328 22.266 29.531 1 52.09 419 ASN B N 1
ATOM 7404 C CA . ASN B 1 419 ? -30.703 21.781 29.375 1 52.09 419 ASN B CA 1
ATOM 7405 C C . ASN B 1 419 ? -31.547 22.734 28.531 1 52.09 419 ASN B C 1
ATOM 7407 O O . ASN B 1 419 ? -32.469 22.297 27.828 1 52.09 419 ASN B O 1
ATOM 7411 N N . ASP B 1 420 ? -31.203 24.031 28.609 1 57.91 420 ASP B N 1
ATOM 7412 C CA . ASP B 1 420 ? -32.094 24.938 27.891 1 57.91 420 ASP B CA 1
ATOM 7413 C C . ASP B 1 420 ? -31.656 25.141 26.453 1 57.91 420 ASP B C 1
ATOM 7415 O O . ASP B 1 420 ? -32.344 24.75 25.516 1 57.91 420 ASP B O 1
ATOM 7419 N N . GLU B 1 421 ? -30.484 25.688 26.266 1 59.44 421 GLU B N 1
ATOM 7420 C CA . GLU B 1 421 ? -30.094 26.125 24.922 1 59.44 421 GLU B CA 1
ATOM 7421 C C . GLU B 1 421 ? -29.641 24.938 24.062 1 59.44 421 GLU B C 1
ATOM 7423 O O . GLU B 1 421 ? -29.922 24.875 22.875 1 59.44 421 GLU B O 1
ATOM 7428 N N . PHE B 1 422 ? -29.062 23.938 24.719 1 70.25 422 PHE B N 1
ATOM 7429 C CA . PHE B 1 422 ? -28.469 22.875 23.938 1 70.25 422 PHE B CA 1
ATOM 7430 C C . PHE B 1 422 ? -29.172 21.547 24.219 1 70.25 422 PHE B C 1
ATOM 7432 O O . PHE B 1 422 ? -28.609 20.469 23.938 1 70.25 422 PHE B O 1
ATOM 7439 N N . GLY B 1 423 ? -30.359 21.656 24.797 1 72.69 423 GLY B N 1
ATOM 7440 C CA . GLY B 1 423 ? -31.109 20.453 25.141 1 72.69 423 GLY B CA 1
ATOM 7441 C C . GLY B 1 423 ? -31.391 19.562 23.938 1 72.69 423 GLY B C 1
ATOM 7442 O O . GLY B 1 423 ? -31.391 18.344 24.047 1 72.69 423 GLY B O 1
ATOM 7443 N N . HIS B 1 424 ? -31.562 20.203 22.797 1 78.25 424 HIS B N 1
ATOM 7444 C CA . HIS B 1 424 ? -31.922 19.438 21.609 1 78.25 424 HIS B CA 1
ATOM 7445 C C . HIS B 1 424 ? -30.734 19.297 20.672 1 78.25 424 HIS B C 1
ATOM 7447 O O . HIS B 1 424 ? -30.859 18.734 19.594 1 78.25 424 HIS B O 1
ATOM 7453 N N . GLU B 1 425 ? -29.672 19.828 21.203 1 86.81 425 GLU B N 1
ATOM 7454 C CA . GLU B 1 425 ? -28.484 19.75 20.359 1 86.81 425 GLU B CA 1
ATOM 7455 C C . GLU B 1 425 ? -27.578 18.594 20.766 1 86.81 425 GLU B C 1
ATOM 7457 O O . GLU B 1 425 ? -27.625 18.141 21.906 1 86.81 425 GLU B O 1
ATOM 7462 N N . ASN B 1 426 ? -26.828 18.188 19.844 1 89.81 426 ASN B N 1
ATOM 7463 C CA . ASN B 1 426 ? -25.859 17.125 20.109 1 89.81 426 ASN B CA 1
ATOM 7464 C C . ASN B 1 426 ? -24.469 17.688 20.375 1 89.81 426 ASN B C 1
ATOM 7466 O O . ASN B 1 426 ? -23.453 17.016 20.156 1 89.81 426 ASN B O 1
ATOM 7470 N N . PHE B 1 427 ? -24.422 19 20.688 1 90.81 427 PHE B N 1
ATOM 7471 C CA . PHE B 1 427 ? -23.156 19.641 21.062 1 90.81 427 PHE B CA 1
ATOM 7472 C C . PHE B 1 427 ? -23.406 20.75 22.078 1 90.81 427 PHE B C 1
ATOM 7474 O O . PHE B 1 427 ? -24.531 21.203 22.266 1 90.81 427 PHE B O 1
ATOM 7481 N N . VAL B 1 428 ? -22.359 21.047 22.828 1 86.44 428 VAL B N 1
ATOM 7482 C CA . VAL B 1 428 ? -22.391 22.156 23.766 1 86.44 428 VAL B CA 1
ATOM 7483 C C . VAL B 1 428 ? -21.172 23.047 23.562 1 86.44 428 VAL B C 1
ATOM 7485 O O . VAL B 1 428 ? -20.078 22.547 23.297 1 86.44 428 VAL B O 1
ATOM 7488 N N . ILE B 1 429 ? -21.406 24.375 23.547 1 89.75 429 ILE B N 1
ATOM 7489 C CA . ILE B 1 429 ? -20.312 25.328 23.344 1 89.75 429 ILE B CA 1
ATOM 7490 C C . ILE B 1 429 ? -20.047 26.094 24.641 1 89.75 429 ILE B C 1
ATOM 7492 O O . ILE B 1 429 ? -20.984 26.5 25.328 1 89.75 429 ILE B O 1
ATOM 7496 N N . PHE B 1 430 ? -18.766 26.156 24.969 1 82.38 430 PHE B N 1
ATOM 7497 C CA . PHE B 1 430 ? -18.328 26.953 26.109 1 82.38 430 PHE B CA 1
ATOM 7498 C C . PHE B 1 430 ? -17.375 28.047 25.672 1 82.38 430 PHE B C 1
ATOM 7500 O O . PHE B 1 430 ? -16.688 27.922 24.672 1 82.38 430 PHE B O 1
ATOM 7507 N N . ILE B 1 431 ? -17.469 29.156 26.359 1 83.38 431 ILE B N 1
ATOM 7508 C CA . ILE B 1 431 ? -16.531 30.25 26.125 1 83.38 431 ILE B CA 1
ATOM 7509 C C . ILE B 1 431 ? -15.578 30.375 27.312 1 83.38 431 ILE B C 1
ATOM 7511 O O . ILE B 1 431 ? -16 30.531 28.453 1 83.38 431 ILE B O 1
ATOM 7515 N N . ASP B 1 432 ? -14.32 30.156 26.969 1 79.56 432 ASP B N 1
ATOM 7516 C CA . ASP B 1 432 ? -13.281 30.391 27.969 1 79.56 432 ASP B CA 1
ATOM 7517 C C . ASP B 1 432 ? -12.797 31.828 27.922 1 79.56 432 ASP B C 1
ATOM 7519 O O . ASP B 1 432 ? -12.023 32.219 27.031 1 79.56 432 ASP B O 1
ATOM 7523 N N . GLU B 1 433 ? -13.25 32.531 28.906 1 74 433 GLU B N 1
ATOM 7524 C CA . GLU B 1 433 ? -12.953 33.969 28.938 1 74 433 GLU B CA 1
ATOM 7525 C C . GLU B 1 433 ? -11.531 34.25 29.422 1 74 433 GLU B C 1
ATOM 7527 O O . GLU B 1 433 ? -11.109 33.719 30.438 1 74 433 GLU B O 1
ATOM 7532 N N . LYS B 1 434 ? -10.828 34.875 28.562 1 72.81 434 LYS B N 1
ATOM 7533 C CA . LYS B 1 434 ? -9.5 35.344 28.953 1 72.81 434 LYS B CA 1
ATOM 7534 C C . LYS B 1 434 ? -9.547 36.812 29.344 1 72.81 434 LYS B C 1
ATOM 7536 O O . LYS B 1 434 ? -10.531 37.531 29.078 1 72.81 434 LYS B O 1
ATOM 7541 N N . PRO B 1 435 ? -8.516 37.281 30.141 1 65 435 PRO B N 1
ATOM 7542 C CA . PRO B 1 435 ? -8.5 38.688 30.547 1 65 435 PRO B CA 1
ATOM 7543 C C . PRO B 1 435 ? -8.656 39.656 29.375 1 65 435 PRO B C 1
ATOM 7545 O O . PRO B 1 435 ? -9.336 40.656 29.484 1 65 435 PRO B O 1
ATOM 7548 N N . ILE B 1 436 ? -7.984 39.344 28.344 1 66.12 436 ILE B N 1
ATOM 7549 C CA . ILE B 1 436 ? -8.234 40.062 27.109 1 66.12 436 ILE B CA 1
ATOM 7550 C C . ILE B 1 436 ? -9.367 39.406 26.344 1 66.12 436 ILE B C 1
ATOM 7552 O O . ILE B 1 436 ? -9.211 38.281 25.828 1 66.12 436 ILE B O 1
ATOM 7556 N N . LYS B 1 437 ? -10.547 40 26.391 1 61.38 437 LYS B N 1
ATOM 7557 C CA . LYS B 1 437 ? -11.789 39.438 25.875 1 61.38 437 LYS B CA 1
ATOM 7558 C C . LYS B 1 437 ? -11.617 38.938 24.453 1 61.38 437 LYS B C 1
ATOM 7560 O O . LYS B 1 437 ? -12.125 37.875 24.094 1 61.38 437 LYS B O 1
ATOM 7565 N N . SER B 1 438 ? -10.828 39.719 23.734 1 68.5 438 SER B N 1
ATOM 7566 C CA . SER B 1 438 ? -10.695 39.375 22.312 1 68.5 438 SER B CA 1
ATOM 7567 C C . SER B 1 438 ? -9.922 38.062 22.125 1 68.5 438 SER B C 1
ATOM 7569 O O . SER B 1 438 ? -9.945 37.469 21.047 1 68.5 438 SER B O 1
ATOM 7571 N N . GLN B 1 439 ? -9.438 37.531 23.328 1 74.38 439 GLN B N 1
ATOM 7572 C CA . GLN B 1 439 ? -8.609 36.344 23.219 1 74.38 439 GLN B CA 1
ATOM 7573 C C . GLN B 1 439 ? -9.305 35.125 23.828 1 74.38 439 GLN B C 1
ATOM 7575 O O . GLN B 1 439 ? -8.656 34.125 24.125 1 74.38 439 GLN B O 1
ATOM 7580 N N . SER B 1 440 ? -10.586 35.281 23.875 1 79.62 440 SER B N 1
ATOM 7581 C CA . SER B 1 440 ? -11.336 34.188 24.484 1 79.62 440 SER B CA 1
ATOM 7582 C C . SER B 1 440 ? -11.336 32.969 23.578 1 79.62 440 SER B C 1
ATOM 7584 O O . SER B 1 440 ? -11.266 33.094 22.344 1 79.62 440 SER B O 1
ATOM 7586 N N . THR B 1 441 ? -11.305 31.812 24.219 1 87.5 441 THR B N 1
ATOM 7587 C CA . THR B 1 441 ? -11.289 30.547 23.5 1 87.5 441 THR B CA 1
ATOM 7588 C C . THR B 1 441 ? -12.672 29.906 23.516 1 87.5 441 THR B C 1
ATOM 7590 O O . THR B 1 441 ? -13.367 29.938 24.531 1 87.5 441 THR B O 1
ATOM 7593 N N . ILE B 1 442 ? -13.102 29.453 22.375 1 90.44 442 ILE B N 1
ATOM 7594 C CA . ILE B 1 442 ? -14.375 28.734 22.25 1 90.44 442 ILE B CA 1
ATOM 7595 C C . ILE B 1 442 ? -14.141 27.234 22.344 1 90.44 442 ILE B C 1
ATOM 7597 O O . ILE B 1 442 ? -13.297 26.688 21.641 1 90.44 442 ILE B O 1
ATOM 7601 N N . LEU B 1 443 ? -14.828 26.609 23.234 1 88.81 443 LEU B N 1
ATOM 7602 C CA . LEU B 1 443 ? -14.711 25.172 23.469 1 88.81 443 LEU B CA 1
ATOM 7603 C C . LEU B 1 443 ? -16 24.453 23.078 1 88.81 443 LEU B C 1
ATOM 7605 O O . LEU B 1 443 ? -17.078 24.812 23.547 1 88.81 443 LEU B O 1
ATOM 7609 N N . VAL B 1 444 ? -15.867 23.5 22.234 1 91.88 444 VAL B N 1
ATOM 7610 C CA . VAL B 1 444 ? -17.031 22.766 21.766 1 91.88 444 VAL B CA 1
ATOM 7611 C C . VAL B 1 444 ? -16.969 21.328 22.25 1 91.88 444 VAL B C 1
ATOM 7613 O O . VAL B 1 444 ? -15.992 20.625 22 1 91.88 444 VAL B O 1
ATOM 7616 N N . LEU B 1 445 ? -17.969 20.938 22.938 1 88.19 445 LEU B N 1
ATOM 7617 C CA . LEU B 1 445 ? -18.141 19.562 23.375 1 88.19 445 LEU B CA 1
ATOM 7618 C C . LEU B 1 445 ? -19.188 18.844 22.531 1 88.19 445 LEU B C 1
ATOM 7620 O O . LEU B 1 445 ? -20.266 19.375 22.281 1 88.19 445 LEU B O 1
ATOM 7624 N N . MET B 1 446 ? -18.812 17.672 22.078 1 89.94 446 MET B N 1
ATOM 7625 C CA . MET B 1 446 ? -19.734 16.906 21.25 1 89.94 446 MET B CA 1
ATOM 7626 C C . MET B 1 446 ? -20.344 15.734 22.031 1 89.94 446 MET B C 1
ATOM 7628 O O . MET B 1 446 ? -19.641 15.102 22.828 1 89.94 446 MET B O 1
ATOM 7632 N N . LYS B 1 447 ? -21.625 15.453 21.734 1 85.25 447 LYS B N 1
ATOM 7633 C CA . LYS B 1 447 ? -22.312 14.352 22.375 1 85.25 447 LYS B CA 1
ATOM 7634 C C . LYS B 1 447 ? -22.156 13.055 21.578 1 85.25 447 LYS B C 1
ATOM 7636 O O . LYS B 1 447 ? -21.875 13.094 20.391 1 85.25 447 LYS B O 1
ATOM 7641 N N . VAL B 1 448 ? -22.344 11.984 22.344 1 83.44 448 VAL B N 1
ATOM 7642 C CA . VAL B 1 448 ? -22.359 10.688 21.688 1 83.44 448 VAL B CA 1
ATOM 7643 C C . VAL B 1 448 ? -23.531 10.617 20.703 1 83.44 448 VAL B C 1
ATOM 7645 O O . VAL B 1 448 ? -24.656 11.031 21.031 1 83.44 448 VAL B O 1
ATOM 7648 N N . GLY B 1 449 ? -23.297 10.195 19.469 1 81.44 449 GLY B N 1
ATOM 7649 C CA . GLY B 1 449 ? -24.328 10.109 18.469 1 81.44 449 GLY B CA 1
ATOM 7650 C C . GLY B 1 449 ? -24.344 11.289 17.516 1 81.44 449 GLY B C 1
ATOM 7651 O O . GLY B 1 449 ? -25.094 11.297 16.531 1 81.44 449 GLY B O 1
ATOM 7652 N N . ALA B 1 450 ? -23.516 12.297 17.875 1 87.88 450 ALA B N 1
ATOM 7653 C CA . ALA B 1 450 ? -23.422 13.445 16.984 1 87.88 450 ALA B CA 1
ATOM 7654 C C . ALA B 1 450 ? -22.969 13.031 15.586 1 87.88 450 ALA B C 1
ATOM 7656 O O . ALA B 1 450 ? -22 12.273 15.445 1 87.88 450 ALA B O 1
ATOM 7657 N N . GLY B 1 451 ? -23.656 13.438 14.547 1 86.69 451 GLY B N 1
ATOM 7658 C CA . GLY B 1 451 ? -23.328 13.141 13.164 1 86.69 451 GLY B CA 1
ATOM 7659 C C . GLY B 1 451 ? -22.656 14.289 12.438 1 86.69 451 GLY B C 1
ATOM 7660 O O . GLY B 1 451 ? -22.234 15.266 13.07 1 86.69 451 GLY B O 1
ATOM 7661 N N . ASP B 1 452 ? -22.562 14.195 11.188 1 88.5 452 ASP B N 1
ATOM 7662 C CA . ASP B 1 452 ? -21.875 15.18 10.352 1 88.5 452 ASP B CA 1
ATOM 7663 C C . ASP B 1 452 ? -22.625 16.516 10.352 1 88.5 452 ASP B C 1
ATOM 7665 O O . ASP B 1 452 ? -22.016 17.578 10.328 1 88.5 452 ASP B O 1
ATOM 7669 N N . VAL B 1 453 ? -23.906 16.391 10.438 1 91.25 453 VAL B N 1
ATOM 7670 C CA . VAL B 1 453 ? -24.703 17.609 10.445 1 91.25 453 VAL B CA 1
ATOM 7671 C C . VAL B 1 453 ? -24.484 18.375 11.75 1 91.25 453 VAL B C 1
ATOM 7673 O O . VAL B 1 453 ? -24.406 19.609 11.75 1 91.25 453 VAL B O 1
ATOM 7676 N N . ASP B 1 454 ? -24.375 17.625 12.797 1 92.25 454 ASP B N 1
ATOM 7677 C CA . ASP B 1 454 ? -24.125 18.234 14.094 1 92.25 454 ASP B CA 1
ATOM 7678 C C . ASP B 1 454 ? -22.766 18.906 14.125 1 92.25 454 ASP B C 1
ATOM 7680 O O . ASP B 1 454 ? -22.609 20 14.688 1 92.25 454 ASP B O 1
ATOM 7684 N N . GLU B 1 455 ? -21.828 18.266 13.531 1 93.88 455 GLU B N 1
ATOM 7685 C CA . GLU B 1 455 ? -20.484 18.844 13.484 1 93.88 455 GLU B CA 1
ATOM 7686 C C . GLU B 1 455 ? -20.453 20.125 12.672 1 93.88 455 GLU B C 1
ATOM 7688 O O . GLU B 1 455 ? -19.797 21.094 13.055 1 93.88 455 GLU B O 1
ATOM 7693 N N . LEU B 1 456 ? -21.125 20.109 11.594 1 95.25 456 LEU B N 1
ATOM 7694 C CA . LEU B 1 456 ? -21.188 21.312 10.766 1 95.25 456 LEU B CA 1
ATOM 7695 C C . LEU B 1 456 ? -21.859 22.453 11.523 1 95.25 456 LEU B C 1
ATOM 7697 O O . LEU B 1 456 ? -21.375 23.594 11.492 1 95.25 456 LEU B O 1
ATOM 7701 N N . LYS B 1 457 ? -22.969 22.109 12.164 1 94 457 LYS B N 1
ATOM 7702 C CA . LYS B 1 457 ? -23.688 23.094 12.953 1 94 457 LYS B CA 1
ATOM 7703 C C . LYS B 1 457 ? -22.812 23.672 14.062 1 94 457 LYS B C 1
ATOM 7705 O O . LYS B 1 457 ? -22.766 24.891 14.258 1 94 457 LYS B O 1
ATOM 7710 N N . ALA B 1 458 ? -22.156 22.828 14.766 1 95.06 458 ALA B N 1
ATOM 7711 C CA . ALA B 1 458 ? -21.281 23.234 15.852 1 95.06 458 ALA B CA 1
ATOM 7712 C C . ALA B 1 458 ? -20.141 24.094 15.336 1 95.06 458 ALA B C 1
ATOM 7714 O O . ALA B 1 458 ? -19.75 25.078 15.969 1 95.06 458 ALA B O 1
ATOM 7715 N N . PHE B 1 459 ? -19.609 23.766 14.211 1 96.19 459 PHE B N 1
ATOM 7716 C CA . PHE B 1 459 ? -18.5 24.484 13.586 1 96.19 459 PHE B CA 1
ATOM 7717 C C . PHE B 1 459 ? -18.906 25.922 13.258 1 96.19 459 PHE B C 1
ATOM 7719 O O . PHE B 1 459 ? -18.188 26.875 13.594 1 96.19 459 PHE B O 1
ATOM 7726 N N . ILE B 1 460 ? -20.016 26.016 12.641 1 94.94 460 ILE B N 1
ATOM 7727 C CA . ILE B 1 460 ? -20.5 27.328 12.219 1 94.94 460 ILE B CA 1
ATOM 7728 C C . ILE B 1 460 ? -20.828 28.172 13.445 1 94.94 460 ILE B C 1
ATOM 7730 O O . ILE B 1 460 ? -20.453 29.344 13.523 1 94.94 460 ILE B O 1
ATOM 7734 N N . HIS B 1 461 ? -21.516 27.531 14.352 1 94.62 461 HIS B N 1
ATOM 7735 C CA . HIS B 1 461 ? -21.875 28.219 15.578 1 94.62 461 HIS B CA 1
ATOM 7736 C C . HIS B 1 461 ? -20.641 28.766 16.297 1 94.62 461 HIS B C 1
ATOM 7738 O O . HIS B 1 461 ? -20.625 29.906 16.734 1 94.62 461 HIS B O 1
ATOM 7744 N N . ALA B 1 462 ? -19.672 27.906 16.422 1 95.19 462 ALA B N 1
ATOM 7745 C CA . ALA B 1 462 ? -18.438 28.281 17.094 1 95.19 462 ALA B CA 1
ATOM 7746 C C . ALA B 1 462 ? -17.766 29.453 16.375 1 95.19 462 ALA B C 1
ATOM 7748 O O . ALA B 1 462 ? -17.266 30.391 17.031 1 95.19 462 ALA B O 1
ATOM 7749 N N . HIS B 1 463 ? -17.75 29.469 15.117 1 95.25 463 HIS B N 1
ATOM 7750 C CA . HIS B 1 463 ? -17.062 30.516 14.352 1 95.25 463 HIS B CA 1
ATOM 7751 C C . HIS B 1 463 ? -17.859 31.812 14.391 1 95.25 463 HIS B C 1
ATOM 7753 O O . HIS B 1 463 ? -17.266 32.906 14.383 1 95.25 463 HIS B O 1
ATOM 7759 N N . ILE B 1 464 ? -19.172 31.688 14.375 1 93.69 464 ILE B N 1
ATOM 7760 C CA . ILE B 1 464 ? -19.984 32.875 14.531 1 93.69 464 ILE B CA 1
ATOM 7761 C C . ILE B 1 464 ? -19.688 33.562 15.875 1 93.69 464 ILE B C 1
ATOM 7763 O O . ILE B 1 464 ? -19.453 34.75 15.938 1 93.69 464 ILE B O 1
ATOM 7767 N N . LEU B 1 465 ? -19.688 32.719 16.875 1 92.06 465 LEU B N 1
ATOM 7768 C CA . LEU B 1 465 ? -19.422 33.219 18.219 1 92.06 465 LEU B CA 1
ATOM 7769 C C . LEU B 1 465 ? -18.047 33.844 18.312 1 92.06 465 LEU B C 1
ATOM 7771 O O . LEU B 1 465 ? -17.875 34.906 18.906 1 92.06 465 LEU B O 1
ATOM 7775 N N . HIS B 1 466 ? -17.094 33.156 17.781 1 93.06 466 HIS B N 1
ATOM 7776 C CA . HIS B 1 466 ? -15.727 33.625 17.797 1 93.06 466 HIS B CA 1
ATOM 7777 C C . HIS B 1 466 ? -15.609 35 17.109 1 93.06 466 HIS B C 1
ATOM 7779 O O . HIS B 1 466 ? -14.922 35.875 17.594 1 93.06 466 HIS B O 1
ATOM 7785 N N . ARG B 1 467 ? -16.219 35.125 15.992 1 92.69 467 ARG B N 1
ATOM 7786 C CA . ARG B 1 467 ? -16.188 36.375 15.242 1 92.69 467 ARG B CA 1
ATOM 7787 C C . ARG B 1 467 ? -16.828 37.5 16.031 1 92.69 467 ARG B C 1
ATOM 7789 O O . ARG B 1 467 ? -16.359 38.656 15.992 1 92.69 467 ARG B O 1
ATOM 7796 N N . CYS B 1 468 ? -17.891 37.25 16.688 1 91 468 CYS B N 1
ATOM 7797 C CA . CYS B 1 468 ? -18.562 38.219 17.516 1 91 468 CYS B CA 1
ATOM 7798 C C . CYS B 1 468 ? -17.656 38.719 18.641 1 91 468 CYS B C 1
ATOM 7800 O O . CYS B 1 468 ? -17.609 39.906 18.922 1 91 468 CYS B O 1
ATOM 7802 N N . ILE B 1 469 ? -17.031 37.75 19.203 1 88.75 469 ILE B N 1
ATOM 7803 C CA . ILE B 1 469 ? -16.141 38.094 20.312 1 88.75 469 ILE B CA 1
ATOM 7804 C C . ILE B 1 469 ? -14.961 38.906 19.812 1 88.75 469 ILE B C 1
ATOM 7806 O O . ILE B 1 469 ? -14.562 39.875 20.453 1 88.75 469 ILE B O 1
ATOM 7810 N N . GLU B 1 470 ? -14.469 38.531 18.719 1 88.62 470 GLU B N 1
ATOM 7811 C CA . GLU B 1 470 ? -13.344 39.25 18.125 1 88.62 470 GLU B CA 1
ATOM 7812 C C . GLU B 1 470 ? -13.703 40.688 17.797 1 88.62 470 GLU B C 1
ATOM 7814 O O . GLU B 1 470 ? -12.859 41.594 17.891 1 88.62 470 GLU B O 1
ATOM 7819 N N . ARG B 1 471 ? -14.922 40.906 17.359 1 87.44 471 ARG B N 1
ATOM 7820 C CA . ARG B 1 471 ? -15.398 42.219 17 1 87.44 471 ARG B CA 1
ATOM 7821 C C . ARG B 1 471 ? -15.648 43.094 18.234 1 87.44 471 ARG B C 1
ATOM 7823 O O . ARG B 1 471 ? -15.789 44.312 18.125 1 87.44 471 ARG B O 1
ATOM 7830 N N . GLY B 1 472 ? -15.617 42.594 19.344 1 80.06 472 GLY B N 1
ATOM 7831 C CA . GLY B 1 472 ? -15.797 43.344 20.562 1 80.06 472 GLY B CA 1
ATOM 7832 C C . GLY B 1 472 ? -17.266 43.594 20.891 1 80.06 472 GLY B C 1
ATOM 7833 O O . GLY B 1 472 ? -17.938 44.344 20.203 1 80.06 472 GLY B O 1
ATOM 7834 N N . THR B 1 473 ? -17.922 42.688 21.5 1 72.19 473 THR B N 1
ATOM 7835 C CA . THR B 1 473 ? -19.312 42.906 21.859 1 72.19 473 THR B CA 1
ATOM 7836 C C . THR B 1 473 ? -19.438 43.25 23.344 1 72.19 473 THR B C 1
ATOM 7838 O O . THR B 1 473 ? -18.625 42.812 24.156 1 72.19 473 THR B O 1
ATOM 7841 N N . ASP B 1 474 ? -20.375 44.188 23.562 1 73.12 474 ASP B N 1
ATOM 7842 C CA . ASP B 1 474 ? -20.703 44.531 24.953 1 73.12 474 ASP B CA 1
ATOM 7843 C C . ASP B 1 474 ? -21.688 43.531 25.547 1 73.12 474 ASP B C 1
ATOM 7845 O O . ASP B 1 474 ? -21.953 43.594 26.75 1 73.12 474 ASP B O 1
ATOM 7849 N N . ALA B 1 475 ? -22.156 42.656 24.688 1 76.19 475 ALA B N 1
ATOM 7850 C CA . ALA B 1 475 ? -23.141 41.688 25.172 1 76.19 475 ALA B CA 1
ATOM 7851 C C . ALA B 1 475 ? -22.469 40.625 26.031 1 76.19 475 ALA B C 1
ATOM 7853 O O . ALA B 1 475 ? -21.297 40.281 25.812 1 76.19 475 ALA B O 1
ATOM 7854 N N . SER B 1 476 ? -23.219 40.281 27.031 1 76.12 476 SER B N 1
ATOM 7855 C CA . SER B 1 476 ? -22.719 39.188 27.859 1 76.12 476 SER B CA 1
ATOM 7856 C C . SER B 1 476 ? -22.562 37.906 27.047 1 76.12 476 SER B C 1
ATOM 7858 O O . SER B 1 476 ? -23.219 37.719 26.016 1 76.12 476 SER B O 1
ATOM 7860 N N . HIS B 1 477 ? -21.703 37.062 27.422 1 78 477 HIS B N 1
ATOM 7861 C CA . HIS B 1 477 ? -21.453 35.812 26.734 1 78 477 HIS B CA 1
ATOM 7862 C C . HIS B 1 477 ? -22.734 34.969 26.625 1 78 477 HIS B C 1
ATOM 7864 O O . HIS B 1 477 ? -22.938 34.281 25.641 1 78 477 HIS B O 1
ATOM 7870 N N . ARG B 1 478 ? -23.625 35.062 27.578 1 76.69 478 ARG B N 1
ATOM 7871 C CA . ARG B 1 478 ? -24.875 34.312 27.547 1 76.69 478 ARG B CA 1
ATOM 7872 C C . ARG B 1 478 ? -25.781 34.812 26.438 1 76.69 478 ARG B C 1
ATOM 7874 O O . ARG B 1 478 ? -26.406 34 25.734 1 76.69 478 ARG B O 1
ATOM 7881 N N . ILE B 1 479 ? -25.844 36.094 26.391 1 80.38 479 ILE B N 1
ATOM 7882 C CA . ILE B 1 479 ? -26.703 36.688 25.359 1 80.38 479 ILE B CA 1
ATOM 7883 C C . ILE B 1 479 ? -26.141 36.344 23.984 1 80.38 479 ILE B C 1
ATOM 7885 O O . ILE B 1 479 ? -26.891 36.031 23.062 1 80.38 479 ILE B O 1
ATOM 7889 N N . LEU B 1 480 ? -24.844 36.469 23.922 1 84.19 480 LEU B N 1
ATOM 7890 C CA . LEU B 1 480 ? -24.188 36.156 22.641 1 84.19 480 LEU B CA 1
ATOM 7891 C C . LEU B 1 480 ? -24.453 34.688 22.25 1 84.19 480 LEU B C 1
ATOM 7893 O O . LEU B 1 480 ? -24.688 34.406 21.078 1 84.19 480 LEU B O 1
ATOM 7897 N N . LEU B 1 481 ? -24.344 33.781 23.156 1 86.38 481 LEU B N 1
ATOM 7898 C CA . LEU B 1 481 ? -24.578 32.375 22.922 1 86.38 481 LEU B CA 1
ATOM 7899 C C . LEU B 1 481 ? -26.016 32.125 22.484 1 86.38 481 LEU B C 1
ATOM 7901 O O . LEU B 1 481 ? -26.266 31.328 21.562 1 86.38 481 LEU B O 1
ATOM 7905 N N . HIS B 1 482 ? -26.938 32.719 23.156 1 83.38 482 HIS B N 1
ATOM 7906 C CA . HIS B 1 482 ? -28.344 32.562 22.828 1 83.38 482 HIS B CA 1
ATOM 7907 C C . HIS B 1 482 ? -28.656 33.094 21.438 1 83.38 482 HIS B C 1
ATOM 7909 O O . HIS B 1 482 ? -29.312 32.406 20.625 1 83.38 482 HIS B O 1
ATOM 7915 N N . ARG B 1 483 ? -28.188 34.312 21.188 1 84.56 483 ARG B N 1
ATOM 7916 C CA . ARG B 1 483 ? -28.469 34.938 19.906 1 84.56 483 ARG B CA 1
ATOM 7917 C C . ARG B 1 483 ? -27.812 34.125 18.766 1 84.56 483 ARG B C 1
ATOM 7919 O O . ARG B 1 483 ? -28.422 33.938 17.719 1 84.56 483 ARG B O 1
ATOM 7926 N N . SER B 1 484 ? -26.531 33.781 18.969 1 90.25 484 SER B N 1
ATOM 7927 C CA . SER B 1 484 ? -25.812 33.031 17.938 1 90.25 484 SER B CA 1
ATOM 7928 C C . SER B 1 484 ? -26.438 31.672 17.719 1 90.25 484 SER B C 1
ATOM 7930 O O . SER B 1 484 ? -26.484 31.172 16.578 1 90.25 484 SER B O 1
ATOM 7932 N N . HIS B 1 485 ? -26.922 31 18.719 1 88.75 485 HIS B N 1
ATOM 7933 C CA . HIS B 1 485 ? -27.578 29.703 18.594 1 88.75 485 HIS B CA 1
ATOM 7934 C C . HIS B 1 485 ? -28.844 29.812 17.75 1 88.75 485 HIS B C 1
ATOM 7936 O O . HIS B 1 485 ? -29.094 28.953 16.906 1 88.75 485 HIS B O 1
ATOM 7942 N N . LYS B 1 486 ? -29.609 30.797 18 1 83.19 486 LYS B N 1
ATOM 7943 C CA . LYS B 1 486 ? -30.844 31 17.25 1 83.19 486 LYS B CA 1
ATOM 7944 C C . LYS B 1 486 ? -30.562 31.188 15.766 1 83.19 486 LYS B C 1
ATOM 7946 O O . LYS B 1 486 ? -31.25 30.641 14.914 1 83.19 486 LYS B O 1
ATOM 7951 N N . ILE B 1 487 ? -29.578 31.969 15.562 1 85.25 487 ILE B N 1
ATOM 7952 C CA . ILE B 1 487 ? -29.219 32.25 14.172 1 85.25 487 ILE B CA 1
ATOM 7953 C C . ILE B 1 487 ? -28.719 30.953 13.516 1 85.25 487 ILE B C 1
ATOM 7955 O O . ILE B 1 487 ? -29.047 30.672 12.359 1 85.25 487 ILE B O 1
ATOM 7959 N N . THR B 1 488 ? -27.844 30.188 14.195 1 90.06 488 THR B N 1
ATOM 7960 C CA . THR B 1 488 ? -27.328 28.938 13.672 1 90.06 488 THR B CA 1
ATOM 7961 C C . THR B 1 488 ? -28.453 27.953 13.398 1 90.06 488 THR B C 1
ATOM 7963 O O . THR B 1 488 ? -28.422 27.203 12.414 1 90.06 488 THR B O 1
ATOM 7966 N N . GLU B 1 489 ? -29.422 27.938 14.211 1 86.31 489 GLU B N 1
ATOM 7967 C CA . GLU B 1 489 ? -30.578 27.047 14.031 1 86.31 489 GLU B CA 1
ATOM 7968 C C . GLU B 1 489 ? -31.312 27.375 12.742 1 86.31 489 GLU B C 1
ATOM 7970 O O . GLU B 1 489 ? -31.844 26.469 12.086 1 86.31 489 GLU B O 1
ATOM 7975 N N . CYS B 1 490 ? -31.344 28.578 12.414 1 83.25 490 CYS B N 1
ATOM 7976 C CA . CYS B 1 490 ? -32.031 29 11.195 1 83.25 490 CYS B CA 1
ATOM 7977 C C . CYS B 1 490 ? -31.312 28.484 9.953 1 83.25 490 CYS B C 1
ATOM 7979 O O . CYS B 1 490 ? -31.938 28.312 8.906 1 83.25 490 CYS B O 1
ATOM 7981 N N . LEU B 1 491 ? -30.109 28.188 10.094 1 88.19 491 LEU B N 1
ATOM 7982 C CA . LEU B 1 491 ? -29.344 27.703 8.953 1 88.19 491 LEU B CA 1
ATOM 7983 C C . LEU B 1 491 ? -29.594 26.219 8.719 1 88.19 491 LEU B C 1
ATOM 7985 O O . LEU B 1 491 ? -29.281 25.688 7.652 1 88.19 491 LEU B O 1
ATOM 7989 N N . PHE B 1 492 ? -30.219 25.453 9.68 1 87.88 492 PHE B N 1
ATOM 7990 C CA . PHE B 1 492 ? -30.375 24.016 9.562 1 87.88 492 PHE B CA 1
ATOM 7991 C C . PHE B 1 492 ? -31.828 23.609 9.719 1 87.88 492 PHE B C 1
ATOM 7993 O O . PHE B 1 492 ? -32.156 22.422 9.688 1 87.88 492 PHE B O 1
ATOM 8000 N N . GLU B 1 493 ? -32.75 24.328 10 1 76.06 493 GLU B N 1
ATOM 8001 C CA . GLU B 1 493 ? -34.156 24.031 10.203 1 76.06 493 GLU B CA 1
ATOM 8002 C C . GLU B 1 493 ? -34.938 24.062 8.883 1 76.06 493 GLU B C 1
ATOM 8004 O O . GLU B 1 493 ? -34.688 24.938 8.047 1 76.06 493 GLU B O 1
ATOM 8009 N N . LYS B 1 494 ? -35.562 22.781 8.594 1 61.25 494 LYS B N 1
ATOM 8010 C CA . LYS B 1 494 ? -36.375 22.656 7.391 1 61.25 494 LYS B CA 1
ATOM 8011 C C . LYS B 1 494 ? -37.688 23.438 7.52 1 61.25 494 LYS B C 1
ATOM 8013 O O . LYS B 1 494 ? -38.406 23.594 6.543 1 61.25 494 LYS B O 1
ATOM 8018 N N . GLY B 1 495 ? -37.844 24.484 8.234 1 54.31 495 GLY B N 1
ATOM 8019 C CA . GLY B 1 495 ? -39.156 25.109 8.352 1 54.31 495 GLY B CA 1
ATOM 8020 C C . GLY B 1 495 ? -39.25 26.422 7.598 1 54.31 495 GLY B C 1
ATOM 8021 O O . GLY B 1 495 ? -38.438 26.719 6.719 1 54.31 495 GLY B O 1
ATOM 8022 N N . LYS B 1 496 ? -40.438 27.25 7.84 1 55.81 496 LYS B N 1
ATOM 8023 C CA . LYS B 1 496 ? -40.875 28.453 7.129 1 55.81 496 LYS B CA 1
ATOM 8024 C C . LYS B 1 496 ? -39.781 29.531 7.168 1 55.81 496 LYS B C 1
ATOM 8026 O O . LYS B 1 496 ? -39.688 30.344 6.246 1 55.81 496 LYS B O 1
ATOM 8031 N N . ILE B 1 497 ? -38.781 29.469 8.164 1 58.97 497 ILE B N 1
ATOM 8032 C CA . ILE B 1 497 ? -37.875 30.609 8.305 1 58.97 497 ILE B CA 1
ATOM 8033 C C . ILE B 1 497 ? -36.406 30.125 8.234 1 58.97 497 ILE B C 1
ATOM 8035 O O . ILE B 1 497 ? -35.469 30.906 8.398 1 58.97 497 ILE B O 1
ATOM 8039 N N . GLY B 1 498 ? -36.094 28.828 7.73 1 69.38 498 GLY B N 1
ATOM 8040 C CA . GLY B 1 498 ? -34.719 28.359 7.758 1 69.38 498 GLY B CA 1
ATOM 8041 C C . GLY B 1 498 ? -34.281 27.75 6.445 1 69.38 498 GLY B C 1
ATOM 8042 O O . GLY B 1 498 ? -35.031 27.703 5.48 1 69.38 498 GLY B O 1
ATOM 8043 N N . ILE B 1 499 ? -33 27.75 6.289 1 78.25 499 ILE B N 1
ATOM 8044 C CA . ILE B 1 499 ? -32.406 27.094 5.117 1 78.25 499 ILE B CA 1
ATOM 8045 C C . ILE B 1 499 ? -31.766 25.781 5.527 1 78.25 499 ILE B C 1
ATOM 8047 O O . ILE B 1 499 ? -31.469 25.562 6.707 1 78.25 499 ILE B O 1
ATOM 8051 N N . ASP B 1 500 ? -31.734 24.875 4.582 1 85.69 500 ASP B N 1
ATOM 8052 C CA . ASP B 1 500 ? -31 23.625 4.77 1 85.69 500 ASP B CA 1
ATOM 8053 C C . ASP B 1 500 ? -29.609 23.719 4.176 1 85.69 500 ASP B C 1
ATOM 8055 O O . ASP B 1 500 ? -29.375 23.281 3.047 1 85.69 500 ASP B O 1
ATOM 8059 N N . LEU B 1 501 ? -28.766 24.281 5.031 1 89.94 501 LEU B N 1
ATOM 8060 C CA . LEU B 1 501 ? -27.406 24.547 4.566 1 89.94 501 LEU B CA 1
ATOM 8061 C C . LEU B 1 501 ? -26.75 23.25 4.094 1 89.94 501 LEU B C 1
ATOM 8063 O O . LEU B 1 501 ? -25.969 23.266 3.139 1 89.94 501 LEU B O 1
ATOM 8067 N N . HIS B 1 502 ? -26.969 22.188 4.762 1 91.19 502 HIS B N 1
ATOM 8068 C CA . HIS B 1 502 ? -26.406 20.906 4.375 1 91.19 502 HIS B CA 1
ATOM 8069 C C . HIS B 1 502 ? -26.766 20.547 2.938 1 91.19 502 HIS B C 1
ATOM 8071 O O . HIS B 1 502 ? -25.906 20.141 2.16 1 91.19 502 HIS B O 1
ATOM 8077 N N . SER B 1 503 ? -28.031 20.703 2.578 1 88.75 503 SER B N 1
ATOM 8078 C CA . SER B 1 503 ? -28.5 20.422 1.229 1 88.75 503 SER B CA 1
ATOM 8079 C C . SER B 1 503 ? -27.938 21.406 0.22 1 88.75 503 SER B C 1
ATOM 8081 O O . SER B 1 503 ? -27.625 21.047 -0.913 1 88.75 503 SER B O 1
ATOM 8083 N N . ILE B 1 504 ? -27.875 22.641 0.666 1 90.06 504 ILE B N 1
ATOM 8084 C CA . ILE B 1 504 ? -27.359 23.672 -0.214 1 90.06 504 ILE B CA 1
ATOM 8085 C C . ILE B 1 504 ? -25.906 23.375 -0.571 1 90.06 504 ILE B C 1
ATOM 8087 O O . ILE B 1 504 ? -25.5 23.484 -1.731 1 90.06 504 ILE B O 1
ATOM 8091 N N . LEU B 1 505 ? -25.125 23 0.403 1 93.44 505 LEU B N 1
ATOM 8092 C CA . LEU B 1 505 ? -23.734 22.656 0.177 1 93.44 505 LEU B CA 1
ATOM 8093 C C . LEU B 1 505 ? -23.609 21.422 -0.716 1 93.44 505 LEU B C 1
ATOM 8095 O O . LEU B 1 505 ? -22.766 21.375 -1.605 1 93.44 505 LEU B O 1
ATOM 8099 N N . SER B 1 506 ? -24.469 20.469 -0.483 1 92.25 506 SER B N 1
ATOM 8100 C CA . SER B 1 506 ? -24.484 19.266 -1.314 1 92.25 506 SER B CA 1
ATOM 8101 C C . SER B 1 506 ? -24.812 19.609 -2.764 1 92.25 506 SER B C 1
ATOM 8103 O O . SER B 1 506 ? -24.188 19.078 -3.688 1 92.25 506 SER B O 1
ATOM 8105 N N . HIS B 1 507 ? -25.766 20.484 -2.928 1 90.12 507 HIS B N 1
ATOM 8106 C CA . HIS B 1 507 ? -26.172 20.891 -4.27 1 90.12 507 HIS B CA 1
ATOM 8107 C C . HIS B 1 507 ? -25.094 21.703 -4.965 1 90.12 507 HIS B C 1
ATOM 8109 O O . HIS B 1 507 ? -25 21.703 -6.195 1 90.12 507 HIS B O 1
ATOM 8115 N N . ALA B 1 508 ? -24.375 22.375 -4.16 1 92.56 508 ALA B N 1
ATOM 8116 C CA . ALA B 1 508 ? -23.281 23.188 -4.711 1 92.56 508 ALA B CA 1
ATOM 8117 C C . ALA B 1 508 ? -22.125 22.297 -5.148 1 92.56 508 ALA B C 1
ATOM 8119 O O . ALA B 1 508 ? -21.188 22.781 -5.809 1 92.56 508 ALA B O 1
ATOM 8120 N N . GLY B 1 509 ? -22.078 21.016 -4.793 1 91.31 509 GLY B N 1
ATOM 8121 C CA . GLY B 1 509 ? -21.078 20.094 -5.293 1 91.31 509 GLY B CA 1
ATOM 8122 C C . GLY B 1 509 ? -20.125 19.594 -4.215 1 91.31 509 GLY B C 1
ATOM 8123 O O . GLY B 1 509 ? -19.203 18.828 -4.496 1 91.31 509 GLY B O 1
ATOM 8124 N N . TRP B 1 510 ? -20.359 20.016 -3 1 94 510 TRP B N 1
ATOM 8125 C CA . TRP B 1 510 ? -19.5 19.594 -1.905 1 94 510 TRP B CA 1
ATOM 8126 C C . TRP B 1 510 ? -19.875 18.188 -1.433 1 94 510 TRP B C 1
ATOM 8128 O O . TRP B 1 510 ? -21.062 17.828 -1.447 1 94 510 TRP B O 1
ATOM 8138 N N . ASP B 1 511 ? -18.859 17.406 -1.113 1 91.94 511 ASP B N 1
ATOM 8139 C CA . ASP B 1 511 ? -19.109 16.094 -0.547 1 91.94 511 ASP B CA 1
ATOM 8140 C C . ASP B 1 511 ? -19.5 16.188 0.925 1 91.94 511 ASP B C 1
ATOM 8142 O O . ASP B 1 511 ? -18.641 16.344 1.794 1 91.94 511 ASP B O 1
ATOM 8146 N N . MET B 1 512 ? -20.75 15.938 1.158 1 91.31 512 MET B N 1
ATOM 8147 C CA . MET B 1 512 ? -21.25 16.125 2.512 1 91.31 512 MET B CA 1
ATOM 8148 C C . MET B 1 512 ? -21.375 14.789 3.24 1 91.31 512 MET B C 1
ATOM 8150 O O . MET B 1 512 ? -21.891 14.734 4.359 1 91.31 512 MET B O 1
ATOM 8154 N N . SER B 1 513 ? -20.859 13.742 2.598 1 84.75 513 SER B N 1
ATOM 8155 C CA . SER B 1 513 ? -20.938 12.414 3.213 1 84.75 513 SER B CA 1
ATOM 8156 C C . SER B 1 513 ? -19.953 12.289 4.363 1 84.75 513 SER B C 1
ATOM 8158 O O . SER B 1 513 ? -20.188 11.523 5.305 1 84.75 513 SER B O 1
ATOM 8160 N N . ARG B 1 514 ? -18.906 12.984 4.234 1 81.5 514 ARG B N 1
ATOM 8161 C CA . ARG B 1 514 ? -17.906 12.977 5.297 1 81.5 514 ARG B CA 1
ATOM 8162 C C . ARG B 1 514 ? -17.234 14.336 5.422 1 81.5 514 ARG B C 1
ATOM 8164 O O . ARG B 1 514 ? -16.656 14.836 4.457 1 81.5 514 ARG B O 1
ATOM 8171 N N . LEU B 1 515 ? -17.328 14.875 6.625 1 90.62 515 LEU B N 1
ATOM 8172 C CA . LEU B 1 515 ? -16.75 16.188 6.875 1 90.62 515 LEU B CA 1
ATOM 8173 C C . LEU B 1 515 ? -15.484 16.078 7.711 1 90.62 515 LEU B C 1
ATOM 8175 O O . LEU B 1 515 ? -15.398 15.25 8.617 1 90.62 515 LEU B O 1
ATOM 8179 N N . TYR B 1 516 ? -14.461 16.828 7.332 1 89.88 516 TYR B N 1
ATOM 8180 C CA . TYR B 1 516 ? -13.188 16.844 8.039 1 89.88 516 TYR B CA 1
ATOM 8181 C C . TYR B 1 516 ? -12.938 18.219 8.68 1 89.88 516 TYR B C 1
ATOM 8183 O O . TYR B 1 516 ? -11.883 18.812 8.461 1 89.88 516 TYR B O 1
ATOM 8191 N N . LEU B 1 517 ? -13.789 18.609 9.523 1 91.25 517 LEU B N 1
ATOM 8192 C CA . LEU B 1 517 ? -13.773 19.984 10.008 1 91.25 517 LEU B CA 1
ATOM 8193 C C . LEU B 1 517 ? -12.797 20.156 11.164 1 91.25 517 LEU B C 1
ATOM 8195 O O . LEU B 1 517 ? -12.617 21.25 11.68 1 91.25 517 LEU B O 1
ATOM 8199 N N . GLY B 1 518 ? -12.18 19.094 11.617 1 86 518 GLY B N 1
ATOM 8200 C CA . GLY B 1 518 ? -11.133 19.203 12.625 1 86 518 GLY B CA 1
ATOM 8201 C C . GLY B 1 518 ? -11.602 18.812 14.016 1 86 518 GLY B C 1
ATOM 8202 O O . GLY B 1 518 ? -10.992 19.188 15.016 1 86 518 GLY B O 1
ATOM 8203 N N . PHE B 1 519 ? -12.617 18.109 14.102 1 87.94 519 PHE B N 1
ATOM 8204 C CA . PHE B 1 519 ? -13.109 17.672 15.398 1 87.94 519 PHE B CA 1
ATOM 8205 C C . PHE B 1 519 ? -12.266 16.516 15.938 1 87.94 519 PHE B C 1
ATOM 8207 O O . PHE B 1 519 ? -11.891 15.609 15.195 1 87.94 519 PHE B O 1
ATOM 8214 N N . SER B 1 520 ? -11.922 16.656 17.234 1 83.44 520 SER B N 1
ATOM 8215 C CA . SER B 1 520 ? -11.281 15.523 17.891 1 83.44 520 SER B CA 1
ATOM 8216 C C . SER B 1 520 ? -12.258 14.367 18.078 1 83.44 520 SER B C 1
ATOM 8218 O O . SER B 1 520 ? -13.477 14.555 17.953 1 83.44 520 SER B O 1
ATOM 8220 N N . PRO B 1 521 ? -11.734 13.188 18.328 1 78.81 521 PRO B N 1
ATOM 8221 C CA . PRO B 1 521 ? -12.609 12.016 18.422 1 78.81 521 PRO B CA 1
ATOM 8222 C C . PRO B 1 521 ? -13.352 11.938 19.75 1 78.81 521 PRO B C 1
ATOM 8224 O O . PRO B 1 521 ? -14.188 11.047 19.953 1 78.81 521 PRO B O 1
ATOM 8227 N N . TRP B 1 522 ? -13.266 12.906 20.594 1 80.88 522 TRP B N 1
ATOM 8228 C CA . TRP B 1 522 ? -13.859 12.836 21.922 1 80.88 522 TRP B CA 1
ATOM 8229 C C . TRP B 1 522 ? -15.344 13.172 21.891 1 80.88 522 TRP B C 1
ATOM 8231 O O . TRP B 1 522 ? -15.75 14.125 21.203 1 80.88 522 TRP B O 1
ATOM 8241 N N . ARG B 1 523 ? -16.172 12.25 22.438 1 83.25 523 ARG B N 1
ATOM 8242 C CA . ARG B 1 523 ? -17.609 12.445 22.578 1 83.25 523 ARG B CA 1
ATOM 8243 C C . ARG B 1 523 ? -18.062 12.211 24.016 1 83.25 523 ARG B C 1
ATOM 8245 O O . ARG B 1 523 ? -17.453 11.398 24.734 1 83.25 523 ARG B O 1
ATOM 8252 N N . CYS B 1 524 ? -19.094 12.93 24.453 1 79.88 524 CYS B N 1
ATOM 8253 C CA . CYS B 1 524 ? -19.547 12.828 25.828 1 79.88 524 CYS B CA 1
ATOM 8254 C C . CYS B 1 524 ? -21.031 12.492 25.906 1 79.88 524 CYS B C 1
ATOM 8256 O O . CYS B 1 524 ? -21.781 12.781 24.969 1 79.88 524 CYS B O 1
ATOM 8258 N N . GLU B 1 525 ? -21.406 11.617 26.828 1 77.44 525 GLU B N 1
ATOM 8259 C CA . GLU B 1 525 ? -22.797 11.328 27.172 1 77.44 525 GLU B CA 1
ATOM 8260 C C . GLU B 1 525 ? -23.156 11.836 28.562 1 77.44 525 GLU B C 1
ATOM 8262 O O . GLU B 1 525 ? -22.328 11.75 29.484 1 77.44 525 GLU B O 1
ATOM 8267 N N . TRP B 1 526 ? -24.281 12.57 28.641 1 67.25 526 TRP B N 1
ATOM 8268 C CA . TRP B 1 526 ? -24.719 12.977 29.984 1 67.25 526 TRP B CA 1
ATOM 8269 C C . TRP B 1 526 ? -26.141 12.508 30.266 1 67.25 526 TRP B C 1
ATOM 8271 O O . TRP B 1 526 ? -26.984 12.484 29.375 1 67.25 526 TRP B O 1
ATOM 8281 N N . THR B 1 527 ? -26.344 11.586 31.219 1 61.59 527 THR B N 1
ATOM 8282 C CA . THR B 1 527 ?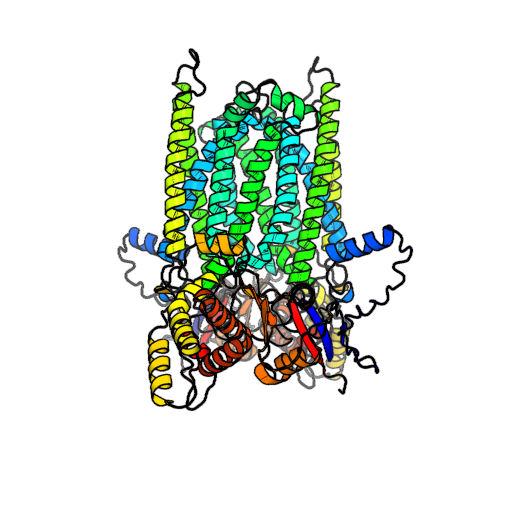 -27.641 11.086 31.672 1 61.59 527 THR B CA 1
ATOM 8283 C C . THR B 1 527 ? -28.094 11.797 32.938 1 61.59 527 THR B C 1
ATOM 8285 O O . THR B 1 527 ? -27.266 12.156 33.781 1 61.59 527 THR B O 1
ATOM 8288 N N . ASN B 1 528 ? -29.453 12.242 32.875 1 51.5 528 ASN B N 1
ATOM 8289 C CA . ASN B 1 528 ? -30.031 12.781 34.125 1 51.5 528 ASN B CA 1
ATOM 8290 C C . ASN B 1 528 ? -30.094 11.719 35.219 1 51.5 528 ASN B C 1
ATOM 8292 O O . ASN B 1 528 ? -30.281 10.531 34.938 1 51.5 528 ASN B O 1
ATOM 8296 N N . LYS B 1 529 ? -29.578 11.969 36.344 1 45.28 529 LYS B N 1
ATOM 8297 C CA . LYS B 1 529 ? -29.609 11.039 37.5 1 45.28 529 LYS B CA 1
ATOM 8298 C C . LYS B 1 529 ? -30.953 10.344 37.594 1 45.28 529 LYS B C 1
ATOM 8300 O O . LYS B 1 529 ? -31.047 9.234 38.125 1 45.28 529 LYS B O 1
ATOM 8305 N N . ASP B 1 530 ? -32.031 10.766 37.219 1 43.97 530 ASP B N 1
ATOM 8306 C CA . ASP B 1 530 ? -33.25 10.016 37.5 1 43.97 530 ASP B CA 1
ATOM 8307 C C . ASP B 1 530 ? -33.469 8.883 36.5 1 43.97 530 ASP B C 1
ATOM 8309 O O . ASP B 1 530 ? -34.406 8.117 36.594 1 43.97 530 ASP B O 1
ATOM 8313 N N . ASP B 1 531 ? -32.812 8.758 35.531 1 36.91 531 ASP B N 1
ATOM 8314 C CA . ASP B 1 531 ? -33.062 7.676 34.594 1 36.91 531 ASP B CA 1
ATOM 8315 C C . ASP B 1 531 ? -32.094 6.531 34.812 1 36.91 531 ASP B C 1
ATOM 8317 O O . ASP B 1 531 ? -30.891 6.77 35.031 1 36.91 531 ASP B O 1
#

Organism: NCBI:txid267567

InterPro domains:
  IPR006968 Root UVB sensitive family [PTHR12770] (33-517)
  IPR054549 Protein root UVB sensitive/RUS domain [PF04884] (57-325)
  IPR055412 Root UVB sensitive protein, C-terminal [PF24160] (424-526)

Radius of gyration: 36.13 Å; Cα contacts (8 Å, |Δi|>4): 1396; chains: 2; bounding box: 90×93×102 Å

Foldseek 3Di:
DKDFDADCPCPDDDDDPPPPRPGQIFDQDQDPDDCSPSPRPRPPPPVPCCPPPDVVVVVVVVVCVQQPFPPPPVQWDPCVVVLLVLVLLLLLLLLLLVLLLVVLLVVLLQVVNPPHDPVVSVVLVVVLVVLLVVLLVVCCVVCVVCCLQQLLLLLLLLLVLSLQLSVLSLCLVLVLVVVPDDPVVVVPVPDPRPNSVSNSSSSNSNSSSVSSCVSNVLVLLVNTRPPVCSVRSVSSSVSSSVVSNVVSNVVSVVVVVVLVVVVVPQPPPPPDPDSDDPSSVVSVVSSVVSSVSSSVSSVVSSQSRQGQAAEQQQCCQQCVVVLVVLLVCLQVVVDDDDLPVLQVVLVVSLVSGAASNPTDGDSVVVVVCVVDPAQEAFADAPVVVCVLLLVAAALPPPDPPDPPPHSDNPPVVVCCQCCPLCVVAQKHKDWRADPQQLRIHIYMAGAPPQDLVSRVLRSSLSSSLNVNSNVPHPDRSVSSSNSSSVSSCQACDPDPRHHNVLVSSVVSPHDSVDHNHPHDPHHDDDDDVVD/DKDFDADCPCPDDDDDPPPPRPGQIFDQDQDPDDCSPSPRPRPPPPVPCPPCPDVVVVVVVVVCVQQPFPPPPVQWDPCVVVLLVLVLLLLLLLLLLVLLLVVLLVVLLQVVNPPHDPVVSVVLVVVLVVLLVVLLVVCCVVCVLCCLQQLLLLLLLLLVLSLQLSVLSLCLVLVLVVVPDDPVVVVPVPDPRPNSVSNSSSSNSNSSSVSSCVSNVLVLLVNTRPNVCSVRSVSSSVSSSVVSNVVSNVVSVVVVVVLVVVVVPQPPPPPDPDSDDPSSVVSVVSSVVSSVSSSVSSVVSSQSRQGQAAEQQQCCQQCVVVLVVLLVCLQVVVDDDPLPVLQVVLVVSLVSGAASRPTDGDSVVVVVCVVDPAQEAFADAPVVVCVLLLVAAALPPPDPPDCPPHSDNPPVVVCCQCCPLCVVAQKHKDWRADPQQLRIHIYMAGAPPDDLVSRVLRSSLSSSLNVNSNVPHPDRSVSSSNSSSVSSCQACDPDPRHHNVLVSSVVSPHDSVDHNHPHDPHHDDDDDVVD

Secondary structure (DSSP, 8-state):
-EEEEEE-----S-S--------EEEEEE--SSS----EEEE------------HHHHHHHHHHHHHS-TTTTTTB-TTHHHHHHHHHHHHHHHHHHHHHHHHHHHHHHTBT-TT--HHHHHHHHHHHHHHHHHHHHHHHHHHGGGTTT-HHHHHHHHHHHHHHHHHHHHHHHHHHHHT-STHHHHGGGTS--HHHHHHHHHHHHHHHHHHHHHHHHHHHHHHHBTTS-HHHHHHHHHHHHHHHHHHHHHHHHHHHHHHHHHHHHS-SS---S-SS-HHHHHHHHHHHHHHHHHHHHHHHHHHH----S-BHHHHHHHTHHHHHHHHHHHHHT--TT-HHHHHHHHHHHHHHPPPGGG----HHHHHHHHHS--SEEES--HHHHHHHHHHS-----SSS----SSS---HHHHHHIIIIITTT-SEEEEEE--SSGGGPEEEEEEBTT--HHHHHHHHHHHHHHHHHHHH---S-HHHHHHHHHHHHHHTT--STT---HHHHHHHTT---SS-BS---SEEEEEE-TT-/-EEEEEE-----S-S--------EEEEE---SSS-----EEE------------HHHHHHHHHHHHHS-TTTTTTB-TTHHHHHHHHHHHHHHHHHHHHHHHHHHHHHHTBT-TT--HHHHHHHHHHHHHHHHHHHHHHHHHHGGGTTT-HHHHHHHHHHHHHHHHHHHHHHHHHHHHT-STHHHHGGGTS--HHHHHHHHHHHHHHHHHHHHHHHHHHHHHHHBTTS-HHHHHHHHHHHHHHHHHHHHHHHHHHHHHHHHHHHHS-GGG--S-SS-HHHHHHHHHHHHHHHHHHHHHHHHHHH----S-BHHHHHHHTHHHHHHHHHHHHHT--TT-HHHHHHHHHHHHHHPPPGGG----HHHHHHHHHS--SEEES--HHHHHHHHHHS-----SSS----SS----HHHHHHIIIIITTT-SEEEEEE--SSGGGPEEEEEEBTT--HHHHHHHHHHHHHHHHHHHH---S-HHHHHHHHHHHHHHTT--STT---HHHHHHHTT---SS-BS---SEEEEEE-TT-

Solvent-accessible surface area (backbone atoms only — not comparable to full-atom values): 56296 Å² total; per-residue (Å²): 69,33,35,31,39,35,76,50,68,76,66,81,84,86,81,83,76,74,64,86,56,67,53,52,50,31,45,43,52,75,57,88,65,91,74,48,50,66,44,78,41,70,55,67,62,76,65,56,74,75,50,81,62,46,76,59,52,56,50,47,49,50,47,42,66,55,50,41,43,79,65,63,71,80,34,37,36,86,50,52,67,59,31,51,50,24,50,40,51,24,48,29,32,49,37,34,43,44,39,60,15,43,18,29,42,36,41,63,51,14,26,33,28,60,86,33,49,26,51,61,39,28,37,48,51,41,51,24,50,42,48,17,51,55,50,37,51,55,47,46,68,70,45,53,86,44,37,84,46,37,35,67,49,35,42,50,46,15,52,51,26,38,52,52,15,48,50,44,31,46,39,39,52,59,52,55,64,63,57,64,52,71,70,59,55,66,58,35,81,84,36,70,54,69,65,49,51,52,51,23,53,22,39,32,22,42,39,46,14,50,52,30,40,57,57,24,47,57,56,52,41,52,60,32,26,70,61,80,37,43,68,49,43,47,51,17,51,50,46,47,51,48,50,30,51,46,52,11,36,54,51,16,38,52,48,44,51,53,50,48,54,50,44,68,65,48,70,76,75,78,73,62,96,65,98,61,54,72,55,53,51,51,53,50,50,54,42,49,53,38,47,52,50,25,52,50,26,46,52,54,23,52,69,51,55,61,60,38,60,39,19,47,52,47,41,50,66,59,41,41,64,53,36,50,52,49,26,50,37,42,73,66,58,66,66,85,80,48,62,66,58,51,49,53,50,49,55,49,46,62,70,58,53,66,35,39,84,74,57,78,62,59,58,66,60,40,49,48,48,72,75,40,80,66,53,62,41,46,23,43,48,69,68,55,48,49,56,52,54,51,71,36,79,67,86,72,64,83,67,80,76,63,77,68,88,67,77,60,64,54,58,58,58,54,45,47,49,48,55,61,81,26,52,89,45,51,45,46,79,43,75,45,70,38,96,55,60,67,63,36,29,38,37,28,35,31,27,66,84,50,49,65,66,49,51,51,51,51,51,50,40,51,51,24,49,51,51,36,40,58,68,62,58,91,61,52,69,65,57,48,51,52,43,38,49,54,54,48,45,31,41,59,32,87,52,101,81,30,40,49,48,70,57,52,43,41,72,42,56,35,44,74,88,54,71,32,62,63,62,44,47,31,22,34,44,75,46,61,73,89,108,67,34,35,30,40,36,78,51,66,78,70,80,87,84,81,81,75,76,62,88,55,65,53,52,49,32,46,42,52,74,57,87,65,90,74,47,49,67,44,78,41,70,57,67,61,75,64,57,74,74,49,82,60,46,74,61,52,56,49,48,48,51,47,43,65,55,51,39,42,79,64,63,70,78,36,36,35,84,50,52,66,59,32,50,49,25,50,41,52,24,47,29,31,49,36,36,45,45,40,59,16,42,18,27,44,36,41,62,52,15,26,32,28,60,84,31,49,26,52,61,38,29,36,47,51,40,50,23,49,43,48,15,50,54,48,37,51,54,46,46,68,70,45,55,85,44,37,83,47,37,36,66,48,33,42,51,46,14,50,51,26,38,51,52,15,46,50,42,30,47,40,39,54,59,52,55,64,63,56,64,51,70,71,59,54,65,60,34,80,83,36,72,54,69,66,50,50,51,51,23,51,20,38,33,24,42,40,45,14,50,50,30,39,56,57,25,47,58,57,52,42,51,60,33,26,71,62,81,38,45,67,48,45,47,50,17,50,50,46,46,51,47,51,30,50,46,51,12,36,55,51,20,37,51,50,44,51,52,50,49,53,51,45,69,66,48,71,74,78,76,68,65,96,63,96,62,54,71,56,51,51,51,50,50,51,53,42,50,52,38,47,52,50,25,51,50,26,46,52,54,23,53,69,53,56,59,59,40,60,39,19,48,53,47,42,50,65,60,40,42,63,54,38,50,54,48,27,50,38,40,73,66,58,64,66,83,79,51,59,65,60,53,44,53,50,48,54,50,44,60,70,59,54,64,35,39,85,74,57,80,63,57,59,65,60,42,50,49,48,72,75,40,80,67,53,62,40,46,23,42,48,70,69,56,49,49,54,52,53,53,71,34,79,65,84,74,64,81,67,80,74,62,77,66,86,69,72,62,63,54,56,60,57,55,46,46,49,48,55,61,80,26,52,88,46,50,44,47,79,45,75,46,72,37,94,55,60,66,63,37,30,37,39,28,35,30,28,66,85,51,50,66,65,49,50,51,51,50,51,50,39,51,50,24,50,49,51,38,40,56,67,64,58,90,62,50,70,66,56,50,50,53,44,37,47,54,54,48,47,32,42,61,32,89,52,102,78,32,40,50,46,70,57,50,43,41,72,44,57,34,44,76,88,56,71,34,61,65,61,43,47,31,23,33,41,74,46,60,72,87,110

Sequence (1062 aa):
MKFREYNITVSSSSSNSSAGKESDSFVLGASAGADKTLVWRRCNAVTVDAKARSLLNRLRQVGRDLFLPVGYPDSVAEGYLEYQFYDSLQGLCTYLRGVVSTSAVLVAAGVGDAEATAMSAAMTWAIRDGFGMIGGLFFSYKASPHFDAHVKEFRLLADVFNDIGLTLDLALPILLTLTAPSWISVLSTYLPSPYLLLTSLSTLCKVFCGICAGATKGNITDHFAISGNRADVNAKENTQETLVSLMGMIMGVGLAKWLHCLEKKDDTSALGDKLMTDTQYISWTIFMILTVIHIWANYVGIQRLQLRTLNGARAKVLLQQLIENCSDWVMRDITDDDDAARRRTIERCEKMIKNPRQINESLWSSLLEMLWKGDIHLGIRLRDVAKITSNSSPIYGGDGVKRLGNNKWSSSAWQLYLNDEFGHENFVIFIDEKPIKSQSTILVLMKVGAGDVDELKAFIHAHILHRCIERGTDASHRILLHRSHKITECLFEKGKIGIDLHSILSHAGWDMSRLYLGFSPWRCEWTNKDDMKFREYNITVSSSSSNSSAGKESDSFVLGASAGADKTLVWRRCNAVTVDAKARSLLNRLRQVGRDLFLPVGYPDSVAEGYLEYQFYDSLQGLCTYLRGVVSTSAVLVAAGVGDAEATAMSAAMTWAIRDGFGMIGGLFFSYKASPHFDAHVKEFRLLADVFNDIGLTLDLALPILLTLTAPSWISVLSTYLPSPYLLLTSLSTLCKVFCGICAGATKGNITDHFAISGNRADVNAKENTQETLVSLMGMIMGVGLAKWLHCLEKKDDTSALGDKLMTDTQYISWTIFMILTVIHIWANYVGIQRLQLRTLNGARAKVLLQQLIENCSDWVMRDITDDDDAARRRTIERCEKMIKNPRQINESLWSSLLEMLWKGDIHLGIRLRDVAKITSNSSPIYGGDGVKRLGNNKWSSSAWQLYLNDEFGHENFVIFIDEKPIKSQSTILVLMKVGAGDVDELKAFIHAHILHRCIERGTDASHRILLHRSHKITECLFEKGKIGIDLHSILSHAGWDMSRLYLGFSPWRCEWTNKDD

Nearest PDB structures (foldseek):
  8kgi-assembly1_B  TM=4.548E-01  e=2.103E-02  Homo sapiens
  8dl7-assembly1_A  TM=5.000E-01  e=9.566E-01  Homo sapiens
  8dl8-assembly1_A  TM=5.166E-01  e=2.624E+00  Homo sapiens
  3o7q-assembly1_A  TM=3.526E-01  e=1.191E+00  Escherichia coli K-12
  8qsn-assembly1_A  TM=4.589E-01  e=8.966E+00  Homo sapiens

pLDDT: mean 76.07, std 21.28, range [25.56, 97.88]